Protein AF-A0A6A9V072-F1 (afdb_monomer)

InterPro domains:
  IPR047900 Choice-of-anchor G domain [NF033766] (38-317)
  IPR059438 Domain of unknown function DUF8394 [PF28433] (42-535)

Mean predicted aligned error: 19.21 Å

Nearest PDB structures (foldseek):
  4fma-assembly18_J  TM=1.550E-01  e=1.310E+00  Escherichia coli
  4fma-assembly8_H  TM=1.557E-01  e=1.449E+00  Escherichia coli
  4fma-assembly7_G  TM=1.491E-01  e=3.086E+00  Escherichia coli
  3jty-assembly1_A  TM=8.946E-02  e=8.038E+00  Pseudomonas protegens Pf-5

Structure (mmCIF, N/CA/C/O backbone):
data_AF-A0A6A9V072-F1
#
_entry.id   AF-A0A6A9V072-F1
#
loop_
_atom_site.group_PDB
_atom_site.id
_atom_site.type_symbol
_atom_site.label_atom_id
_atom_site.label_alt_id
_atom_site.label_comp_id
_atom_site.label_asym_id
_atom_site.label_entity_id
_atom_site.label_seq_id
_atom_site.pdbx_PDB_ins_code
_atom_site.Cartn_x
_atom_site.Cartn_y
_atom_site.Cartn_z
_atom_site.occupancy
_atom_site.B_iso_or_equiv
_atom_site.auth_seq_id
_atom_site.auth_comp_id
_atom_site.auth_asym_id
_atom_site.auth_atom_id
_atom_site.pdbx_PDB_model_num
ATOM 1 N N . MET A 1 1 ? -18.334 -12.644 -72.140 1.00 41.31 1 MET A N 1
ATOM 2 C CA . MET A 1 1 ? -18.336 -13.032 -73.577 1.00 41.31 1 MET A CA 1
ATOM 3 C C . MET A 1 1 ? -19.263 -12.076 -74.326 1.00 41.31 1 MET A C 1
ATOM 5 O O . MET A 1 1 ? -20.226 -11.667 -73.686 1.00 41.31 1 MET A O 1
ATOM 9 N N . PRO A 1 2 ? -19.052 -11.736 -75.616 1.00 47.78 2 PRO A N 1
ATOM 10 C CA . PRO A 1 2 ? -18.057 -12.252 -76.577 1.00 47.78 2 PRO A CA 1
ATOM 11 C C . PRO A 1 2 ? -16.715 -11.478 -76.527 1.00 47.78 2 PRO A C 1
ATOM 13 O O . PRO A 1 2 ? -16.668 -10.457 -75.861 1.00 47.78 2 PRO A O 1
ATOM 16 N N . PHE A 1 3 ? -15.544 -11.891 -77.043 1.00 29.12 3 PHE A N 1
ATOM 17 C CA . PHE A 1 3 ? -15.053 -12.826 -78.091 1.00 29.12 3 PHE A CA 1
ATOM 18 C C . PHE A 1 3 ? -14.744 -12.235 -79.495 1.00 29.12 3 PHE A C 1
ATOM 20 O O . PHE A 1 3 ? -15.650 -12.119 -80.313 1.00 29.12 3 PHE A O 1
ATOM 27 N N . ARG A 1 4 ? -13.427 -12.090 -79.794 1.00 32.44 4 ARG A N 1
ATOM 28 C CA . ARG A 1 4 ? -12.748 -11.892 -81.118 1.00 32.44 4 ARG A CA 1
ATOM 29 C C . ARG A 1 4 ? -13.119 -10.585 -81.862 1.00 32.44 4 ARG A C 1
ATOM 31 O O . ARG A 1 4 ? -14.181 -10.035 -81.638 1.00 32.44 4 ARG A O 1
ATOM 38 N N . ILE A 1 5 ? -12.298 -9.973 -82.726 1.00 33.12 5 ILE A N 1
ATOM 39 C CA . ILE A 1 5 ? -11.253 -10.388 -83.700 1.00 33.12 5 ILE A CA 1
ATOM 40 C C . ILE A 1 5 ? -10.183 -9.251 -83.721 1.00 33.12 5 ILE A C 1
ATOM 42 O O . ILE A 1 5 ? -10.555 -8.108 -83.505 1.00 33.12 5 ILE A O 1
ATOM 46 N N . GLY A 1 6 ? -8.871 -9.393 -83.969 1.00 29.20 6 GLY A N 1
ATOM 47 C CA . GLY A 1 6 ? -8.075 -10.504 -84.502 1.00 29.20 6 GLY A CA 1
ATOM 48 C C . GLY A 1 6 ? -7.498 -10.221 -85.906 1.00 29.20 6 GLY A C 1
ATOM 49 O O . GLY A 1 6 ? -7.951 -10.840 -86.862 1.00 29.20 6 GLY A O 1
ATOM 50 N N . GLY A 1 7 ? -6.506 -9.328 -86.065 1.00 29.22 7 GLY A N 1
ATOM 51 C CA . GLY A 1 7 ? -5.918 -9.056 -87.393 1.00 29.22 7 GLY A CA 1
ATOM 52 C C . GLY A 1 7 ? -4.626 -8.226 -87.407 1.00 29.22 7 GLY A C 1
ATOM 53 O O . GLY A 1 7 ? -4.672 -7.009 -87.277 1.00 29.22 7 GLY A O 1
ATOM 54 N N . LYS A 1 8 ? -3.479 -8.883 -87.631 1.00 31.59 8 LYS A N 1
ATOM 55 C CA . LYS A 1 8 ? -2.197 -8.236 -87.978 1.00 31.59 8 LYS A CA 1
ATOM 56 C C . LYS A 1 8 ? -2.118 -8.003 -89.493 1.00 31.59 8 LYS A C 1
ATOM 58 O O . LYS A 1 8 ? -2.422 -8.930 -90.240 1.00 31.59 8 LYS A O 1
ATOM 63 N N . VAL A 1 9 ? -1.581 -6.864 -89.937 1.00 30.06 9 VAL A N 1
ATOM 64 C CA . VAL A 1 9 ? -0.928 -6.729 -91.257 1.00 30.06 9 VAL A CA 1
ATOM 65 C C . VAL A 1 9 ? 0.355 -5.910 -91.101 1.00 30.06 9 VAL A C 1
ATOM 67 O O . VAL A 1 9 ? 0.393 -4.917 -90.383 1.00 30.06 9 VAL A O 1
ATOM 70 N N . THR A 1 10 ? 1.416 -6.381 -91.746 1.00 27.56 10 THR A N 1
ATOM 71 C CA . THR A 1 10 ? 2.793 -5.874 -91.691 1.00 27.56 10 THR A CA 1
ATOM 72 C C . THR A 1 10 ? 3.149 -4.936 -92.851 1.00 27.56 10 THR A C 1
ATOM 74 O O . THR A 1 10 ? 2.542 -5.021 -93.913 1.00 27.56 10 THR A O 1
ATOM 77 N N . ALA A 1 11 ? 4.277 -4.231 -92.675 1.00 26.03 11 ALA A N 1
ATOM 78 C CA . ALA A 1 11 ? 5.228 -3.768 -93.704 1.00 26.03 11 ALA A CA 1
ATOM 79 C C . ALA A 1 11 ? 5.105 -2.331 -94.274 1.00 26.03 11 ALA A C 1
ATOM 81 O O . ALA A 1 11 ? 4.398 -2.066 -95.237 1.00 26.03 11 ALA A O 1
ATOM 82 N N . ALA A 1 12 ? 5.968 -1.469 -93.721 1.00 25.80 12 ALA A N 1
ATOM 83 C CA . ALA A 1 12 ? 7.038 -0.736 -94.416 1.00 25.80 12 ALA A CA 1
ATOM 84 C C . ALA A 1 12 ? 6.730 0.217 -95.597 1.00 25.80 12 ALA A C 1
ATOM 86 O O . ALA A 1 12 ? 6.484 -0.206 -96.724 1.00 25.80 12 ALA A O 1
ATOM 87 N N . ALA A 1 13 ? 7.025 1.503 -95.372 1.00 27.47 13 ALA A N 1
ATOM 88 C CA . ALA A 1 13 ? 7.654 2.400 -96.348 1.00 27.47 13 ALA A CA 1
ATOM 89 C C . ALA A 1 13 ? 8.524 3.432 -95.595 1.00 27.47 13 ALA A C 1
ATOM 91 O O . ALA A 1 13 ? 8.133 3.891 -94.526 1.00 27.47 13 ALA A O 1
ATOM 92 N N . ALA A 1 14 ? 9.708 3.764 -96.120 1.00 25.14 14 ALA A N 1
ATOM 93 C CA . ALA A 1 14 ? 10.719 4.586 -95.441 1.00 25.14 14 ALA A CA 1
ATOM 94 C C . ALA A 1 14 ? 10.893 5.976 -96.082 1.00 25.14 14 ALA A C 1
ATOM 96 O O . ALA A 1 14 ? 10.756 6.093 -97.299 1.00 25.14 14 ALA A O 1
ATOM 97 N N . ALA A 1 15 ? 11.295 6.985 -95.295 1.00 27.11 15 ALA A N 1
ATOM 98 C CA . ALA A 1 15 ? 11.973 8.201 -95.773 1.00 27.11 15 ALA A CA 1
ATOM 99 C C . ALA A 1 15 ? 12.647 8.988 -94.622 1.00 27.11 15 ALA A C 1
ATOM 101 O O . ALA A 1 15 ? 12.005 9.189 -93.601 1.00 27.11 15 ALA A O 1
ATOM 102 N N . ALA A 1 16 ? 13.890 9.452 -94.851 1.00 27.86 16 ALA A N 1
ATOM 103 C CA . ALA A 1 16 ? 14.658 10.510 -94.149 1.00 27.86 16 ALA A CA 1
ATOM 104 C C . ALA A 1 16 ? 14.643 10.525 -92.593 1.00 27.86 16 ALA A C 1
ATOM 106 O O . ALA A 1 16 ? 13.629 10.834 -91.986 1.00 27.86 16 ALA A O 1
ATOM 107 N N . ALA A 1 17 ? 15.710 10.226 -91.841 1.00 24.56 17 ALA A N 1
ATOM 108 C CA . ALA A 1 17 ? 17.151 10.501 -91.985 1.00 24.56 17 ALA A CA 1
ATOM 109 C C . ALA A 1 17 ? 17.578 11.975 -91.786 1.00 24.56 17 ALA A C 1
ATOM 111 O O . ALA A 1 17 ? 17.861 12.685 -92.749 1.00 24.56 17 ALA A O 1
ATOM 112 N N . THR A 1 18 ? 17.765 12.358 -90.520 1.00 29.56 18 THR A N 1
ATOM 113 C CA . THR A 1 18 ? 18.829 13.277 -90.075 1.00 29.56 18 THR A CA 1
ATOM 114 C C . THR A 1 18 ? 19.371 12.756 -88.746 1.00 29.56 18 THR A C 1
ATOM 116 O O . THR A 1 18 ? 18.593 12.375 -87.876 1.00 29.56 18 THR A O 1
ATOM 119 N N . ALA A 1 19 ? 20.694 12.674 -88.615 1.00 26.41 19 ALA A N 1
ATOM 120 C CA . ALA A 1 19 ? 21.363 12.063 -87.470 1.00 26.41 19 ALA A CA 1
ATOM 121 C C . ALA A 1 19 ? 21.962 13.121 -86.535 1.00 26.41 19 ALA A C 1
ATOM 123 O O . ALA A 1 19 ? 22.502 14.120 -87.007 1.00 26.41 19 ALA A O 1
ATOM 124 N N . ALA A 1 20 ? 21.950 12.834 -85.235 1.00 28.17 20 ALA A N 1
ATOM 125 C CA . ALA A 1 20 ? 22.901 13.374 -84.271 1.00 28.17 20 ALA A CA 1
ATOM 126 C C . ALA A 1 20 ? 23.700 12.183 -83.723 1.00 28.17 20 ALA A C 1
ATOM 128 O O . ALA A 1 20 ? 23.106 11.177 -83.333 1.00 28.17 20 ALA A O 1
ATOM 129 N N . LEU A 1 21 ? 25.033 12.251 -83.780 1.00 25.80 21 LEU A N 1
ATOM 130 C CA . LEU A 1 21 ? 25.888 11.183 -83.265 1.00 25.80 21 LEU A CA 1
ATOM 131 C C . LEU A 1 21 ? 25.971 11.272 -81.739 1.00 25.80 21 LEU A C 1
ATOM 133 O O . LEU A 1 21 ? 26.418 12.288 -81.218 1.00 25.80 21 LEU A O 1
ATOM 137 N N . VAL A 1 22 ? 25.662 10.171 -81.057 1.00 31.03 22 VAL A N 1
ATOM 138 C CA . VAL A 1 22 ? 26.222 9.866 -79.736 1.00 31.03 22 VAL A CA 1
ATOM 139 C C . VAL A 1 22 ? 27.169 8.691 -79.946 1.00 31.03 22 VAL A C 1
ATOM 141 O O . VAL A 1 22 ? 26.757 7.630 -80.418 1.00 31.03 22 VAL A O 1
ATOM 144 N N . GLY A 1 23 ? 28.461 8.913 -79.709 1.00 29.20 23 GLY A N 1
ATOM 145 C CA . GLY A 1 23 ? 29.488 7.901 -79.921 1.00 29.20 23 GLY A CA 1
ATOM 146 C C . GLY A 1 23 ? 29.546 6.930 -78.750 1.00 29.20 23 GLY A C 1
ATOM 147 O O . GLY A 1 23 ? 29.956 7.316 -77.663 1.00 29.20 23 GLY A O 1
ATOM 148 N N . THR A 1 24 ? 29.195 5.665 -78.980 1.00 28.05 24 THR A N 1
ATOM 149 C CA . THR A 1 24 ? 29.498 4.577 -78.043 1.00 28.05 24 THR A CA 1
ATOM 150 C C . THR A 1 24 ? 31.010 4.388 -77.940 1.00 28.05 24 THR A C 1
ATOM 152 O O . THR A 1 24 ? 31.617 3.789 -78.832 1.00 28.05 24 THR A O 1
ATOM 155 N N . TRP A 1 25 ? 31.603 4.861 -76.847 1.00 30.98 25 TRP A N 1
ATOM 156 C CA . TRP A 1 25 ? 32.870 4.326 -76.358 1.00 30.98 25 TRP A CA 1
ATOM 157 C C . TRP A 1 25 ? 32.591 3.040 -75.584 1.00 30.98 25 TRP A C 1
ATOM 159 O O . TRP A 1 25 ? 31.672 2.978 -74.771 1.00 30.98 25 TRP A O 1
ATOM 169 N N . ALA A 1 26 ? 33.368 1.997 -75.868 1.00 29.56 26 ALA A N 1
ATOM 170 C CA . ALA A 1 26 ? 33.352 0.785 -75.068 1.00 29.56 26 ALA A CA 1
ATOM 171 C C . ALA A 1 26 ? 34.210 1.028 -73.823 1.00 29.56 26 ALA A C 1
ATOM 173 O O . ALA A 1 26 ? 35.432 1.126 -73.934 1.00 29.56 26 ALA A O 1
ATOM 174 N N . ILE A 1 27 ? 33.566 1.133 -72.664 1.00 35.44 27 ILE A N 1
ATOM 175 C CA . ILE A 1 27 ? 34.248 1.127 -71.371 1.00 35.44 27 ILE A CA 1
ATOM 176 C C . ILE A 1 27 ? 34.626 -0.330 -71.084 1.00 35.44 27 ILE A C 1
ATOM 178 O O . ILE A 1 27 ? 33.759 -1.184 -70.895 1.00 35.44 27 ILE A O 1
ATOM 182 N N . SER A 1 28 ? 35.925 -0.630 -71.118 1.00 31.70 28 SER A N 1
ATOM 183 C CA . SER A 1 28 ? 36.453 -1.817 -70.439 1.00 31.70 28 SER A CA 1
ATOM 184 C C . SER A 1 28 ? 36.252 -1.625 -68.935 1.00 31.70 28 SER A C 1
ATOM 186 O O . SER A 1 28 ? 36.447 -0.499 -68.480 1.00 31.70 28 SER A O 1
ATOM 188 N N . PRO A 1 29 ? 35.923 -2.667 -68.153 1.00 32.41 29 PRO A N 1
ATOM 189 C CA . PRO A 1 29 ? 35.886 -2.526 -66.705 1.00 32.41 29 PRO A CA 1
ATOM 190 C C . PRO A 1 29 ? 37.287 -2.158 -66.210 1.00 32.41 29 PRO A C 1
ATOM 192 O O . PRO A 1 29 ? 38.214 -2.968 -66.300 1.00 32.41 29 PRO A O 1
ATOM 195 N N . VAL A 1 30 ? 37.433 -0.933 -65.710 1.00 32.31 30 VAL A N 1
ATOM 196 C CA . VAL A 1 30 ? 38.466 -0.638 -64.724 1.00 32.31 30 VAL A CA 1
ATOM 197 C C . VAL A 1 30 ? 38.052 -1.360 -63.449 1.00 32.31 30 VAL A C 1
ATOM 199 O O . VAL A 1 30 ? 36.929 -1.231 -62.972 1.00 32.31 30 VAL A O 1
ATOM 202 N N . THR A 1 31 ? 38.926 -2.229 -62.965 1.00 32.09 31 THR A N 1
ATOM 203 C CA . THR A 1 31 ? 38.829 -2.768 -61.611 1.00 32.09 31 THR A CA 1
ATOM 204 C C . THR A 1 31 ? 39.409 -1.737 -60.652 1.00 32.09 31 THR A C 1
ATOM 206 O O . THR A 1 31 ? 40.442 -1.162 -60.990 1.00 32.09 31 THR A O 1
ATOM 209 N N . SER A 1 32 ? 38.781 -1.586 -59.482 1.00 37.72 32 SER A N 1
ATOM 210 C CA . SER A 1 32 ? 39.182 -0.717 -58.364 1.00 37.72 32 SER A CA 1
ATOM 211 C C . SER A 1 32 ? 39.308 0.780 -58.685 1.00 37.72 32 SER A C 1
ATOM 213 O O . SER A 1 32 ? 40.414 1.303 -58.801 1.00 37.72 32 SER A O 1
ATOM 215 N N . GLU A 1 33 ? 38.170 1.470 -58.719 1.00 30.97 33 GLU A N 1
ATOM 216 C CA . GLU A 1 33 ? 38.008 2.614 -57.809 1.00 30.97 33 GLU A CA 1
ATOM 217 C C . GLU A 1 33 ? 37.580 2.038 -56.446 1.00 30.97 33 GLU A C 1
ATOM 219 O O . GLU A 1 33 ? 36.932 0.984 -56.404 1.00 30.97 33 GLU A O 1
ATOM 224 N N . ALA A 1 34 ? 38.027 2.646 -55.345 1.00 32.34 34 ALA A N 1
ATOM 225 C CA . ALA A 1 34 ? 37.528 2.294 -54.016 1.00 32.34 34 ALA A CA 1
ATOM 226 C C . ALA A 1 34 ? 36.032 2.642 -53.929 1.00 32.34 34 ALA A C 1
ATOM 228 O O . ALA A 1 34 ? 35.559 3.492 -54.684 1.00 32.34 34 ALA A O 1
ATOM 229 N N . ALA A 1 35 ? 35.290 1.986 -53.034 1.00 42.06 35 ALA A N 1
ATOM 230 C CA . ALA A 1 35 ? 33.986 2.520 -52.656 1.00 42.06 35 ALA A CA 1
ATOM 231 C C . ALA A 1 35 ? 34.204 3.923 -52.068 1.00 42.06 35 ALA A C 1
ATOM 233 O O . ALA A 1 35 ? 35.185 4.132 -51.351 1.00 42.06 35 ALA A O 1
ATOM 234 N N . GLU A 1 36 ? 33.334 4.876 -52.401 1.00 54.38 36 GLU A N 1
ATOM 235 C CA . GLU A 1 36 ? 33.284 6.127 -51.647 1.00 54.38 36 GLU A CA 1
ATOM 236 C C . GLU A 1 36 ? 32.828 5.751 -50.234 1.00 54.38 36 GLU A C 1
ATOM 238 O O . GLU A 1 36 ? 31.732 5.224 -50.074 1.00 54.38 36 GLU A O 1
ATOM 243 N N . THR A 1 37 ? 33.700 5.934 -49.241 1.00 70.31 37 THR A N 1
ATOM 244 C CA . THR A 1 37 ? 33.335 5.810 -47.826 1.00 70.31 37 THR A CA 1
ATOM 245 C C . THR A 1 37 ? 32.320 6.897 -47.514 1.00 70.31 37 THR A C 1
ATOM 247 O O . THR A 1 37 ? 32.583 8.075 -47.794 1.00 70.31 37 THR A O 1
ATOM 250 N N . ASP A 1 38 ? 31.169 6.514 -46.973 1.00 80.12 38 ASP A N 1
ATOM 251 C CA . ASP A 1 38 ? 30.091 7.451 -46.690 1.00 80.12 38 ASP A CA 1
ATOM 252 C C . ASP A 1 38 ? 30.537 8.474 -45.635 1.00 80.12 38 ASP A C 1
ATOM 254 O O . ASP A 1 38 ? 31.099 8.136 -44.591 1.00 80.12 38 ASP A O 1
ATOM 258 N N . ARG A 1 39 ? 30.344 9.756 -45.966 1.00 82.12 39 ARG A N 1
ATOM 259 C CA . ARG A 1 39 ? 30.800 10.927 -45.203 1.00 82.12 39 ARG A CA 1
ATOM 260 C C . ARG A 1 39 ? 29.901 11.254 -44.016 1.00 82.12 39 ARG A C 1
ATOM 262 O O . ARG A 1 39 ? 30.328 11.977 -43.122 1.00 82.12 39 ARG A O 1
ATOM 269 N N . ALA A 1 40 ? 28.660 10.790 -44.046 1.00 90.81 40 ALA A N 1
ATOM 270 C CA . ALA A 1 40 ? 27.705 10.930 -42.961 1.00 90.81 40 ALA A CA 1
ATOM 271 C C . ALA A 1 40 ? 26.671 9.806 -43.059 1.00 90.81 40 ALA A C 1
ATOM 273 O O . ALA A 1 40 ? 26.088 9.622 -44.128 1.00 90.81 40 ALA A O 1
ATOM 274 N N . GLU A 1 41 ? 26.407 9.101 -41.967 1.00 94.44 41 GLU A N 1
ATOM 275 C CA . GLU A 1 41 ? 25.415 8.024 -41.867 1.00 94.44 41 GLU A CA 1
ATOM 276 C C . GLU A 1 41 ? 24.490 8.259 -40.675 1.00 94.44 41 GLU A C 1
ATOM 278 O O . GLU A 1 41 ? 24.913 8.802 -39.652 1.00 94.44 41 GLU A O 1
ATOM 283 N N . ALA A 1 42 ? 23.228 7.862 -40.821 1.00 96.44 42 ALA A N 1
ATOM 284 C CA . ALA A 1 42 ? 22.205 7.949 -39.790 1.00 96.44 42 ALA A CA 1
ATOM 285 C C . ALA A 1 42 ? 21.219 6.778 -39.921 1.00 96.44 42 ALA A C 1
ATOM 287 O O . ALA A 1 42 ? 20.657 6.574 -40.999 1.00 96.44 42 ALA A O 1
ATOM 288 N N . GLU A 1 43 ? 20.980 6.056 -38.827 1.00 97.00 43 GLU A N 1
ATOM 289 C CA . GLU A 1 43 ? 19.972 4.999 -38.701 1.00 97.00 43 GLU A CA 1
ATOM 290 C C . GLU A 1 43 ? 19.116 5.261 -37.457 1.00 97.00 43 GLU A C 1
ATOM 292 O O . GLU A 1 43 ? 19.596 5.171 -36.330 1.00 97.00 43 GLU A O 1
ATOM 297 N N . GLY A 1 44 ? 17.841 5.602 -37.653 1.00 96.75 44 GLY A N 1
ATOM 298 C CA . GLY A 1 44 ? 16.850 5.571 -36.575 1.00 96.75 44 GLY A CA 1
ATOM 299 C C . GLY A 1 44 ? 16.187 4.201 -36.537 1.00 96.75 44 GLY A C 1
ATOM 300 O O . GLY A 1 44 ? 15.663 3.764 -37.566 1.00 96.75 44 GLY A O 1
ATOM 301 N N . ARG A 1 45 ? 16.189 3.527 -35.384 1.00 95.19 45 ARG A N 1
ATOM 302 C CA . ARG A 1 45 ? 15.617 2.186 -35.222 1.00 95.19 45 ARG A CA 1
ATOM 303 C C . ARG A 1 45 ? 14.951 2.031 -33.854 1.00 95.19 45 ARG A C 1
ATOM 305 O O . ARG A 1 45 ? 15.577 2.251 -32.832 1.00 95.19 45 ARG A O 1
ATOM 312 N N . LEU A 1 46 ? 13.675 1.657 -33.817 1.00 93.88 46 LEU A N 1
ATOM 313 C CA . LEU A 1 46 ? 12.920 1.571 -32.563 1.00 93.88 46 LEU A CA 1
ATOM 314 C C . LEU A 1 46 ? 13.295 0.350 -31.721 1.00 93.88 46 LEU A C 1
ATOM 316 O O . LEU A 1 46 ? 13.170 0.418 -30.505 1.00 93.88 46 LEU A O 1
ATOM 320 N N . LEU A 1 47 ? 13.663 -0.764 -32.357 1.00 93.12 47 LEU A N 1
ATOM 321 C CA . LEU A 1 47 ? 13.814 -2.049 -31.680 1.00 93.12 47 LEU A CA 1
ATOM 322 C C . LEU A 1 47 ? 15.032 -2.821 -32.200 1.00 93.12 47 LEU A C 1
ATOM 324 O O . LEU A 1 47 ? 15.065 -3.258 -33.361 1.00 93.12 47 LEU A O 1
ATOM 328 N N . THR A 1 48 ? 16.008 -3.012 -31.322 1.00 92.88 48 THR A N 1
ATOM 329 C CA . THR A 1 48 ? 17.233 -3.800 -31.533 1.00 92.88 48 THR A CA 1
ATOM 330 C C . THR A 1 48 ? 17.300 -4.977 -30.556 1.00 92.88 48 THR A C 1
ATOM 332 O O . THR A 1 48 ? 16.486 -5.079 -29.640 1.00 92.88 48 THR A O 1
ATOM 335 N N . GLY A 1 49 ? 18.252 -5.891 -30.765 1.00 92.81 49 GLY A N 1
ATOM 336 C CA . GLY A 1 49 ? 18.586 -6.947 -29.801 1.00 92.81 49 GLY A CA 1
ATOM 337 C C . GLY A 1 49 ? 17.918 -8.304 -30.055 1.00 92.81 49 GLY A C 1
ATOM 338 O O . GLY A 1 49 ? 17.558 -8.652 -31.184 1.00 92.81 49 GLY A O 1
ATOM 339 N N . ASP A 1 50 ? 17.787 -9.102 -28.997 1.00 91.38 50 ASP A N 1
ATOM 340 C CA . ASP A 1 50 ? 17.379 -10.508 -29.026 1.00 91.38 50 ASP A CA 1
ATOM 341 C C . ASP A 1 50 ? 16.026 -10.740 -28.324 1.00 91.38 50 ASP A C 1
ATOM 343 O O . ASP A 1 50 ? 15.797 -10.363 -27.174 1.00 91.38 50 ASP A O 1
ATOM 347 N N . ALA A 1 51 ? 15.130 -11.463 -29.001 1.00 87.12 51 ALA A N 1
ATOM 348 C CA . ALA A 1 51 ? 13.850 -11.923 -28.465 1.00 87.12 51 ALA A CA 1
ATOM 349 C C . ALA A 1 51 ? 13.783 -13.463 -28.483 1.00 87.12 51 ALA A C 1
ATOM 351 O O . ALA A 1 51 ? 13.401 -14.113 -29.465 1.00 87.12 51 ALA A O 1
ATOM 352 N N . GLY A 1 52 ? 14.170 -14.072 -27.367 1.00 83.25 52 GLY A N 1
ATOM 353 C CA . GLY A 1 52 ? 14.207 -15.511 -27.130 1.00 83.25 52 GLY A CA 1
ATOM 354 C C . GLY A 1 52 ? 15.353 -16.185 -27.875 1.00 83.25 52 GLY A C 1
ATOM 355 O O . GLY A 1 52 ? 16.492 -16.212 -27.426 1.00 83.25 52 GLY A O 1
ATOM 356 N N . ALA A 1 53 ? 15.034 -16.785 -29.020 1.00 81.00 53 ALA A N 1
ATOM 357 C CA . ALA A 1 53 ? 16.018 -17.381 -29.928 1.00 81.00 53 ALA A CA 1
ATOM 358 C C . ALA A 1 53 ? 16.064 -16.659 -31.286 1.00 81.00 53 ALA A C 1
ATOM 360 O O . ALA A 1 53 ? 16.541 -17.237 -32.271 1.00 81.00 53 ALA A O 1
ATOM 361 N N . LEU A 1 54 ? 15.490 -15.455 -31.356 1.00 86.31 54 LEU A N 1
ATOM 362 C CA . LEU A 1 54 ? 15.377 -14.654 -32.562 1.00 86.31 54 LEU A CA 1
ATOM 363 C C . LEU A 1 54 ? 16.052 -13.296 -32.374 1.00 86.31 54 LEU A C 1
ATOM 365 O O . LEU A 1 54 ? 15.545 -12.432 -31.668 1.00 86.31 54 LEU A O 1
ATOM 369 N N . ASP A 1 55 ? 17.136 -13.137 -33.113 1.00 89.94 55 ASP A N 1
ATOM 370 C CA . ASP A 1 55 ? 17.829 -11.883 -33.368 1.00 89.94 55 ASP A CA 1
ATOM 371 C C . ASP A 1 55 ? 16.900 -10.948 -34.175 1.00 89.94 55 ASP A C 1
ATOM 373 O O . ASP A 1 55 ? 16.576 -11.222 -35.342 1.00 89.94 55 ASP A O 1
ATOM 377 N N . LEU A 1 56 ? 16.429 -9.871 -33.536 1.00 90.06 56 LEU A N 1
ATOM 378 C CA . LEU A 1 56 ? 15.518 -8.879 -34.119 1.00 90.06 56 LEU A CA 1
ATOM 379 C C . LEU A 1 56 ? 16.214 -8.031 -35.190 1.00 90.06 56 LEU A C 1
ATOM 381 O O . LEU A 1 56 ? 15.569 -7.593 -36.150 1.00 90.06 56 LEU A O 1
ATOM 385 N N . ASN A 1 57 ? 17.533 -7.869 -35.076 1.00 91.00 57 ASN A N 1
ATOM 386 C CA . ASN A 1 57 ? 18.378 -7.158 -36.029 1.00 91.00 57 ASN A CA 1
ATOM 387 C C . ASN A 1 57 ? 18.359 -7.838 -37.416 1.00 91.00 57 ASN A C 1
ATOM 389 O O . ASN A 1 57 ? 18.552 -7.179 -38.434 1.00 91.00 57 ASN A O 1
ATOM 393 N N . THR A 1 58 ? 18.005 -9.129 -37.497 1.00 87.88 58 THR A N 1
ATOM 394 C CA . THR A 1 58 ? 17.855 -9.866 -38.773 1.00 87.88 58 THR A CA 1
ATOM 395 C C . THR A 1 58 ? 16.469 -9.802 -39.438 1.00 87.88 58 THR A C 1
ATOM 397 O O . THR A 1 58 ? 16.279 -10.386 -40.516 1.00 87.88 58 THR A O 1
ATOM 400 N N . ILE A 1 59 ? 15.476 -9.143 -38.829 1.00 87.25 59 ILE A N 1
ATOM 401 C CA . ILE A 1 59 ? 14.092 -9.115 -39.329 1.00 87.25 59 ILE A CA 1
ATOM 402 C C . ILE A 1 59 ? 13.881 -7.910 -40.252 1.00 87.25 59 ILE A C 1
ATOM 404 O O . ILE A 1 59 ? 13.690 -6.799 -39.784 1.00 87.25 59 ILE A O 1
ATOM 408 N N . ALA A 1 60 ? 13.795 -8.156 -41.563 1.00 84.94 60 ALA A N 1
ATOM 409 C CA . ALA A 1 60 ? 13.658 -7.103 -42.582 1.00 84.94 60 ALA A CA 1
ATOM 410 C C . ALA A 1 60 ? 12.396 -6.213 -42.473 1.00 84.94 60 ALA A C 1
ATOM 412 O O . ALA A 1 60 ? 12.346 -5.134 -43.048 1.00 84.94 60 ALA A O 1
ATOM 413 N N . ASP A 1 61 ? 11.351 -6.664 -41.770 1.00 86.12 61 ASP A N 1
ATOM 414 C CA . ASP A 1 61 ? 10.163 -5.837 -41.498 1.00 86.12 61 ASP A CA 1
ATOM 415 C C . ASP A 1 61 ? 10.337 -4.943 -40.237 1.00 86.12 61 ASP A C 1
ATOM 417 O O . ASP A 1 61 ? 9.416 -4.212 -39.872 1.00 86.12 61 ASP A O 1
ATOM 421 N N . LEU A 1 62 ? 11.504 -5.017 -39.577 1.00 88.19 62 LEU A N 1
ATOM 422 C CA . LEU A 1 62 ? 11.987 -4.148 -38.492 1.00 88.19 62 LEU A CA 1
ATOM 423 C C . LEU A 1 62 ? 13.235 -3.339 -38.915 1.00 88.19 62 LEU A C 1
ATOM 425 O O . LEU A 1 62 ? 13.929 -2.806 -38.051 1.00 88.19 62 LEU A O 1
ATOM 429 N N . ASP A 1 63 ? 13.560 -3.282 -40.214 1.00 89.81 63 ASP A N 1
ATOM 430 C CA . ASP A 1 63 ? 14.688 -2.484 -40.717 1.00 89.81 63 ASP A CA 1
ATOM 431 C C . ASP A 1 63 ? 14.525 -1.004 -40.301 1.00 89.81 63 ASP A C 1
ATOM 433 O O . ASP A 1 63 ? 13.413 -0.464 -40.273 1.00 89.81 63 ASP A O 1
ATOM 437 N N . GLY A 1 64 ? 15.637 -0.358 -39.939 1.00 91.50 64 GLY A N 1
ATOM 438 C CA . GLY A 1 64 ? 15.670 1.039 -39.509 1.00 91.50 64 GLY A CA 1
ATOM 439 C C . GLY A 1 64 ? 15.640 2.034 -40.674 1.00 91.50 64 GLY A C 1
ATOM 440 O O . GLY A 1 64 ? 15.882 1.703 -41.837 1.00 91.50 64 GLY A O 1
ATOM 441 N N . ALA A 1 65 ? 15.396 3.304 -40.360 1.00 95.31 65 ALA A N 1
ATOM 442 C CA . ALA A 1 65 ? 15.426 4.398 -41.326 1.00 95.31 65 ALA A CA 1
ATOM 443 C C . ALA A 1 65 ? 16.879 4.812 -41.656 1.00 95.31 65 ALA A C 1
ATOM 445 O O . ALA A 1 65 ? 17.368 5.828 -41.164 1.00 95.31 65 ALA A O 1
ATOM 446 N N . TYR A 1 66 ? 17.575 4.023 -42.484 1.00 95.88 66 TYR A N 1
ATOM 447 C CA . TYR A 1 66 ? 18.990 4.234 -42.836 1.00 95.88 66 TYR A CA 1
ATOM 448 C C . TYR A 1 66 ? 19.213 5.201 -44.019 1.00 95.88 66 TYR A C 1
ATOM 450 O O . TYR A 1 66 ? 18.813 4.935 -45.163 1.00 95.88 66 TYR A O 1
ATOM 458 N N . PHE A 1 67 ? 19.975 6.276 -43.792 1.00 95.00 67 PHE A N 1
ATOM 459 C CA . PHE A 1 67 ? 20.410 7.245 -44.810 1.00 95.00 67 PHE A CA 1
ATOM 460 C C . PHE A 1 67 ? 21.915 7.535 -44.722 1.00 95.00 67 PHE A C 1
ATOM 462 O O . PHE A 1 67 ? 22.478 7.618 -43.635 1.00 95.00 67 PHE A O 1
ATOM 469 N N . ALA A 1 68 ? 22.560 7.749 -45.875 1.00 92.75 68 ALA A N 1
ATOM 470 C CA . ALA A 1 68 ? 24.013 7.932 -45.973 1.00 92.75 68 ALA A CA 1
ATOM 471 C C . ALA A 1 68 ? 24.420 8.911 -47.092 1.00 92.75 68 ALA A C 1
ATOM 473 O O . ALA A 1 68 ? 23.798 8.924 -48.150 1.00 92.75 68 ALA A O 1
ATOM 474 N N . ASP A 1 69 ? 25.477 9.704 -46.928 1.00 90.00 69 ASP A N 1
ATOM 475 C CA . ASP A 1 69 ? 25.956 10.648 -47.950 1.00 90.00 69 ASP A CA 1
ATOM 476 C C . ASP A 1 69 ? 27.391 10.324 -48.402 1.00 90.00 69 ASP A C 1
ATOM 478 O O . ASP A 1 69 ? 28.311 10.525 -47.609 1.00 90.00 69 ASP A O 1
ATOM 482 N N . PRO A 1 70 ? 27.657 9.946 -49.672 1.00 86.25 70 PRO A N 1
ATOM 483 C CA . PRO A 1 70 ? 26.779 10.019 -50.849 1.00 86.25 70 PRO A CA 1
ATOM 484 C C . PRO A 1 70 ? 25.984 8.742 -51.212 1.00 86.25 70 PRO A C 1
ATOM 486 O O . PRO A 1 70 ? 25.321 8.736 -52.254 1.00 86.25 70 PRO A O 1
ATOM 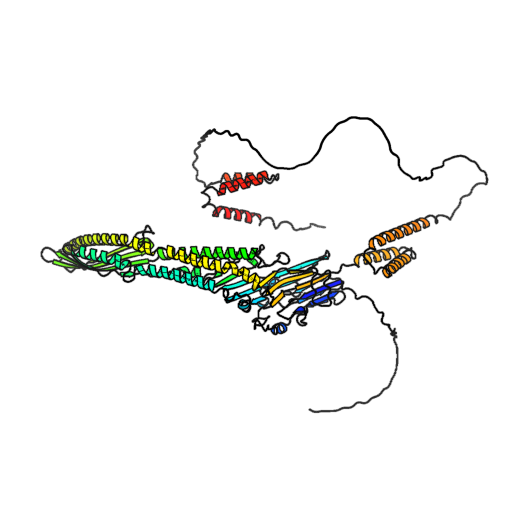489 N N . GLY A 1 71 ? 26.049 7.666 -50.429 1.00 85.81 71 GLY A N 1
ATOM 490 C CA . GLY A 1 71 ? 25.540 6.332 -50.769 1.00 85.81 71 GLY A CA 1
ATOM 491 C C . GLY A 1 71 ? 24.013 6.196 -50.829 1.00 85.81 71 GLY A C 1
ATOM 492 O O . GLY A 1 71 ? 23.490 5.512 -51.715 1.00 85.81 71 GLY A O 1
ATOM 493 N N . ASN A 1 72 ? 23.285 6.865 -49.932 1.00 90.19 72 ASN A N 1
ATOM 494 C CA . ASN A 1 72 ? 21.817 6.913 -49.867 1.00 90.19 72 ASN A CA 1
ATOM 495 C C . ASN A 1 72 ? 21.293 8.260 -49.299 1.00 90.19 72 ASN A C 1
ATOM 497 O O . ASN A 1 72 ? 20.707 8.269 -48.213 1.00 90.19 72 ASN A O 1
ATOM 501 N N . PRO A 1 73 ? 21.526 9.410 -49.967 1.00 91.19 73 PRO A N 1
ATOM 502 C CA . PRO A 1 73 ? 21.302 10.712 -49.347 1.00 91.19 73 PRO A CA 1
ATOM 503 C C . PRO A 1 73 ? 19.818 11.089 -49.335 1.00 91.19 73 PRO A C 1
ATOM 505 O O . PRO A 1 73 ? 19.130 11.014 -50.360 1.00 91.19 73 PRO A O 1
ATOM 508 N N . GLY A 1 74 ? 19.331 11.559 -48.189 1.00 92.94 74 GLY A N 1
ATOM 509 C CA . GLY A 1 74 ? 17.943 11.966 -48.001 1.00 92.94 74 GLY A CA 1
ATOM 510 C C . GLY A 1 74 ? 17.522 12.068 -46.537 1.00 92.94 74 GLY A C 1
ATOM 511 O O . GLY A 1 74 ? 18.352 12.123 -45.632 1.00 92.94 74 GLY A O 1
ATOM 512 N N . ALA A 1 75 ? 16.206 12.105 -46.342 1.00 94.50 75 ALA A N 1
ATOM 513 C CA . ALA A 1 75 ? 15.535 12.058 -45.051 1.00 94.50 75 ALA A CA 1
ATOM 514 C C . ALA A 1 75 ? 14.202 11.316 -45.202 1.00 94.50 75 ALA A C 1
ATOM 516 O O . ALA A 1 75 ? 13.554 11.436 -46.253 1.00 94.50 75 ALA A O 1
ATOM 517 N N . GLY A 1 76 ? 13.755 10.603 -44.171 1.00 93.88 76 GLY A N 1
ATOM 518 C CA . GLY A 1 76 ? 12.460 9.932 -44.200 1.00 93.88 76 GLY A CA 1
ATOM 519 C C . GLY A 1 76 ? 12.168 9.059 -42.986 1.00 93.88 76 GLY A C 1
ATOM 520 O O . GLY A 1 76 ? 13.034 8.822 -42.149 1.00 93.88 76 GLY A O 1
ATOM 521 N N . PHE A 1 77 ? 10.922 8.586 -42.944 1.00 93.12 77 PHE A N 1
ATOM 522 C CA . PHE A 1 77 ? 10.428 7.632 -41.958 1.00 93.12 77 PHE A CA 1
ATOM 523 C C . PHE A 1 77 ? 10.320 6.227 -42.547 1.00 93.12 77 PHE A C 1
ATOM 525 O O . PHE A 1 77 ? 9.824 6.079 -43.670 1.00 93.12 77 PHE A O 1
ATOM 532 N N . GLU A 1 78 ? 10.670 5.215 -41.756 1.00 89.81 78 GLU A N 1
ATOM 533 C CA . GLU A 1 78 ? 10.381 3.801 -42.024 1.00 89.81 78 GLU A CA 1
ATOM 534 C C . GLU A 1 78 ? 9.657 3.194 -40.807 1.00 89.81 78 GLU A C 1
ATOM 536 O O . GLU A 1 78 ? 10.279 2.667 -39.897 1.00 89.81 78 GLU A O 1
ATOM 541 N N . ASN A 1 79 ? 8.327 3.329 -40.738 1.00 82.25 79 ASN A N 1
ATOM 542 C CA . ASN A 1 79 ? 7.538 2.869 -39.583 1.00 82.25 79 ASN A CA 1
ATOM 543 C C . ASN A 1 79 ? 7.384 1.338 -39.555 1.00 82.25 79 ASN A C 1
ATOM 545 O O . ASN A 1 79 ? 7.122 0.718 -40.591 1.00 82.25 79 ASN A O 1
ATOM 549 N N . ILE A 1 80 ? 7.414 0.752 -38.355 1.00 85.50 80 ILE A N 1
ATOM 550 C CA . ILE A 1 80 ? 7.224 -0.691 -38.143 1.00 85.50 80 ILE A CA 1
ATOM 551 C C . ILE A 1 80 ? 5.755 -1.097 -38.360 1.00 85.50 80 ILE A C 1
ATOM 553 O O . ILE A 1 80 ? 4.829 -0.500 -37.806 1.00 85.50 80 ILE A O 1
ATOM 557 N N . ASP A 1 81 ? 5.515 -2.174 -39.118 1.00 81.38 81 ASP A N 1
ATOM 558 C CA . ASP A 1 81 ? 4.195 -2.820 -39.179 1.00 81.38 81 ASP A CA 1
ATOM 559 C C . ASP A 1 81 ? 4.026 -3.762 -37.974 1.00 81.38 81 ASP A C 1
ATOM 561 O O . ASP A 1 81 ? 4.479 -4.906 -37.992 1.00 81.38 81 ASP A O 1
ATOM 565 N N . ALA A 1 82 ? 3.326 -3.311 -36.929 1.00 75.38 82 ALA A N 1
ATOM 566 C CA . ALA A 1 82 ? 3.078 -4.077 -35.696 1.00 75.38 82 ALA A CA 1
ATOM 567 C C . ALA A 1 82 ? 2.506 -5.502 -35.902 1.00 75.38 82 ALA A C 1
ATOM 569 O O . ALA A 1 82 ? 2.580 -6.352 -35.004 1.00 75.38 82 ALA A O 1
ATOM 570 N N . SER A 1 83 ? 1.943 -5.813 -37.077 1.00 80.31 83 SER A N 1
ATOM 571 C CA . SER A 1 83 ? 1.490 -7.171 -37.388 1.00 80.31 83 SER A CA 1
ATOM 572 C C . SER A 1 83 ? 2.628 -8.190 -37.526 1.00 80.31 83 SER A C 1
ATOM 574 O O . SER A 1 83 ? 2.371 -9.386 -37.361 1.00 80.31 83 SER A O 1
ATOM 576 N N . VAL A 1 84 ? 3.873 -7.753 -37.758 1.00 79.44 84 VAL A N 1
ATOM 577 C CA . VAL A 1 84 ? 5.044 -8.649 -37.806 1.00 79.44 84 VAL A CA 1
ATOM 578 C C . VAL A 1 84 ? 5.473 -9.085 -36.408 1.00 79.44 84 VAL A C 1
ATOM 580 O O . VAL A 1 84 ? 5.772 -10.261 -36.200 1.00 79.44 84 VAL A O 1
ATOM 583 N N . LEU A 1 85 ? 5.367 -8.180 -35.429 1.00 79.50 85 LEU A N 1
ATOM 584 C CA . LEU A 1 85 ? 5.657 -8.442 -34.018 1.00 79.50 85 LEU A CA 1
ATOM 585 C C . LEU A 1 85 ? 4.635 -9.394 -33.378 1.00 79.50 85 LEU A C 1
ATOM 587 O O . LEU A 1 85 ? 4.991 -10.294 -32.619 1.00 79.50 85 LEU A O 1
ATOM 591 N N . SER A 1 86 ? 3.369 -9.280 -33.791 1.00 72.50 86 SER A N 1
ATOM 592 C CA . SER A 1 86 ? 2.240 -10.107 -33.324 1.00 72.50 86 SER A CA 1
ATOM 593 C C . SER A 1 86 ? 2.398 -11.623 -33.575 1.00 72.50 86 SER A C 1
ATOM 595 O O . SER A 1 86 ? 1.578 -12.420 -33.114 1.00 72.50 86 SER A O 1
ATOM 597 N N . GLY A 1 87 ? 3.393 -12.037 -34.369 1.00 66.62 87 GLY A N 1
ATOM 598 C CA . GLY A 1 87 ? 3.692 -13.439 -34.675 1.00 66.62 87 GLY A CA 1
ATOM 599 C C . GLY A 1 87 ? 4.765 -14.083 -33.791 1.00 66.62 87 GLY A C 1
ATOM 600 O O . GLY A 1 87 ? 4.910 -15.309 -33.842 1.00 66.62 87 GLY A O 1
ATOM 601 N N . LEU A 1 88 ? 5.513 -13.299 -33.004 1.00 71.62 88 LEU A N 1
ATOM 602 C CA . LEU A 1 88 ? 6.573 -13.801 -32.130 1.00 71.62 88 LEU A CA 1
ATOM 603 C C . LEU A 1 88 ? 5.957 -14.350 -30.839 1.00 71.62 88 LEU A C 1
ATOM 605 O O . LEU A 1 88 ? 5.588 -13.607 -29.934 1.00 71.62 88 LEU A O 1
ATOM 609 N N . VAL A 1 89 ? 5.851 -15.674 -30.762 1.00 68.69 89 VAL A N 1
ATOM 610 C CA . VAL A 1 89 ? 5.444 -16.401 -29.555 1.00 68.69 89 VAL A CA 1
ATOM 611 C C . VAL A 1 89 ? 6.608 -17.276 -29.130 1.00 68.69 89 VAL A C 1
ATOM 613 O O . VAL A 1 89 ? 7.013 -18.159 -29.894 1.00 68.69 89 VAL A O 1
ATOM 616 N N . ASP A 1 90 ? 7.112 -17.066 -27.916 1.00 69.81 90 ASP A N 1
ATOM 617 C CA . ASP A 1 90 ? 8.059 -18.006 -27.337 1.00 69.81 90 ASP A CA 1
ATOM 618 C C . ASP A 1 90 ? 7.339 -19.278 -26.856 1.00 69.81 90 ASP A C 1
ATOM 620 O O . ASP A 1 90 ? 6.253 -19.251 -26.269 1.00 69.81 90 ASP A O 1
ATOM 624 N N . ALA A 1 91 ? 7.944 -20.427 -27.152 1.00 61.44 91 ALA A N 1
ATOM 625 C CA . ALA A 1 91 ? 7.344 -21.729 -26.890 1.00 61.44 91 ALA A CA 1
ATOM 626 C C . ALA A 1 91 ? 7.533 -22.219 -25.443 1.00 61.44 91 ALA A C 1
ATOM 628 O O . ALA A 1 91 ? 6.901 -23.214 -25.074 1.00 61.44 91 ALA A O 1
ATOM 629 N N . GLU A 1 92 ? 8.395 -21.573 -24.651 1.00 64.94 92 GLU A N 1
ATOM 630 C CA . GLU A 1 92 ? 8.631 -21.875 -23.238 1.00 64.94 92 GLU A CA 1
ATOM 631 C C . GLU A 1 92 ? 7.736 -21.035 -22.316 1.00 64.94 92 GLU A C 1
ATOM 633 O O . GLU A 1 92 ? 7.181 -21.604 -21.377 1.00 64.94 92 GLU A O 1
ATOM 638 N N . VAL A 1 93 ? 7.529 -19.741 -22.600 1.00 72.44 93 VAL A N 1
ATOM 639 C CA . VAL A 1 93 ? 6.633 -18.874 -21.795 1.00 72.44 93 VAL A CA 1
ATOM 640 C C . VAL A 1 93 ? 5.158 -19.033 -22.185 1.00 72.44 93 VAL A C 1
ATOM 642 O O . VAL A 1 93 ? 4.270 -18.970 -21.339 1.00 72.44 93 VAL A O 1
ATOM 645 N N . GLY A 1 94 ? 4.859 -19.298 -23.461 1.00 76.06 94 GLY A N 1
ATOM 646 C CA . GLY A 1 94 ? 3.495 -19.597 -23.916 1.00 76.06 94 GLY A CA 1
ATOM 647 C C . GLY A 1 94 ? 2.565 -18.387 -24.088 1.00 76.06 94 GLY A C 1
ATOM 648 O O . GLY A 1 94 ? 1.406 -18.581 -24.464 1.00 76.06 94 GLY A O 1
ATOM 649 N N . VAL A 1 95 ? 3.073 -17.169 -23.886 1.00 84.12 95 VAL A N 1
ATOM 650 C CA . VAL A 1 95 ? 2.460 -15.893 -24.299 1.00 84.12 95 VAL A CA 1
ATOM 651 C C . VAL A 1 95 ? 3.228 -15.300 -25.497 1.00 84.12 95 VAL A C 1
ATOM 653 O O . VAL A 1 95 ? 4.367 -15.707 -25.753 1.00 84.12 95 VAL A O 1
ATOM 656 N N . PRO A 1 96 ? 2.637 -14.377 -26.280 1.00 87.88 96 PRO A N 1
ATOM 657 C CA . PRO A 1 96 ? 3.387 -13.571 -27.243 1.00 87.88 96 PRO A CA 1
ATOM 658 C C . PRO A 1 96 ? 4.520 -12.794 -26.563 1.00 87.88 96 PRO A C 1
ATOM 660 O O . PRO A 1 96 ? 4.387 -12.378 -25.417 1.00 87.88 96 PRO A O 1
ATOM 663 N N . LEU A 1 97 ? 5.623 -12.553 -27.271 1.00 88.25 97 LEU A N 1
ATOM 664 C CA . LEU A 1 97 ? 6.672 -11.661 -26.768 1.00 88.25 97 LEU A CA 1
ATOM 665 C C . LEU A 1 97 ? 6.246 -10.193 -26.886 1.00 88.25 97 LEU A C 1
ATOM 667 O O . LEU A 1 97 ? 6.509 -9.418 -25.976 1.00 88.25 97 LEU A O 1
ATOM 671 N N . PHE A 1 98 ? 5.517 -9.842 -27.951 1.00 89.75 98 PHE A N 1
ATOM 672 C CA . PHE A 1 98 ? 5.104 -8.467 -28.234 1.00 89.75 98 PHE A CA 1
ATOM 673 C C . PHE A 1 98 ? 3.589 -8.305 -28.441 1.00 89.75 98 PHE A C 1
ATOM 675 O O . PHE A 1 98 ? 2.913 -9.206 -28.950 1.00 89.75 98 PHE A O 1
ATOM 682 N N . GLY A 1 99 ? 3.079 -7.112 -28.121 1.00 86.00 99 GLY A N 1
ATOM 683 C CA . GLY A 1 99 ? 1.692 -6.675 -28.322 1.00 86.00 99 GLY A CA 1
ATOM 684 C C . GLY A 1 99 ? 0.844 -6.691 -27.045 1.00 86.00 99 GLY A C 1
ATOM 685 O O . GLY A 1 99 ? 1.305 -7.104 -25.990 1.00 86.00 99 GLY A O 1
ATOM 686 N N . THR A 1 100 ? -0.427 -6.288 -27.155 1.00 79.69 100 THR A N 1
ATOM 687 C CA . THR A 1 100 ? -1.338 -5.999 -26.017 1.00 79.69 100 THR A CA 1
ATOM 688 C C . THR A 1 100 ? -1.665 -7.173 -25.081 1.00 79.69 100 THR A C 1
ATOM 690 O O . THR A 1 100 ? -2.352 -6.996 -24.084 1.00 79.69 100 THR A O 1
ATOM 693 N N . GLU A 1 101 ? -1.276 -8.394 -25.444 1.00 81.50 101 GLU A N 1
ATOM 694 C CA . GLU A 1 101 ? -1.460 -9.622 -24.649 1.00 81.50 101 GLU A CA 1
ATOM 695 C C . GLU A 1 101 ? -0.118 -10.375 -24.503 1.00 81.50 101 GLU A C 1
ATOM 697 O O . GLU A 1 101 ? -0.098 -11.569 -24.198 1.00 81.50 101 GLU A O 1
ATOM 702 N N . GLY A 1 102 ? 0.996 -9.714 -24.834 1.00 87.44 102 GLY A N 1
ATOM 703 C CA . GLY A 1 102 ? 2.351 -10.251 -24.773 1.00 87.44 102 GLY A CA 1
ATOM 704 C C . GLY A 1 102 ? 3.130 -9.759 -23.557 1.00 87.44 102 GLY A C 1
ATOM 705 O O . GLY A 1 102 ? 2.568 -9.135 -22.660 1.00 87.44 102 GLY A O 1
ATOM 706 N N . LEU A 1 103 ? 4.433 -10.046 -23.538 1.00 91.62 103 LEU A N 1
ATOM 707 C CA . LEU A 1 103 ? 5.338 -9.524 -22.511 1.00 91.62 103 LEU A CA 1
ATOM 708 C C . LEU A 1 103 ? 5.581 -8.024 -22.675 1.00 91.62 103 LEU A C 1
ATOM 710 O O . LEU A 1 103 ? 5.605 -7.331 -21.673 1.00 91.62 103 LEU A O 1
ATOM 714 N N . ILE A 1 104 ? 5.757 -7.527 -23.903 1.00 92.44 104 ILE A N 1
ATOM 715 C CA . ILE A 1 104 ? 6.093 -6.122 -24.177 1.00 92.44 104 ILE A CA 1
ATOM 716 C C . ILE A 1 104 ? 5.070 -5.506 -25.135 1.00 92.44 104 ILE A C 1
ATOM 718 O O . ILE A 1 104 ? 4.950 -5.907 -26.298 1.00 92.44 104 ILE A O 1
ATOM 722 N N . GLN A 1 105 ? 4.358 -4.481 -24.686 1.00 92.44 105 GLN A N 1
ATOM 723 C CA . GLN A 1 105 ? 3.634 -3.574 -25.564 1.00 92.44 105 GLN A CA 1
ATOM 724 C C . GLN A 1 105 ? 4.570 -2.430 -25.961 1.00 92.44 105 GLN A C 1
ATOM 726 O O . GLN A 1 105 ? 5.071 -1.705 -25.110 1.00 92.44 105 GLN A O 1
ATOM 731 N N . LEU A 1 106 ? 4.812 -2.275 -27.265 1.00 89.69 106 LEU A N 1
ATOM 732 C CA . LEU A 1 106 ? 5.497 -1.098 -27.795 1.00 89.69 106 LEU A CA 1
ATOM 733 C C . LEU A 1 106 ? 4.493 0.045 -27.958 1.00 89.69 106 LEU A C 1
ATOM 735 O O . LEU A 1 106 ? 3.359 -0.199 -28.381 1.00 89.69 106 LEU A O 1
ATOM 739 N N . GLY A 1 107 ? 4.948 1.259 -27.657 1.00 88.81 107 GLY A N 1
ATOM 740 C CA . GLY A 1 107 ? 4.209 2.500 -27.851 1.00 88.81 107 GLY A CA 1
ATOM 741 C C . GLY A 1 107 ? 4.318 3.034 -29.281 1.00 88.81 107 GLY A C 1
ATOM 742 O O . GLY A 1 107 ? 3.983 2.337 -30.240 1.00 88.81 107 GLY A O 1
ATOM 743 N N . ALA A 1 108 ? 4.796 4.272 -29.428 1.00 89.50 108 ALA A N 1
ATOM 744 C CA . ALA A 1 108 ? 5.072 4.889 -30.729 1.00 89.50 108 ALA A CA 1
ATOM 745 C C . ALA A 1 108 ? 5.996 4.018 -31.612 1.00 89.50 108 ALA A C 1
ATOM 747 O O . ALA A 1 108 ? 6.936 3.399 -31.115 1.00 89.50 108 ALA A O 1
ATOM 748 N N . LEU A 1 109 ? 5.717 3.954 -32.922 1.00 91.44 109 LEU A N 1
ATOM 749 C CA . LEU A 1 109 ? 6.317 3.002 -33.883 1.00 91.44 109 LEU A CA 1
ATOM 750 C C . LEU A 1 109 ? 7.138 3.678 -34.997 1.00 91.44 109 LEU A C 1
ATOM 752 O O . LEU A 1 109 ? 7.471 3.063 -36.020 1.00 91.44 109 LEU A O 1
ATOM 756 N N . GLU A 1 110 ? 7.416 4.963 -34.830 1.00 92.81 110 GLU A N 1
ATOM 757 C CA . GLU A 1 110 ? 8.121 5.807 -35.776 1.00 92.81 110 GLU A CA 1
ATOM 758 C C . GLU A 1 110 ? 9.640 5.573 -35.703 1.00 92.81 110 GLU A C 1
ATOM 760 O O . GLU A 1 110 ? 10.244 5.455 -34.636 1.00 92.81 110 GLU A O 1
ATOM 765 N N . GLN A 1 111 ? 10.272 5.527 -36.875 1.00 95.31 111 GLN A N 1
ATOM 766 C CA . GLN A 1 111 ? 11.724 5.452 -37.033 1.00 95.31 111 GLN A CA 1
ATOM 767 C C . GLN A 1 111 ? 12.118 6.470 -38.101 1.00 95.31 111 GLN A C 1
ATOM 769 O O . GLN A 1 111 ? 11.522 6.466 -39.181 1.00 95.31 111 GLN A O 1
ATOM 774 N N . TYR A 1 112 ? 13.079 7.348 -37.821 1.00 97.00 112 TYR A N 1
ATOM 775 C CA . TYR A 1 112 ? 13.457 8.461 -38.689 1.00 97.00 112 TYR A CA 1
ATOM 776 C C . TYR A 1 112 ? 14.972 8.574 -38.851 1.00 97.00 112 TYR A C 1
ATOM 778 O O . TYR A 1 112 ? 15.737 8.519 -37.891 1.00 97.00 112 TYR A O 1
ATOM 786 N N . GLY A 1 113 ? 15.406 8.819 -40.083 1.00 96.44 113 GLY A N 1
ATOM 787 C CA . GLY A 1 113 ? 16.802 9.097 -40.390 1.00 96.44 113 GLY A CA 1
ATOM 788 C C . GLY A 1 113 ? 16.945 10.220 -41.402 1.00 96.44 113 GLY A C 1
ATOM 789 O O . GLY A 1 113 ? 16.076 10.451 -42.251 1.00 96.44 113 GLY A O 1
ATOM 790 N N . ARG A 1 114 ? 18.070 10.926 -41.316 1.00 95.38 114 ARG A N 1
ATOM 791 C CA . ARG A 1 114 ? 18.486 11.964 -42.253 1.00 95.38 114 ARG A CA 1
ATOM 792 C C . ARG A 1 114 ? 20.003 11.987 -42.394 1.00 95.38 114 ARG A C 1
ATOM 794 O O . ARG A 1 114 ? 20.718 12.286 -41.443 1.00 95.38 114 ARG A O 1
ATOM 801 N N . SER A 1 115 ? 20.462 11.827 -43.629 1.00 93.69 115 SER A N 1
ATOM 802 C CA . SER A 1 115 ? 21.810 12.185 -44.065 1.00 93.69 115 SER A CA 1
ATOM 803 C C . SER A 1 115 ? 21.693 12.849 -45.438 1.00 93.69 115 SER A C 1
ATOM 805 O O . SER A 1 115 ? 21.512 12.192 -46.463 1.00 93.69 115 SER A O 1
ATOM 807 N N . GLU A 1 116 ? 21.673 14.184 -45.460 1.00 90.44 116 GLU A N 1
ATOM 808 C CA . GLU A 1 116 ? 21.595 14.970 -46.699 1.00 90.44 116 GLU A CA 1
ATOM 809 C C . GLU A 1 116 ? 22.994 15.273 -47.250 1.00 90.44 116 GLU A C 1
ATOM 811 O O . GLU A 1 116 ? 23.974 15.286 -46.510 1.00 90.44 116 GLU A O 1
ATOM 816 N N . THR A 1 117 ? 23.104 15.585 -48.547 1.00 87.19 117 THR A N 1
ATOM 817 C CA . THR A 1 117 ? 24.411 15.851 -49.168 1.00 87.19 117 THR A CA 1
ATOM 818 C C . THR A 1 117 ? 25.120 17.072 -48.577 1.00 87.19 117 THR A C 1
ATOM 820 O O . THR A 1 117 ? 24.760 18.214 -48.871 1.00 87.19 117 THR A O 1
ATOM 823 N N . GLY A 1 118 ? 26.168 16.819 -47.788 1.00 80.12 118 GLY A N 1
ATOM 824 C CA . GLY A 1 118 ? 26.894 17.824 -47.007 1.00 80.12 118 GLY A CA 1
ATOM 825 C C . GLY A 1 118 ? 26.124 18.353 -45.791 1.00 80.12 118 GLY A C 1
ATOM 826 O O . GLY A 1 118 ? 26.447 19.438 -45.311 1.00 80.12 118 GLY A O 1
ATOM 827 N N . GLY A 1 119 ? 25.092 17.636 -45.341 1.00 85.50 119 GLY A N 1
ATOM 828 C CA . GLY A 1 119 ? 24.348 17.912 -44.115 1.00 85.50 119 GLY A CA 1
ATOM 829 C C . GLY A 1 119 ? 24.908 17.167 -42.901 1.00 85.50 119 GLY A C 1
ATOM 830 O O . GLY A 1 119 ? 25.793 16.323 -43.020 1.00 85.50 119 GLY A O 1
ATOM 831 N N . VAL A 1 120 ? 24.363 17.488 -41.729 1.00 91.31 120 VAL A N 1
ATOM 832 C CA . VAL A 1 120 ? 24.660 16.803 -40.463 1.00 91.31 120 VAL A CA 1
ATOM 833 C C . VAL A 1 120 ? 23.811 15.522 -40.373 1.00 91.31 120 VAL A C 1
ATOM 835 O O . VAL A 1 120 ? 22.601 15.611 -40.631 1.00 91.31 120 VAL A O 1
ATOM 838 N N . PRO A 1 121 ? 24.396 14.354 -40.029 1.00 94.50 121 PRO A N 1
ATOM 839 C CA . PRO A 1 121 ? 23.631 13.132 -39.802 1.00 94.50 121 PRO A CA 1
ATOM 840 C C . PRO A 1 121 ? 22.734 13.292 -38.574 1.00 94.50 121 PRO A C 1
ATOM 842 O O . PRO A 1 121 ? 23.139 13.861 -37.562 1.00 94.50 121 PRO A O 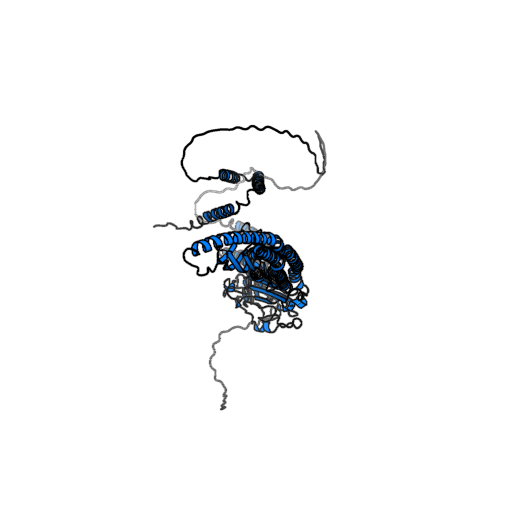1
ATOM 845 N N . PHE A 1 122 ? 21.501 12.811 -38.679 1.00 96.06 122 PHE A N 1
ATOM 846 C CA . PHE A 1 122 ? 20.496 12.906 -37.629 1.00 96.06 122 PHE A CA 1
ATOM 847 C C . PHE A 1 122 ? 19.607 11.663 -37.680 1.00 96.06 122 PHE A C 1
ATOM 849 O O . PHE A 1 122 ? 19.023 11.372 -38.727 1.00 96.06 122 PHE A O 1
ATOM 856 N N . ALA A 1 123 ? 19.485 10.964 -36.561 1.00 97.44 123 ALA A N 1
ATOM 857 C CA . ALA A 1 123 ? 18.656 9.778 -36.392 1.00 97.44 123 ALA A CA 1
ATOM 858 C C . ALA A 1 123 ? 17.752 9.939 -35.167 1.00 97.44 123 ALA A C 1
ATOM 860 O O . ALA A 1 123 ? 18.134 10.589 -34.194 1.00 97.44 123 ALA A O 1
ATOM 861 N N . SER A 1 124 ? 16.564 9.344 -35.213 1.00 97.44 124 SER A N 1
ATOM 862 C CA . SER A 1 124 ? 15.666 9.253 -34.064 1.00 97.44 124 SER A CA 1
ATOM 863 C C . SER A 1 124 ? 14.619 8.155 -34.238 1.00 97.44 124 SER A C 1
ATOM 865 O O . SER A 1 124 ? 14.363 7.675 -35.346 1.00 97.44 124 SER A O 1
ATOM 867 N N . SER A 1 125 ? 14.008 7.732 -33.141 1.00 96.31 125 SER A N 1
ATOM 868 C CA . SER A 1 125 ? 12.968 6.700 -33.132 1.00 96.31 125 SER A CA 1
ATOM 869 C C . SER A 1 125 ? 12.118 6.795 -31.862 1.00 96.31 125 SER A C 1
ATOM 871 O O . SER A 1 125 ? 12.475 7.510 -30.922 1.00 96.31 125 SER A O 1
ATOM 873 N N . GLY A 1 126 ? 10.972 6.111 -31.850 1.00 94.31 126 GLY A N 1
ATOM 874 C CA . GLY A 1 126 ? 9.988 6.209 -30.769 1.00 94.31 126 GLY A CA 1
ATOM 875 C C . GLY A 1 126 ? 8.980 7.323 -31.025 1.00 94.31 126 GLY A C 1
ATOM 876 O O . GLY A 1 126 ? 8.554 7.516 -32.162 1.00 94.31 126 GLY A O 1
ATOM 877 N N . ALA A 1 127 ? 8.574 8.054 -29.991 1.00 93.31 127 ALA A N 1
ATOM 878 C CA . ALA A 1 127 ? 7.565 9.105 -30.110 1.00 93.31 127 ALA A CA 1
ATOM 879 C C . ALA A 1 127 ? 8.140 10.395 -30.725 1.00 93.31 127 ALA A C 1
ATOM 881 O O . ALA A 1 127 ? 8.474 11.360 -30.039 1.00 93.31 127 ALA A O 1
ATOM 882 N N . VAL A 1 128 ? 8.273 10.409 -32.055 1.00 92.44 128 VAL A N 1
ATOM 883 C CA . VAL A 1 128 ? 8.881 11.511 -32.816 1.00 92.44 128 VAL A CA 1
ATOM 884 C C . VAL A 1 128 ? 7.891 12.219 -33.749 1.00 92.44 128 VAL A C 1
ATOM 886 O O . VAL A 1 128 ? 7.111 11.607 -34.479 1.00 92.44 128 VAL A O 1
ATOM 889 N N . ALA A 1 129 ? 7.962 13.550 -33.777 1.00 91.25 129 ALA A N 1
ATOM 890 C CA . ALA A 1 129 ? 7.146 14.414 -34.625 1.00 91.25 129 ALA A CA 1
ATOM 891 C C . ALA A 1 129 ? 7.557 14.326 -36.110 1.00 91.25 129 ALA A C 1
ATOM 893 O O . ALA A 1 129 ? 8.656 13.884 -36.430 1.00 91.25 129 ALA A O 1
ATOM 894 N N . GLU A 1 130 ? 6.746 14.870 -37.036 1.00 87.19 130 GLU A N 1
ATOM 895 C CA . GLU A 1 130 ? 6.997 14.858 -38.502 1.00 87.19 130 GLU A CA 1
ATOM 896 C C . GLU A 1 130 ? 8.387 15.384 -38.953 1.00 87.19 130 GLU A C 1
ATOM 898 O O . GLU A 1 130 ? 8.785 15.168 -40.098 1.00 87.19 130 GLU A O 1
ATOM 903 N N . SER A 1 131 ? 9.123 16.102 -38.096 1.00 86.56 131 SER A N 1
ATOM 904 C CA . SER A 1 131 ? 10.492 16.576 -38.355 1.00 86.56 131 SER A CA 1
ATOM 905 C C . SER A 1 131 ? 11.608 15.630 -37.886 1.00 86.56 131 SER A C 1
ATOM 907 O O . SER A 1 131 ? 12.778 15.970 -38.063 1.00 86.56 131 SER A O 1
ATOM 909 N N . GLY A 1 132 ? 11.267 14.510 -37.243 1.00 88.44 132 GLY A N 1
ATOM 910 C CA . GLY A 1 132 ? 12.195 13.616 -36.546 1.00 88.44 132 GLY A CA 1
ATOM 911 C C . GLY A 1 132 ? 12.645 14.115 -35.167 1.00 88.44 132 GLY A C 1
ATOM 912 O O . GLY A 1 132 ? 13.513 13.507 -34.557 1.00 88.44 132 GLY A O 1
ATOM 913 N N . ALA A 1 133 ? 12.099 15.224 -34.665 1.00 92.62 133 ALA A N 1
ATOM 914 C CA . ALA A 1 133 ? 12.366 15.655 -33.290 1.00 92.62 133 ALA A CA 1
ATOM 915 C C . ALA A 1 133 ? 11.480 14.860 -32.321 1.00 92.62 133 ALA A C 1
ATOM 917 O O . ALA A 1 133 ? 10.385 14.464 -32.716 1.00 92.62 133 ALA A O 1
ATOM 918 N N . ILE A 1 134 ? 11.923 14.675 -31.077 1.00 92.06 134 ILE A N 1
ATOM 919 C CA . ILE A 1 134 ? 11.112 14.067 -30.011 1.00 92.06 134 ILE A CA 1
ATOM 920 C C . ILE A 1 134 ? 9.794 14.851 -29.857 1.00 92.06 134 ILE A C 1
ATOM 922 O O . ILE A 1 134 ? 9.801 16.086 -29.814 1.00 92.06 134 ILE A O 1
ATOM 926 N N . ASP A 1 135 ? 8.659 14.148 -29.830 1.00 90.44 135 ASP A N 1
ATOM 927 C CA . ASP A 1 135 ? 7.337 14.744 -29.641 1.00 90.44 135 ASP A CA 1
ATOM 928 C C . ASP A 1 135 ? 6.961 14.769 -28.159 1.00 90.44 135 ASP A C 1
ATOM 930 O O . ASP A 1 135 ? 6.362 13.845 -27.616 1.00 90.44 135 ASP A O 1
ATOM 934 N N . ILE A 1 136 ? 7.266 15.892 -27.512 1.00 83.69 136 ILE A N 1
ATOM 935 C CA . ILE A 1 136 ? 6.938 16.138 -26.102 1.00 83.69 136 ILE A CA 1
ATOM 936 C C . ILE A 1 136 ? 5.418 16.026 -25.840 1.00 83.69 136 ILE A C 1
ATOM 938 O O . ILE A 1 136 ? 5.014 15.788 -24.707 1.00 83.69 136 ILE A O 1
ATOM 942 N N . ALA A 1 137 ? 4.554 16.165 -26.857 1.00 82.12 137 ALA A N 1
ATOM 943 C CA . ALA A 1 137 ? 3.106 16.001 -26.698 1.00 82.12 137 ALA A CA 1
ATOM 944 C C . ALA A 1 137 ? 2.642 14.530 -26.647 1.00 82.12 137 ALA A C 1
ATOM 946 O O . ALA A 1 137 ? 1.470 14.284 -26.368 1.00 82.12 137 ALA A O 1
ATOM 947 N N . ALA A 1 138 ? 3.526 13.559 -26.898 1.00 78.50 138 ALA A N 1
ATOM 948 C CA . ALA A 1 138 ? 3.196 12.135 -26.869 1.00 78.50 138 ALA A CA 1
ATOM 949 C C . ALA A 1 138 ? 2.898 11.592 -25.461 1.00 78.50 138 ALA A C 1
ATOM 951 O O . ALA A 1 138 ? 2.222 10.574 -25.341 1.00 78.50 138 ALA A O 1
ATOM 952 N N . VAL A 1 139 ? 3.341 12.281 -24.400 1.00 75.56 139 VAL A N 1
ATOM 953 C CA . VAL A 1 139 ? 3.007 11.927 -23.007 1.00 75.56 139 VAL A CA 1
ATOM 954 C C . VAL A 1 139 ? 1.493 11.876 -22.763 1.00 75.56 139 VAL A C 1
ATOM 956 O O . VAL A 1 139 ? 1.024 10.992 -22.056 1.00 75.56 139 VAL A O 1
ATOM 959 N N . ASP A 1 140 ? 0.719 12.753 -23.414 1.00 81.81 140 ASP A N 1
ATOM 960 C CA . ASP A 1 140 ? -0.743 12.843 -23.273 1.00 81.81 140 ASP A CA 1
ATOM 961 C C . ASP A 1 140 ? -1.515 11.748 -24.060 1.00 81.81 140 ASP A C 1
ATOM 963 O O . ASP A 1 140 ? -2.752 11.756 -24.070 1.00 81.81 140 ASP A O 1
ATOM 967 N N . ASP A 1 141 ? -0.831 10.839 -24.771 1.00 85.81 141 ASP A N 1
ATOM 968 C CA . ASP A 1 141 ? -1.440 9.823 -25.643 1.00 85.81 141 ASP A CA 1
ATOM 969 C C . ASP A 1 141 ? -1.082 8.395 -25.198 1.00 85.81 141 ASP A C 1
ATOM 971 O O . ASP A 1 141 ? -0.077 7.833 -25.626 1.00 85.81 141 ASP A O 1
ATOM 975 N N . GLU A 1 142 ? -1.969 7.775 -24.407 1.00 84.56 142 GLU A N 1
ATOM 976 C CA . GLU A 1 142 ? -1.886 6.371 -23.942 1.00 84.56 142 GLU A CA 1
ATOM 977 C C . GLU A 1 142 ? -1.598 5.358 -25.076 1.00 84.56 142 GLU A C 1
ATOM 979 O O . GLU A 1 142 ? -1.090 4.263 -24.840 1.00 84.56 142 GLU A O 1
ATOM 984 N N . ALA A 1 143 ? -1.918 5.684 -26.337 1.00 84.62 143 ALA A N 1
ATOM 985 C CA . ALA A 1 143 ? -1.615 4.820 -27.481 1.00 84.62 143 ALA A CA 1
ATOM 986 C C . ALA A 1 143 ? -0.126 4.813 -27.885 1.00 84.62 143 ALA A C 1
ATOM 988 O O . ALA A 1 143 ? 0.269 3.980 -28.703 1.00 84.62 143 ALA A O 1
ATOM 989 N N . GLN A 1 144 ? 0.675 5.737 -27.348 1.00 87.25 144 GLN A N 1
ATOM 990 C CA . GLN A 1 144 ? 2.115 5.879 -27.576 1.00 87.25 144 GLN A CA 1
ATOM 991 C C . GLN A 1 144 ? 2.959 5.427 -26.376 1.00 87.25 144 GLN A C 1
ATOM 993 O O . GLN A 1 144 ? 4.187 5.443 -26.469 1.00 87.25 144 GLN A O 1
ATOM 998 N N . HIS A 1 145 ? 2.318 4.999 -25.285 1.00 91.50 145 HIS A N 1
ATOM 999 C CA . HIS A 1 145 ? 2.967 4.429 -24.106 1.00 91.50 145 HIS A CA 1
ATOM 1000 C C . HIS A 1 145 ? 3.392 2.974 -24.345 1.00 91.50 145 HIS A C 1
ATOM 1002 O O . HIS A 1 145 ? 2.737 2.222 -25.076 1.00 91.50 145 HIS A O 1
ATOM 1008 N N . ALA A 1 146 ? 4.501 2.579 -23.730 1.00 93.12 146 ALA A N 1
ATOM 1009 C CA . ALA A 1 146 ? 5.010 1.216 -23.723 1.00 93.12 146 ALA A CA 1
ATOM 1010 C C . ALA A 1 146 ? 4.705 0.527 -22.380 1.00 93.12 146 ALA A C 1
ATOM 1012 O O . ALA A 1 146 ? 4.506 1.158 -21.350 1.00 93.12 146 ALA A O 1
ATOM 1013 N N . SER A 1 147 ? 4.677 -0.799 -22.344 1.00 94.75 147 SER A N 1
ATOM 1014 C CA . SER A 1 147 ? 4.575 -1.505 -21.063 1.00 94.75 147 SER A CA 1
ATOM 1015 C C . SER A 1 147 ? 5.153 -2.904 -21.136 1.00 94.75 147 SER A C 1
ATOM 1017 O O . SER A 1 147 ? 5.257 -3.502 -22.211 1.00 94.75 147 SER A O 1
ATOM 1019 N N . VAL A 1 148 ? 5.555 -3.424 -19.980 1.00 95.88 148 VAL A N 1
ATOM 1020 C CA . VAL A 1 148 ? 6.123 -4.757 -19.829 1.00 95.88 148 VAL A CA 1
ATOM 1021 C C . VAL A 1 148 ? 5.350 -5.531 -18.765 1.00 95.88 148 VAL A C 1
ATOM 1023 O O . VAL A 1 148 ? 5.470 -5.278 -17.567 1.00 95.88 148 VAL A O 1
ATOM 1026 N N . ASN A 1 149 ? 4.587 -6.527 -19.205 1.00 95.50 149 ASN A N 1
ATOM 1027 C CA . ASN A 1 149 ? 3.894 -7.458 -18.329 1.00 95.50 149 ASN A CA 1
ATOM 1028 C C . ASN A 1 149 ? 4.847 -8.586 -17.911 1.00 95.50 149 ASN A C 1
ATOM 1030 O O . ASN A 1 149 ? 5.125 -9.519 -18.670 1.00 95.50 149 ASN A O 1
ATOM 1034 N N . LEU A 1 150 ? 5.329 -8.500 -16.674 1.00 95.69 150 LEU A N 1
ATOM 1035 C CA . LEU A 1 150 ? 6.303 -9.416 -16.079 1.00 95.69 150 LEU A CA 1
ATOM 1036 C C . LEU A 1 150 ? 5.630 -10.622 -15.410 1.00 95.69 150 LEU A C 1
ATOM 1038 O O . LEU A 1 150 ? 6.283 -11.635 -15.160 1.00 95.69 150 LEU A O 1
ATOM 1042 N N . THR A 1 151 ? 4.319 -10.552 -15.164 1.00 95.56 151 THR A N 1
ATOM 1043 C CA . THR A 1 151 ? 3.519 -11.605 -14.516 1.00 95.56 151 THR A CA 1
ATOM 1044 C C . THR A 1 151 ? 3.751 -13.015 -15.092 1.00 95.56 151 THR A C 1
ATOM 1046 O O . THR A 1 151 ? 3.929 -13.946 -14.305 1.00 95.56 151 THR A O 1
ATOM 1049 N N . PRO A 1 152 ? 3.830 -13.239 -16.426 1.00 93.75 152 PRO A N 1
ATOM 1050 C CA . PRO A 1 152 ? 4.085 -14.571 -16.990 1.00 93.75 152 PRO A CA 1
ATOM 1051 C C . PRO A 1 152 ? 5.493 -15.129 -16.716 1.00 93.75 152 PRO A C 1
ATOM 1053 O O . PRO A 1 152 ? 5.749 -16.297 -17.012 1.00 93.75 152 PRO A O 1
ATOM 1056 N N . LEU A 1 153 ? 6.413 -14.311 -16.196 1.00 93.88 153 LEU A N 1
ATOM 1057 C CA . LEU A 1 153 ? 7.807 -14.669 -15.925 1.00 93.88 153 LEU A CA 1
ATOM 1058 C C . LEU A 1 153 ? 8.069 -15.014 -14.448 1.00 93.88 153 LEU A C 1
ATOM 1060 O O . LEU A 1 153 ? 9.109 -15.606 -14.157 1.00 93.88 153 LEU A O 1
ATOM 1064 N N . LEU A 1 154 ? 7.135 -14.720 -13.533 1.00 94.75 154 LEU A N 1
ATOM 1065 C CA . LEU A 1 154 ? 7.306 -14.900 -12.081 1.00 94.75 154 LEU A CA 1
ATOM 1066 C C . LEU A 1 154 ? 7.671 -16.346 -11.690 1.00 94.75 154 LEU A C 1
ATOM 1068 O O . LEU A 1 154 ? 8.649 -16.546 -10.970 1.00 94.75 154 LEU A O 1
ATOM 1072 N N . ASP A 1 155 ? 6.986 -17.355 -12.244 1.00 93.25 155 ASP A N 1
ATOM 1073 C CA . ASP A 1 155 ? 7.308 -18.790 -12.075 1.00 93.25 155 ASP A CA 1
ATOM 1074 C C . ASP A 1 155 ? 8.766 -19.134 -12.454 1.00 93.25 155 ASP A C 1
ATOM 1076 O O . ASP A 1 155 ? 9.350 -20.088 -11.932 1.00 93.25 155 ASP A O 1
ATOM 1080 N N . ARG A 1 156 ? 9.350 -18.406 -13.418 1.00 91.19 156 ARG A N 1
ATOM 1081 C CA . ARG A 1 156 ? 10.698 -18.660 -13.952 1.00 91.19 156 ARG A CA 1
ATOM 1082 C C . ARG A 1 156 ? 11.777 -17.865 -13.216 1.00 91.19 156 ARG A C 1
ATOM 1084 O O . ARG A 1 156 ? 12.874 -18.399 -13.066 1.00 91.19 156 ARG A O 1
ATOM 1091 N N . ALA A 1 157 ? 11.448 -16.671 -12.725 1.00 92.75 157 ALA A N 1
ATOM 1092 C CA . ALA A 1 157 ? 12.250 -15.927 -11.753 1.00 92.75 157 ALA A CA 1
ATOM 1093 C C . ALA A 1 157 ? 12.216 -16.568 -10.346 1.00 92.75 157 ALA A C 1
ATOM 1095 O O . ALA A 1 157 ? 13.075 -16.298 -9.518 1.00 92.75 157 ALA A O 1
ATOM 1096 N N . GLY A 1 158 ? 11.248 -17.452 -10.066 1.00 92.56 158 GLY A N 1
ATOM 1097 C CA . GLY A 1 158 ? 11.059 -18.069 -8.745 1.00 92.56 158 GLY A CA 1
ATOM 1098 C C . GLY A 1 158 ? 10.324 -17.172 -7.742 1.00 92.56 158 GLY A C 1
ATOM 1099 O O . GLY A 1 158 ? 10.393 -17.413 -6.537 1.00 92.56 158 GLY A O 1
ATOM 1100 N N . LEU A 1 159 ? 9.624 -16.153 -8.248 1.00 94.31 159 LEU A N 1
ATOM 1101 C CA . LEU A 1 159 ? 8.917 -15.124 -7.485 1.00 94.31 159 LEU A CA 1
ATOM 1102 C C . LEU A 1 159 ? 7.419 -15.421 -7.300 1.00 94.31 159 LEU A C 1
ATOM 1104 O O . LEU A 1 159 ? 6.751 -14.684 -6.581 1.00 94.31 159 LEU A O 1
ATOM 1108 N N . ASP A 1 160 ? 6.888 -16.512 -7.865 1.00 91.69 160 ASP A N 1
ATOM 1109 C CA . ASP A 1 160 ? 5.469 -16.923 -7.777 1.00 91.69 160 ASP A CA 1
ATOM 1110 C C . ASP A 1 160 ? 4.966 -17.177 -6.340 1.00 91.69 160 ASP A C 1
ATOM 1112 O O . ASP A 1 160 ? 3.763 -17.199 -6.073 1.00 91.69 160 ASP A O 1
ATOM 1116 N N . GLY A 1 161 ? 5.891 -17.369 -5.395 1.00 88.38 161 GLY A N 1
ATOM 1117 C CA . GLY A 1 161 ? 5.594 -17.460 -3.966 1.00 88.38 161 GLY A CA 1
ATOM 1118 C C . GLY A 1 161 ? 5.479 -16.114 -3.237 1.00 88.38 161 GLY A C 1
ATOM 1119 O O . GLY A 1 161 ? 4.956 -16.099 -2.124 1.00 88.38 161 GLY A O 1
ATOM 1120 N N . LEU A 1 162 ? 5.978 -15.018 -3.823 1.00 90.62 162 LEU A N 1
ATOM 1121 C CA . LEU A 1 162 ? 6.004 -13.669 -3.233 1.00 90.62 162 LEU A CA 1
ATOM 1122 C C . LEU A 1 162 ? 5.099 -12.688 -3.990 1.00 90.62 162 LEU A C 1
ATOM 1124 O O . LEU A 1 162 ? 4.489 -11.827 -3.358 1.00 90.62 162 LEU A O 1
ATOM 1128 N N . LEU A 1 163 ? 5.003 -12.831 -5.313 1.00 96.19 163 LEU A N 1
ATOM 1129 C CA . LEU A 1 163 ? 4.235 -11.988 -6.223 1.00 96.19 163 LEU A CA 1
ATOM 1130 C C . LEU A 1 163 ? 3.189 -12.815 -6.974 1.00 96.19 163 LEU A C 1
ATOM 1132 O O . LEU A 1 163 ? 3.464 -13.924 -7.427 1.00 96.19 163 LEU A O 1
ATOM 1136 N N . SER A 1 164 ? 1.997 -12.249 -7.146 1.00 96.62 164 SER A N 1
ATOM 1137 C CA . SER A 1 164 ? 0.964 -12.777 -8.043 1.00 96.62 164 SER A CA 1
ATOM 1138 C C . SER A 1 164 ? 0.909 -12.045 -9.379 1.00 96.62 164 SER A C 1
ATOM 1140 O O . SER A 1 164 ? 0.532 -12.659 -10.373 1.00 96.62 164 SER A O 1
ATOM 1142 N N . GLU A 1 165 ? 1.258 -10.757 -9.401 1.00 96.81 165 GLU A N 1
ATOM 1143 C CA . GLU A 1 165 ? 1.252 -9.903 -10.594 1.00 96.81 165 GLU A CA 1
ATOM 1144 C C . GLU A 1 165 ? 2.456 -8.949 -10.537 1.00 96.81 165 GLU A C 1
ATOM 1146 O O . GLU A 1 165 ? 2.902 -8.571 -9.452 1.00 96.81 165 GLU A O 1
ATOM 1151 N N . ALA A 1 166 ? 3.010 -8.608 -11.698 1.00 97.31 166 ALA A N 1
ATOM 1152 C CA . ALA A 1 166 ? 4.089 -7.637 -11.851 1.00 97.31 166 ALA A CA 1
ATOM 1153 C C . ALA A 1 166 ? 3.996 -6.976 -13.234 1.00 97.31 166 ALA A C 1
ATOM 1155 O O . ALA A 1 166 ? 3.900 -7.671 -14.254 1.00 97.31 166 ALA A O 1
ATOM 1156 N N . ASN A 1 167 ? 4.027 -5.647 -13.273 1.00 97.12 167 ASN A N 1
ATOM 1157 C CA . ASN A 1 167 ? 3.917 -4.847 -14.489 1.00 97.12 167 ASN A CA 1
ATOM 1158 C C . ASN A 1 167 ? 4.814 -3.608 -14.396 1.00 97.12 167 ASN A C 1
ATOM 1160 O O . ASN A 1 167 ? 4.859 -2.960 -13.356 1.00 97.12 167 ASN A O 1
ATOM 1164 N N . LEU A 1 168 ? 5.491 -3.276 -15.489 1.00 96.75 168 LEU A N 1
ATOM 1165 C CA . LEU A 1 168 ? 6.212 -2.020 -15.665 1.00 96.75 168 LEU A CA 1
ATOM 1166 C C . LEU A 1 168 ? 5.471 -1.198 -16.723 1.00 96.75 168 LEU A C 1
ATOM 1168 O O . LEU A 1 168 ? 5.347 -1.637 -17.866 1.00 96.75 168 LEU A O 1
ATOM 1172 N N . GLU A 1 169 ? 4.981 -0.025 -16.356 1.00 95.31 169 GLU A N 1
ATOM 1173 C CA . GLU A 1 169 ? 4.418 0.957 -17.282 1.00 95.31 169 GLU A CA 1
ATOM 1174 C C . GLU A 1 169 ? 5.497 1.986 -17.632 1.00 95.31 169 GLU A C 1
ATOM 1176 O O . GLU A 1 169 ? 6.266 2.412 -16.769 1.00 95.31 169 GLU A O 1
ATOM 1181 N N . LEU A 1 170 ? 5.617 2.303 -18.919 1.00 91.00 170 LEU A N 1
ATOM 1182 C CA . LEU A 1 170 ? 6.629 3.190 -19.482 1.00 91.00 170 LEU A CA 1
ATOM 1183 C C . LEU A 1 170 ? 5.912 4.176 -20.400 1.00 91.00 170 LEU A C 1
ATOM 1185 O O . LEU A 1 170 ? 5.158 3.772 -21.280 1.00 91.00 170 LEU A O 1
ATOM 1189 N N . GLY A 1 171 ? 6.169 5.468 -20.250 1.00 91.88 171 GLY A N 1
ATOM 1190 C CA . GLY A 1 171 ? 5.470 6.471 -21.050 1.00 91.88 171 GLY A CA 1
ATOM 1191 C C . GLY A 1 171 ? 5.803 6.421 -22.543 1.00 91.88 171 GLY A C 1
ATOM 1192 O O . GLY A 1 171 ? 6.332 5.453 -23.093 1.00 91.88 171 GLY A O 1
ATOM 1193 N N . ALA A 1 172 ? 5.571 7.535 -23.231 1.00 93.38 172 ALA A N 1
ATOM 1194 C CA . ALA A 1 172 ? 6.187 7.727 -24.537 1.00 93.38 172 ALA A CA 1
ATOM 1195 C C . ALA A 1 172 ? 7.726 7.690 -24.390 1.00 93.38 172 ALA A C 1
ATOM 1197 O O . ALA A 1 172 ? 8.298 8.487 -23.637 1.00 93.38 172 ALA A O 1
ATOM 1198 N N . VAL A 1 173 ? 8.367 6.751 -25.099 1.00 95.00 173 VAL A N 1
ATOM 1199 C CA . VAL A 1 173 ? 9.825 6.536 -25.145 1.00 95.00 173 VAL A CA 1
ATOM 1200 C C . VAL A 1 173 ? 10.360 7.016 -26.495 1.00 95.00 173 VAL A C 1
ATOM 1202 O O . VAL A 1 173 ? 9.786 6.690 -27.536 1.00 95.00 173 VAL A O 1
ATOM 1205 N N . SER A 1 174 ? 11.446 7.789 -26.493 1.00 95.75 174 SER A N 1
ATOM 1206 C CA . SER A 1 174 ? 12.093 8.326 -27.699 1.00 95.75 174 SER A CA 1
ATOM 1207 C C . SER A 1 174 ? 13.597 8.478 -27.525 1.00 95.75 174 SER A C 1
ATOM 1209 O O . SER A 1 174 ? 14.049 8.875 -26.455 1.00 95.75 174 SER A O 1
ATOM 1211 N N . GLY A 1 175 ? 14.362 8.263 -28.593 1.00 96.31 175 GLY A N 1
ATOM 1212 C CA . GLY A 1 175 ? 15.806 8.493 -28.633 1.00 96.31 175 GLY A CA 1
ATOM 1213 C C . GLY A 1 175 ? 16.214 9.252 -29.889 1.00 96.31 175 GLY A C 1
ATOM 1214 O O . GLY A 1 175 ? 15.537 9.195 -30.922 1.00 96.31 175 GLY A O 1
ATOM 1215 N N . LEU A 1 176 ? 17.303 10.010 -29.788 1.00 97.12 176 LEU A N 1
ATOM 1216 C CA . LEU A 1 176 ? 17.798 10.905 -30.826 1.00 97.12 176 LEU A CA 1
ATOM 1217 C C . LEU A 1 176 ? 19.325 10.957 -30.793 1.00 97.12 176 LEU A C 1
ATOM 1219 O O . LEU A 1 176 ? 19.928 11.146 -29.741 1.00 97.12 176 LEU A O 1
ATOM 1223 N N . ALA A 1 177 ? 19.950 10.873 -31.964 1.00 97.44 177 ALA A N 1
ATOM 1224 C CA . ALA A 1 177 ? 21.382 11.077 -32.127 1.00 97.44 177 ALA A CA 1
ATOM 1225 C C . ALA A 1 177 ? 21.666 12.044 -33.279 1.00 97.44 177 ALA A C 1
ATOM 1227 O O . ALA A 1 177 ? 21.067 11.980 -34.356 1.00 97.44 177 ALA A O 1
ATOM 1228 N N . THR A 1 178 ? 22.596 12.962 -33.047 1.00 95.94 178 THR A N 1
ATOM 1229 C CA . THR A 1 178 ? 23.064 13.954 -34.018 1.00 95.94 178 THR A CA 1
ATOM 1230 C C . THR A 1 178 ? 24.516 14.322 -33.713 1.00 95.94 178 THR A C 1
ATOM 1232 O O . THR A 1 178 ? 25.137 13.797 -32.790 1.00 95.94 178 THR A O 1
ATOM 1235 N N . VAL A 1 179 ? 25.071 15.232 -34.503 1.00 93.50 179 VAL A N 1
ATOM 1236 C CA . VAL A 1 179 ? 26.402 15.812 -34.301 1.00 93.50 179 VAL A CA 1
ATOM 1237 C C . VAL A 1 179 ? 26.256 17.331 -34.149 1.00 93.50 179 VAL A C 1
ATOM 1239 O O . VAL A 1 179 ? 25.356 17.920 -34.756 1.00 93.50 179 VAL A O 1
ATOM 1242 N N . ASP A 1 180 ? 27.084 17.960 -33.315 1.00 91.06 180 ASP A N 1
ATOM 1243 C CA . ASP A 1 180 ? 27.107 19.415 -33.113 1.00 91.06 180 ASP A CA 1
ATOM 1244 C C . ASP A 1 180 ? 27.952 20.170 -34.166 1.00 91.06 180 ASP A C 1
ATOM 1246 O O . ASP A 1 180 ? 28.543 19.580 -35.074 1.00 91.06 180 ASP A O 1
ATOM 1250 N N . ASP A 1 181 ? 27.998 21.504 -34.055 1.00 84.94 181 ASP A N 1
ATOM 1251 C CA . ASP A 1 181 ? 28.778 22.378 -34.949 1.00 84.94 181 ASP A CA 1
ATOM 1252 C C . ASP A 1 181 ? 30.307 22.148 -34.856 1.00 84.94 181 ASP A C 1
ATOM 1254 O O . ASP A 1 181 ? 31.033 22.498 -35.792 1.00 84.94 181 ASP A O 1
ATOM 1258 N N . ASP A 1 182 ? 30.803 21.570 -33.753 1.00 82.50 182 ASP A N 1
ATOM 1259 C CA . ASP A 1 182 ? 32.222 21.264 -33.516 1.00 82.50 182 ASP A CA 1
ATOM 1260 C C . ASP A 1 182 ? 32.605 19.838 -33.978 1.00 82.50 182 ASP A C 1
ATOM 1262 O O . ASP A 1 182 ? 33.794 19.509 -34.060 1.00 82.50 182 ASP A O 1
ATOM 1266 N N . GLY A 1 183 ? 31.624 19.005 -34.345 1.00 82.50 183 GLY A N 1
ATOM 1267 C CA . GLY A 1 183 ? 31.812 17.623 -34.793 1.00 82.50 183 GLY A CA 1
ATOM 1268 C C . GLY A 1 183 ? 31.707 16.570 -33.683 1.00 82.50 183 GLY A C 1
ATOM 1269 O O . GLY A 1 183 ? 32.089 15.423 -33.914 1.00 82.50 183 GLY A O 1
ATOM 1270 N N . SER A 1 184 ? 31.214 16.934 -32.498 1.00 90.88 184 SER A N 1
ATOM 1271 C CA . SER A 1 184 ? 30.991 16.021 -31.369 1.00 90.88 184 SER A CA 1
ATOM 1272 C C . SER A 1 184 ? 29.608 15.378 -31.447 1.00 90.88 184 SER A C 1
ATOM 1274 O O . SER A 1 184 ? 28.652 16.000 -31.908 1.00 90.88 184 SER A O 1
ATOM 1276 N N . TYR A 1 185 ? 29.477 14.144 -30.961 1.00 94.44 185 TYR A N 1
ATOM 1277 C CA . TYR A 1 185 ? 28.175 13.484 -30.852 1.00 94.44 185 TYR A CA 1
ATOM 1278 C C . TYR A 1 185 ? 27.295 14.142 -29.793 1.00 94.44 185 TYR A C 1
ATOM 1280 O O . TYR A 1 185 ? 27.767 14.511 -28.717 1.00 94.44 185 TYR A O 1
ATOM 1288 N N . VAL A 1 186 ? 26.004 14.225 -30.096 1.00 94.62 186 VAL A N 1
ATOM 1289 C CA . VAL A 1 186 ? 24.952 14.660 -29.181 1.00 94.62 186 VAL A CA 1
ATOM 1290 C C . VAL A 1 186 ? 23.856 13.601 -29.211 1.00 94.62 186 VAL A C 1
ATOM 1292 O O . VAL A 1 186 ? 23.188 13.426 -30.232 1.00 94.62 186 VAL A O 1
ATOM 1295 N N . GLY A 1 187 ? 23.706 12.892 -28.095 1.00 95.19 187 GLY A N 1
ATOM 1296 C CA . GLY A 1 187 ? 22.559 12.036 -27.811 1.00 95.19 187 GLY A CA 1
ATOM 1297 C C . GLY A 1 187 ? 21.535 12.784 -26.964 1.00 95.19 187 GLY A C 1
ATOM 1298 O O . GLY A 1 187 ? 21.912 13.568 -26.095 1.00 95.19 187 GLY A O 1
ATOM 1299 N N . ASP A 1 188 ? 20.260 12.537 -27.229 1.00 95.75 188 ASP A N 1
ATOM 1300 C CA . ASP A 1 188 ? 19.120 13.033 -26.459 1.00 95.75 188 ASP A CA 1
ATOM 1301 C C . ASP A 1 188 ? 18.062 11.918 -26.371 1.00 95.75 188 ASP A C 1
ATOM 1303 O O . ASP A 1 188 ? 18.023 11.017 -27.216 1.00 95.75 188 ASP A O 1
ATOM 1307 N N . TYR A 1 189 ? 17.234 11.915 -25.335 1.00 95.75 189 TYR A N 1
ATOM 1308 C CA . TYR A 1 189 ? 16.194 10.906 -25.134 1.00 95.75 189 TYR A CA 1
ATOM 1309 C C . TYR A 1 189 ? 15.057 11.450 -24.274 1.00 95.75 189 TYR A C 1
ATOM 1311 O O . TYR A 1 189 ? 15.237 12.386 -23.500 1.00 95.75 189 TYR A O 1
ATOM 1319 N N . GLN A 1 190 ? 13.886 10.833 -24.405 1.00 94.12 190 GLN A N 1
ATOM 1320 C CA . GLN A 1 190 ? 12.759 11.080 -23.522 1.00 94.12 190 GLN A CA 1
ATOM 1321 C C . GLN A 1 190 ? 12.126 9.759 -23.085 1.00 94.12 190 GLN A C 1
ATOM 1323 O O . GLN A 1 190 ? 11.810 8.911 -23.920 1.00 94.12 190 GLN A O 1
ATOM 1328 N N . ILE A 1 191 ? 11.892 9.621 -21.784 1.00 94.06 191 ILE A N 1
ATOM 1329 C CA . ILE A 1 191 ? 10.982 8.650 -21.172 1.00 94.06 191 ILE A CA 1
ATOM 1330 C C . ILE A 1 191 ? 9.991 9.476 -20.353 1.00 94.06 191 ILE A C 1
ATOM 1332 O O . ILE A 1 191 ? 10.400 10.333 -19.571 1.00 94.06 191 ILE A O 1
ATOM 1336 N N . SER A 1 192 ? 8.694 9.294 -20.603 1.00 91.00 192 SER A N 1
ATOM 1337 C CA . SER A 1 192 ? 7.678 10.238 -20.101 1.00 91.00 192 SER A CA 1
ATOM 1338 C C . SER A 1 192 ? 7.066 9.881 -18.743 1.00 91.00 192 SER A C 1
ATOM 1340 O O . SER A 1 192 ? 6.438 10.746 -18.150 1.00 91.00 192 SER A O 1
ATOM 1342 N N . GLU A 1 193 ? 7.211 8.628 -18.315 1.00 90.50 193 GLU A N 1
ATOM 1343 C CA . GLU A 1 193 ? 6.857 8.089 -16.992 1.00 90.50 193 GLU A CA 1
ATOM 1344 C C . GLU A 1 193 ? 7.513 6.703 -16.855 1.00 90.50 193 GLU A C 1
ATOM 1346 O O . GLU A 1 193 ? 7.874 6.084 -17.869 1.00 90.50 193 GLU A O 1
ATOM 1351 N N . GLY A 1 194 ? 7.662 6.203 -15.627 1.00 93.75 194 GLY A N 1
ATOM 1352 C CA . GLY A 1 194 ? 8.157 4.852 -15.366 1.00 93.75 194 GLY A CA 1
ATOM 1353 C C . GLY A 1 194 ? 7.673 4.314 -14.024 1.00 93.75 194 GLY A C 1
ATOM 1354 O O . GLY A 1 194 ? 8.246 4.641 -12.990 1.00 93.75 194 GLY A O 1
ATOM 1355 N N . THR A 1 195 ? 6.663 3.447 -14.047 1.00 95.56 195 THR A N 1
ATOM 1356 C CA . THR A 1 195 ? 6.012 2.925 -12.836 1.00 95.56 195 THR A CA 1
ATOM 1357 C C . THR A 1 195 ? 6.107 1.406 -12.795 1.00 95.56 195 THR A C 1
ATOM 1359 O O . THR A 1 195 ? 5.623 0.718 -13.694 1.00 95.56 195 THR A O 1
ATOM 1362 N N . LEU A 1 196 ? 6.711 0.858 -11.740 1.00 96.75 196 LEU A N 1
ATOM 1363 C CA . LEU A 1 196 ? 6.768 -0.578 -11.478 1.00 96.75 196 LEU A CA 1
ATOM 1364 C C . LEU A 1 196 ? 5.720 -0.952 -10.420 1.00 96.75 196 LEU A C 1
ATOM 1366 O O . LEU A 1 196 ? 5.865 -0.632 -9.242 1.00 96.75 196 LEU A O 1
ATOM 1370 N N . THR A 1 197 ? 4.682 -1.672 -10.839 1.00 97.44 197 THR A N 1
ATOM 1371 C CA . THR A 1 197 ? 3.610 -2.177 -9.973 1.00 97.44 197 THR A CA 1
ATOM 1372 C C . THR A 1 197 ? 3.817 -3.663 -9.698 1.00 97.44 197 THR A C 1
ATOM 1374 O O . THR A 1 197 ? 3.853 -4.485 -10.619 1.00 97.44 197 THR A O 1
ATOM 1377 N N . LEU A 1 198 ? 3.924 -4.027 -8.421 1.00 97.19 198 LEU A N 1
ATOM 1378 C CA . LEU A 1 198 ? 4.099 -5.396 -7.936 1.00 97.19 198 LEU A CA 1
ATOM 1379 C C . LEU A 1 198 ? 2.933 -5.762 -7.009 1.00 97.19 198 LEU A C 1
ATOM 1381 O O . LEU A 1 198 ? 2.686 -5.064 -6.034 1.00 97.19 198 LEU A O 1
ATOM 1385 N N . THR A 1 199 ? 2.253 -6.884 -7.236 1.00 97.44 199 THR A N 1
ATOM 1386 C CA . THR A 1 199 ? 1.173 -7.347 -6.344 1.00 97.44 199 THR A CA 1
ATOM 1387 C C . THR A 1 199 ? 1.638 -8.553 -5.544 1.00 97.44 199 THR A C 1
ATOM 1389 O O . THR A 1 199 ? 1.864 -9.627 -6.108 1.00 97.44 199 THR A O 1
ATOM 1392 N N . SER A 1 200 ? 1.744 -8.405 -4.223 1.00 96.00 200 SER A N 1
ATOM 1393 C CA . SER A 1 200 ? 2.154 -9.454 -3.292 1.00 96.00 200 SER A CA 1
ATOM 1394 C C . SER A 1 200 ? 0.983 -10.005 -2.462 1.00 96.00 200 SER A C 1
ATOM 1396 O O . SER A 1 200 ? 0.407 -9.297 -1.629 1.00 96.00 200 SER A O 1
ATOM 1398 N N . PRO A 1 201 ? 0.682 -11.314 -2.565 1.00 95.06 201 PRO A N 1
ATOM 1399 C CA . PRO A 1 201 ? -0.261 -11.979 -1.666 1.00 95.06 201 PRO A CA 1
ATOM 1400 C C . PRO A 1 201 ? 0.143 -11.927 -0.184 1.00 95.06 201 PRO A C 1
ATOM 1402 O O . PRO A 1 201 ? -0.722 -12.061 0.679 1.00 95.06 201 PRO A O 1
ATOM 1405 N N . THR A 1 202 ? 1.433 -11.741 0.123 1.00 93.50 202 THR A N 1
ATOM 1406 C CA . THR A 1 202 ? 1.946 -11.620 1.499 1.00 93.50 202 THR A CA 1
ATOM 1407 C C . THR A 1 202 ? 1.571 -10.272 2.116 1.00 93.50 202 THR A C 1
ATOM 1409 O O . THR A 1 202 ? 1.135 -10.235 3.264 1.00 93.50 202 THR A O 1
ATOM 1412 N N . VAL A 1 203 ? 1.648 -9.186 1.337 1.00 95.06 203 VAL A N 1
ATOM 1413 C CA . VAL A 1 203 ? 1.192 -7.842 1.740 1.00 95.06 203 VAL A CA 1
ATOM 1414 C C . VAL A 1 203 ? -0.314 -7.859 2.039 1.00 95.06 203 VAL A C 1
ATOM 1416 O O . VAL A 1 203 ? -0.739 -7.444 3.116 1.00 95.06 203 VAL A O 1
ATOM 1419 N N . ALA A 1 204 ? -1.119 -8.437 1.139 1.00 95.25 204 ALA A N 1
ATOM 1420 C CA . ALA A 1 204 ? -2.565 -8.580 1.344 1.00 95.25 204 ALA A CA 1
ATOM 1421 C C . ALA A 1 204 ? -2.924 -9.475 2.551 1.00 95.25 204 ALA A C 1
ATOM 1423 O O . ALA A 1 204 ? -3.932 -9.254 3.226 1.00 95.25 204 ALA A O 1
ATOM 1424 N N . ALA A 1 205 ? -2.110 -10.498 2.840 1.00 95.25 205 ALA A N 1
ATOM 1425 C CA . ALA A 1 205 ? -2.286 -11.337 4.024 1.00 95.25 205 ALA A CA 1
ATOM 1426 C C . ALA A 1 205 ? -2.003 -10.564 5.322 1.00 95.25 205 ALA A C 1
ATOM 1428 O O . ALA A 1 205 ? -2.786 -10.675 6.261 1.00 95.25 205 ALA A O 1
ATOM 1429 N N . ALA A 1 206 ? -0.963 -9.724 5.355 1.00 95.19 206 ALA A N 1
ATOM 1430 C CA . ALA A 1 206 ? -0.662 -8.872 6.505 1.00 95.19 206 ALA A CA 1
ATOM 1431 C C . ALA A 1 206 ? -1.818 -7.905 6.827 1.00 95.19 206 ALA A C 1
ATOM 1433 O O . ALA A 1 206 ? -2.242 -7.818 7.979 1.00 95.19 206 ALA A O 1
ATOM 1434 N N . GLY A 1 207 ? -2.413 -7.251 5.821 1.00 95.38 207 GLY A N 1
ATOM 1435 C CA . GLY A 1 207 ? -3.604 -6.410 6.017 1.00 95.38 207 GLY A CA 1
ATOM 1436 C C . GLY A 1 207 ? -4.812 -7.178 6.576 1.00 95.38 207 GLY A C 1
ATOM 1437 O O . GLY A 1 207 ? -5.546 -6.670 7.433 1.00 95.38 207 GLY A O 1
ATOM 1438 N N . ALA A 1 208 ? -5.000 -8.432 6.155 1.00 95.88 208 ALA A N 1
ATOM 1439 C CA . ALA A 1 208 ? -6.034 -9.311 6.699 1.00 95.88 208 ALA A CA 1
ATOM 1440 C C . ALA A 1 208 ? -5.751 -9.733 8.155 1.00 95.88 208 ALA A C 1
ATOM 1442 O O . ALA A 1 208 ? -6.670 -9.706 8.978 1.00 95.88 208 ALA A O 1
ATOM 1443 N N . ASP A 1 209 ? -4.501 -10.058 8.492 1.00 96.06 209 ASP A N 1
ATOM 1444 C CA . ASP A 1 209 ? -4.079 -10.435 9.847 1.00 96.06 209 ASP A CA 1
ATOM 1445 C C . ASP A 1 209 ? -4.220 -9.252 10.830 1.00 96.06 209 ASP A C 1
ATOM 1447 O O . ASP A 1 209 ? -4.767 -9.421 11.924 1.00 96.06 209 ASP A O 1
ATOM 1451 N N . LEU A 1 210 ? -3.849 -8.029 10.420 1.00 96.12 210 LEU A N 1
ATOM 1452 C CA . LEU A 1 210 ? -4.106 -6.797 11.186 1.00 96.12 210 LEU A CA 1
ATOM 1453 C C . LEU A 1 210 ? -5.611 -6.565 11.399 1.00 96.12 210 LEU A C 1
ATOM 1455 O O . LEU A 1 210 ? -6.046 -6.211 12.497 1.00 96.12 210 LEU A O 1
ATOM 1459 N N . THR A 1 211 ? -6.435 -6.828 10.380 1.00 96.12 211 THR A N 1
ATOM 1460 C CA . THR A 1 211 ? -7.901 -6.730 10.494 1.00 96.12 211 THR A CA 1
ATOM 1461 C C . THR A 1 211 ? -8.468 -7.751 11.495 1.00 96.12 211 THR A C 1
ATOM 1463 O O . THR A 1 211 ? -9.360 -7.414 12.280 1.00 96.12 211 THR A O 1
ATOM 1466 N N . GLU A 1 212 ? -7.949 -8.986 11.536 1.00 95.50 212 GLU A N 1
ATOM 1467 C CA . GLU A 1 212 ? -8.341 -9.999 12.534 1.00 95.50 212 GLU A CA 1
ATOM 1468 C C . GLU A 1 212 ? -7.878 -9.622 13.957 1.00 95.50 212 GLU A C 1
ATOM 1470 O O . GLU A 1 212 ? -8.626 -9.812 14.927 1.00 95.50 212 GLU A O 1
ATOM 1475 N N . ALA A 1 213 ? -6.697 -9.010 14.095 1.00 95.19 213 ALA A N 1
ATOM 1476 C CA . ALA A 1 213 ? -6.200 -8.482 15.365 1.00 95.19 213 ALA A CA 1
ATOM 1477 C C . ALA A 1 213 ? -7.124 -7.380 15.923 1.00 95.19 213 ALA A C 1
ATOM 1479 O O . ALA A 1 213 ? -7.599 -7.481 17.059 1.00 95.19 213 ALA A O 1
ATOM 1480 N N . VAL A 1 214 ? -7.485 -6.387 15.103 1.00 96.44 214 VAL A N 1
ATOM 1481 C CA . VAL A 1 214 ? -8.445 -5.325 15.463 1.00 96.44 214 VAL A CA 1
ATOM 1482 C C . VAL A 1 214 ? -9.831 -5.901 15.786 1.00 96.44 214 VAL A C 1
ATOM 1484 O O . VAL A 1 214 ? -10.456 -5.520 16.781 1.00 96.44 214 VAL A O 1
ATOM 1487 N N . GLY A 1 215 ? -10.305 -6.879 15.006 1.00 94.50 215 GLY A N 1
ATOM 1488 C CA . GLY A 1 215 ? -11.563 -7.588 15.267 1.00 94.50 215 GLY A CA 1
ATOM 1489 C C . GLY A 1 215 ? -11.578 -8.329 16.613 1.00 94.50 215 GLY A C 1
ATOM 1490 O O . GLY A 1 215 ? -12.618 -8.404 17.279 1.00 94.50 215 GLY A O 1
ATOM 1491 N N . THR A 1 216 ? -10.421 -8.815 17.067 1.00 93.44 216 THR A N 1
ATOM 1492 C CA . THR A 1 216 ? -10.256 -9.431 18.392 1.00 93.44 216 THR A CA 1
ATOM 1493 C C . THR A 1 216 ? -10.401 -8.399 19.514 1.00 93.44 216 THR A C 1
ATOM 1495 O O . THR A 1 216 ? -11.102 -8.669 20.493 1.00 93.44 216 THR A O 1
ATOM 1498 N N . VAL A 1 217 ? -9.835 -7.195 19.357 1.00 94.88 217 VAL A N 1
ATOM 1499 C CA . VAL A 1 217 ? -10.010 -6.082 20.314 1.00 94.88 217 VAL A CA 1
ATOM 1500 C C . VAL A 1 217 ? -11.471 -5.617 20.361 1.00 94.88 217 VAL A C 1
ATOM 1502 O O . VAL A 1 217 ? -12.038 -5.498 21.446 1.00 94.88 217 VAL A O 1
ATOM 1505 N N . SER A 1 218 ? -12.130 -5.456 19.207 1.00 95.00 218 SER A N 1
ATOM 1506 C CA . SER A 1 218 ? -13.562 -5.105 19.134 1.00 95.00 218 SER A CA 1
ATOM 1507 C C . SER A 1 218 ? -14.430 -6.156 19.833 1.00 95.00 218 SER A C 1
ATOM 1509 O O . SER A 1 218 ? -15.337 -5.819 20.597 1.00 95.00 218 SER A O 1
ATOM 1511 N N . THR A 1 219 ? -14.120 -7.443 19.651 1.00 92.94 219 THR A N 1
ATOM 1512 C CA . THR A 1 219 ? -14.827 -8.538 20.333 1.00 92.94 219 THR A CA 1
ATOM 1513 C C . THR A 1 219 ? -14.624 -8.496 21.851 1.00 92.94 219 THR A C 1
ATOM 1515 O O . THR A 1 219 ? -15.569 -8.754 22.597 1.00 92.94 219 THR A O 1
ATOM 1518 N N . ALA A 1 220 ? -13.423 -8.150 22.328 1.00 92.44 220 ALA A N 1
ATOM 1519 C CA . ALA A 1 220 ? -13.147 -7.994 23.755 1.00 92.44 220 ALA A CA 1
ATOM 1520 C C . ALA A 1 220 ? -13.902 -6.798 24.362 1.00 92.44 220 ALA A C 1
ATOM 1522 O O . ALA A 1 220 ? -14.525 -6.950 25.414 1.00 92.44 220 ALA A O 1
ATOM 1523 N N . ALA A 1 221 ? -13.920 -5.653 23.673 1.00 94.25 221 ALA A N 1
ATOM 1524 C CA . ALA A 1 221 ? -14.642 -4.448 24.082 1.00 94.25 221 ALA A CA 1
ATOM 1525 C C . ALA A 1 221 ? -16.160 -4.673 24.159 1.00 94.25 221 ALA A C 1
ATOM 1527 O O . ALA A 1 221 ? -16.763 -4.460 25.209 1.00 94.25 221 ALA A O 1
ATOM 1528 N N . ASN A 1 222 ? -16.771 -5.226 23.107 1.00 94.31 222 ASN A N 1
ATOM 1529 C CA . ASN A 1 222 ? -18.192 -5.602 23.112 1.00 94.31 222 ASN A CA 1
ATOM 1530 C C . ASN A 1 222 ? -18.519 -6.711 24.145 1.00 94.31 222 ASN A C 1
ATOM 1532 O O . ASN A 1 222 ? -19.677 -6.914 24.508 1.00 94.31 222 ASN A O 1
ATOM 1536 N N . GLY A 1 223 ? -17.504 -7.402 24.679 1.00 93.12 223 GLY A N 1
ATOM 1537 C CA . GLY A 1 223 ? -17.626 -8.324 25.810 1.00 93.12 223 GLY A CA 1
ATOM 1538 C C . GLY A 1 223 ? -17.981 -7.661 27.151 1.00 93.12 223 GLY A C 1
ATOM 1539 O O . GLY A 1 223 ? -18.373 -8.367 28.080 1.00 93.12 223 GLY A O 1
ATOM 1540 N N . ILE A 1 224 ? -17.898 -6.328 27.267 1.00 94.31 224 ILE A N 1
ATOM 1541 C CA . ILE A 1 224 ? -18.321 -5.571 28.461 1.00 94.31 224 ILE A CA 1
ATOM 1542 C C . ILE A 1 224 ? -19.815 -5.786 28.744 1.00 94.31 224 ILE A C 1
ATOM 1544 O O . ILE A 1 224 ? -20.177 -6.066 29.888 1.00 94.31 224 ILE A O 1
ATOM 1548 N N . THR A 1 225 ? -20.655 -5.704 27.706 1.00 95.12 225 THR A N 1
ATOM 1549 C CA . THR A 1 225 ? -22.130 -5.767 27.772 1.00 95.12 225 THR A CA 1
ATOM 1550 C C . THR A 1 225 ? -22.711 -7.128 27.358 1.00 95.12 225 THR A C 1
ATOM 1552 O O . THR A 1 225 ? -23.923 -7.265 27.201 1.00 95.12 225 THR A O 1
ATOM 1555 N N . ALA A 1 226 ? -21.865 -8.133 27.120 1.00 92.75 226 ALA A N 1
ATOM 1556 C CA . ALA A 1 226 ? -22.293 -9.491 26.781 1.00 92.75 226 ALA A CA 1
ATOM 1557 C C . ALA A 1 226 ? -22.741 -10.285 28.027 1.00 92.75 226 ALA A C 1
ATOM 1559 O O . ALA A 1 226 ? -22.307 -9.991 29.135 1.00 92.75 226 ALA A O 1
ATOM 1560 N N . GLU A 1 227 ? -23.547 -11.342 27.840 1.00 90.38 227 GLU A N 1
ATOM 1561 C CA . GLU A 1 227 ? -24.009 -12.225 28.931 1.00 90.38 227 GLU A CA 1
ATOM 1562 C C . GLU A 1 227 ? -22.820 -12.820 29.717 1.00 90.38 227 GLU A C 1
ATOM 1564 O O . GLU A 1 227 ? -21.965 -13.519 29.161 1.00 90.38 227 GLU A O 1
ATOM 1569 N N . GLY A 1 228 ? -22.779 -12.565 31.026 1.00 88.19 228 GLY A N 1
ATOM 1570 C CA . GLY A 1 228 ? -21.671 -12.901 31.924 1.00 88.19 228 GLY A CA 1
ATOM 1571 C C . GLY A 1 228 ? -20.468 -11.950 31.851 1.00 88.19 228 GLY A C 1
ATOM 1572 O O . GLY A 1 228 ? -19.396 -12.308 32.346 1.00 88.19 228 GLY A O 1
ATOM 1573 N N . GLY A 1 229 ? -20.629 -10.786 31.218 1.00 91.88 229 GLY A N 1
ATOM 1574 C CA . GLY A 1 229 ? -19.612 -9.759 31.005 1.00 91.88 229 GLY A CA 1
ATOM 1575 C C . GLY A 1 229 ? -19.330 -8.884 32.229 1.00 91.88 229 GLY A C 1
ATOM 1576 O O . GLY A 1 229 ? -19.587 -9.251 33.380 1.00 91.88 229 GLY A O 1
ATOM 1577 N N . VAL A 1 230 ? -18.760 -7.704 31.984 1.00 92.31 230 VAL A N 1
ATOM 1578 C CA . VAL A 1 230 ? -18.401 -6.748 33.046 1.00 92.31 230 VAL A CA 1
ATOM 1579 C C . VAL A 1 230 ? -19.652 -6.183 33.720 1.00 92.31 230 VAL A C 1
ATOM 1581 O O . VAL A 1 230 ? -19.668 -6.071 34.944 1.00 92.31 230 VAL A O 1
ATOM 1584 N N . ILE A 1 231 ? -20.706 -5.884 32.954 1.00 93.25 231 ILE A N 1
ATOM 1585 C CA . ILE A 1 231 ? -21.961 -5.353 33.502 1.00 93.25 231 ILE A CA 1
ATOM 1586 C C . ILE A 1 231 ? -22.604 -6.368 34.457 1.00 93.25 231 ILE A C 1
ATOM 1588 O O . ILE A 1 231 ? -22.682 -6.082 35.650 1.00 93.25 231 ILE A O 1
ATOM 1592 N N . ASP A 1 232 ? -22.910 -7.585 34.001 1.00 92.88 232 ASP A N 1
ATOM 1593 C CA . ASP A 1 232 ? -23.512 -8.652 34.820 1.00 92.88 232 ASP A CA 1
ATOM 1594 C C . ASP A 1 232 ? -22.709 -8.964 36.103 1.00 92.88 232 ASP A C 1
ATOM 1596 O O . ASP A 1 232 ? -23.247 -9.315 37.156 1.00 92.88 232 ASP A O 1
ATOM 1600 N N . THR A 1 233 ? -21.374 -8.877 36.035 1.00 91.88 233 THR A N 1
ATOM 1601 C CA . THR A 1 233 ? -20.500 -9.247 37.162 1.00 91.88 233 THR A CA 1
ATOM 1602 C C . THR A 1 233 ? -20.252 -8.123 38.168 1.00 91.88 233 THR A C 1
ATOM 1604 O O . THR A 1 233 ? -19.867 -8.422 39.304 1.00 91.88 233 THR A O 1
ATOM 1607 N N . VAL A 1 234 ? -20.482 -6.861 37.792 1.00 92.56 234 VAL A N 1
ATOM 1608 C CA . VAL A 1 234 ? -20.221 -5.674 38.629 1.00 92.56 234 VAL A CA 1
ATOM 1609 C C . VAL A 1 234 ? -21.506 -4.933 39.000 1.00 92.56 234 VAL A C 1
ATOM 1611 O O . VAL A 1 234 ? -21.666 -4.553 40.156 1.00 92.56 234 VAL A O 1
ATOM 1614 N N . VAL A 1 235 ? -22.429 -4.744 38.058 1.00 93.94 235 VAL A N 1
ATOM 1615 C CA . VAL A 1 235 ? -23.615 -3.887 38.202 1.00 93.94 235 VAL A CA 1
ATOM 1616 C C . VAL A 1 235 ? -24.764 -4.635 38.884 1.00 93.94 235 VAL A C 1
ATOM 1618 O O . VAL A 1 235 ? -25.281 -4.145 39.892 1.00 93.94 235 VAL A O 1
ATOM 1621 N N . ASP A 1 236 ? -25.107 -5.850 38.443 1.00 92.50 236 ASP A N 1
ATOM 1622 C CA . ASP A 1 236 ? -26.209 -6.644 39.022 1.00 92.50 236 ASP A CA 1
ATOM 1623 C C . ASP A 1 236 ? -26.074 -6.850 40.542 1.00 92.50 236 ASP A C 1
ATOM 1625 O O . ASP A 1 236 ? -27.059 -6.654 41.266 1.00 92.50 236 ASP A O 1
ATOM 1629 N N . PRO A 1 237 ? -24.886 -7.187 41.101 1.00 93.62 237 PRO A N 1
ATOM 1630 C CA . PRO A 1 237 ? -24.732 -7.350 42.546 1.00 93.62 237 PRO A CA 1
ATOM 1631 C C . PRO A 1 237 ? -24.940 -6.044 43.324 1.00 93.62 237 PRO A C 1
ATOM 1633 O O . PRO A 1 237 ? -25.354 -6.089 44.488 1.00 93.62 237 PRO A O 1
ATOM 1636 N N . LEU A 1 238 ? -24.662 -4.890 42.709 1.00 93.69 238 LEU A N 1
ATOM 1637 C CA . LEU A 1 238 ? -24.845 -3.573 43.319 1.00 93.69 238 LEU A CA 1
ATOM 1638 C C . LEU A 1 238 ? -26.320 -3.174 43.320 1.00 93.69 238 LEU A C 1
ATOM 1640 O O . LEU A 1 238 ? -26.824 -2.790 44.376 1.00 93.69 238 LEU A O 1
ATOM 1644 N N . PHE A 1 239 ? -27.043 -3.367 42.215 1.00 93.00 239 PHE A N 1
ATOM 1645 C CA . PHE A 1 239 ? -28.487 -3.109 42.172 1.00 93.00 239 PHE A CA 1
ATOM 1646 C C . PHE A 1 239 ? -29.294 -4.107 43.017 1.00 93.00 239 PHE A C 1
ATOM 1648 O O . PHE A 1 239 ? -30.159 -3.678 43.777 1.00 93.00 239 PHE A O 1
ATOM 1655 N N . THR A 1 240 ? -28.908 -5.389 43.061 1.00 93.50 240 THR A N 1
ATOM 1656 C CA . THR A 1 240 ? -29.453 -6.368 44.031 1.00 93.50 240 THR A CA 1
ATOM 1657 C C . THR A 1 240 ? -29.232 -5.910 45.485 1.00 93.50 240 THR A C 1
ATOM 1659 O O . THR A 1 240 ? -30.070 -6.108 46.370 1.00 93.50 240 THR A O 1
ATOM 1662 N N . THR A 1 241 ? -28.080 -5.290 45.771 1.00 94.75 241 THR A N 1
ATOM 1663 C CA . THR A 1 241 ? -27.774 -4.750 47.106 1.00 94.75 241 THR A CA 1
ATOM 1664 C C . THR A 1 241 ? -28.570 -3.475 47.397 1.00 94.75 241 THR A C 1
ATOM 1666 O O . THR A 1 241 ? -28.996 -3.276 48.540 1.00 94.75 241 THR A O 1
ATOM 1669 N N . LEU A 1 242 ? -28.807 -2.628 46.391 1.00 95.19 242 LEU A N 1
ATOM 1670 C CA . LEU A 1 242 ? -29.657 -1.442 46.481 1.00 95.19 242 LEU A CA 1
ATOM 1671 C C . LEU A 1 242 ? -31.112 -1.829 46.764 1.00 95.19 242 LEU A C 1
ATOM 1673 O O . LEU A 1 242 ? -31.656 -1.337 47.749 1.00 95.19 242 LEU A O 1
ATOM 1677 N N . GLU A 1 243 ? -31.702 -2.748 45.993 1.00 94.94 243 GLU A N 1
ATOM 1678 C CA . GLU A 1 243 ? -33.054 -3.296 46.196 1.00 94.94 243 GLU A CA 1
ATOM 1679 C C . GLU A 1 243 ? -33.237 -3.748 47.652 1.00 94.94 243 GLU A C 1
ATOM 1681 O O . GLU A 1 243 ? -34.045 -3.183 48.388 1.00 94.94 243 GLU A O 1
ATOM 1686 N N . GLY A 1 244 ? -32.377 -4.653 48.137 1.00 95.12 244 GLY A N 1
ATOM 1687 C CA . GLY A 1 244 ? -32.415 -5.134 49.522 1.00 95.12 244 GLY A CA 1
ATOM 1688 C C . GLY A 1 244 ? -32.139 -4.064 50.593 1.00 95.12 244 GLY A C 1
ATOM 1689 O O . GLY A 1 244 ? -32.457 -4.271 51.768 1.00 95.12 244 GLY A O 1
ATOM 1690 N N . THR A 1 245 ? -31.557 -2.919 50.221 1.00 94.88 245 THR A N 1
ATOM 1691 C CA . THR A 1 245 ? -31.367 -1.760 51.109 1.00 94.88 245 THR A CA 1
ATOM 1692 C C . THR A 1 245 ? -32.595 -0.844 51.108 1.00 94.88 245 THR A C 1
ATOM 1694 O O . THR A 1 245 ? -32.957 -0.325 52.167 1.00 94.88 245 THR A O 1
ATOM 1697 N N . LEU A 1 246 ? -33.269 -0.686 49.966 1.00 94.38 246 LEU A N 1
ATOM 1698 C CA . LEU A 1 246 ? -34.545 0.019 49.835 1.00 94.38 246 LEU A CA 1
ATOM 1699 C C . LEU A 1 246 ? -35.652 -0.734 50.584 1.00 94.38 246 LEU A C 1
ATOM 1701 O O . LEU A 1 246 ? -36.316 -0.134 51.424 1.00 94.38 246 LEU A O 1
ATOM 1705 N N . ASP A 1 247 ? -35.747 -2.054 50.416 1.00 93.75 247 ASP A N 1
ATOM 1706 C CA . ASP A 1 247 ? -36.661 -2.953 51.144 1.00 93.75 247 ASP A CA 1
ATOM 1707 C C . ASP A 1 247 ? -36.438 -2.964 52.672 1.00 93.75 247 ASP A C 1
ATOM 1709 O O . ASP A 1 247 ? -37.322 -3.301 53.467 1.00 93.75 247 ASP A O 1
ATOM 1713 N N . ALA A 1 248 ? -35.237 -2.589 53.124 1.00 93.62 248 ALA A N 1
ATOM 1714 C CA . ALA A 1 248 ? -34.939 -2.429 54.545 1.00 93.62 248 ALA A CA 1
ATOM 1715 C C . ALA A 1 248 ? -35.470 -1.102 55.127 1.00 93.62 248 ALA A C 1
ATOM 1717 O O . ALA A 1 248 ? -35.521 -0.953 56.359 1.00 93.62 248 ALA A O 1
ATOM 1718 N N . LEU A 1 249 ? -35.868 -0.138 54.288 1.00 91.19 249 LEU A N 1
ATOM 1719 C CA . LEU A 1 249 ? -36.504 1.100 54.730 1.00 91.19 249 LEU A CA 1
ATOM 1720 C C . LEU A 1 249 ? -37.962 0.830 55.137 1.00 91.19 249 LEU A C 1
ATOM 1722 O O . LEU A 1 249 ? -38.728 0.203 54.408 1.00 91.19 249 LEU A O 1
ATOM 1726 N N . PRO A 1 250 ? -38.417 1.337 56.295 1.00 84.88 250 PRO A N 1
ATOM 1727 C CA . PRO A 1 250 ? -39.819 1.222 56.656 1.00 84.88 250 PRO A CA 1
ATOM 1728 C C . PRO A 1 250 ? -40.677 2.020 55.666 1.00 84.88 250 PRO A C 1
ATOM 1730 O O . PRO A 1 250 ? -40.461 3.220 55.502 1.00 84.88 250 PRO A O 1
ATOM 1733 N N . ALA A 1 251 ? -41.699 1.361 55.113 1.00 88.31 251 ALA A N 1
ATOM 1734 C CA . ALA A 1 251 ? -42.637 1.905 54.127 1.00 88.31 251 ALA A CA 1
ATOM 1735 C C . ALA A 1 251 ? -42.083 2.119 52.703 1.00 88.31 251 ALA A C 1
ATOM 1737 O O . ALA A 1 251 ? -42.650 2.922 51.964 1.00 88.31 251 ALA A O 1
ATOM 1738 N N . VAL A 1 252 ? -41.047 1.373 52.315 1.00 92.56 252 VAL A N 1
ATOM 1739 C CA . VAL A 1 252 ? -40.652 1.161 50.914 1.00 92.56 252 VAL A CA 1
ATOM 1740 C C . VAL A 1 252 ? -40.718 -0.344 50.624 1.00 92.56 252 VAL A C 1
ATOM 1742 O O . VAL A 1 252 ? -40.410 -1.147 51.503 1.00 92.56 252 VAL A O 1
ATOM 1745 N N . GLU A 1 253 ? -41.165 -0.704 49.427 1.00 92.94 253 GLU A N 1
ATOM 1746 C CA . GLU A 1 253 ? -41.063 -2.032 48.806 1.00 92.94 253 GLU A CA 1
ATOM 1747 C C . GLU A 1 253 ? -40.474 -1.790 47.406 1.00 92.94 253 GLU A C 1
ATOM 1749 O O . GLU A 1 253 ? -40.910 -0.848 46.734 1.00 92.94 253 GLU A O 1
ATOM 1754 N N . ALA A 1 254 ? -39.446 -2.543 47.014 1.00 94.50 254 ALA A N 1
ATOM 1755 C CA . ALA A 1 254 ? -38.697 -2.337 45.773 1.00 94.50 254 ALA A CA 1
ATOM 1756 C C . ALA A 1 254 ? -38.667 -3.606 44.908 1.00 94.50 254 ALA A C 1
ATOM 1758 O O . ALA A 1 254 ? -38.437 -4.696 45.420 1.00 94.50 254 ALA A O 1
ATOM 1759 N N . ASP A 1 255 ? -38.868 -3.446 43.600 1.00 94.62 255 ASP A N 1
ATOM 1760 C CA . ASP A 1 255 ? -38.731 -4.490 42.577 1.00 94.62 255 ASP A CA 1
ATOM 1761 C C . ASP A 1 255 ? -37.895 -3.878 41.440 1.00 94.62 255 ASP A C 1
ATOM 1763 O O . ASP A 1 255 ? -38.417 -3.183 40.564 1.00 94.62 255 ASP A O 1
ATOM 1767 N N . LEU A 1 256 ? -36.566 -4.003 41.538 1.00 93.69 256 LEU A N 1
ATOM 1768 C CA . LEU A 1 256 ? -35.638 -3.457 40.544 1.00 93.69 256 LEU A CA 1
ATOM 1769 C C . LEU A 1 256 ? -35.398 -4.506 39.454 1.00 93.69 256 LEU A C 1
ATOM 1771 O O . LEU A 1 256 ? -35.118 -5.664 39.758 1.00 93.69 256 LEU A O 1
ATOM 1775 N N . GLY A 1 257 ? -35.507 -4.106 38.189 1.00 90.00 257 GLY A N 1
ATOM 1776 C CA . GLY A 1 257 ? -35.201 -4.974 37.059 1.00 90.00 257 GLY A CA 1
ATOM 1777 C C . GLY A 1 257 ? -33.707 -5.272 36.933 1.00 90.00 257 GLY A C 1
ATOM 1778 O O . GLY A 1 257 ? -32.858 -4.558 37.473 1.00 90.00 257 GLY A O 1
ATOM 1779 N N . ASP A 1 258 ? -33.393 -6.326 36.179 1.00 90.38 258 ASP A N 1
ATOM 1780 C CA . ASP A 1 258 ? -32.016 -6.637 35.797 1.00 90.38 258 ASP A CA 1
ATOM 1781 C C . ASP A 1 258 ? -31.433 -5.462 34.974 1.00 90.38 258 ASP A C 1
ATOM 1783 O O . ASP A 1 258 ? -32.104 -4.988 34.046 1.00 90.38 258 ASP A O 1
ATOM 1787 N N . PRO A 1 259 ? -30.210 -4.982 35.272 1.00 93.00 259 PRO A N 1
ATOM 1788 C CA . PRO A 1 259 ? -29.541 -3.972 34.465 1.00 93.00 259 PRO A CA 1
ATOM 1789 C C . PRO A 1 259 ? -29.426 -4.384 32.997 1.00 93.00 259 PRO A C 1
ATOM 1791 O O . PRO A 1 259 ? -29.110 -5.524 32.663 1.00 93.00 259 PRO A O 1
ATOM 1794 N N . THR A 1 260 ? -29.636 -3.426 32.101 1.00 93.44 260 THR A N 1
ATOM 1795 C CA . THR A 1 260 ? -29.384 -3.594 30.669 1.00 93.44 260 THR A CA 1
ATOM 1796 C C . THR A 1 260 ? -28.324 -2.602 30.229 1.00 93.44 260 THR A C 1
ATOM 1798 O O . THR A 1 260 ? -28.277 -1.483 30.733 1.00 93.44 260 THR A O 1
ATOM 1801 N N . ALA A 1 261 ? -27.457 -3.000 29.304 1.00 94.94 261 ALA A N 1
ATOM 1802 C CA . ALA A 1 261 ? -26.426 -2.116 28.785 1.00 94.94 261 ALA A CA 1
ATOM 1803 C C . ALA A 1 261 ? -26.262 -2.271 27.276 1.00 94.94 261 ALA A C 1
ATOM 1805 O O . ALA A 1 261 ? -26.434 -3.363 26.727 1.00 94.94 261 ALA A O 1
ATOM 1806 N N . THR A 1 262 ? -25.908 -1.175 26.613 1.00 94.56 262 THR A N 1
ATOM 1807 C CA . THR A 1 262 ? -25.622 -1.146 25.179 1.00 94.56 262 THR A CA 1
ATOM 1808 C C . THR A 1 262 ? -24.262 -0.526 24.917 1.00 94.56 262 THR A C 1
ATOM 1810 O O . THR A 1 262 ? -23.977 0.572 25.391 1.00 94.56 262 THR A O 1
ATOM 1813 N N . LEU A 1 263 ? -23.476 -1.237 24.117 1.00 94.94 263 LEU A N 1
ATOM 1814 C CA . LEU A 1 263 ? -22.219 -0.828 23.509 1.00 94.94 263 LEU A CA 1
ATOM 1815 C C . LEU A 1 263 ? -22.226 -1.444 22.103 1.00 94.94 263 LEU A C 1
ATOM 1817 O O . LEU A 1 263 ? -22.526 -2.631 21.965 1.00 94.94 263 LEU A O 1
ATOM 1821 N N . ASP A 1 264 ? -21.969 -0.641 21.072 1.00 88.38 264 ASP A N 1
ATOM 1822 C CA . ASP A 1 264 ? -21.921 -1.087 19.673 1.00 88.38 264 ASP A CA 1
ATOM 1823 C C . ASP A 1 264 ? -20.645 -0.536 19.032 1.00 88.38 264 ASP A C 1
ATOM 1825 O O . ASP A 1 264 ? -20.617 0.589 18.532 1.00 88.38 264 ASP A O 1
ATOM 1829 N N . LEU A 1 265 ? -19.552 -1.296 19.151 1.00 93.44 265 LEU A N 1
ATOM 1830 C CA . LEU A 1 265 ? -18.220 -0.866 18.730 1.00 93.44 265 LEU A CA 1
ATOM 1831 C C . LEU A 1 265 ? -17.669 -1.723 17.585 1.00 93.44 265 LEU A C 1
ATOM 1833 O O . LEU A 1 265 ? -17.177 -2.835 17.801 1.00 93.44 265 LEU A O 1
ATOM 1837 N N . ASP A 1 266 ? -17.660 -1.157 16.381 1.00 92.94 266 ASP A N 1
ATOM 1838 C CA . ASP A 1 266 ? -16.954 -1.698 15.219 1.00 92.94 266 ASP A CA 1
ATOM 1839 C C . ASP A 1 266 ? -15.620 -0.963 15.016 1.00 92.94 266 ASP A C 1
ATOM 1841 O O . ASP A 1 266 ? -15.560 0.097 14.393 1.00 92.94 266 ASP A O 1
ATOM 1845 N N . LEU A 1 267 ? -14.533 -1.534 15.546 1.00 95.00 267 LEU A N 1
ATOM 1846 C CA . LEU A 1 267 ? -13.187 -0.992 15.328 1.00 95.00 267 LEU A CA 1
ATOM 1847 C C . LEU A 1 267 ? -12.709 -1.183 13.884 1.00 95.00 267 LEU A C 1
ATOM 1849 O O . LEU A 1 267 ? -11.914 -0.380 13.407 1.00 95.00 267 LEU A O 1
ATOM 1853 N N . THR A 1 268 ? -13.212 -2.189 13.158 1.00 92.50 268 THR A N 1
ATOM 1854 C CA . THR A 1 268 ? -12.805 -2.415 11.761 1.00 92.50 268 THR A CA 1
ATOM 1855 C C . THR A 1 268 ? -13.310 -1.296 10.849 1.00 92.50 268 THR A C 1
ATOM 1857 O O . THR A 1 268 ? -12.620 -0.893 9.917 1.00 92.50 268 THR A O 1
ATOM 1860 N N . ALA A 1 269 ? -14.459 -0.693 11.171 1.00 92.62 269 ALA A N 1
ATOM 1861 C CA . ALA A 1 269 ? -14.931 0.518 10.507 1.00 92.62 269 ALA A CA 1
ATOM 1862 C C . ALA A 1 269 ? -14.023 1.743 10.750 1.00 92.62 269 ALA A C 1
ATOM 1864 O O . ALA A 1 269 ? -13.965 2.620 9.887 1.00 92.62 269 ALA A O 1
ATOM 1865 N N . ALA A 1 270 ? -13.320 1.803 11.887 1.00 92.88 270 ALA A N 1
ATOM 1866 C CA . ALA A 1 270 ? -12.380 2.878 12.210 1.00 92.88 270 ALA A CA 1
ATOM 1867 C C . ALA A 1 270 ? -10.998 2.676 11.562 1.00 92.88 270 ALA A C 1
ATOM 1869 O O . ALA A 1 270 ? -10.378 3.657 11.161 1.00 92.88 270 ALA A O 1
ATOM 1870 N N . THR A 1 271 ? -10.534 1.429 11.417 1.00 95.69 271 THR A N 1
ATOM 1871 C CA . THR A 1 271 ? -9.195 1.110 10.883 1.00 95.69 271 THR A CA 1
ATOM 1872 C C . THR A 1 271 ? -9.160 0.822 9.382 1.00 95.69 271 THR A C 1
ATOM 1874 O O . THR A 1 271 ? -8.119 1.006 8.755 1.00 95.69 271 THR A O 1
ATOM 1877 N N . ASN A 1 272 ? -10.277 0.416 8.766 1.00 93.94 272 ASN A N 1
ATOM 1878 C CA . ASN A 1 272 ? -10.357 0.185 7.316 1.00 93.94 272 ASN A CA 1
ATOM 1879 C C . ASN A 1 272 ? -9.861 1.361 6.446 1.00 93.94 272 ASN A C 1
ATOM 1881 O O . ASN A 1 272 ? -9.243 1.081 5.423 1.00 93.94 272 ASN A O 1
ATOM 1885 N N . PRO A 1 273 ? -10.100 2.648 6.785 1.00 94.06 273 PRO A N 1
ATOM 1886 C CA . PRO A 1 273 ? -9.563 3.769 6.012 1.00 94.06 273 PRO A CA 1
ATOM 1887 C C . PRO A 1 273 ? -8.032 3.838 5.972 1.00 94.06 273 PRO A C 1
ATOM 1889 O O . PRO A 1 273 ? -7.511 4.440 5.045 1.00 94.06 273 PRO A O 1
ATOM 1892 N N . ILE A 1 274 ? -7.339 3.236 6.945 1.00 93.56 274 ILE A N 1
ATOM 1893 C CA . ILE A 1 274 ? -5.874 3.121 6.979 1.00 93.56 274 ILE A CA 1
ATOM 1894 C C . ILE A 1 274 ? -5.462 1.887 6.167 1.00 93.56 274 ILE A C 1
ATOM 1896 O O . ILE A 1 274 ? -4.734 1.990 5.189 1.00 93.56 274 ILE A O 1
ATOM 1900 N N . LEU A 1 275 ? -6.006 0.714 6.511 1.00 93.50 275 LEU A N 1
ATOM 1901 C CA . LEU A 1 275 ? -5.597 -0.574 5.928 1.00 93.50 275 LEU A CA 1
ATOM 1902 C C . LEU A 1 275 ? -5.961 -0.762 4.442 1.00 93.50 275 LEU A C 1
ATOM 1904 O O . LEU A 1 275 ? -5.424 -1.661 3.802 1.00 93.50 275 LEU A O 1
ATOM 1908 N N . ALA A 1 276 ? -6.886 0.035 3.901 1.00 93.50 276 ALA A N 1
ATOM 1909 C CA . ALA A 1 276 ? -7.292 -0.012 2.492 1.00 93.50 276 ALA A CA 1
ATOM 1910 C C . ALA A 1 276 ? -6.811 1.194 1.664 1.00 93.50 276 ALA A C 1
ATOM 1912 O O . ALA A 1 276 ? -7.168 1.289 0.487 1.00 93.50 276 ALA A O 1
ATOM 1913 N N . ALA A 1 277 ? -6.069 2.125 2.271 1.00 94.31 277 ALA A N 1
ATOM 1914 C CA . ALA A 1 277 ? -5.451 3.238 1.564 1.00 94.31 277 ALA A CA 1
ATOM 1915 C C . ALA A 1 277 ? -4.161 2.804 0.857 1.00 94.31 277 ALA A C 1
ATOM 1917 O O . ALA A 1 277 ? -3.551 1.793 1.206 1.00 94.31 277 ALA A O 1
ATOM 1918 N N . ASP A 1 278 ? -3.749 3.619 -0.108 1.00 94.56 278 ASP A N 1
ATOM 1919 C CA . ASP A 1 278 ? -2.397 3.600 -0.648 1.00 94.56 278 ASP A CA 1
ATOM 1920 C C . ASP A 1 278 ? -1.521 4.378 0.346 1.00 94.56 278 ASP A C 1
ATOM 1922 O O . ASP A 1 278 ? -1.743 5.566 0.594 1.00 94.56 278 ASP A O 1
ATOM 1926 N N . LEU A 1 279 ? -0.613 3.669 1.011 1.00 94.06 279 LEU A N 1
ATOM 1927 C CA . LEU A 1 279 ? 0.209 4.158 2.116 1.00 94.06 279 LEU A CA 1
ATOM 1928 C C . LEU A 1 279 ? 1.575 4.592 1.587 1.00 94.06 279 LEU A C 1
ATOM 1930 O O . LEU A 1 279 ? 2.149 3.899 0.753 1.00 94.06 279 LEU A O 1
ATOM 1934 N N . GLY A 1 280 ? 2.112 5.691 2.112 1.00 90.81 280 GLY A N 1
ATOM 1935 C CA . GLY A 1 280 ? 3.341 6.317 1.618 1.00 90.81 280 GLY A CA 1
ATOM 1936 C C . GLY A 1 280 ? 3.083 7.664 0.956 1.00 90.81 280 GLY A C 1
ATOM 1937 O O . GLY A 1 280 ? 1.936 8.068 0.753 1.00 90.81 280 GLY A O 1
ATOM 1938 N N . ASP A 1 281 ? 4.163 8.381 0.666 1.00 87.88 281 ASP A N 1
ATOM 1939 C CA . ASP A 1 281 ? 4.105 9.658 -0.040 1.00 87.88 281 ASP A CA 1
ATOM 1940 C C . ASP A 1 281 ? 4.351 9.408 -1.537 1.00 87.88 281 ASP A C 1
ATOM 1942 O O . ASP A 1 281 ? 5.436 8.936 -1.893 1.00 87.88 281 ASP A O 1
ATOM 1946 N N . PRO A 1 282 ? 3.395 9.712 -2.437 1.00 80.25 282 PRO A N 1
ATOM 1947 C CA . PRO A 1 282 ? 3.631 9.587 -3.872 1.00 80.25 282 PRO A CA 1
ATOM 1948 C C . PRO A 1 282 ? 4.782 10.480 -4.362 1.00 80.25 282 PRO A C 1
ATOM 1950 O O . PRO A 1 282 ? 5.402 10.139 -5.360 1.00 80.25 282 PRO A O 1
ATOM 1953 N N . GLU A 1 283 ? 5.120 11.577 -3.668 1.00 84.19 283 GLU A N 1
ATOM 1954 C CA . GLU A 1 283 ? 6.288 12.408 -4.005 1.00 84.19 283 GLU A CA 1
ATOM 1955 C C . GLU A 1 283 ? 7.626 11.773 -3.563 1.00 84.19 283 GLU A C 1
ATOM 1957 O O . GLU A 1 283 ? 8.680 12.187 -4.045 1.00 84.19 283 GLU A O 1
ATOM 1962 N N . ALA A 1 284 ? 7.612 10.761 -2.682 1.00 85.00 284 ALA A N 1
ATOM 1963 C CA . ALA A 1 284 ? 8.806 10.001 -2.288 1.00 85.00 284 ALA A CA 1
ATOM 1964 C C . ALA A 1 284 ? 9.105 8.818 -3.231 1.00 85.00 284 ALA A C 1
ATOM 1966 O O . ALA A 1 284 ? 10.257 8.391 -3.336 1.00 85.00 284 ALA A O 1
ATOM 1967 N N . GLY A 1 285 ? 8.088 8.322 -3.941 1.00 88.94 285 GLY A N 1
ATOM 1968 C CA . GLY A 1 285 ? 8.233 7.343 -5.020 1.00 88.94 285 GLY A CA 1
ATOM 1969 C C . GLY A 1 285 ? 7.886 5.895 -4.680 1.00 88.94 285 GLY A C 1
ATOM 1970 O O . GLY A 1 285 ? 7.977 5.035 -5.553 1.00 88.94 285 GLY A O 1
ATOM 1971 N N . VAL A 1 286 ? 7.456 5.593 -3.452 1.00 94.81 286 VAL A N 1
ATOM 1972 C CA . VAL A 1 286 ? 6.951 4.261 -3.087 1.00 94.81 286 VAL A CA 1
ATOM 1973 C C . VAL A 1 286 ? 5.599 4.378 -2.395 1.00 94.81 286 VAL A C 1
ATOM 1975 O O . VAL A 1 286 ? 5.449 5.123 -1.427 1.00 94.81 286 VAL A O 1
ATOM 1978 N N . THR A 1 287 ? 4.620 3.597 -2.856 1.00 95.88 287 THR A N 1
ATOM 1979 C CA . THR A 1 287 ? 3.357 3.396 -2.133 1.00 95.88 287 THR A CA 1
ATOM 1980 C C . THR A 1 287 ? 3.013 1.914 -1.968 1.00 95.88 287 THR A C 1
ATOM 1982 O O . THR A 1 287 ? 3.440 1.057 -2.743 1.00 95.88 287 THR A O 1
ATOM 1985 N N . LEU A 1 288 ? 2.262 1.602 -0.912 1.00 95.81 288 LEU A N 1
ATOM 1986 C CA . LEU A 1 288 ? 1.923 0.249 -0.474 1.00 95.81 288 LEU A CA 1
ATOM 1987 C C . LEU A 1 288 ? 0.443 0.176 -0.088 1.00 95.81 288 LEU A C 1
ATOM 1989 O O . LEU A 1 288 ? -0.005 0.937 0.762 1.00 95.81 288 LEU A O 1
ATOM 1993 N N . ASN A 1 289 ? -0.316 -0.780 -0.617 1.00 96.19 289 ASN A N 1
ATOM 1994 C CA . ASN A 1 289 ? -1.711 -0.992 -0.228 1.00 96.19 289 ASN A CA 1
ATOM 1995 C C . ASN A 1 289 ? -1.892 -2.370 0.428 1.00 96.19 289 ASN A C 1
ATOM 1997 O O . ASN A 1 289 ? -1.844 -3.414 -0.226 1.00 96.19 289 ASN A O 1
ATOM 2001 N N . LEU A 1 290 ? -2.147 -2.381 1.742 1.00 95.50 290 LEU A N 1
ATOM 2002 C CA . LEU A 1 290 ? -2.339 -3.610 2.529 1.00 95.50 290 LEU A CA 1
ATOM 2003 C C . LEU A 1 290 ? -3.662 -4.339 2.222 1.00 95.50 290 LEU A C 1
ATOM 2005 O O . LEU A 1 290 ? -3.814 -5.510 2.569 1.00 95.50 290 LEU A O 1
ATOM 2009 N N . GLY A 1 291 ? -4.621 -3.674 1.573 1.00 93.69 291 GLY A N 1
ATOM 2010 C CA . GLY A 1 291 ? -5.912 -4.242 1.187 1.00 93.69 291 GLY A CA 1
ATOM 2011 C C . GLY A 1 291 ? -5.893 -4.960 -0.166 1.00 93.69 291 GLY A C 1
ATOM 2012 O O . GLY A 1 291 ? -6.595 -5.961 -0.333 1.00 93.69 291 GLY A O 1
ATOM 2013 N N . THR A 1 292 ? -5.104 -4.475 -1.130 1.00 94.94 292 THR A N 1
ATOM 2014 C CA . THR A 1 292 ? -4.921 -5.110 -2.452 1.00 94.94 292 THR A CA 1
ATOM 2015 C C . THR A 1 292 ? -3.680 -6.001 -2.514 1.00 94.94 292 THR A C 1
ATOM 2017 O O . THR A 1 292 ? -3.676 -6.981 -3.259 1.00 94.94 292 THR A O 1
ATOM 2020 N N . GLY A 1 293 ? -2.659 -5.702 -1.708 1.00 95.38 293 GLY A N 1
ATOM 2021 C CA . GLY A 1 293 ? -1.332 -6.309 -1.786 1.00 95.38 293 GLY A CA 1
ATOM 2022 C C . GLY A 1 293 ? -0.375 -5.587 -2.738 1.00 95.38 293 GLY A C 1
ATOM 2023 O O . GLY A 1 293 ? 0.685 -6.129 -3.039 1.00 95.38 293 GLY A O 1
ATOM 2024 N N . GLU A 1 294 ? -0.754 -4.421 -3.255 1.00 96.06 294 GLU A N 1
ATOM 2025 C CA . GLU A 1 294 ? -0.001 -3.688 -4.274 1.00 96.06 294 GLU A CA 1
ATOM 2026 C C . GLU A 1 294 ? 1.166 -2.896 -3.664 1.00 96.06 294 GLU A C 1
ATOM 2028 O O . GLU A 1 294 ? 1.025 -2.273 -2.613 1.00 96.06 294 GLU A O 1
ATOM 2033 N N . VAL A 1 295 ? 2.314 -2.933 -4.336 1.00 96.00 295 VAL A N 1
ATOM 2034 C CA . VAL A 1 295 ? 3.503 -2.111 -4.100 1.00 96.00 295 VAL A CA 1
ATOM 2035 C C . VAL A 1 295 ? 3.759 -1.363 -5.403 1.00 96.00 295 VAL A C 1
ATOM 2037 O O . VAL A 1 295 ? 4.027 -1.995 -6.428 1.00 96.00 295 VAL A O 1
ATOM 2040 N N . VAL A 1 296 ? 3.651 -0.040 -5.384 1.00 96.62 296 VAL A N 1
ATOM 2041 C CA . VAL A 1 296 ? 3.892 0.813 -6.553 1.00 96.62 296 VAL A CA 1
ATOM 2042 C C . VAL A 1 296 ? 5.188 1.573 -6.333 1.00 96.62 296 VAL A C 1
ATOM 2044 O O . VAL A 1 296 ? 5.362 2.225 -5.305 1.00 96.62 296 VAL A O 1
ATOM 2047 N N . VAL A 1 297 ? 6.090 1.474 -7.303 1.00 95.88 297 VAL A N 1
ATOM 2048 C CA . VAL A 1 297 ? 7.405 2.111 -7.300 1.00 95.88 297 VAL A CA 1
ATOM 2049 C C . VAL A 1 297 ? 7.469 3.055 -8.500 1.00 95.88 297 VAL A C 1
ATOM 2051 O O . VAL A 1 297 ? 7.523 2.604 -9.645 1.00 95.88 297 VAL A O 1
ATOM 2054 N N . ASP A 1 298 ? 7.438 4.356 -8.237 1.00 95.06 298 ASP A N 1
ATOM 2055 C CA . ASP A 1 298 ? 7.652 5.416 -9.222 1.00 95.06 298 ASP A CA 1
ATOM 2056 C C . ASP A 1 298 ? 9.163 5.631 -9.396 1.00 95.06 298 ASP A C 1
ATOM 2058 O O . ASP A 1 298 ? 9.870 6.095 -8.498 1.00 95.06 298 ASP A O 1
ATOM 2062 N N . LEU A 1 299 ? 9.668 5.259 -10.571 1.00 92.38 299 LEU A N 1
ATOM 2063 C CA . LEU A 1 299 ? 11.087 5.325 -10.904 1.00 92.38 299 LEU A CA 1
ATOM 2064 C C . LEU A 1 299 ? 11.554 6.762 -11.199 1.00 92.38 299 LEU A C 1
ATOM 2066 O O . LEU A 1 299 ? 12.757 7.010 -11.144 1.00 92.38 299 LEU A O 1
ATOM 2070 N N . GLU A 1 300 ? 10.654 7.712 -11.486 1.00 90.81 300 GLU A N 1
ATOM 2071 C CA . GLU A 1 300 ? 10.997 9.132 -11.656 1.00 90.81 300 GLU A CA 1
ATOM 2072 C C . GLU A 1 300 ? 11.266 9.816 -10.315 1.00 90.81 300 GLU A C 1
ATOM 2074 O O . GLU A 1 300 ? 12.242 10.559 -10.190 1.00 90.81 300 GLU A O 1
ATOM 2079 N N . ALA A 1 301 ? 10.441 9.541 -9.305 1.00 89.69 301 ALA A N 1
ATOM 2080 C CA . ALA A 1 301 ? 10.595 10.101 -7.962 1.00 89.69 301 ALA A CA 1
ATOM 2081 C C . ALA A 1 301 ? 11.866 9.601 -7.242 1.00 89.69 301 ALA A C 1
ATOM 2083 O O . ALA A 1 301 ? 12.441 10.310 -6.415 1.00 89.69 301 ALA A O 1
ATOM 2084 N N . LEU A 1 302 ? 12.339 8.397 -7.582 1.00 85.75 302 LEU A N 1
ATOM 2085 C CA . LEU A 1 302 ? 13.495 7.757 -6.942 1.00 85.75 302 LEU A CA 1
ATOM 2086 C C . LEU A 1 302 ? 14.856 8.172 -7.518 1.00 85.75 302 LEU A C 1
ATOM 2088 O O . LEU A 1 302 ? 15.883 7.990 -6.859 1.00 85.75 302 LEU A O 1
ATOM 2092 N N . VAL A 1 303 ? 14.897 8.748 -8.722 1.00 84.56 303 VAL A N 1
ATOM 2093 C CA . VAL A 1 303 ? 16.140 9.259 -9.317 1.00 84.56 303 VAL A CA 1
ATOM 2094 C C . VAL A 1 303 ? 16.387 10.715 -8.918 1.00 84.56 303 VAL A C 1
ATOM 2096 O O . VAL A 1 303 ? 15.476 11.531 -8.833 1.00 84.56 303 VAL A O 1
ATOM 2099 N N . ALA A 1 304 ? 17.656 11.081 -8.710 1.00 73.19 304 ALA A N 1
ATOM 2100 C CA . ALA A 1 304 ? 18.054 12.341 -8.059 1.00 73.19 304 ALA A CA 1
ATOM 2101 C C . ALA A 1 304 ? 17.574 13.652 -8.729 1.00 73.19 304 ALA A C 1
ATOM 2103 O O . ALA A 1 304 ? 17.689 14.719 -8.122 1.00 73.19 304 ALA A O 1
ATOM 2104 N N . ASN A 1 305 ? 17.068 13.585 -9.964 1.00 75.56 305 ASN A N 1
ATOM 2105 C CA . ASN A 1 305 ? 16.541 14.722 -10.721 1.00 75.56 305 ASN A CA 1
ATOM 2106 C C . ASN A 1 305 ? 15.000 14.834 -10.682 1.00 75.56 305 ASN A C 1
ATOM 2108 O O . ASN A 1 305 ? 14.475 15.824 -11.190 1.00 75.56 305 ASN A O 1
ATOM 2112 N N . GLY A 1 306 ? 14.279 13.854 -10.120 1.00 83.12 306 GLY A N 1
ATOM 2113 C CA . GLY A 1 306 ? 12.810 13.798 -10.151 1.00 83.12 306 GLY A CA 1
ATOM 2114 C C . GLY A 1 306 ? 12.226 13.547 -11.548 1.00 83.12 306 GLY A C 1
ATOM 2115 O O . GLY A 1 306 ? 11.115 13.984 -11.833 1.00 83.12 306 GLY A O 1
ATOM 2116 N N . THR A 1 307 ? 13.010 12.948 -12.449 1.00 89.44 307 THR A N 1
ATOM 2117 C CA . THR A 1 307 ? 12.589 12.528 -13.791 1.00 89.44 307 THR A CA 1
ATOM 2118 C C . THR A 1 307 ? 13.584 11.521 -14.366 1.00 89.44 307 THR A C 1
ATOM 2120 O O . THR A 1 307 ? 14.782 11.594 -14.077 1.00 89.44 307 THR A O 1
ATOM 2123 N N . LEU A 1 308 ? 13.109 10.615 -15.223 1.00 92.00 308 LEU A N 1
ATOM 2124 C CA . LEU A 1 308 ? 13.937 9.623 -15.927 1.00 92.00 308 LEU A CA 1
ATOM 2125 C C . LEU A 1 308 ? 14.803 10.214 -17.055 1.00 92.00 308 LEU A C 1
ATOM 2127 O O . LEU A 1 308 ? 15.549 9.484 -17.703 1.00 92.00 308 LEU A O 1
ATOM 2131 N N . ASN A 1 309 ? 14.716 11.523 -17.284 1.00 92.31 309 ASN A N 1
ATOM 2132 C CA . ASN A 1 309 ? 15.437 12.256 -18.321 1.00 92.31 309 ASN A CA 1
ATOM 2133 C C . ASN A 1 309 ? 16.714 12.917 -17.756 1.00 92.31 309 ASN A C 1
ATOM 2135 O O . ASN A 1 309 ? 16.865 13.078 -16.544 1.00 92.31 309 ASN A O 1
ATOM 2139 N N . ASP A 1 310 ? 17.665 13.292 -18.621 1.00 91.12 310 ASP A N 1
ATOM 2140 C CA . ASP A 1 310 ? 18.961 13.902 -18.241 1.00 91.12 310 ASP A CA 1
ATOM 2141 C C . ASP A 1 310 ? 19.837 13.084 -17.252 1.00 91.12 310 ASP A C 1
ATOM 2143 O O . ASP A 1 310 ? 20.843 13.579 -16.730 1.00 91.12 310 ASP A O 1
ATOM 2147 N N . LEU A 1 311 ? 19.506 11.812 -16.999 1.00 94.12 311 LEU A N 1
ATOM 2148 C CA . LEU A 1 311 ? 20.317 10.902 -16.184 1.00 94.12 311 LEU A CA 1
ATOM 2149 C C . LEU A 1 311 ? 21.666 10.579 -16.857 1.00 94.12 311 LEU A C 1
ATOM 2151 O O . LEU A 1 311 ? 21.768 10.652 -18.086 1.00 94.12 311 LEU A O 1
ATOM 2155 N N . PRO A 1 312 ? 22.719 10.210 -16.098 1.00 94.69 312 PRO A N 1
ATOM 2156 C CA . PRO A 1 312 ? 24.016 9.839 -16.665 1.00 94.69 312 PRO A CA 1
ATOM 2157 C C . PRO A 1 312 ? 23.923 8.718 -17.714 1.00 94.69 312 PRO A C 1
ATOM 2159 O O . PRO A 1 312 ? 23.016 7.889 -17.685 1.00 94.69 312 PRO A O 1
ATOM 2162 N N . ALA A 1 313 ? 24.883 8.674 -18.638 1.00 95.06 313 ALA A N 1
ATOM 2163 C CA . ALA A 1 313 ? 24.954 7.625 -19.653 1.00 95.06 313 ALA A CA 1
ATOM 2164 C C . ALA A 1 313 ? 25.064 6.219 -19.030 1.00 95.06 313 ALA A C 1
ATOM 2166 O O . ALA A 1 313 ? 25.962 5.976 -18.219 1.00 95.06 313 ALA A O 1
ATOM 2167 N N . ASN A 1 314 ? 24.217 5.293 -19.487 1.00 95.94 314 ASN A N 1
ATOM 2168 C CA . ASN A 1 314 ? 24.104 3.906 -19.028 1.00 95.94 314 ASN A CA 1
ATOM 2169 C C . ASN A 1 314 ? 23.742 3.798 -17.528 1.00 95.94 314 ASN A C 1
ATOM 2171 O O . ASN A 1 314 ? 24.437 3.130 -16.761 1.00 95.94 314 ASN A O 1
ATOM 2175 N N . THR A 1 315 ? 22.674 4.484 -17.101 1.00 95.62 315 THR A N 1
ATOM 2176 C CA . THR A 1 315 ? 22.185 4.456 -15.706 1.00 95.62 315 THR A CA 1
ATOM 2177 C C . THR A 1 315 ? 21.225 3.283 -15.495 1.00 95.62 315 THR A C 1
ATOM 2179 O O . THR A 1 315 ? 20.205 3.199 -16.172 1.00 95.62 315 THR A O 1
ATOM 2182 N N . GLU A 1 316 ? 21.520 2.386 -14.553 1.00 94.56 316 GLU A N 1
ATOM 2183 C CA . GLU A 1 316 ? 20.627 1.286 -14.149 1.00 94.56 316 GLU A CA 1
ATOM 2184 C C . GLU A 1 316 ? 19.583 1.797 -13.140 1.00 94.56 316 GLU A C 1
ATOM 2186 O O . GLU A 1 316 ? 19.944 2.399 -12.131 1.00 94.56 316 GLU A O 1
ATOM 2191 N N . LEU A 1 317 ? 18.285 1.590 -13.400 1.00 93.31 317 LEU A N 1
ATOM 2192 C CA . LEU A 1 317 ? 17.219 2.144 -12.543 1.00 93.31 317 LEU A CA 1
ATOM 2193 C C . LEU A 1 317 ? 16.998 1.354 -11.249 1.00 93.31 317 LEU A C 1
ATOM 2195 O O . LEU A 1 317 ? 16.582 1.923 -10.247 1.00 93.31 317 LEU A O 1
ATOM 2199 N N . LEU A 1 318 ? 17.274 0.049 -11.262 1.00 93.06 318 LEU A N 1
ATOM 2200 C CA . LEU A 1 318 ? 17.151 -0.835 -10.097 1.00 93.06 318 LEU A CA 1
ATOM 2201 C C . LEU A 1 318 ? 18.538 -1.224 -9.567 1.00 93.06 318 LEU A C 1
ATOM 2203 O O . LEU A 1 318 ? 18.824 -2.398 -9.334 1.00 93.06 318 LEU A O 1
ATOM 2207 N N . ASP A 1 319 ? 19.417 -0.231 -9.408 1.00 92.44 319 ASP A N 1
ATOM 2208 C CA . ASP A 1 319 ? 20.729 -0.439 -8.798 1.00 92.44 319 ASP A CA 1
ATOM 2209 C C . ASP A 1 319 ? 20.641 -0.661 -7.271 1.00 92.44 319 ASP A C 1
ATOM 2211 O O . ASP A 1 319 ? 19.592 -0.518 -6.637 1.00 92.44 319 ASP A O 1
ATOM 2215 N N . GLY A 1 320 ? 21.764 -1.043 -6.657 1.00 91.62 320 GLY A N 1
ATOM 2216 C CA . GLY A 1 320 ? 21.804 -1.367 -5.228 1.00 91.62 320 GLY A CA 1
ATOM 2217 C C . GLY A 1 320 ? 21.548 -0.185 -4.283 1.00 91.62 320 GLY A C 1
ATOM 2218 O O . GLY A 1 320 ? 21.088 -0.412 -3.162 1.00 91.62 320 GLY A O 1
ATOM 2219 N N . ASP A 1 321 ? 21.822 1.053 -4.704 1.00 90.94 321 ASP A N 1
ATOM 2220 C CA . ASP A 1 321 ? 21.571 2.247 -3.892 1.00 90.94 321 ASP A CA 1
ATOM 2221 C C . ASP A 1 321 ? 20.079 2.631 -3.987 1.00 90.94 321 ASP A C 1
ATOM 2223 O O . ASP A 1 321 ? 19.449 2.869 -2.953 1.00 90.94 321 ASP A O 1
ATOM 2227 N N . THR A 1 322 ? 19.476 2.562 -5.181 1.00 92.25 322 THR A N 1
ATOM 2228 C CA . THR A 1 322 ? 18.029 2.757 -5.396 1.00 92.25 322 THR A CA 1
ATOM 2229 C C . THR A 1 322 ? 17.194 1.690 -4.687 1.00 92.25 322 THR A C 1
ATOM 2231 O O . THR A 1 322 ? 16.244 2.025 -3.983 1.00 92.25 322 THR A O 1
ATOM 2234 N N . ILE A 1 323 ? 17.568 0.407 -4.771 1.00 93.38 323 ILE A N 1
ATOM 2235 C CA . ILE A 1 323 ? 16.889 -0.677 -4.034 1.00 93.38 323 ILE A CA 1
ATOM 2236 C C . ILE A 1 323 ? 16.962 -0.445 -2.518 1.00 93.38 323 ILE A C 1
ATOM 2238 O O . ILE A 1 323 ? 15.973 -0.643 -1.814 1.00 93.38 323 ILE A O 1
ATOM 2242 N N . THR A 1 324 ? 18.106 0.025 -2.009 1.00 92.31 324 THR A N 1
ATOM 2243 C CA . THR A 1 324 ? 18.251 0.360 -0.582 1.00 92.31 324 THR A CA 1
ATOM 2244 C C . THR A 1 324 ? 17.330 1.518 -0.180 1.00 92.31 324 THR A C 1
ATOM 2246 O O . THR A 1 324 ? 16.759 1.487 0.910 1.00 92.31 324 THR A O 1
ATOM 2249 N N . ALA A 1 325 ? 17.149 2.519 -1.049 1.00 91.75 325 ALA A N 1
ATOM 2250 C CA . ALA A 1 325 ? 16.212 3.617 -0.817 1.00 91.75 325 ALA A CA 1
ATOM 2251 C C . ALA A 1 325 ? 14.746 3.144 -0.821 1.00 91.75 325 ALA A C 1
ATOM 2253 O O . ALA A 1 325 ? 14.001 3.505 0.089 1.00 91.75 325 ALA A O 1
ATOM 2254 N N . ILE A 1 326 ? 14.353 2.288 -1.775 1.00 93.12 326 ILE A N 1
ATOM 2255 C CA . ILE A 1 326 ? 13.003 1.697 -1.844 1.00 93.12 326 ILE A CA 1
ATOM 2256 C C . ILE A 1 326 ? 12.693 0.903 -0.570 1.00 93.12 326 ILE A C 1
ATOM 2258 O O . ILE A 1 326 ? 11.666 1.143 0.062 1.00 93.12 326 ILE A O 1
ATOM 2262 N N . ASN A 1 327 ? 13.587 -0.001 -0.152 1.00 92.94 327 ASN A N 1
ATOM 2263 C CA . ASN A 1 327 ? 13.391 -0.791 1.068 1.00 92.94 327 ASN A CA 1
ATOM 2264 C C . ASN A 1 327 ? 13.271 0.108 2.312 1.00 92.94 327 ASN A C 1
ATOM 2266 O O . ASN A 1 327 ? 12.416 -0.138 3.158 1.00 92.94 327 ASN A O 1
ATOM 2270 N N . GLY A 1 328 ? 14.067 1.181 2.396 1.00 92.12 328 GLY A N 1
ATOM 2271 C CA . GLY A 1 328 ? 13.967 2.165 3.477 1.00 92.12 328 GLY A CA 1
ATOM 2272 C C . GLY A 1 328 ? 12.605 2.866 3.535 1.00 92.12 328 GLY A C 1
ATOM 2273 O O . GLY A 1 328 ? 12.042 3.001 4.619 1.00 92.12 328 GLY A O 1
ATOM 2274 N N . GLN A 1 329 ? 12.037 3.250 2.386 1.00 93.38 329 GLN A N 1
ATOM 2275 C CA . GLN A 1 329 ? 10.685 3.822 2.337 1.00 93.38 329 GLN A CA 1
ATOM 2276 C C . GLN A 1 329 ? 9.612 2.802 2.735 1.00 93.38 329 GLN A C 1
ATOM 2278 O O . GLN A 1 329 ? 8.691 3.148 3.469 1.00 93.38 329 GLN A O 1
ATOM 2283 N N . ILE A 1 330 ? 9.735 1.539 2.310 1.00 93.81 330 ILE A N 1
ATOM 2284 C CA . ILE A 1 330 ? 8.817 0.465 2.724 1.00 93.81 330 ILE A CA 1
ATOM 2285 C C . ILE A 1 330 ? 8.847 0.288 4.250 1.00 93.81 330 ILE A C 1
ATOM 2287 O O . ILE A 1 330 ? 7.784 0.229 4.868 1.00 93.81 330 ILE A O 1
ATOM 2291 N N . ASP A 1 331 ? 10.030 0.258 4.869 1.00 92.31 331 ASP A N 1
ATOM 2292 C CA . ASP A 1 331 ? 10.175 0.163 6.328 1.00 92.31 331 ASP A CA 1
ATOM 2293 C C . ASP A 1 331 ? 9.534 1.366 7.054 1.00 92.31 331 ASP A C 1
ATOM 2295 O O . ASP A 1 331 ? 8.836 1.182 8.055 1.00 92.31 331 ASP A O 1
ATOM 2299 N N . GLU A 1 332 ? 9.713 2.592 6.545 1.00 93.12 332 GLU A N 1
ATOM 2300 C CA . GLU A 1 332 ? 9.089 3.806 7.102 1.00 93.12 332 GLU A CA 1
ATOM 2301 C C . GLU A 1 332 ? 7.553 3.782 6.981 1.00 93.12 332 GLU A C 1
ATOM 2303 O O . GLU A 1 332 ? 6.852 4.080 7.952 1.00 93.12 332 GLU A O 1
ATOM 2308 N N . ILE A 1 333 ? 7.020 3.355 5.830 1.00 94.44 333 ILE A N 1
ATOM 2309 C CA . ILE A 1 333 ? 5.577 3.184 5.599 1.00 94.44 333 ILE A CA 1
ATOM 2310 C C . ILE A 1 333 ? 4.991 2.160 6.577 1.00 94.44 333 ILE A C 1
ATOM 2312 O O . ILE A 1 333 ? 3.969 2.417 7.218 1.00 94.44 333 ILE A O 1
ATOM 2316 N N . LEU A 1 334 ? 5.635 0.998 6.711 1.00 93.19 334 LEU A N 1
ATOM 2317 C CA . LEU A 1 334 ? 5.167 -0.082 7.578 1.00 93.19 334 LEU A CA 1
ATOM 2318 C C . LEU A 1 334 ? 5.204 0.300 9.064 1.00 93.19 334 LEU A C 1
ATOM 2320 O O . LEU A 1 334 ? 4.284 -0.059 9.803 1.00 93.19 334 LEU A O 1
ATOM 2324 N N . ALA A 1 335 ? 6.213 1.062 9.497 1.00 90.25 335 ALA A N 1
ATOM 2325 C CA . ALA A 1 335 ? 6.266 1.614 10.848 1.00 90.25 335 ALA A CA 1
ATOM 2326 C C . ALA A 1 335 ? 5.097 2.583 11.113 1.00 90.25 335 ALA A C 1
ATOM 2328 O O . ALA A 1 335 ? 4.420 2.454 12.135 1.00 90.25 335 ALA A O 1
ATOM 2329 N N . GLY A 1 336 ? 4.806 3.490 10.170 1.00 92.94 336 GLY A N 1
ATOM 2330 C CA . GLY A 1 336 ? 3.693 4.441 10.271 1.00 92.94 336 GLY A CA 1
ATOM 2331 C C . GLY A 1 336 ? 2.326 3.763 10.417 1.00 92.94 336 GLY A C 1
ATOM 2332 O O . GLY A 1 336 ? 1.556 4.120 11.307 1.00 92.94 336 GLY A O 1
ATOM 2333 N N . VAL A 1 337 ? 2.059 2.708 9.632 1.00 93.06 337 VAL A N 1
ATOM 2334 C CA . VAL A 1 337 ? 0.827 1.898 9.763 1.00 93.06 337 VAL A CA 1
ATOM 2335 C C . VAL A 1 337 ? 0.647 1.371 11.183 1.00 93.06 337 VAL A C 1
ATOM 2337 O O . VAL A 1 337 ? -0.478 1.329 11.685 1.00 93.06 337 VAL A O 1
ATOM 2340 N N . GLY A 1 338 ? 1.733 0.933 11.824 1.00 89.62 338 GLY A N 1
ATOM 2341 C CA . GLY A 1 338 ? 1.677 0.363 13.163 1.00 89.62 338 GLY A CA 1
ATOM 2342 C C . GLY A 1 338 ? 1.202 1.369 14.211 1.00 89.62 338 GLY A C 1
ATOM 2343 O O . GLY A 1 338 ? 0.341 1.042 15.032 1.00 89.62 338 GLY A O 1
ATOM 2344 N N . GLU A 1 339 ? 1.716 2.597 14.140 1.00 91.75 339 GLU A N 1
ATOM 2345 C CA . GLU A 1 339 ? 1.339 3.702 15.026 1.00 91.75 339 GLU A CA 1
ATOM 2346 C C . GLU A 1 339 ? -0.101 4.175 14.747 1.00 91.75 339 GLU A C 1
ATOM 2348 O O . GLU A 1 339 ? -0.934 4.174 15.661 1.00 91.75 339 GLU A O 1
ATOM 2353 N N . ASP A 1 340 ? -0.433 4.456 13.481 1.00 94.50 340 ASP A N 1
ATOM 2354 C CA . ASP A 1 340 ? -1.760 4.917 13.043 1.00 94.50 340 ASP A CA 1
ATOM 2355 C C . ASP A 1 340 ? -2.879 3.934 13.426 1.00 94.50 340 ASP A C 1
ATOM 2357 O O . ASP A 1 340 ? -3.959 4.331 13.879 1.00 94.50 340 ASP A O 1
ATOM 2361 N N . LEU A 1 341 ? -2.637 2.627 13.266 1.00 94.81 341 LEU A N 1
ATOM 2362 C CA . LEU A 1 341 ? -3.615 1.584 13.579 1.00 94.81 341 LEU A CA 1
ATOM 2363 C C . LEU A 1 341 ? -3.941 1.542 15.077 1.00 94.81 341 LEU A C 1
ATOM 2365 O O . LEU A 1 341 ? -5.103 1.365 15.460 1.00 94.81 341 LEU A O 1
ATOM 2369 N N . VAL A 1 342 ? -2.922 1.699 15.923 1.00 93.81 342 VAL A N 1
ATOM 2370 C CA . VAL A 1 342 ? -3.071 1.693 17.381 1.00 93.81 342 VAL A CA 1
ATOM 2371 C C . VAL A 1 342 ? -3.760 2.976 17.842 1.00 93.81 342 VAL A C 1
ATOM 2373 O O . VAL A 1 342 ? -4.733 2.882 18.592 1.00 93.81 342 VAL A O 1
ATOM 2376 N N . GLU A 1 343 ? -3.364 4.151 17.340 1.00 95.25 343 GLU A N 1
ATOM 2377 C CA . GLU A 1 343 ? -4.021 5.425 17.672 1.00 95.25 343 GLU A CA 1
ATOM 2378 C C . GLU A 1 343 ? -5.500 5.437 17.246 1.00 95.25 343 GLU A C 1
ATOM 2380 O O . GLU A 1 343 ? -6.369 5.862 18.017 1.00 95.25 343 GLU A O 1
ATOM 2385 N N . ALA A 1 344 ? -5.822 4.918 16.057 1.00 96.38 344 ALA A N 1
ATOM 2386 C CA . ALA A 1 344 ? -7.200 4.805 15.583 1.00 96.38 344 ALA A CA 1
ATOM 2387 C C . ALA A 1 344 ? -8.046 3.885 16.479 1.00 96.38 344 ALA A C 1
ATOM 2389 O O . ALA A 1 344 ? -9.191 4.218 16.807 1.00 96.38 344 ALA A O 1
ATOM 2390 N N . VAL A 1 345 ? -7.485 2.755 16.925 1.00 97.00 345 VAL A N 1
ATOM 2391 C CA . VAL A 1 345 ? -8.150 1.840 17.864 1.00 97.00 345 VAL A CA 1
ATOM 2392 C C . VAL A 1 345 ? -8.336 2.477 19.238 1.00 97.00 345 VAL A C 1
ATOM 2394 O O . VAL A 1 345 ? -9.444 2.414 19.770 1.00 97.00 345 VAL A O 1
ATOM 2397 N N . GLU A 1 346 ? -7.317 3.123 19.807 1.00 95.19 346 GLU A N 1
ATOM 2398 C CA . GLU A 1 346 ? -7.429 3.811 21.101 1.00 95.19 346 GLU A CA 1
ATOM 2399 C C . GLU A 1 346 ? -8.446 4.950 21.045 1.00 95.19 346 GLU A C 1
ATOM 2401 O O . GLU A 1 346 ? -9.271 5.096 21.948 1.00 95.19 346 GLU A O 1
ATOM 2406 N N . THR A 1 347 ? -8.454 5.721 19.960 1.00 95.50 347 THR A N 1
ATOM 2407 C CA . THR A 1 347 ? -9.417 6.802 19.736 1.00 95.50 347 THR A CA 1
ATOM 2408 C C . THR A 1 347 ? -10.843 6.265 19.628 1.00 95.50 347 THR A C 1
ATOM 2410 O O . THR A 1 347 ? -11.752 6.803 20.264 1.00 95.50 347 THR A O 1
ATOM 2413 N N . ALA A 1 348 ? -11.073 5.193 18.868 1.00 96.38 348 ALA A N 1
ATOM 2414 C CA . ALA A 1 348 ? -12.395 4.583 18.733 1.00 96.38 348 ALA A CA 1
ATOM 2415 C C . ALA A 1 348 ? -12.871 3.923 20.042 1.00 96.38 348 ALA A C 1
ATOM 2417 O O . ALA A 1 348 ? -14.030 4.091 20.418 1.00 96.38 348 ALA A O 1
ATOM 2418 N N . LEU A 1 349 ? -11.980 3.245 20.772 1.00 96.00 349 LEU A N 1
ATOM 2419 C CA . LEU A 1 349 ? -12.240 2.683 22.102 1.00 96.00 349 LEU A CA 1
ATOM 2420 C C . LEU A 1 349 ? -12.622 3.767 23.120 1.00 96.00 349 LEU A C 1
ATOM 2422 O O . LEU A 1 349 ? -13.646 3.649 23.791 1.00 96.00 349 LEU A O 1
ATOM 2426 N N . ASN A 1 350 ? -11.827 4.835 23.225 1.00 94.88 350 ASN A N 1
ATOM 2427 C CA . ASN A 1 350 ? -12.038 5.908 24.199 1.00 94.88 350 ASN A CA 1
ATOM 2428 C C . ASN A 1 350 ? -13.332 6.696 23.949 1.00 94.88 350 ASN A C 1
ATOM 2430 O O . ASN A 1 350 ? -13.953 7.164 24.905 1.00 94.88 350 ASN A O 1
ATOM 2434 N N . ASN A 1 351 ? -13.751 6.822 22.686 1.00 95.00 351 ASN A N 1
ATOM 2435 C CA . ASN A 1 351 ? -14.983 7.507 22.287 1.00 95.00 351 ASN A CA 1
ATOM 2436 C C . ASN A 1 351 ? -16.223 6.594 22.241 1.00 95.00 351 ASN A C 1
ATOM 2438 O O . ASN A 1 351 ? -17.321 7.096 22.011 1.00 95.00 351 ASN A O 1
ATOM 2442 N N . ALA A 1 352 ? -16.082 5.280 22.439 1.00 96.56 352 ALA A N 1
ATOM 2443 C CA . ALA A 1 352 ? -17.206 4.353 22.368 1.00 96.56 352 ALA A CA 1
ATOM 2444 C C . ALA A 1 352 ? -18.220 4.624 23.494 1.00 96.56 352 ALA A C 1
ATOM 2446 O O . ALA A 1 352 ? -17.857 4.646 24.672 1.00 96.56 352 ALA A O 1
ATOM 2447 N N . GLU A 1 353 ? -19.487 4.829 23.132 1.00 95.94 353 GLU A N 1
ATOM 2448 C CA . GLU A 1 353 ? -20.569 5.126 24.076 1.00 95.94 353 GLU A CA 1
ATOM 2449 C C . GLU A 1 353 ? -21.077 3.844 24.757 1.00 95.94 353 GLU A C 1
ATOM 2451 O O . GLU A 1 353 ? -21.444 2.867 24.100 1.00 95.94 353 GLU A O 1
ATOM 2456 N N . LEU A 1 354 ? -21.119 3.867 26.090 1.00 96.75 354 LEU A N 1
ATOM 2457 C CA . LEU A 1 354 ? -21.726 2.858 26.948 1.00 96.75 354 LEU A CA 1
ATOM 2458 C C . LEU A 1 354 ? -22.922 3.490 27.667 1.00 96.75 354 LEU A C 1
ATOM 2460 O O . LEU A 1 354 ? -22.767 4.428 28.448 1.00 96.75 354 LEU A O 1
ATOM 2464 N N . SER A 1 355 ? -24.108 2.939 27.421 1.00 96.19 355 SER A N 1
ATOM 2465 C CA . SER A 1 355 ? -25.336 3.284 28.143 1.00 96.19 355 SER A CA 1
ATOM 2466 C C . SER A 1 355 ? -25.735 2.117 29.038 1.00 96.19 355 SER A C 1
ATOM 2468 O O . SER A 1 355 ? -25.744 0.970 28.580 1.00 96.19 355 SER A O 1
ATOM 2470 N N . ILE A 1 356 ? -26.047 2.390 30.305 1.00 96.56 356 ILE A N 1
ATOM 2471 C CA . ILE A 1 356 ? -26.540 1.415 31.286 1.00 96.56 356 ILE A CA 1
ATOM 2472 C C . ILE A 1 356 ? -27.897 1.901 31.799 1.00 96.56 356 ILE A C 1
ATOM 2474 O O . ILE A 1 356 ? -27.982 2.963 32.411 1.00 96.56 356 ILE A O 1
ATOM 2478 N N . VAL A 1 357 ? -28.943 1.102 31.599 1.00 96.25 357 VAL A N 1
ATOM 2479 C CA . VAL A 1 357 ? -30.321 1.398 32.007 1.00 96.25 357 VAL A CA 1
ATOM 2480 C C . VAL A 1 357 ? -30.807 0.351 33.005 1.00 96.25 357 VAL A C 1
ATOM 2482 O O . VAL A 1 357 ? -30.746 -0.853 32.738 1.00 96.25 357 VAL A O 1
ATOM 2485 N N . VAL A 1 358 ? -31.333 0.816 34.138 1.00 95.88 358 VAL A N 1
ATOM 2486 C CA . VAL A 1 358 ? -32.014 -0.006 35.146 1.00 95.88 358 VAL A CA 1
ATOM 2487 C C . VAL A 1 358 ? -33.414 0.554 35.385 1.00 95.88 358 VAL A C 1
ATOM 2489 O O . VAL A 1 358 ? -33.573 1.595 36.022 1.00 95.88 358 VAL A O 1
ATOM 2492 N N . ASP A 1 359 ? -34.420 -0.158 34.885 1.00 95.50 359 ASP A N 1
ATOM 2493 C CA . ASP A 1 359 ? -35.839 0.129 35.116 1.00 95.50 359 ASP A CA 1
ATOM 2494 C C . ASP A 1 359 ? -36.383 -0.710 36.285 1.00 95.50 359 ASP A C 1
ATOM 2496 O O . ASP A 1 359 ? -35.906 -1.814 36.554 1.00 95.50 359 ASP A O 1
ATOM 2500 N N . GLY A 1 360 ? -37.423 -0.232 36.968 1.00 94.44 360 GLY A N 1
ATOM 2501 C CA . GLY A 1 360 ? -38.091 -0.978 38.035 1.00 94.44 360 GLY A CA 1
ATOM 2502 C C . GLY A 1 360 ? -39.336 -0.290 38.590 1.00 94.44 360 GLY A C 1
ATOM 2503 O O . GLY A 1 360 ? -39.752 0.773 38.127 1.00 94.44 360 GLY A O 1
ATOM 2504 N N . ASP A 1 361 ? -39.904 -0.888 39.632 1.00 94.25 361 ASP A N 1
ATOM 2505 C CA . ASP A 1 361 ? -41.060 -0.381 40.367 1.00 94.25 361 ASP A CA 1
ATOM 2506 C C . ASP A 1 361 ? -40.698 -0.187 41.853 1.00 94.25 361 ASP A C 1
ATOM 2508 O O . ASP A 1 361 ? -40.109 -1.062 42.494 1.00 94.25 361 ASP A O 1
ATOM 2512 N N . LEU A 1 362 ? -41.107 0.935 42.454 1.00 94.25 362 LEU A N 1
ATOM 2513 C CA . LEU A 1 362 ? -41.106 1.116 43.913 1.00 94.25 362 LEU A CA 1
ATOM 2514 C C . LEU A 1 362 ? -42.528 1.376 44.423 1.00 94.25 362 LEU A C 1
ATOM 2516 O O . LEU A 1 362 ? -43.332 2.043 43.773 1.00 94.25 362 LEU A O 1
ATOM 2520 N N . ALA A 1 363 ? -42.833 0.942 45.645 1.00 93.50 363 ALA A N 1
ATOM 2521 C CA . ALA A 1 363 ? -44.081 1.267 46.332 1.00 93.50 363 ALA A CA 1
ATOM 2522 C C . ALA A 1 363 ? -43.823 1.913 47.702 1.00 93.50 363 ALA A C 1
ATOM 2524 O O . ALA A 1 363 ? -43.167 1.347 48.575 1.00 93.50 363 ALA A O 1
ATOM 2525 N N . LEU A 1 364 ? -44.380 3.111 47.917 1.00 92.38 364 LEU A N 1
ATOM 2526 C CA . LEU A 1 364 ? -44.248 3.868 49.165 1.00 92.38 364 LEU A CA 1
ATOM 2527 C C . LEU A 1 364 ? -45.527 3.752 50.011 1.00 92.38 364 LEU A C 1
ATOM 2529 O O . LEU A 1 364 ? -46.575 4.291 49.650 1.00 92.38 364 LEU A O 1
ATOM 2533 N N . ALA A 1 365 ? -45.450 3.093 51.169 1.00 90.31 365 ALA A N 1
ATOM 2534 C CA . ALA A 1 365 ? -46.600 2.806 52.038 1.00 90.31 365 ALA A CA 1
ATOM 2535 C C . ALA A 1 365 ? -46.861 3.927 53.071 1.00 90.31 365 ALA A C 1
ATOM 2537 O O . ALA A 1 365 ? -46.566 3.810 54.265 1.00 90.31 365 ALA A O 1
ATOM 2538 N N . VAL A 1 366 ? -47.426 5.052 52.630 1.00 86.94 366 VAL A N 1
ATOM 2539 C CA . VAL A 1 366 ? -47.562 6.274 53.441 1.00 86.94 366 VAL A CA 1
ATOM 2540 C C . VAL A 1 366 ? -48.651 6.146 54.519 1.00 86.94 366 VAL A C 1
ATOM 2542 O O . VAL A 1 366 ? -49.845 6.127 54.217 1.00 86.94 366 VAL A O 1
ATOM 2545 N N . ASP A 1 367 ? -48.267 6.136 55.803 1.00 84.31 367 ASP A N 1
ATOM 2546 C CA . ASP A 1 367 ? -49.215 6.218 56.928 1.00 84.31 367 ASP A CA 1
ATOM 2547 C C . ASP A 1 367 ? -49.638 7.668 57.217 1.00 84.31 367 ASP A C 1
ATOM 2549 O O . ASP A 1 367 ? -48.873 8.484 57.734 1.00 84.31 367 ASP A O 1
ATOM 2553 N N . LEU A 1 368 ? -50.908 7.974 56.944 1.00 80.25 368 LEU A N 1
ATOM 2554 C CA . LEU A 1 368 ? -51.526 9.276 57.216 1.00 80.25 368 LEU A CA 1
ATOM 2555 C C . LEU A 1 368 ? -52.208 9.329 58.604 1.00 80.25 368 LEU A C 1
ATOM 2557 O O . LEU A 1 368 ? -53.038 10.199 58.879 1.00 80.25 368 LEU A O 1
ATOM 2561 N N . GLY A 1 369 ? -51.904 8.373 59.489 1.00 74.25 369 GLY A N 1
ATOM 2562 C CA . GLY A 1 369 ? -52.359 8.282 60.882 1.00 74.25 369 GLY A CA 1
ATOM 2563 C C . GLY A 1 369 ? -53.780 7.736 61.074 1.00 74.25 369 GLY A C 1
ATOM 2564 O O . GLY A 1 369 ? -54.236 7.582 62.211 1.00 74.25 369 GLY A O 1
ATOM 2565 N N . LEU A 1 370 ? -54.496 7.458 59.981 1.00 66.25 370 LEU A N 1
ATOM 2566 C CA . LEU A 1 370 ? -55.842 6.861 59.961 1.00 66.25 370 LEU A CA 1
ATOM 2567 C C . LEU A 1 370 ? -55.998 5.760 58.899 1.00 66.25 370 LEU A C 1
ATOM 2569 O O . LEU A 1 370 ? -56.842 4.877 59.066 1.00 66.25 370 LEU A O 1
ATOM 2573 N N . THR A 1 371 ? -55.209 5.824 57.826 1.00 72.12 371 THR A N 1
ATOM 2574 C CA . THR A 1 371 ? -55.164 4.887 56.697 1.00 72.12 371 THR A CA 1
ATOM 2575 C C . THR A 1 371 ? -53.759 4.917 56.102 1.00 72.12 371 THR A C 1
ATOM 2577 O O . THR A 1 371 ? -53.219 6.011 55.925 1.00 72.12 371 THR A O 1
ATOM 2580 N N . SER A 1 372 ? -53.213 3.753 55.749 1.00 79.06 372 SER A N 1
ATOM 2581 C CA . SER A 1 372 ? -52.086 3.664 54.820 1.00 79.06 372 SER A CA 1
ATOM 2582 C C . SER A 1 372 ? -52.561 3.962 53.396 1.00 79.06 372 SER A C 1
ATOM 2584 O O . SER A 1 372 ? -53.706 3.658 53.043 1.00 79.06 372 SER A O 1
ATOM 2586 N N . VAL A 1 373 ? -51.696 4.587 52.605 1.00 86.94 373 VAL A N 1
ATOM 2587 C CA . VAL A 1 373 ? -51.882 4.848 51.177 1.00 86.94 373 VAL A CA 1
ATOM 2588 C C . VAL A 1 373 ? -50.616 4.396 50.473 1.00 86.94 373 VAL A C 1
ATOM 2590 O O . VAL A 1 373 ? -49.555 4.959 50.721 1.00 86.94 373 VAL A O 1
ATOM 2593 N N . ASP A 1 374 ? -50.752 3.399 49.611 1.00 89.12 374 ASP A N 1
ATOM 2594 C CA . ASP A 1 374 ? -49.652 2.904 48.794 1.00 89.12 374 ASP A CA 1
ATOM 2595 C C . ASP A 1 374 ? -49.531 3.813 47.560 1.00 89.12 374 ASP A C 1
ATOM 2597 O O . ASP A 1 374 ? -50.528 4.085 46.881 1.00 89.12 374 ASP A O 1
ATOM 2601 N N . VAL A 1 375 ? -48.331 4.343 47.325 1.00 92.31 375 VAL A N 1
ATOM 2602 C CA . VAL A 1 375 ? -47.996 5.228 46.202 1.00 92.31 375 VAL A CA 1
ATOM 2603 C C . VAL A 1 375 ? -46.965 4.501 45.340 1.00 92.31 375 VAL A C 1
ATOM 2605 O O . VAL A 1 375 ? -45.830 4.365 45.801 1.00 92.31 375 VAL A O 1
ATOM 2608 N N . PRO A 1 376 ? -47.332 4.001 44.148 1.00 93.00 376 PRO A N 1
ATOM 2609 C CA . PRO A 1 376 ? -46.356 3.461 43.215 1.00 93.00 376 PRO A CA 1
ATOM 2610 C C . PRO A 1 376 ? -45.496 4.594 42.642 1.00 93.00 376 PRO A C 1
ATOM 2612 O O . PRO A 1 376 ? -45.949 5.739 42.519 1.00 93.00 376 PRO A O 1
ATOM 2615 N N . VAL A 1 377 ? -44.248 4.268 42.340 1.00 94.50 377 VAL A N 1
ATOM 2616 C CA . VAL A 1 377 ? -43.236 5.164 41.788 1.00 94.50 377 VAL A CA 1
ATOM 2617 C C . VAL A 1 377 ? -42.503 4.392 40.701 1.00 94.50 377 VAL A C 1
ATOM 2619 O O . VAL A 1 377 ? -41.888 3.370 41.005 1.00 94.50 377 VAL A O 1
ATOM 2622 N N . ASP A 1 378 ? -42.563 4.891 39.470 1.00 94.00 378 ASP A N 1
ATOM 2623 C CA . ASP A 1 378 ? -41.760 4.354 38.372 1.00 94.00 378 ASP A CA 1
ATOM 2624 C C . ASP A 1 378 ? -40.280 4.658 38.691 1.00 94.00 378 ASP A C 1
ATOM 2626 O O . ASP A 1 378 ? -39.953 5.801 39.036 1.00 94.00 378 ASP A O 1
ATOM 2630 N N . PHE A 1 379 ? -39.405 3.649 38.636 1.00 95.31 379 PHE A N 1
ATOM 2631 C CA . PHE A 1 379 ? -37.962 3.781 38.861 1.00 95.31 379 PHE A CA 1
ATOM 2632 C C . PHE A 1 379 ? -37.223 3.646 37.534 1.00 95.31 379 PHE A C 1
ATOM 2634 O O . PHE A 1 379 ? -37.370 2.636 36.850 1.00 95.31 379 PHE A O 1
ATOM 2641 N N . GLY A 1 380 ? -36.392 4.634 37.212 1.00 95.75 380 GLY A N 1
ATOM 2642 C CA . GLY A 1 380 ? -35.444 4.569 36.108 1.00 95.75 380 GLY A CA 1
ATOM 2643 C C . GLY A 1 380 ? -34.103 5.159 36.525 1.00 95.75 380 GLY A C 1
ATOM 2644 O O . GLY A 1 380 ? -34.036 6.252 37.088 1.00 95.75 380 GLY A O 1
ATOM 2645 N N . VAL A 1 381 ? -33.022 4.445 36.239 1.00 96.69 381 VAL A N 1
ATOM 2646 C CA . VAL A 1 381 ? -31.653 4.963 36.317 1.00 96.69 381 VAL A CA 1
ATOM 2647 C C . VAL A 1 381 ? -31.004 4.761 34.962 1.00 96.69 381 VAL A C 1
ATOM 2649 O O . VAL A 1 381 ? -30.967 3.637 34.468 1.00 96.69 381 VAL A O 1
ATOM 2652 N N . THR A 1 382 ? -30.477 5.837 34.387 1.00 96.81 382 THR A N 1
ATOM 2653 C CA . THR A 1 382 ? -29.652 5.791 33.175 1.00 96.81 382 THR A CA 1
ATOM 2654 C C . THR A 1 382 ? -28.267 6.336 33.506 1.00 96.81 382 THR A C 1
ATOM 2656 O O . THR A 1 382 ? -28.147 7.374 34.159 1.00 96.81 382 THR A O 1
ATOM 2659 N N . ILE A 1 383 ? -27.227 5.614 33.097 1.00 96.75 383 ILE A N 1
ATOM 2660 C CA . ILE A 1 383 ? -25.827 6.026 33.207 1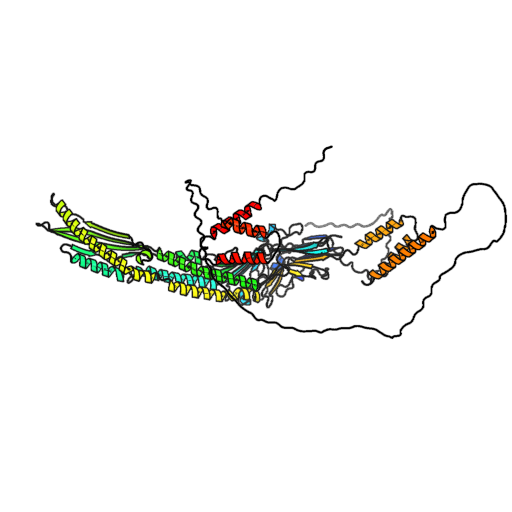.00 96.75 383 ILE A CA 1
ATOM 2661 C C . ILE A 1 383 ? -25.248 5.998 31.793 1.00 96.75 383 ILE A C 1
ATOM 2663 O O . ILE A 1 383 ? -25.035 4.917 31.244 1.00 96.75 383 ILE A O 1
ATOM 2667 N N . ASP A 1 384 ? -25.008 7.174 31.224 1.00 96.88 384 ASP A N 1
ATOM 2668 C CA . ASP A 1 384 ? -24.507 7.359 29.862 1.00 96.88 384 ASP A CA 1
ATOM 2669 C C . ASP A 1 384 ? -23.102 7.967 29.899 1.00 96.88 384 ASP A C 1
ATOM 2671 O O . ASP A 1 384 ? -22.852 8.955 30.589 1.00 96.88 384 ASP A O 1
ATOM 2675 N N . GLY A 1 385 ? -22.166 7.411 29.138 1.00 96.12 385 GLY A N 1
ATOM 2676 C CA . GLY A 1 385 ? -20.827 7.983 29.011 1.00 96.12 385 GLY A CA 1
ATOM 2677 C C . GLY A 1 385 ? -19.947 7.203 28.050 1.00 96.12 385 GLY A C 1
ATOM 2678 O O . GLY A 1 385 ? -20.336 6.151 27.545 1.00 96.12 385 GLY A O 1
ATOM 2679 N N . THR A 1 386 ? -18.741 7.697 27.792 1.00 96.44 386 THR A N 1
ATOM 2680 C CA . THR A 1 386 ? -17.775 6.956 26.970 1.00 96.44 386 THR A CA 1
ATOM 2681 C C . THR A 1 386 ? -16.998 5.938 27.802 1.00 96.44 386 THR A C 1
ATOM 2683 O O . THR A 1 386 ? -16.849 6.093 29.019 1.00 96.44 386 THR A O 1
ATOM 2686 N N . LEU A 1 387 ? -16.432 4.904 27.171 1.00 95.69 387 LEU A N 1
ATOM 2687 C CA . LEU A 1 387 ? -15.571 3.953 27.883 1.00 95.69 387 LEU A CA 1
ATOM 2688 C C . LEU A 1 387 ? -14.376 4.644 28.565 1.00 95.69 387 LEU A C 1
ATOM 2690 O O . LEU A 1 387 ? -13.981 4.206 29.644 1.00 95.69 387 LEU A O 1
ATOM 2694 N N . ALA A 1 388 ? -13.854 5.748 28.012 1.00 95.62 388 ALA A N 1
ATOM 2695 C CA . ALA A 1 388 ? -12.818 6.553 28.665 1.00 95.62 388 ALA A CA 1
ATOM 2696 C C . ALA A 1 388 ? -13.292 7.195 29.982 1.00 95.62 388 ALA A C 1
ATOM 2698 O O . ALA A 1 388 ? -12.516 7.251 30.937 1.00 95.62 388 ALA A O 1
ATOM 2699 N N . GLN A 1 389 ? -14.550 7.640 30.061 1.00 96.06 389 GLN A N 1
ATOM 2700 C CA . GLN A 1 389 ? -15.154 8.201 31.279 1.00 96.06 389 GLN A CA 1
ATOM 2701 C C . GLN A 1 389 ? -15.367 7.115 32.332 1.00 96.06 389 GLN A C 1
ATOM 2703 O O . GLN A 1 389 ? -14.927 7.256 33.471 1.00 96.06 389 GLN A O 1
ATOM 2708 N N . PHE A 1 390 ? -15.942 5.971 31.942 1.00 94.81 390 PHE A N 1
ATOM 2709 C CA . PHE A 1 390 ? -16.082 4.829 32.850 1.00 94.81 390 PHE A CA 1
ATOM 2710 C C . PHE A 1 390 ? -14.724 4.316 33.351 1.00 94.81 390 PHE A C 1
ATOM 2712 O O . PHE A 1 390 ? -14.600 4.007 34.532 1.00 94.81 390 PHE A O 1
ATOM 2719 N N . ALA A 1 391 ? -13.697 4.262 32.497 1.00 94.31 391 ALA A N 1
ATOM 2720 C CA . ALA A 1 391 ? -12.337 3.850 32.857 1.00 94.31 391 ALA A CA 1
ATOM 2721 C C . ALA A 1 391 ? -11.557 4.878 33.704 1.00 94.31 391 ALA A C 1
ATOM 2723 O O . ALA A 1 391 ? -10.511 4.532 34.260 1.00 94.31 391 ALA A O 1
ATOM 2724 N N . GLY A 1 392 ? -12.031 6.126 33.808 1.00 92.38 392 GLY A N 1
ATOM 2725 C CA . GLY A 1 392 ? -11.319 7.226 34.467 1.00 92.38 392 GLY A CA 1
ATOM 2726 C C . GLY A 1 392 ? -10.095 7.739 33.694 1.00 92.38 392 GLY A C 1
ATOM 2727 O O . GLY A 1 392 ? -9.160 8.259 34.307 1.00 92.38 392 GLY A O 1
ATOM 2728 N N . ILE A 1 393 ? -10.082 7.554 32.369 1.00 92.81 393 ILE A N 1
ATOM 2729 C CA . ILE A 1 393 ? -9.112 8.151 31.435 1.00 92.81 393 ILE A CA 1
ATOM 2730 C C . ILE A 1 393 ? -9.528 9.598 31.134 1.00 92.81 393 ILE A C 1
ATOM 2732 O O . ILE A 1 393 ? -8.709 10.513 31.237 1.00 92.81 393 ILE A O 1
ATOM 2736 N N . ASP A 1 394 ? -10.810 9.813 30.822 1.00 93.75 394 ASP A N 1
ATOM 2737 C CA . ASP A 1 394 ? -11.417 11.146 30.783 1.00 93.75 394 ASP A CA 1
ATOM 2738 C C . ASP A 1 394 ? -11.675 11.612 32.235 1.00 93.75 394 ASP A C 1
ATOM 2740 O O . ASP A 1 394 ? -12.244 10.855 33.025 1.00 93.75 394 ASP A O 1
ATOM 2744 N N . PRO A 1 395 ? -11.250 12.826 32.641 1.00 89.69 395 PRO A N 1
ATOM 2745 C CA . PRO A 1 395 ? -11.580 13.390 33.951 1.00 89.69 395 PRO A CA 1
ATOM 2746 C C . PRO A 1 395 ? -13.060 13.783 34.127 1.00 89.69 395 PRO A C 1
ATOM 2748 O O . PRO A 1 395 ? -13.420 14.240 35.216 1.00 89.69 395 PRO A O 1
ATOM 2751 N N . ALA A 1 396 ? -13.897 13.688 33.091 1.00 94.06 396 ALA A N 1
ATOM 2752 C CA . ALA A 1 396 ? -15.345 13.808 33.208 1.00 94.06 396 ALA A CA 1
ATOM 2753 C C . ALA A 1 396 ? -15.973 12.498 33.721 1.00 94.06 396 ALA A C 1
ATOM 2755 O O . ALA A 1 396 ? -15.728 11.425 33.178 1.00 94.06 396 ALA A O 1
ATOM 2756 N N . ASP A 1 397 ? -16.819 12.598 34.748 1.00 90.75 397 ASP A N 1
ATOM 2757 C CA . ASP A 1 397 ? -17.680 11.487 35.166 1.00 90.75 397 ASP A CA 1
ATOM 2758 C C . ASP A 1 397 ? -18.796 11.255 34.116 1.00 90.75 397 ASP A C 1
ATOM 2760 O O . ASP A 1 397 ? -19.248 12.233 33.505 1.00 90.75 397 ASP A O 1
ATOM 2764 N N . PRO A 1 398 ? -19.288 10.012 33.923 1.00 95.06 398 PRO A N 1
ATOM 2765 C CA . PRO A 1 398 ? -20.449 9.740 33.071 1.00 95.06 398 PRO A CA 1
ATOM 2766 C C . PRO A 1 398 ? -21.708 10.477 33.564 1.00 95.06 398 PRO A C 1
ATOM 2768 O O . PRO A 1 398 ? -21.880 10.729 34.763 1.00 95.06 398 PRO A O 1
ATOM 2771 N N . GLU A 1 399 ? -22.612 10.810 32.642 1.00 95.62 399 GLU A N 1
ATOM 2772 C CA . GLU A 1 399 ? -23.894 11.441 32.954 1.00 95.62 399 GLU A CA 1
ATOM 2773 C C . GLU A 1 399 ? -24.829 10.430 33.634 1.00 95.62 399 GLU A C 1
ATOM 2775 O O . GLU A 1 399 ? -24.957 9.280 33.220 1.00 95.62 399 GLU A O 1
ATOM 2780 N N . VAL A 1 400 ? -25.469 10.865 34.721 1.00 95.75 400 VAL A N 1
ATOM 2781 C CA . VAL A 1 400 ? -26.364 10.043 35.541 1.00 95.75 400 VAL A CA 1
ATOM 2782 C C . VAL A 1 400 ? -27.721 10.726 35.605 1.00 95.75 400 VAL A C 1
ATOM 2784 O O . VAL A 1 400 ? -27.845 11.788 36.223 1.00 95.75 400 VAL A O 1
ATOM 2787 N N . ASP A 1 401 ? -28.738 10.089 35.027 1.00 95.88 401 ASP A N 1
ATOM 2788 C CA . ASP A 1 401 ? -30.139 10.468 35.207 1.00 95.88 401 ASP A CA 1
ATOM 2789 C C . ASP A 1 401 ? -30.844 9.476 36.143 1.00 95.88 401 ASP A C 1
ATOM 2791 O O . ASP A 1 401 ? -30.658 8.258 36.065 1.00 95.88 401 ASP A O 1
ATOM 2795 N N . ILE A 1 402 ? -31.640 10.012 37.067 1.00 95.25 402 ILE A N 1
ATOM 2796 C CA . ILE A 1 402 ? -32.383 9.251 38.077 1.00 95.25 402 ILE A CA 1
ATOM 2797 C C . ILE A 1 402 ? -33.825 9.750 38.035 1.00 95.25 402 ILE A C 1
ATOM 2799 O O . ILE A 1 402 ? -34.159 10.760 38.667 1.00 95.25 402 ILE A O 1
ATOM 2803 N N . ASP A 1 403 ? -34.681 9.026 37.317 1.00 94.81 403 ASP A N 1
ATOM 2804 C CA . ASP A 1 403 ? -36.110 9.310 37.264 1.00 94.81 403 ASP A CA 1
ATOM 2805 C C . ASP A 1 403 ? -36.863 8.491 38.319 1.00 94.81 403 ASP A C 1
ATOM 2807 O O . ASP A 1 403 ? -36.688 7.281 38.479 1.00 94.81 403 ASP A O 1
ATOM 2811 N N . LEU A 1 404 ? -37.690 9.188 39.093 1.00 93.62 404 LEU A N 1
ATOM 2812 C CA . LEU A 1 404 ? -38.457 8.634 40.205 1.00 93.62 404 LEU A CA 1
ATOM 2813 C C . LEU A 1 404 ? -39.832 9.305 40.211 1.00 93.62 404 LEU A C 1
ATOM 2815 O O . LEU A 1 404 ? -40.033 10.336 40.867 1.00 93.62 404 LEU A O 1
ATOM 2819 N N . VAL A 1 405 ? -40.787 8.737 39.470 1.00 91.88 405 VAL A N 1
ATOM 2820 C CA . VAL A 1 405 ? -42.081 9.377 39.170 1.00 91.88 405 VAL A CA 1
ATOM 2821 C C . VAL A 1 405 ? -43.211 8.800 40.035 1.00 91.88 405 VAL A C 1
ATOM 2823 O O . VAL A 1 405 ? -43.730 7.731 39.728 1.00 91.88 405 VAL A O 1
ATOM 2826 N N . PRO A 1 406 ? -43.665 9.483 41.107 1.00 92.50 406 PRO A N 1
ATOM 2827 C CA . PRO A 1 406 ? -44.761 8.986 41.941 1.00 92.50 406 PRO A CA 1
ATOM 2828 C C . PRO A 1 406 ? -46.150 9.215 41.313 1.00 92.50 406 PRO A C 1
ATOM 2830 O O . PRO A 1 406 ? -46.573 10.365 41.141 1.00 92.50 406 PRO A O 1
ATOM 2833 N N . ASP A 1 407 ? -46.933 8.150 41.098 1.00 92.62 407 ASP A N 1
ATOM 2834 C CA . ASP A 1 407 ? -48.363 8.263 40.756 1.00 92.62 407 ASP A CA 1
ATOM 2835 C C . ASP A 1 407 ? -49.200 8.490 42.025 1.00 92.62 407 ASP A C 1
ATOM 2837 O O . ASP A 1 407 ? -49.524 7.580 42.794 1.00 92.62 407 ASP A O 1
ATOM 2841 N N . LEU A 1 408 ? -49.538 9.756 42.278 1.00 89.38 408 LEU A N 1
ATOM 2842 C CA . LEU A 1 408 ? -50.244 10.173 43.487 1.00 89.38 408 LEU A CA 1
ATOM 2843 C C . LEU A 1 408 ? -51.756 9.863 43.418 1.00 89.38 408 LEU A C 1
ATOM 2845 O O . LEU A 1 408 ? -52.494 10.515 42.668 1.00 89.38 408 LEU A O 1
ATOM 2849 N N . PRO A 1 409 ? -52.289 8.971 44.279 1.00 84.94 409 PRO A N 1
ATOM 2850 C CA . PRO A 1 409 ? -53.709 8.645 44.276 1.00 84.94 409 PRO A CA 1
ATOM 2851 C C . PRO A 1 409 ? -54.583 9.822 44.740 1.00 84.94 409 PRO A C 1
ATOM 2853 O O . PRO A 1 409 ? -54.235 10.607 45.625 1.00 84.94 409 PRO A O 1
ATOM 2856 N N . ASN A 1 410 ? -55.795 9.909 44.183 1.00 82.88 410 ASN A N 1
ATOM 2857 C CA . ASN A 1 410 ? -56.764 10.960 44.511 1.00 82.88 410 ASN A CA 1
ATOM 2858 C C . ASN A 1 410 ? -57.284 10.847 45.962 1.00 82.88 410 ASN A C 1
ATOM 2860 O O . ASN A 1 410 ? -58.228 10.101 46.243 1.00 82.88 410 ASN A O 1
ATOM 2864 N N . VAL A 1 411 ? -56.711 11.640 46.871 1.00 81.62 411 VAL A N 1
ATOM 2865 C CA . VAL A 1 411 ? -57.115 11.747 48.285 1.00 81.62 411 VAL A CA 1
ATOM 2866 C C . VAL A 1 411 ? -58.056 12.936 48.561 1.00 81.62 411 VAL A C 1
ATOM 2868 O O . VAL A 1 411 ? -58.428 13.705 47.675 1.00 81.62 411 VAL A O 1
ATOM 2871 N N . LEU A 1 412 ? -58.512 13.067 49.812 1.00 81.25 412 LEU A N 1
ATOM 2872 C CA . LEU A 1 412 ? -59.382 14.167 50.244 1.00 81.25 412 LEU A CA 1
ATOM 2873 C C . LEU A 1 412 ? -58.619 15.511 50.306 1.00 81.25 412 LEU A C 1
ATOM 2875 O O . LEU A 1 412 ? -57.481 15.526 50.772 1.00 81.25 412 LEU A O 1
ATOM 2879 N N . PRO A 1 413 ? -59.253 16.650 49.955 1.00 75.31 413 PRO A N 1
ATOM 2880 C CA . PRO A 1 413 ? -58.624 17.969 50.065 1.00 75.31 413 PRO A CA 1
ATOM 2881 C C . PRO A 1 413 ? -58.170 18.290 51.497 1.00 75.31 413 PRO A C 1
ATOM 2883 O O . PRO A 1 413 ? -58.960 18.179 52.441 1.00 75.31 413 PRO A O 1
ATOM 2886 N N . GLY A 1 414 ? -56.917 18.717 51.649 1.00 75.00 414 GLY A N 1
ATOM 2887 C CA . GLY A 1 414 ? -56.221 18.922 52.923 1.00 75.00 414 GLY A CA 1
ATOM 2888 C C . GLY A 1 414 ? -55.452 17.694 53.433 1.00 75.00 414 GLY A C 1
ATOM 2889 O O . GLY A 1 414 ? -54.801 17.781 54.472 1.00 75.00 414 GLY A O 1
ATOM 2890 N N . VAL A 1 415 ? -55.528 16.559 52.731 1.00 80.31 415 VAL A N 1
ATOM 2891 C CA . VAL A 1 415 ? -54.694 15.359 52.951 1.00 80.31 415 VAL A CA 1
ATOM 2892 C C . VAL A 1 415 ? -53.665 15.202 51.822 1.00 80.31 415 VAL A C 1
ATOM 2894 O O . VAL A 1 415 ? -52.602 14.629 52.030 1.00 80.31 415 VAL A O 1
ATOM 2897 N N . ASP A 1 416 ? -53.950 15.778 50.656 1.00 83.69 416 ASP A N 1
ATOM 2898 C CA . ASP A 1 416 ? -53.085 15.888 49.481 1.00 83.69 416 ASP A CA 1
ATOM 2899 C C . ASP A 1 416 ? -51.761 16.612 49.766 1.00 83.69 416 ASP A C 1
ATOM 2901 O O . ASP A 1 416 ? -50.711 16.097 49.394 1.00 83.69 416 ASP A O 1
ATOM 2905 N N . GLU A 1 417 ? -51.779 17.740 50.485 1.00 84.81 417 GLU A N 1
ATOM 2906 C CA . GLU A 1 417 ? -50.547 18.441 50.902 1.00 84.81 417 GLU A CA 1
ATOM 2907 C C . GLU A 1 417 ? -49.682 17.583 51.847 1.00 84.81 417 GLU A C 1
ATOM 2909 O O . GLU A 1 417 ? -48.454 17.600 51.763 1.00 84.81 417 GLU A O 1
ATOM 2914 N N . LEU A 1 418 ? -50.315 16.806 52.738 1.00 85.31 418 LEU A N 1
ATOM 2915 C CA . LEU A 1 418 ? -49.611 15.924 53.675 1.00 85.31 418 LEU A CA 1
ATOM 2916 C C . LEU A 1 418 ? -49.028 14.698 52.960 1.00 85.31 418 LEU A C 1
ATOM 2918 O O . LEU A 1 418 ? -47.895 14.314 53.247 1.00 85.31 418 LEU A O 1
ATOM 2922 N N . LEU A 1 419 ? -49.773 14.119 52.014 1.00 86.44 419 LEU A N 1
ATOM 2923 C CA . LEU A 1 419 ? -49.306 13.022 51.171 1.00 86.44 419 LEU A CA 1
ATOM 2924 C C . LEU A 1 419 ? -48.097 13.470 50.340 1.00 86.44 419 LEU A C 1
ATOM 2926 O O . LEU A 1 419 ? -47.037 12.868 50.469 1.00 86.44 419 LEU A O 1
ATOM 2930 N N . GLN A 1 420 ? -48.213 14.575 49.595 1.00 88.06 420 GLN A N 1
ATOM 2931 C CA . GLN A 1 420 ? -47.118 15.145 48.795 1.00 88.06 420 GLN A CA 1
ATOM 2932 C C . GLN A 1 420 ? -45.866 15.426 49.638 1.00 88.06 420 GLN A C 1
ATOM 2934 O O . GLN A 1 420 ? -44.770 15.016 49.269 1.00 88.06 420 GLN A O 1
ATOM 2939 N N . SER A 1 421 ? -46.018 16.068 50.803 1.00 89.38 421 SER A N 1
ATOM 2940 C CA . SER A 1 421 ? -44.890 16.349 51.702 1.00 89.38 421 SER A CA 1
ATOM 2941 C C . SER A 1 421 ? -44.224 15.082 52.249 1.00 89.38 421 SER A C 1
ATOM 2943 O O . SER A 1 421 ? -43.014 15.087 52.480 1.00 89.38 421 SER A O 1
ATOM 2945 N N . THR A 1 422 ? -44.995 14.019 52.498 1.00 88.31 422 THR A N 1
ATOM 2946 C CA . THR A 1 422 ? -44.460 12.766 53.053 1.00 88.31 422 THR A CA 1
ATOM 2947 C C . THR A 1 422 ? -43.774 11.942 51.968 1.00 88.31 422 THR A C 1
ATOM 2949 O O . THR A 1 422 ? -42.642 11.511 52.176 1.00 88.31 422 THR A O 1
ATOM 2952 N N . VAL A 1 423 ? -44.403 11.820 50.792 1.00 91.25 423 VAL A N 1
ATOM 2953 C CA . VAL A 1 423 ? -43.819 11.200 49.592 1.00 91.25 423 VAL A CA 1
ATOM 2954 C C . VAL A 1 423 ? -42.507 11.887 49.233 1.00 91.25 423 VAL A C 1
ATOM 2956 O O . VAL A 1 423 ? -41.497 11.208 49.166 1.00 91.25 423 VAL A O 1
ATOM 2959 N N . ALA A 1 424 ? -42.463 13.220 49.136 1.00 90.75 424 ALA A N 1
ATOM 2960 C CA . ALA A 1 424 ? -41.229 13.950 48.826 1.00 90.75 424 ALA A CA 1
ATOM 2961 C C . ALA A 1 424 ? -40.095 13.724 49.850 1.00 90.75 424 ALA A C 1
ATOM 2963 O O . ALA A 1 424 ? -38.921 13.774 49.493 1.00 90.75 424 ALA A O 1
ATOM 2964 N N . THR A 1 425 ? -40.428 13.457 51.121 1.00 90.94 425 THR A N 1
ATOM 2965 C CA . THR A 1 425 ? -39.426 13.156 52.162 1.00 90.94 425 THR A CA 1
ATOM 2966 C C . THR A 1 425 ? -38.885 11.727 52.037 1.00 90.94 425 THR A C 1
ATOM 2968 O O . THR A 1 425 ? -37.685 11.514 52.209 1.00 90.94 425 THR A O 1
ATOM 2971 N N . LEU A 1 426 ? -39.751 10.751 51.732 1.00 90.19 426 LEU A N 1
ATOM 2972 C CA . LEU A 1 426 ? -39.331 9.377 51.434 1.00 90.19 426 LEU A CA 1
ATOM 2973 C C . LEU A 1 426 ? -38.511 9.337 50.141 1.00 90.19 426 LEU A C 1
ATOM 2975 O O . LEU A 1 426 ? -37.412 8.796 50.148 1.00 90.19 426 LEU A O 1
ATOM 2979 N N . LEU A 1 427 ? -38.996 9.991 49.084 1.00 92.25 427 LEU A N 1
ATOM 2980 C CA . LEU A 1 427 ? -38.350 10.048 47.778 1.00 92.25 427 LEU A CA 1
ATOM 2981 C C . LEU A 1 427 ? -36.941 10.631 47.887 1.00 92.25 427 LEU A C 1
ATOM 2983 O O . LEU A 1 427 ? -36.002 9.962 47.501 1.00 92.25 427 LEU A O 1
ATOM 2987 N N . GLY A 1 428 ? -36.752 11.775 48.557 1.00 92.88 428 GLY A N 1
ATOM 2988 C CA . GLY A 1 428 ? -35.408 12.326 48.785 1.00 92.88 428 GLY A CA 1
ATOM 2989 C C . GLY A 1 428 ? -34.482 11.450 49.649 1.00 92.88 428 GLY A C 1
ATOM 2990 O O . GLY A 1 428 ? -33.271 11.652 49.636 1.00 92.88 428 GLY A O 1
ATOM 2991 N N . THR A 1 429 ? -35.019 10.475 50.393 1.00 92.00 429 THR A N 1
ATOM 2992 C CA . THR A 1 429 ? -34.211 9.449 51.082 1.00 92.00 429 THR A CA 1
ATOM 2993 C C . THR A 1 429 ? -33.833 8.312 50.128 1.00 92.00 429 THR A C 1
ATOM 2995 O O . THR A 1 429 ? -32.708 7.827 50.193 1.00 92.00 429 THR A O 1
ATOM 2998 N N . VAL A 1 430 ? -34.750 7.914 49.239 1.00 93.56 430 VAL A N 1
ATOM 2999 C CA . VAL A 1 430 ? -34.507 6.945 48.158 1.00 93.56 430 VAL A CA 1
ATOM 3000 C C . VAL A 1 430 ? -33.483 7.503 47.170 1.00 93.56 430 VAL A C 1
ATOM 3002 O O . VAL A 1 430 ? -32.461 6.860 46.970 1.00 93.56 430 VAL A O 1
ATOM 3005 N N . THR A 1 431 ? -33.674 8.719 46.646 1.00 94.25 431 THR A N 1
ATOM 3006 C CA . THR A 1 431 ? -32.742 9.387 45.721 1.00 94.25 431 THR A CA 1
ATOM 3007 C C . THR A 1 431 ? -31.317 9.386 46.272 1.00 94.25 431 THR A C 1
ATOM 3009 O O . THR A 1 431 ? -30.418 8.924 45.590 1.00 94.25 431 THR A O 1
ATOM 3012 N N . GLY A 1 432 ? -31.107 9.769 47.539 1.00 94.31 432 GLY A N 1
ATOM 3013 C CA . GLY A 1 432 ? -29.770 9.753 48.151 1.00 94.31 432 GLY A CA 1
ATOM 3014 C C . GLY A 1 432 ? -29.159 8.357 48.372 1.00 94.31 432 GLY A C 1
ATOM 3015 O O . GLY A 1 432 ? -27.954 8.249 48.588 1.00 94.31 432 GLY A O 1
ATOM 3016 N N . LEU A 1 433 ? -29.961 7.285 48.337 1.00 93.69 433 LEU A N 1
ATOM 3017 C CA . LEU A 1 433 ? -29.478 5.897 48.298 1.00 93.69 433 LEU A CA 1
ATOM 3018 C C . LEU A 1 433 ? -29.110 5.476 46.870 1.00 93.69 433 LEU A C 1
ATOM 3020 O O . LEU A 1 433 ? -28.076 4.840 46.684 1.00 93.69 433 LEU A O 1
ATOM 3024 N N . VAL A 1 434 ? -29.926 5.854 45.883 1.00 94.38 434 VAL A N 1
ATOM 3025 C CA . VAL A 1 434 ? -29.679 5.588 44.458 1.00 94.38 434 VAL A CA 1
ATOM 3026 C C . VAL A 1 434 ? -28.432 6.339 43.985 1.00 94.38 434 VAL A C 1
ATOM 3028 O O . VAL A 1 434 ? -27.520 5.712 43.462 1.00 94.38 434 VAL A O 1
ATOM 3031 N N . GLU A 1 435 ? -28.314 7.637 44.282 1.00 94.56 435 GLU A N 1
ATOM 3032 C CA . GLU A 1 435 ? -27.119 8.461 44.029 1.00 94.56 435 GLU A CA 1
ATOM 3033 C C . GLU A 1 435 ? -25.842 7.816 44.591 1.00 94.56 435 GLU A C 1
ATOM 3035 O O . GLU A 1 435 ? -24.790 7.860 43.956 1.00 94.56 435 GLU A O 1
ATOM 3040 N N . ALA A 1 436 ? -25.916 7.218 45.786 1.00 93.62 436 ALA A N 1
ATOM 3041 C CA . ALA A 1 436 ? -24.780 6.548 46.412 1.00 93.62 436 ALA A CA 1
ATOM 3042 C C . ALA A 1 436 ? -24.448 5.206 45.739 1.00 93.62 436 ALA A C 1
ATOM 3044 O O . ALA A 1 436 ? -23.274 4.895 45.566 1.00 93.62 436 ALA A O 1
ATOM 3045 N N . ALA A 1 437 ? -25.460 4.428 45.342 1.00 92.38 437 ALA A N 1
ATOM 3046 C CA . ALA A 1 437 ? -25.267 3.169 44.625 1.00 92.38 437 ALA A CA 1
ATOM 3047 C C . ALA A 1 437 ? -24.703 3.389 43.213 1.00 92.38 437 ALA A C 1
ATOM 3049 O O . ALA A 1 437 ? -23.787 2.676 42.817 1.00 92.38 437 ALA A O 1
ATOM 3050 N N . VAL A 1 438 ? -25.176 4.406 42.487 1.00 93.31 438 VAL A N 1
ATOM 3051 C CA . VAL A 1 438 ? -24.668 4.753 41.150 1.00 93.31 438 VAL A CA 1
ATOM 3052 C C . VAL A 1 438 ? -23.217 5.244 41.208 1.00 93.31 438 VAL A C 1
ATOM 3054 O O . VAL A 1 438 ? -22.401 4.818 40.395 1.00 93.31 438 VAL A O 1
ATOM 3057 N N . GLN A 1 439 ? -22.843 6.046 42.212 1.00 92.19 439 GLN A N 1
ATOM 3058 C CA . GLN A 1 439 ? -21.430 6.390 42.448 1.00 92.19 439 GLN A CA 1
ATOM 3059 C C . GLN A 1 439 ? -20.561 5.146 42.705 1.00 92.19 439 GLN A C 1
ATOM 3061 O O . GLN A 1 439 ? -19.428 5.077 42.223 1.00 92.19 439 GLN A O 1
ATOM 3066 N N . ASP A 1 440 ? -21.082 4.153 43.431 1.00 92.94 440 ASP A N 1
ATOM 3067 C CA . ASP A 1 440 ? -20.390 2.880 43.664 1.00 92.94 440 ASP A CA 1
ATOM 3068 C C . ASP A 1 440 ? -20.266 2.055 42.365 1.00 92.94 440 ASP A C 1
ATOM 3070 O O . ASP A 1 440 ? -19.212 1.471 42.129 1.00 92.94 440 ASP A O 1
ATOM 3074 N N . VAL A 1 441 ? -21.282 2.067 41.489 1.00 92.81 441 VAL A N 1
ATOM 3075 C CA . VAL A 1 441 ? -21.252 1.441 40.150 1.00 92.81 441 VAL A CA 1
ATOM 3076 C C . VAL A 1 441 ? -20.153 2.051 39.282 1.00 92.81 441 VAL A C 1
ATOM 3078 O O . VAL A 1 441 ? -19.274 1.318 38.832 1.00 92.81 441 VAL A O 1
ATOM 3081 N N . VAL A 1 442 ? -20.139 3.378 39.103 1.00 91.44 442 VAL A N 1
ATOM 3082 C CA . VAL A 1 442 ? -19.105 4.078 38.315 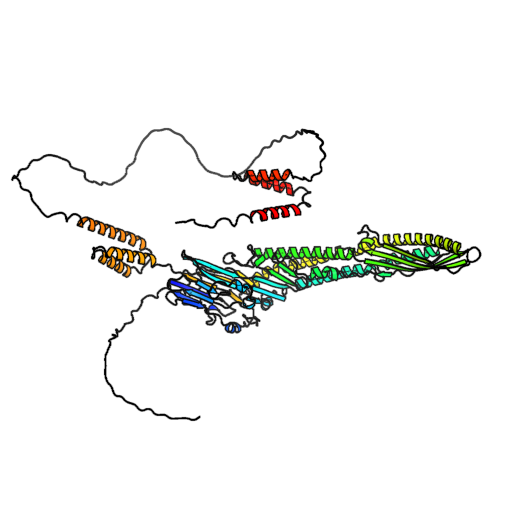1.00 91.44 442 VAL A CA 1
ATOM 3083 C C . VAL A 1 442 ? -17.708 3.779 38.876 1.00 91.44 442 VAL A C 1
ATOM 3085 O O . VAL A 1 442 ? -16.805 3.391 38.138 1.00 91.44 442 VAL A O 1
ATOM 3088 N N . THR A 1 443 ? -17.546 3.838 40.203 1.00 92.19 443 THR A N 1
ATOM 3089 C CA . THR A 1 443 ? -16.266 3.544 40.872 1.00 92.19 443 THR A CA 1
ATOM 3090 C C . THR A 1 443 ? -15.804 2.093 40.675 1.00 92.19 443 THR A C 1
ATOM 3092 O O . THR A 1 443 ? -14.603 1.842 40.550 1.00 92.19 443 THR A O 1
ATOM 3095 N N . GLN A 1 444 ? -16.720 1.119 40.681 1.00 94.19 444 GLN A N 1
ATOM 3096 C CA . GLN A 1 444 ? -16.378 -0.303 40.561 1.00 94.19 444 GLN A CA 1
ATOM 3097 C C . GLN A 1 444 ? -16.213 -0.771 39.108 1.00 94.19 444 GLN A C 1
ATOM 3099 O O . GLN A 1 444 ? -15.474 -1.730 38.883 1.00 94.19 444 GLN A O 1
ATOM 3104 N N . LEU A 1 445 ? -16.822 -0.089 38.131 1.00 94.00 445 LEU A N 1
ATOM 3105 C CA . LEU A 1 445 ? -16.655 -0.380 36.703 1.00 94.00 445 LEU A CA 1
ATOM 3106 C C . LEU A 1 445 ? -15.286 0.033 36.150 1.00 94.00 445 LEU A C 1
ATOM 3108 O O . LEU A 1 445 ? -14.781 -0.642 35.253 1.00 94.00 445 LEU A O 1
ATOM 3112 N N . GLY A 1 446 ? -14.651 1.080 36.686 1.00 93.00 446 GLY A N 1
ATOM 3113 C CA . GLY A 1 446 ? -13.477 1.668 36.033 1.00 93.00 446 GLY A CA 1
ATOM 3114 C C . GLY A 1 446 ? -12.271 0.747 35.872 1.00 93.00 446 GLY A C 1
ATOM 3115 O O . GLY A 1 446 ? -11.704 0.677 34.787 1.00 93.00 446 GLY A O 1
ATOM 3116 N N . ALA A 1 447 ? -11.900 -0.034 36.891 1.00 93.88 447 ALA A N 1
ATOM 3117 C CA . ALA A 1 447 ? -10.776 -0.970 36.755 1.00 93.88 447 ALA A CA 1
ATOM 3118 C C . ALA A 1 447 ? -11.068 -2.153 35.795 1.00 93.88 447 ALA A C 1
ATOM 3120 O O . ALA A 1 447 ? -10.187 -2.483 34.999 1.00 93.88 447 ALA A O 1
ATOM 3121 N N . PRO A 1 448 ? -12.259 -2.790 35.822 1.00 93.75 448 PRO A N 1
ATOM 3122 C CA . PRO A 1 448 ? -12.685 -3.737 34.790 1.00 93.75 448 PRO A CA 1
ATOM 3123 C C . PRO A 1 448 ? -12.711 -3.167 33.366 1.00 93.75 448 PRO A C 1
ATOM 3125 O O . PRO A 1 448 ? -12.183 -3.818 32.470 1.00 93.75 448 PRO A O 1
ATOM 3128 N N . VAL A 1 449 ? -13.278 -1.973 33.150 1.00 93.56 449 VAL A N 1
ATOM 3129 C CA . VAL A 1 449 ? -13.348 -1.350 31.815 1.00 93.56 449 VAL A CA 1
ATOM 3130 C C . VAL A 1 449 ? -11.945 -0.992 31.320 1.00 93.56 449 VAL A C 1
ATOM 3132 O O . VAL A 1 449 ? -11.572 -1.407 30.228 1.00 93.56 449 VAL A O 1
ATOM 3135 N N . LEU A 1 450 ? -11.115 -0.345 32.146 1.00 92.94 450 LEU A N 1
ATOM 3136 C CA . LEU A 1 450 ? -9.727 -0.006 31.805 1.00 92.94 450 LEU A CA 1
ATOM 3137 C C . LEU A 1 450 ? -8.890 -1.233 31.399 1.00 92.94 450 LEU A C 1
ATOM 3139 O O . LEU A 1 450 ? -8.041 -1.134 30.521 1.00 92.94 450 LEU A O 1
ATOM 3143 N N . ALA A 1 451 ? -9.134 -2.400 32.005 1.00 91.50 451 ALA A N 1
ATOM 3144 C CA . ALA A 1 451 ? -8.448 -3.637 31.630 1.00 91.50 451 ALA A CA 1
ATOM 3145 C C . ALA A 1 451 ? -8.849 -4.164 30.237 1.00 91.50 451 ALA A C 1
ATOM 3147 O O . ALA A 1 451 ? -8.066 -4.887 29.622 1.00 91.50 451 ALA A O 1
ATOM 3148 N N . VAL A 1 452 ? -10.044 -3.818 29.748 1.00 88.19 452 VAL A N 1
ATOM 3149 C CA . VAL A 1 452 ? -10.533 -4.158 28.401 1.00 88.19 452 VAL A CA 1
ATOM 3150 C C . VAL A 1 452 ? -10.043 -3.152 27.352 1.00 88.19 452 VAL A C 1
ATOM 3152 O O . VAL A 1 452 ? -9.824 -3.541 26.211 1.00 88.19 452 VAL A O 1
ATOM 3155 N N . LEU A 1 453 ? -9.796 -1.895 27.739 1.00 89.81 453 LEU A N 1
ATOM 3156 C CA . LEU A 1 453 ? -9.231 -0.854 26.865 1.00 89.81 453 LEU A CA 1
ATOM 3157 C C . LEU A 1 453 ? -7.727 -1.021 26.566 1.00 89.81 453 LEU A C 1
ATOM 3159 O O . LEU A 1 453 ? -7.146 -0.174 25.897 1.00 89.81 453 LEU A O 1
ATOM 3163 N N . SER A 1 454 ? -7.077 -2.079 27.064 1.00 88.94 454 SER A N 1
ATOM 3164 C CA . SER A 1 454 ? -5.643 -2.299 26.848 1.00 88.94 454 SER A CA 1
ATOM 3165 C C . SER A 1 454 ? -5.329 -2.724 25.410 1.00 88.94 454 SER A C 1
ATOM 3167 O O . SER A 1 454 ? -5.764 -3.781 24.948 1.00 88.94 454 SER A O 1
ATOM 3169 N N . THR A 1 455 ? -4.494 -1.934 24.744 1.00 89.19 455 THR A N 1
ATOM 3170 C CA . THR A 1 455 ? -3.971 -2.154 23.389 1.00 89.19 455 THR A CA 1
ATOM 3171 C C . THR A 1 455 ? -2.646 -2.921 23.350 1.00 89.19 455 THR A C 1
ATOM 3173 O O . THR A 1 455 ? -2.205 -3.278 22.264 1.00 89.19 455 THR A O 1
ATOM 3176 N N . GLU A 1 456 ? -2.048 -3.288 24.495 1.00 90.44 456 GLU A N 1
ATOM 3177 C CA . GLU A 1 456 ? -0.754 -4.010 24.568 1.00 90.44 456 GLU A CA 1
ATOM 3178 C C . GLU A 1 456 ? -0.726 -5.320 23.750 1.00 90.44 456 GLU A C 1
ATOM 3180 O O . GLU A 1 456 ? 0.318 -5.752 23.257 1.00 90.44 456 GLU A O 1
ATOM 3185 N N . ALA A 1 457 ? -1.877 -5.990 23.628 1.00 87.50 457 ALA A N 1
ATOM 3186 C CA . ALA A 1 457 ? -2.010 -7.199 22.821 1.00 87.50 457 ALA A CA 1
ATOM 3187 C C . ALA A 1 457 ? -2.118 -6.899 21.317 1.00 87.50 457 ALA A C 1
ATOM 3189 O O . ALA A 1 457 ? -1.682 -7.721 20.518 1.00 87.50 457 ALA A O 1
ATOM 3190 N N . LEU A 1 458 ? -2.684 -5.744 20.946 1.00 92.88 458 LEU A N 1
ATOM 3191 C CA . LEU A 1 458 ? -2.745 -5.287 19.561 1.00 92.88 458 LEU A CA 1
ATOM 3192 C C . LEU A 1 458 ? -1.359 -4.855 19.094 1.00 92.88 458 LEU A C 1
ATOM 3194 O O . LEU A 1 458 ? -0.902 -5.401 18.102 1.00 92.88 458 LEU A O 1
ATOM 3198 N N . THR A 1 459 ? -0.668 -3.982 19.840 1.00 93.88 459 THR A N 1
ATOM 3199 C CA . THR A 1 459 ? 0.692 -3.526 19.491 1.00 93.88 459 THR A CA 1
ATOM 3200 C C . THR A 1 459 ? 1.622 -4.712 19.240 1.00 93.88 459 THR A C 1
ATOM 3202 O O . THR A 1 459 ? 2.222 -4.801 18.183 1.00 93.88 459 THR A O 1
ATOM 3205 N N . THR A 1 460 ? 1.629 -5.705 20.138 1.00 94.00 460 THR A N 1
ATOM 3206 C CA . THR A 1 460 ? 2.449 -6.921 19.984 1.00 94.00 460 THR A CA 1
ATOM 3207 C C . THR A 1 460 ? 2.167 -7.685 18.680 1.00 94.00 460 THR A C 1
ATOM 3209 O O . THR A 1 460 ? 3.092 -8.237 18.090 1.00 94.00 460 THR A O 1
ATOM 3212 N N . VAL A 1 461 ? 0.903 -7.768 18.246 1.00 93.06 461 VAL A N 1
ATOM 3213 C CA . VAL A 1 461 ? 0.526 -8.467 17.002 1.00 93.06 461 VAL A CA 1
ATOM 3214 C C . VAL A 1 461 ? 0.821 -7.603 15.779 1.00 93.06 461 VAL A C 1
ATOM 3216 O O . VAL A 1 461 ? 1.305 -8.127 14.782 1.00 93.06 461 VAL A O 1
ATOM 3219 N N . THR A 1 462 ? 0.572 -6.297 15.864 1.00 94.19 462 THR A N 1
ATOM 3220 C CA . THR A 1 462 ? 0.913 -5.327 14.822 1.00 94.19 462 THR A CA 1
ATOM 3221 C C . THR A 1 462 ? 2.413 -5.343 14.541 1.00 94.19 462 THR A C 1
ATOM 3223 O O . THR A 1 462 ? 2.790 -5.542 13.391 1.00 94.19 462 THR A O 1
ATOM 3226 N N . ASP A 1 463 ? 3.252 -5.259 15.579 1.00 94.25 463 ASP A N 1
ATOM 3227 C CA . ASP A 1 463 ? 4.713 -5.355 15.484 1.00 94.25 463 ASP A CA 1
ATOM 3228 C C . ASP A 1 463 ? 5.142 -6.687 14.832 1.00 94.25 463 ASP A C 1
ATOM 3230 O O . ASP A 1 463 ? 5.946 -6.688 13.906 1.00 94.25 463 ASP A O 1
ATOM 3234 N N . GLU A 1 464 ? 4.581 -7.833 15.256 1.00 95.31 464 GLU A N 1
ATOM 3235 C CA . GLU A 1 464 ? 4.930 -9.156 14.698 1.00 95.31 464 GLU A CA 1
ATOM 3236 C C . GLU A 1 464 ? 4.546 -9.295 13.210 1.00 95.31 464 GLU A C 1
ATOM 3238 O O . GLU A 1 464 ? 5.275 -9.935 12.445 1.00 95.31 464 GLU A O 1
ATOM 3243 N N . VAL A 1 465 ? 3.433 -8.688 12.783 1.00 95.00 465 VAL A N 1
ATOM 3244 C CA . VAL A 1 465 ? 2.991 -8.676 11.377 1.00 95.00 465 VAL A CA 1
ATOM 3245 C C . VAL A 1 465 ? 3.823 -7.703 10.536 1.00 95.00 465 VAL A C 1
ATOM 3247 O O . VAL A 1 465 ? 4.237 -8.067 9.436 1.00 95.00 465 VAL A O 1
ATOM 3250 N N . VAL A 1 466 ? 4.107 -6.503 11.051 1.00 93.56 466 VAL A N 1
ATOM 3251 C CA . VAL A 1 466 ? 4.917 -5.467 10.386 1.00 93.56 466 VAL A CA 1
ATOM 3252 C C . VAL A 1 466 ? 6.368 -5.924 10.208 1.00 93.56 466 VAL A C 1
ATOM 3254 O O . VAL A 1 466 ? 6.841 -5.972 9.071 1.00 93.56 466 VAL A O 1
ATOM 3257 N N . ASP A 1 467 ? 7.038 -6.371 11.277 1.00 92.94 467 ASP A N 1
ATOM 3258 C CA . ASP A 1 467 ? 8.397 -6.938 11.213 1.00 92.94 467 ASP A CA 1
ATOM 3259 C C . ASP A 1 467 ? 8.441 -8.148 10.261 1.00 92.94 467 ASP A C 1
ATOM 3261 O O . ASP A 1 467 ? 9.388 -8.335 9.492 1.00 92.94 467 ASP A O 1
ATOM 3265 N N . GLY A 1 468 ? 7.405 -8.994 10.313 1.00 93.19 468 GLY A N 1
ATOM 3266 C CA . GLY A 1 468 ? 7.272 -10.167 9.453 1.00 93.19 468 GLY A CA 1
ATOM 3267 C C . GLY A 1 468 ? 7.138 -9.816 7.970 1.00 93.19 468 GLY A C 1
ATOM 3268 O O . GLY A 1 468 ? 7.672 -10.543 7.129 1.00 93.19 468 GLY A O 1
ATOM 3269 N N . LEU A 1 469 ? 6.461 -8.709 7.652 1.00 93.62 469 LEU A N 1
ATOM 3270 C CA . LEU A 1 469 ? 6.291 -8.216 6.289 1.00 93.62 469 LEU A CA 1
ATOM 3271 C C . LEU A 1 469 ? 7.559 -7.528 5.769 1.00 93.62 469 LEU A C 1
ATOM 3273 O O . LEU A 1 469 ? 7.989 -7.859 4.667 1.00 93.62 469 LEU A O 1
ATOM 3277 N N . GLY A 1 470 ? 8.210 -6.669 6.561 1.00 91.69 470 GLY A N 1
ATOM 3278 C CA . GLY A 1 470 ? 9.490 -6.047 6.186 1.00 91.69 470 GLY A CA 1
ATOM 3279 C C . GLY A 1 470 ? 10.551 -7.098 5.835 1.00 91.69 470 GLY A C 1
ATOM 3280 O O . GLY A 1 470 ? 11.141 -7.067 4.757 1.00 91.69 470 GLY A O 1
ATOM 3281 N N . LEU A 1 471 ? 10.685 -8.147 6.658 1.00 90.81 471 LEU A N 1
ATOM 3282 C CA . LEU A 1 471 ? 11.576 -9.287 6.384 1.00 90.81 471 LEU A CA 1
ATOM 3283 C C . LEU A 1 471 ? 11.209 -10.111 5.133 1.00 90.81 471 LEU A C 1
ATOM 3285 O O . LEU A 1 471 ? 12.047 -10.876 4.648 1.00 90.81 471 LEU A O 1
ATOM 3289 N N . ALA A 1 472 ? 9.971 -10.019 4.643 1.00 90.75 472 ALA A N 1
ATOM 3290 C CA . ALA A 1 472 ? 9.526 -10.675 3.415 1.00 90.75 472 ALA A CA 1
ATOM 3291 C C . ALA A 1 472 ? 9.707 -9.790 2.170 1.00 90.75 472 ALA A C 1
ATOM 3293 O O . ALA A 1 472 ? 9.878 -10.331 1.077 1.00 90.75 472 ALA A O 1
ATOM 3294 N N . LEU A 1 473 ? 9.677 -8.462 2.333 1.00 91.00 473 LEU A N 1
ATOM 3295 C CA . LEU A 1 473 ? 9.839 -7.480 1.259 1.00 91.00 473 LEU A CA 1
ATOM 3296 C C . LEU A 1 473 ? 11.299 -7.060 1.029 1.00 91.00 473 LEU A C 1
ATOM 3298 O O . LEU A 1 473 ? 11.648 -6.790 -0.113 1.00 91.00 473 LEU A O 1
ATOM 3302 N N . ASP A 1 474 ? 12.169 -7.089 2.043 1.00 89.75 474 ASP A N 1
ATOM 3303 C CA . ASP A 1 474 ? 13.599 -6.746 1.913 1.00 89.75 474 ASP A CA 1
ATOM 3304 C C . ASP A 1 474 ? 14.319 -7.424 0.714 1.00 89.75 474 ASP A C 1
ATOM 3306 O O . ASP A 1 474 ? 14.952 -6.726 -0.083 1.00 89.75 474 ASP A O 1
ATOM 3310 N N . PRO A 1 475 ? 14.198 -8.749 0.472 1.00 90.38 475 PRO A N 1
ATOM 3311 C CA . PRO A 1 475 ? 14.811 -9.362 -0.708 1.00 90.38 475 PRO A CA 1
ATOM 3312 C C . PRO A 1 475 ? 14.064 -9.078 -2.023 1.00 90.38 475 PRO A C 1
ATOM 3314 O O . PRO A 1 475 ? 14.642 -9.284 -3.086 1.00 90.38 475 PRO A O 1
ATOM 3317 N N . LEU A 1 476 ? 12.807 -8.617 -1.991 1.00 91.62 476 LEU A N 1
ATOM 3318 C CA . LEU A 1 476 ? 11.908 -8.602 -3.152 1.00 91.62 476 LEU A CA 1
ATOM 3319 C C . LEU A 1 476 ? 12.482 -7.814 -4.332 1.00 91.62 476 LEU A C 1
ATOM 3321 O O . LEU A 1 476 ? 12.566 -8.338 -5.439 1.00 91.62 476 LEU A O 1
ATOM 3325 N N . LEU A 1 477 ? 12.897 -6.570 -4.095 1.00 92.75 477 LEU A N 1
ATOM 3326 C CA . LEU A 1 477 ? 13.438 -5.689 -5.135 1.00 92.75 477 LEU A CA 1
ATOM 3327 C C . LEU A 1 477 ? 14.810 -6.177 -5.634 1.00 92.75 477 LEU A C 1
ATOM 3329 O O . LEU A 1 477 ? 15.118 -6.059 -6.818 1.00 92.75 477 LEU A O 1
ATOM 3333 N N . THR A 1 478 ? 15.597 -6.809 -4.756 1.00 93.62 478 THR A N 1
ATOM 3334 C CA . THR A 1 478 ? 16.887 -7.435 -5.099 1.00 93.62 478 THR A CA 1
ATOM 3335 C C . THR A 1 478 ? 16.716 -8.665 -5.997 1.00 93.62 478 THR A C 1
ATOM 3337 O O . THR A 1 478 ? 17.503 -8.861 -6.929 1.00 93.62 478 THR A O 1
ATOM 3340 N N . ASP A 1 479 ? 15.700 -9.488 -5.733 1.00 93.56 479 ASP A N 1
ATOM 3341 C CA . ASP A 1 479 ? 15.373 -10.673 -6.529 1.00 93.56 479 ASP A CA 1
ATOM 3342 C C . ASP A 1 479 ? 14.688 -10.270 -7.853 1.00 93.56 479 ASP A C 1
ATOM 3344 O O . ASP A 1 479 ? 14.972 -10.855 -8.898 1.00 93.56 479 ASP A O 1
ATOM 3348 N N . VAL A 1 480 ? 13.859 -9.214 -7.861 1.00 94.75 480 VAL A N 1
ATOM 3349 C CA . VAL A 1 480 ? 13.309 -8.619 -9.096 1.00 94.75 480 VAL A CA 1
ATOM 3350 C C . VAL A 1 480 ? 14.435 -8.136 -10.017 1.00 94.75 480 VAL A C 1
ATOM 3352 O O . VAL A 1 480 ? 14.460 -8.534 -11.181 1.00 94.75 480 VAL A O 1
ATOM 3355 N N . ALA A 1 481 ? 15.394 -7.359 -9.506 1.00 94.19 481 ALA A N 1
ATOM 3356 C CA . ALA A 1 481 ? 16.501 -6.834 -10.310 1.00 94.19 481 ALA A CA 1
ATOM 3357 C C . ALA A 1 481 ? 17.418 -7.935 -10.886 1.00 94.19 481 ALA A C 1
ATOM 3359 O O . ALA A 1 481 ? 17.873 -7.848 -12.026 1.00 94.19 481 ALA A O 1
ATOM 3360 N N . GLN A 1 482 ? 17.685 -9.004 -10.123 1.00 92.75 482 GLN A N 1
ATOM 3361 C CA . GLN A 1 482 ? 18.608 -10.069 -10.547 1.00 92.75 482 GLN A CA 1
ATOM 3362 C C . GLN A 1 482 ? 17.969 -11.187 -11.378 1.00 92.75 482 GLN A C 1
ATOM 3364 O O . GLN A 1 482 ? 18.624 -11.718 -12.280 1.00 92.75 482 GLN A O 1
ATOM 3369 N N . ASP A 1 483 ? 16.729 -11.577 -11.074 1.00 94.50 483 ASP A N 1
ATOM 3370 C CA . ASP A 1 483 ? 16.099 -12.764 -11.660 1.00 94.50 483 ASP A CA 1
ATOM 3371 C C . ASP A 1 483 ? 14.889 -12.443 -12.556 1.00 94.50 483 ASP A C 1
ATOM 3373 O O . ASP A 1 483 ? 14.512 -13.304 -13.354 1.00 94.50 483 ASP A O 1
ATOM 3377 N N . LEU A 1 484 ? 14.308 -11.232 -12.505 1.00 95.56 484 LEU A N 1
ATOM 3378 C CA . LEU A 1 484 ? 13.126 -10.852 -13.301 1.00 95.56 484 LEU A CA 1
ATOM 3379 C C . LEU A 1 484 ? 13.403 -9.795 -14.383 1.00 95.56 484 LEU A C 1
ATOM 3381 O O . LEU A 1 484 ? 13.036 -10.016 -15.539 1.00 95.56 484 LEU A O 1
ATOM 3385 N N . LEU A 1 485 ? 14.012 -8.664 -14.022 1.00 96.50 485 LEU A N 1
ATOM 3386 C CA . LEU A 1 485 ? 14.013 -7.435 -14.820 1.00 96.50 485 LEU A CA 1
ATOM 3387 C C . LEU A 1 485 ? 15.238 -6.561 -14.515 1.00 96.50 485 LEU A C 1
ATOM 3389 O O . LEU A 1 485 ? 15.368 -6.077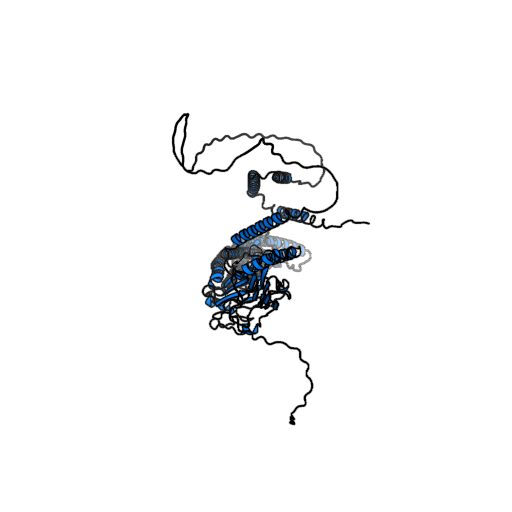 -13.397 1.00 96.50 485 LEU A O 1
ATOM 3393 N N . ALA A 1 486 ? 16.047 -6.258 -15.530 1.00 96.44 486 ALA A N 1
ATOM 3394 C CA . ALA A 1 486 ? 17.010 -5.157 -15.485 1.00 96.44 486 ALA A CA 1
ATOM 3395 C C . ALA A 1 486 ? 16.607 -4.058 -16.482 1.00 96.44 486 ALA A C 1
ATOM 3397 O O . ALA A 1 486 ? 16.148 -4.354 -17.590 1.00 96.44 486 ALA A O 1
ATOM 3398 N N . ILE A 1 487 ? 16.769 -2.797 -16.070 1.00 95.94 487 ILE A N 1
ATOM 3399 C CA . ILE A 1 487 ? 16.378 -1.603 -16.829 1.00 95.94 487 ILE A CA 1
ATOM 3400 C C . ILE A 1 487 ? 17.545 -0.614 -16.818 1.00 95.94 487 ILE A C 1
ATOM 3402 O O . ILE A 1 487 ? 17.940 -0.153 -15.746 1.00 95.94 487 ILE A O 1
ATOM 3406 N N . THR A 1 488 ? 18.061 -0.256 -17.995 1.00 96.25 488 THR A N 1
ATOM 3407 C CA . THR A 1 488 ? 19.113 0.765 -18.148 1.00 96.25 488 THR A CA 1
ATOM 3408 C C . THR A 1 488 ? 18.620 1.898 -19.042 1.00 96.25 488 THR A C 1
ATOM 3410 O O . THR A 1 488 ? 18.151 1.642 -20.145 1.00 96.25 488 THR A O 1
ATOM 3413 N N . VAL A 1 489 ? 18.741 3.148 -18.600 1.00 96.50 489 VAL A N 1
ATOM 3414 C CA . VAL A 1 489 ? 18.365 4.352 -19.363 1.00 96.50 489 VAL A CA 1
ATOM 3415 C C . VAL A 1 489 ? 19.590 5.093 -19.902 1.00 96.50 489 VAL A C 1
ATOM 3417 O O . VAL A 1 489 ? 20.706 4.932 -19.396 1.00 96.50 489 VAL A O 1
ATOM 3420 N N . ASN A 1 490 ? 19.368 5.942 -20.912 1.00 96.12 490 ASN A N 1
ATOM 3421 C CA . ASN A 1 490 ? 20.404 6.742 -21.576 1.00 96.12 490 ASN A CA 1
ATOM 3422 C C . ASN A 1 490 ? 21.581 5.883 -22.066 1.00 96.12 490 ASN A C 1
ATOM 3424 O O . ASN A 1 490 ? 22.743 6.138 -21.733 1.00 96.12 490 ASN A O 1
ATOM 3428 N N . VAL A 1 491 ? 21.276 4.802 -22.780 1.00 97.69 491 VAL A N 1
ATOM 3429 C CA . VAL A 1 491 ? 22.280 3.830 -23.208 1.00 97.69 491 VAL A CA 1
ATOM 3430 C C . VAL A 1 491 ? 23.086 4.429 -24.355 1.00 97.69 491 VAL A C 1
ATOM 3432 O O . VAL A 1 491 ? 22.545 4.746 -25.414 1.00 97.69 491 VAL A O 1
ATOM 3435 N N . GLN A 1 492 ? 24.382 4.622 -24.107 1.00 96.62 492 GLN A N 1
ATOM 3436 C CA . GLN A 1 492 ? 25.302 5.318 -25.005 1.00 96.62 492 GLN A CA 1
ATOM 3437 C C . GLN A 1 492 ? 26.490 4.443 -25.353 1.00 96.62 492 GLN A C 1
ATOM 3439 O O . GLN A 1 492 ? 27.268 4.054 -24.473 1.00 96.62 492 GLN A O 1
ATOM 3444 N N . GLU A 1 493 ? 26.676 4.229 -26.651 1.00 96.06 493 GLU A N 1
ATOM 3445 C CA . GLU A 1 493 ? 27.736 3.389 -27.193 1.00 96.06 493 GLU A CA 1
ATOM 3446 C C . GLU A 1 493 ? 28.698 4.190 -28.074 1.00 96.06 493 GLU A C 1
ATOM 3448 O O . GLU A 1 493 ? 28.319 5.091 -28.828 1.00 96.06 493 GLU A O 1
ATOM 3453 N N . THR A 1 494 ? 29.994 3.896 -27.952 1.00 93.44 494 THR A N 1
ATOM 3454 C CA . THR A 1 494 ? 31.052 4.484 -28.785 1.00 93.44 494 THR A CA 1
ATOM 3455 C C . THR A 1 494 ? 32.231 3.501 -28.881 1.00 93.44 494 THR A C 1
ATOM 3457 O O . THR A 1 494 ? 32.949 3.313 -27.891 1.00 93.44 494 THR A O 1
ATOM 3460 N N . PRO A 1 495 ? 32.484 2.879 -30.048 1.00 93.56 495 PRO A N 1
ATOM 3461 C CA . PRO A 1 495 ? 31.711 3.012 -31.285 1.00 93.56 495 PRO A CA 1
ATOM 3462 C C . PRO A 1 495 ? 30.270 2.505 -31.102 1.00 93.56 495 PRO A C 1
ATOM 3464 O O . PRO A 1 495 ? 30.060 1.602 -30.297 1.00 93.56 495 PRO A O 1
ATOM 3467 N N . GLY A 1 496 ? 29.312 3.123 -31.793 1.00 92.06 496 GLY A N 1
ATOM 3468 C CA . GLY A 1 496 ? 27.925 2.653 -31.858 1.00 92.06 496 GLY A CA 1
ATOM 3469 C C . GLY A 1 496 ? 27.753 1.430 -32.766 1.00 92.06 496 GLY A C 1
ATOM 3470 O O . GLY A 1 496 ? 28.707 1.006 -33.420 1.00 92.06 496 GLY A O 1
ATOM 3471 N N . ASP A 1 497 ? 26.536 0.890 -32.810 1.00 92.69 497 ASP A N 1
ATOM 3472 C CA . ASP A 1 497 ? 26.154 -0.282 -33.610 1.00 92.69 497 ASP A CA 1
ATOM 3473 C C . ASP A 1 497 ? 25.211 0.144 -34.752 1.00 92.69 497 ASP A C 1
ATOM 3475 O O . ASP A 1 497 ? 24.127 0.696 -34.520 1.00 92.69 497 ASP A O 1
ATOM 3479 N N . PHE A 1 498 ? 25.628 -0.069 -36.006 1.00 93.75 498 PHE A N 1
ATOM 3480 C CA . PHE A 1 498 ? 24.744 0.049 -37.169 1.00 93.75 498 PHE A CA 1
ATOM 3481 C C . PHE A 1 498 ? 24.174 -1.325 -37.516 1.00 93.75 498 PHE A C 1
ATOM 3483 O O . PHE A 1 498 ? 24.906 -2.259 -37.849 1.00 93.75 498 PHE A O 1
ATOM 3490 N N . VAL A 1 499 ? 22.846 -1.444 -37.515 1.00 93.69 499 VAL A N 1
ATOM 3491 C CA . VAL A 1 499 ? 22.189 -2.715 -37.836 1.00 93.69 499 VAL A CA 1
ATOM 3492 C C . VAL A 1 499 ? 22.046 -2.895 -39.347 1.00 93.69 499 VAL A C 1
ATOM 3494 O O . VAL A 1 499 ? 22.144 -4.017 -39.863 1.00 93.69 499 VAL A O 1
ATOM 3497 N N . ASP A 1 500 ? 21.868 -1.806 -40.098 1.00 90.88 500 ASP A N 1
ATOM 3498 C CA . ASP A 1 500 ? 21.964 -1.870 -41.550 1.00 90.88 500 ASP A CA 1
ATOM 3499 C C . ASP A 1 500 ? 23.401 -2.208 -41.968 1.00 90.88 500 ASP A C 1
ATOM 3501 O O . ASP A 1 500 ? 24.314 -1.397 -41.846 1.00 90.88 500 ASP A O 1
ATOM 3505 N N . GLY A 1 501 ? 23.601 -3.390 -42.558 1.00 86.69 501 GLY A N 1
ATOM 3506 C CA . GLY A 1 501 ? 24.915 -3.864 -43.015 1.00 86.69 501 GLY A CA 1
ATOM 3507 C C . GLY A 1 501 ? 25.565 -3.071 -44.167 1.00 86.69 501 GLY A C 1
ATOM 3508 O O . GLY A 1 501 ? 26.483 -3.589 -44.814 1.00 86.69 501 GLY A O 1
ATOM 3509 N N . ARG A 1 502 ? 25.060 -1.874 -44.490 1.00 89.00 502 ARG A N 1
ATOM 3510 C CA . ARG A 1 502 ? 25.734 -0.829 -45.276 1.00 89.00 502 ARG A CA 1
ATOM 3511 C C . ARG A 1 502 ? 26.521 0.154 -44.408 1.00 89.00 502 ARG A C 1
ATOM 3513 O O . ARG A 1 502 ? 27.443 0.749 -44.958 1.00 89.00 502 ARG A O 1
ATOM 3520 N N . GLY A 1 503 ? 26.140 0.334 -43.144 1.00 87.75 503 GLY A N 1
ATOM 3521 C CA . GLY A 1 503 ? 26.798 1.252 -42.225 1.00 87.75 503 GLY A CA 1
ATOM 3522 C C . GLY A 1 503 ? 28.178 0.767 -41.784 1.00 87.75 503 GLY A C 1
ATOM 3523 O O . GLY A 1 503 ? 28.549 -0.393 -41.998 1.00 87.75 503 GLY A O 1
ATOM 3524 N N . GLU A 1 504 ? 28.949 1.663 -41.171 1.00 89.62 504 GLU A N 1
ATOM 3525 C CA . GLU A 1 504 ? 30.227 1.320 -40.531 1.00 89.62 504 GLU A CA 1
ATOM 3526 C C . GLU A 1 504 ? 30.268 1.834 -39.082 1.00 89.62 504 GLU A C 1
ATOM 3528 O O . GLU A 1 504 ? 30.246 3.041 -38.833 1.00 89.62 504 GLU A O 1
ATOM 3533 N N . ASP A 1 505 ? 30.397 0.904 -38.136 1.00 90.44 505 ASP A N 1
ATOM 3534 C CA . ASP A 1 505 ? 30.419 1.151 -36.684 1.00 90.44 505 ASP A CA 1
ATOM 3535 C C . ASP A 1 505 ? 31.588 2.042 -36.244 1.00 90.44 505 ASP A C 1
ATOM 3537 O O . ASP A 1 505 ? 31.506 2.764 -35.252 1.00 90.44 505 ASP A O 1
ATOM 3541 N N . ALA A 1 506 ? 32.712 1.983 -36.966 1.00 88.56 506 ALA A N 1
ATOM 3542 C CA . ALA A 1 506 ? 33.920 2.729 -36.637 1.00 88.56 506 ALA A CA 1
ATOM 3543 C C . ALA A 1 506 ? 33.661 4.241 -36.685 1.00 88.56 506 ALA A C 1
ATOM 3545 O O . ALA A 1 506 ? 33.157 4.751 -37.679 1.00 88.56 506 ALA A O 1
ATOM 3546 N N . ASP A 1 507 ? 34.050 4.946 -35.620 1.00 88.31 507 ASP A N 1
ATOM 3547 C CA . ASP A 1 507 ? 33.762 6.372 -35.442 1.00 88.31 507 ASP A CA 1
ATOM 3548 C C . ASP A 1 507 ? 32.254 6.690 -35.580 1.00 88.31 507 ASP A C 1
ATOM 3550 O O . ASP A 1 507 ? 31.873 7.676 -36.201 1.00 88.31 507 ASP A O 1
ATOM 3554 N N . SER A 1 508 ? 31.391 5.846 -35.003 1.00 94.06 508 SER A N 1
ATOM 3555 C CA . SER A 1 508 ? 29.955 6.102 -34.829 1.00 94.06 508 SER A CA 1
ATOM 3556 C C . SER A 1 508 ? 29.569 6.248 -33.350 1.00 94.06 508 SER A C 1
ATOM 3558 O O . SER A 1 508 ? 30.363 5.949 -32.450 1.00 94.06 508 SER A O 1
ATOM 3560 N N . PHE A 1 509 ? 28.337 6.686 -33.105 1.00 96.88 509 PHE A N 1
ATOM 3561 C CA . PHE A 1 509 ? 27.714 6.812 -31.789 1.00 96.88 509 PHE A CA 1
ATOM 3562 C C . PHE A 1 509 ? 26.260 6.349 -31.858 1.00 96.88 509 PHE A C 1
ATOM 3564 O O . PHE A 1 509 ? 25.539 6.749 -32.778 1.00 96.88 509 PHE A O 1
ATOM 3571 N N . THR A 1 510 ? 25.833 5.573 -30.863 1.00 97.62 510 THR A N 1
ATOM 3572 C CA . THR A 1 510 ? 24.435 5.163 -30.679 1.00 97.62 510 THR A CA 1
ATOM 3573 C C . THR A 1 510 ? 23.899 5.743 -29.378 1.00 97.62 510 THR A C 1
ATOM 3575 O O . THR A 1 510 ? 24.545 5.632 -28.337 1.00 97.62 510 THR A O 1
ATOM 3578 N N . GLN A 1 511 ? 22.709 6.338 -29.459 1.00 97.69 511 GLN A N 1
ATOM 3579 C CA . GLN A 1 511 ? 21.867 6.713 -28.327 1.00 97.69 511 GLN A CA 1
ATOM 3580 C C . GLN A 1 511 ? 20.618 5.832 -28.353 1.00 97.69 511 GLN A C 1
ATOM 3582 O O . GLN A 1 511 ? 19.819 5.945 -29.283 1.00 97.69 511 GLN A O 1
ATOM 3587 N N . SER A 1 512 ? 20.423 5.008 -27.330 1.00 97.44 512 SER A N 1
ATOM 3588 C CA . SER A 1 512 ? 19.164 4.303 -27.072 1.00 97.44 512 SER A CA 1
ATOM 3589 C C . SER A 1 512 ? 18.531 4.871 -25.806 1.00 97.44 512 SER A C 1
ATOM 3591 O O . SER A 1 512 ? 19.209 5.069 -24.796 1.00 97.44 512 SER A O 1
ATOM 3593 N N . ALA A 1 513 ? 17.229 5.150 -25.842 1.00 96.75 513 ALA A N 1
ATOM 3594 C CA . ALA A 1 513 ? 16.537 5.723 -24.688 1.00 96.75 513 ALA A CA 1
ATOM 3595 C C . ALA A 1 513 ? 16.550 4.767 -23.486 1.00 96.75 513 ALA A C 1
ATOM 3597 O O . ALA A 1 513 ? 16.786 5.186 -22.351 1.00 96.75 513 ALA A O 1
ATOM 3598 N N . LEU A 1 514 ? 16.315 3.481 -23.761 1.00 96.06 514 LEU A N 1
ATOM 3599 C CA . LEU A 1 514 ? 16.098 2.450 -22.759 1.00 96.06 514 LEU A CA 1
ATOM 3600 C C . LEU A 1 514 ? 16.571 1.081 -23.256 1.00 96.06 514 LEU A C 1
ATOM 3602 O O . LEU A 1 514 ? 16.280 0.716 -24.387 1.00 96.06 514 LEU A O 1
ATOM 3606 N N . SER A 1 515 ? 17.213 0.303 -22.391 1.00 96.50 515 SER A N 1
ATOM 3607 C CA . SER A 1 515 ? 17.507 -1.118 -22.585 1.00 96.50 515 SER A CA 1
ATOM 3608 C C . SER A 1 515 ? 16.798 -1.947 -21.515 1.00 96.50 515 SER A C 1
ATOM 3610 O O . SER A 1 515 ? 16.793 -1.573 -20.335 1.00 96.50 515 SER A O 1
ATOM 3612 N N . ILE A 1 516 ? 16.159 -3.044 -21.926 1.00 96.56 516 ILE A N 1
ATOM 3613 C CA . ILE A 1 516 ? 15.348 -3.920 -21.072 1.00 96.56 516 ILE A CA 1
ATOM 3614 C C . ILE A 1 516 ? 15.813 -5.367 -21.240 1.00 96.56 516 ILE A C 1
ATOM 3616 O O . ILE A 1 516 ? 15.623 -5.972 -22.298 1.00 96.56 516 ILE A O 1
ATOM 3620 N N . ALA A 1 517 ? 16.311 -5.951 -20.149 1.00 95.94 517 ALA A N 1
ATOM 3621 C CA . ALA A 1 517 ? 16.639 -7.370 -20.074 1.00 95.94 517 ALA A CA 1
ATOM 3622 C C . ALA A 1 517 ? 15.650 -8.109 -19.158 1.00 95.94 517 ALA A C 1
ATOM 3624 O O . ALA A 1 517 ? 15.567 -7.857 -17.953 1.00 95.94 517 ALA A O 1
ATOM 3625 N N . LEU A 1 518 ? 14.904 -9.057 -19.730 1.00 95.38 518 LEU A N 1
ATOM 3626 C CA . LEU A 1 518 ? 13.946 -9.906 -19.020 1.00 95.38 518 LEU A CA 1
ATOM 3627 C C . LEU A 1 518 ? 14.592 -11.247 -18.668 1.00 95.38 518 LEU A C 1
ATOM 3629 O O . LEU A 1 518 ? 15.035 -11.981 -19.556 1.00 95.38 518 LEU A O 1
ATOM 3633 N N . LEU A 1 519 ? 14.581 -11.591 -17.377 1.00 94.19 519 LEU A N 1
ATOM 3634 C CA . LEU A 1 519 ? 15.327 -12.703 -16.770 1.00 94.19 519 LEU A CA 1
ATOM 3635 C C . LEU A 1 519 ? 16.857 -12.578 -16.973 1.00 94.19 519 LEU A C 1
ATOM 3637 O O . LEU A 1 519 ? 17.460 -13.486 -17.554 1.00 94.19 519 LEU A O 1
ATOM 3641 N N . PRO A 1 520 ? 17.519 -11.492 -16.521 1.00 90.75 520 PRO A N 1
ATOM 3642 C CA . PRO A 1 520 ? 18.882 -11.136 -16.943 1.00 90.75 520 PRO A CA 1
ATOM 3643 C C . PRO A 1 520 ? 19.962 -12.200 -16.649 1.00 90.75 520 PRO A C 1
ATOM 3645 O O . PRO A 1 520 ? 20.962 -12.281 -17.362 1.00 90.75 520 PRO A O 1
ATOM 3648 N N . GLY A 1 521 ? 19.758 -13.100 -15.677 1.00 87.00 521 GLY A N 1
ATOM 3649 C CA . GLY A 1 521 ? 20.637 -14.260 -15.458 1.00 87.00 521 GLY A CA 1
ATOM 3650 C C . GLY A 1 521 ? 20.674 -15.279 -16.617 1.00 87.00 521 GLY A C 1
ATOM 3651 O O . GLY A 1 521 ? 21.688 -15.954 -16.824 1.00 87.00 521 GLY A O 1
ATOM 3652 N N . THR A 1 522 ? 19.590 -15.392 -17.393 1.00 86.19 522 THR A N 1
ATOM 3653 C CA . THR A 1 522 ? 19.522 -16.093 -18.688 1.00 86.19 522 THR A CA 1
ATOM 3654 C C . THR A 1 522 ? 18.503 -15.371 -19.583 1.00 86.19 522 THR A C 1
ATOM 3656 O O . THR A 1 522 ? 17.348 -15.819 -19.615 1.00 86.19 522 THR A O 1
ATOM 3659 N N . PRO A 1 523 ? 18.895 -14.278 -20.269 1.00 86.69 523 PRO A N 1
ATOM 3660 C CA . PRO A 1 523 ? 17.944 -13.369 -20.896 1.00 86.69 523 PRO A CA 1
ATOM 3661 C C . PRO A 1 523 ? 16.983 -14.100 -21.831 1.00 86.69 523 PRO A C 1
ATOM 3663 O O . PRO A 1 523 ? 17.392 -14.869 -22.705 1.00 86.69 523 PRO A O 1
ATOM 3666 N N . LEU A 1 524 ? 15.688 -13.896 -21.600 1.00 90.75 524 LEU A N 1
ATOM 3667 C CA . LEU A 1 524 ? 14.639 -14.279 -22.538 1.00 90.75 524 LEU A CA 1
ATOM 3668 C C . LEU A 1 524 ? 14.442 -13.181 -23.577 1.00 90.75 524 LEU A C 1
ATOM 3670 O O . LEU A 1 524 ? 14.192 -13.485 -24.735 1.00 90.75 524 LEU A O 1
ATOM 3674 N N . VAL A 1 525 ? 14.506 -11.926 -23.155 1.00 92.44 525 VAL A N 1
ATOM 3675 C CA . VAL A 1 525 ? 14.465 -10.754 -24.025 1.00 92.44 525 VAL A CA 1
ATOM 3676 C C . VAL A 1 525 ? 15.581 -9.837 -23.551 1.00 92.44 525 VAL A C 1
ATOM 3678 O O . VAL A 1 525 ? 15.748 -9.685 -22.343 1.00 92.44 525 VAL A O 1
ATOM 3681 N N . ASP A 1 526 ? 16.345 -9.296 -24.486 1.00 94.75 526 ASP A N 1
ATOM 3682 C CA . ASP A 1 526 ? 17.448 -8.366 -24.252 1.00 94.75 526 ASP A CA 1
ATOM 3683 C C . ASP A 1 526 ? 17.413 -7.377 -25.421 1.00 94.75 526 ASP A C 1
ATOM 3685 O O . ASP A 1 526 ? 17.803 -7.724 -26.538 1.00 94.75 526 ASP A O 1
ATOM 3689 N N . ILE A 1 527 ? 16.757 -6.233 -25.217 1.00 95.12 527 ILE A N 1
ATOM 3690 C CA . ILE A 1 527 ? 16.398 -5.295 -26.291 1.00 95.12 527 ILE A CA 1
ATOM 3691 C C . ILE A 1 527 ? 16.684 -3.855 -25.895 1.00 95.12 527 ILE A C 1
ATOM 3693 O O . ILE A 1 527 ? 16.449 -3.471 -24.749 1.00 95.12 527 ILE A O 1
ATOM 3697 N N . ASP A 1 528 ? 17.045 -3.039 -26.881 1.00 96.19 528 ASP A N 1
ATOM 3698 C CA . ASP A 1 528 ? 17.005 -1.589 -26.738 1.00 96.19 528 ASP A CA 1
ATOM 3699 C C . ASP A 1 528 ? 15.782 -1.021 -27.457 1.00 96.19 528 ASP A C 1
ATOM 3701 O O . ASP A 1 528 ? 15.359 -1.488 -28.523 1.00 96.19 528 ASP A O 1
ATOM 3705 N N . LEU A 1 529 ? 15.193 -0.014 -26.821 1.00 95.25 529 LEU A N 1
ATOM 3706 C CA . LEU A 1 529 ? 14.073 0.758 -27.311 1.00 95.25 529 LEU A CA 1
ATOM 3707 C C . LEU A 1 529 ? 14.538 2.165 -27.676 1.00 95.25 529 LEU A C 1
ATOM 3709 O O . LEU A 1 529 ? 15.236 2.847 -26.921 1.00 95.25 529 LEU A O 1
ATOM 3713 N N . ALA A 1 530 ? 14.044 2.603 -28.827 1.00 95.94 530 ALA A N 1
ATOM 3714 C CA . ALA A 1 530 ? 14.272 3.917 -29.400 1.00 95.94 530 ALA A CA 1
ATOM 3715 C C . ALA A 1 530 ? 15.769 4.242 -29.585 1.00 95.94 530 ALA A C 1
ATOM 3717 O O . ALA A 1 530 ? 16.299 5.195 -29.013 1.00 95.94 530 ALA A O 1
ATOM 3718 N N . SER A 1 531 ? 16.447 3.425 -30.393 1.00 96.56 531 SER A N 1
ATOM 3719 C CA . SER A 1 531 ? 17.843 3.597 -30.799 1.00 96.56 531 SER A CA 1
ATOM 3720 C C . SER A 1 531 ? 18.002 4.579 -31.963 1.00 96.56 531 SER A C 1
ATOM 3722 O O . SER A 1 531 ? 17.207 4.628 -32.912 1.00 96.56 531 SER A O 1
ATOM 3724 N N . ALA A 1 532 ? 19.085 5.343 -31.920 1.00 97.62 532 ALA A N 1
ATOM 3725 C CA . ALA A 1 532 ? 19.509 6.261 -32.961 1.00 97.62 532 ALA A CA 1
ATOM 3726 C C . ALA A 1 532 ? 21.034 6.187 -33.112 1.00 97.62 532 ALA A C 1
ATOM 3728 O O . ALA A 1 532 ? 21.765 6.596 -32.210 1.00 97.62 532 ALA A O 1
ATOM 3729 N N . THR A 1 533 ? 21.514 5.692 -34.254 1.00 97.25 533 THR A N 1
ATOM 3730 C CA . THR A 1 533 ? 22.948 5.583 -34.570 1.00 97.25 533 THR A CA 1
ATOM 3731 C C . THR A 1 533 ? 23.340 6.630 -35.612 1.00 97.25 533 THR A C 1
ATOM 3733 O O . THR A 1 533 ? 22.661 6.795 -36.630 1.00 97.25 533 THR A O 1
ATOM 3736 N N . VAL A 1 534 ? 24.446 7.347 -35.388 1.00 96.50 534 VAL A N 1
ATOM 3737 C CA . VAL A 1 534 ? 25.022 8.305 -36.348 1.00 96.50 534 VAL A CA 1
ATOM 3738 C C . VAL A 1 534 ? 26.539 8.162 -36.473 1.00 96.50 534 VAL A C 1
ATOM 3740 O O . VAL A 1 534 ? 27.244 7.946 -35.489 1.00 96.50 534 VAL A O 1
ATOM 3743 N N . ARG A 1 535 ? 27.060 8.385 -37.684 1.00 93.00 535 ARG A N 1
ATOM 3744 C CA . ARG A 1 535 ? 28.490 8.617 -37.942 1.00 93.00 535 ARG A CA 1
ATOM 3745 C C . ARG A 1 535 ? 28.680 9.888 -38.770 1.00 93.00 535 ARG A C 1
ATOM 3747 O O . ARG A 1 535 ? 28.214 9.926 -39.908 1.00 93.00 535 ARG A O 1
ATOM 3754 N N . PRO A 1 536 ? 29.409 10.906 -38.285 1.00 87.44 536 PRO A N 1
ATOM 3755 C CA . PRO A 1 536 ? 30.087 11.873 -39.131 1.00 87.44 536 PRO A CA 1
ATOM 3756 C C . PRO A 1 536 ? 31.459 11.328 -39.554 1.00 87.44 536 PRO A C 1
ATOM 3758 O O . PRO A 1 536 ? 32.208 10.795 -38.743 1.00 87.44 536 PRO A O 1
ATOM 3761 N N . VAL A 1 537 ? 31.865 11.555 -40.799 1.00 68.12 537 VAL A N 1
ATOM 3762 C CA . VAL A 1 537 ? 33.282 11.497 -41.178 1.00 68.12 537 VAL A CA 1
ATOM 3763 C C . VAL A 1 537 ? 33.782 12.924 -41.339 1.00 68.12 537 VAL A C 1
ATOM 3765 O O . VAL A 1 537 ? 33.159 13.746 -42.016 1.00 68.12 537 VAL A O 1
ATOM 3768 N N . ALA A 1 538 ? 34.921 13.225 -40.712 1.00 56.56 538 ALA A N 1
ATOM 3769 C CA . ALA A 1 538 ? 35.524 14.551 -40.744 1.00 56.56 538 ALA A CA 1
ATOM 3770 C C . ALA A 1 538 ? 35.670 15.082 -42.183 1.00 56.56 538 ALA A C 1
ATOM 3772 O O . ALA A 1 538 ? 36.069 14.371 -43.109 1.00 56.56 538 ALA A O 1
ATOM 3773 N N . ALA A 1 539 ? 35.354 16.365 -42.376 1.00 49.19 539 ALA A N 1
ATOM 3774 C CA . ALA A 1 539 ? 35.328 16.996 -43.690 1.00 49.19 539 ALA A CA 1
ATOM 3775 C C . ALA A 1 539 ? 36.740 17.294 -44.244 1.00 49.19 539 ALA A C 1
ATOM 3777 O O . ALA A 1 539 ? 37.142 18.455 -44.374 1.00 49.19 539 ALA A O 1
ATOM 3778 N N . GLU A 1 540 ? 37.448 16.253 -44.693 1.00 47.06 540 GLU A N 1
ATOM 3779 C CA . GLU A 1 540 ? 38.775 16.282 -45.349 1.00 47.06 540 GLU A CA 1
ATOM 3780 C C . GLU A 1 540 ? 38.843 17.143 -46.645 1.00 47.06 540 GLU A C 1
ATOM 3782 O O . GLU A 1 540 ? 39.870 17.229 -47.315 1.00 47.06 540 GLU A O 1
ATOM 3787 N N . GLY A 1 541 ? 37.758 17.831 -47.026 1.00 44.88 541 GLY A N 1
ATOM 3788 C CA . GLY A 1 541 ? 37.688 18.723 -48.191 1.00 44.88 541 GLY A CA 1
ATOM 3789 C C . GLY A 1 541 ? 37.916 20.219 -47.914 1.00 44.88 541 GLY A C 1
ATOM 3790 O O . GLY A 1 541 ? 38.220 20.971 -48.847 1.00 44.88 541 GLY A O 1
ATOM 3791 N N . GLY A 1 542 ? 37.780 20.685 -46.664 1.00 41.50 542 GLY A N 1
ATOM 3792 C CA . GLY A 1 542 ? 37.731 22.125 -46.345 1.00 41.50 542 GLY A CA 1
ATOM 3793 C C . GLY A 1 542 ? 39.028 22.888 -46.652 1.00 41.50 542 GLY A C 1
ATOM 3794 O O . GLY A 1 542 ? 39.007 23.958 -47.270 1.00 41.50 542 GLY A O 1
ATOM 3795 N N . ALA A 1 543 ? 40.174 22.309 -46.287 1.00 44.72 543 ALA A N 1
ATOM 3796 C CA . ALA A 1 543 ? 41.488 22.888 -46.567 1.00 44.72 543 ALA A CA 1
ATOM 3797 C C . ALA A 1 543 ? 41.790 22.941 -48.077 1.00 44.72 543 ALA A C 1
ATOM 3799 O O . ALA A 1 543 ? 42.313 23.943 -48.573 1.00 44.72 543 ALA A O 1
ATOM 3800 N N . ASN A 1 544 ? 41.400 21.904 -48.826 1.00 49.84 544 ASN A N 1
ATOM 3801 C CA . ASN A 1 544 ? 41.693 21.778 -50.254 1.00 49.84 544 ASN A CA 1
ATOM 3802 C C . ASN A 1 544 ? 40.858 22.754 -51.111 1.00 49.84 544 ASN A C 1
ATOM 3804 O O . ASN A 1 544 ? 41.379 23.377 -52.038 1.00 49.84 544 ASN A O 1
ATOM 3808 N N . ALA A 1 545 ? 39.591 23.005 -50.763 1.00 41.81 545 ALA A N 1
ATOM 3809 C CA . ALA A 1 545 ? 38.775 24.024 -51.436 1.00 41.81 545 ALA A CA 1
ATOM 3810 C C . ALA A 1 545 ? 39.350 25.449 -51.266 1.00 41.81 545 ALA A C 1
ATOM 3812 O O . ALA A 1 545 ? 39.371 26.236 -52.214 1.00 41.81 545 ALA A O 1
ATOM 3813 N N . SER A 1 546 ? 39.882 25.767 -50.080 1.00 48.81 546 SER A N 1
ATOM 3814 C CA . SER A 1 546 ? 40.553 27.047 -49.813 1.00 48.81 546 SER A CA 1
ATOM 3815 C C . SER A 1 546 ? 41.899 27.151 -50.546 1.00 48.81 546 SER A C 1
ATOM 3817 O O . SER A 1 546 ? 42.178 28.158 -51.203 1.00 48.81 546 SER A O 1
ATOM 3819 N N . ALA A 1 547 ? 42.708 26.085 -50.524 1.00 49.69 547 ALA A N 1
ATOM 3820 C CA . ALA A 1 547 ? 43.997 26.025 -51.213 1.00 49.69 547 ALA A CA 1
ATOM 3821 C C . ALA A 1 547 ? 43.859 26.120 -52.744 1.00 49.69 547 ALA A C 1
ATOM 3823 O O . ALA A 1 547 ? 44.567 26.900 -53.383 1.00 49.69 547 ALA A O 1
ATOM 3824 N N . SER A 1 548 ? 42.912 25.393 -53.340 1.00 52.56 548 SER A N 1
ATOM 3825 C CA . SER A 1 548 ? 42.655 25.407 -54.788 1.00 52.56 548 SER A CA 1
ATOM 3826 C C . SER A 1 548 ? 42.060 26.738 -55.273 1.00 52.56 548 SER A C 1
ATOM 3828 O O . SER A 1 548 ? 42.423 27.222 -56.354 1.00 52.56 548 SER A O 1
ATOM 3830 N N . ALA A 1 549 ? 41.230 27.398 -54.456 1.00 46.53 549 ALA A N 1
ATOM 3831 C CA . ALA A 1 549 ? 40.775 28.765 -54.707 1.00 46.53 549 ALA A CA 1
ATOM 3832 C C . ALA A 1 549 ? 41.920 29.791 -54.603 1.00 46.53 549 ALA A C 1
ATOM 3834 O O . ALA A 1 549 ? 42.044 30.653 -55.475 1.00 46.53 549 ALA A O 1
ATOM 3835 N N . ALA A 1 550 ? 42.797 29.683 -53.598 1.00 51.88 550 ALA A N 1
ATOM 3836 C CA . ALA A 1 550 ? 43.967 30.553 -53.448 1.00 51.88 550 ALA A CA 1
ATOM 3837 C C . ALA A 1 550 ? 44.990 30.365 -54.587 1.00 51.88 550 ALA A C 1
ATOM 3839 O O . ALA A 1 550 ? 45.528 31.345 -55.109 1.00 51.88 550 ALA A O 1
ATOM 3840 N N . ALA A 1 551 ? 45.214 29.125 -55.028 1.00 52.38 551 ALA A N 1
ATOM 3841 C CA . ALA A 1 551 ? 46.049 28.808 -56.184 1.00 52.38 551 ALA A CA 1
ATOM 3842 C C . ALA A 1 551 ? 45.464 29.388 -57.484 1.00 52.38 551 ALA A C 1
ATOM 3844 O O . ALA A 1 551 ? 46.181 30.036 -58.248 1.00 52.38 551 ALA A O 1
ATOM 3845 N N . SER A 1 552 ? 44.151 29.245 -57.698 1.00 50.72 552 SER A N 1
ATOM 3846 C CA . SER A 1 552 ? 43.455 29.836 -58.851 1.00 50.72 552 SER A CA 1
ATOM 3847 C C . SER A 1 552 ? 43.486 31.368 -58.836 1.00 50.72 552 SER A C 1
ATOM 3849 O O . SER A 1 552 ? 43.672 31.985 -59.882 1.00 50.72 552 SER A O 1
ATOM 3851 N N . ALA A 1 553 ? 43.365 31.999 -57.664 1.00 45.94 553 ALA A N 1
ATOM 3852 C CA . ALA A 1 553 ? 43.450 33.454 -57.524 1.00 45.94 553 ALA A CA 1
ATOM 3853 C C . ALA A 1 553 ? 44.853 34.005 -57.845 1.00 45.94 553 ALA A C 1
ATOM 3855 O O . ALA A 1 553 ? 44.966 35.077 -58.437 1.00 45.94 553 ALA A O 1
ATOM 3856 N N . ASN A 1 554 ? 45.918 33.263 -57.519 1.00 52.28 554 ASN A N 1
ATOM 3857 C CA . ASN A 1 554 ? 47.293 33.620 -57.891 1.00 52.28 554 ASN A CA 1
ATOM 3858 C C . ASN A 1 554 ? 47.612 33.359 -59.379 1.00 52.28 554 ASN A C 1
ATOM 3860 O O . ASN A 1 554 ? 48.537 33.964 -59.925 1.00 52.28 554 ASN A O 1
ATOM 3864 N N . ALA A 1 555 ? 46.862 32.488 -60.061 1.00 50.16 555 ALA A N 1
ATOM 3865 C CA . ALA A 1 555 ? 47.067 32.201 -61.483 1.00 50.16 555 ALA A CA 1
ATOM 3866 C C . ALA A 1 555 ? 46.631 33.355 -62.414 1.00 50.16 555 ALA A C 1
ATOM 3868 O O . ALA A 1 555 ? 47.168 33.478 -63.514 1.00 50.16 555 ALA A O 1
ATOM 3869 N N . ASP A 1 556 ? 45.725 34.237 -61.971 1.00 49.19 556 ASP A N 1
ATOM 3870 C CA . ASP A 1 556 ? 45.229 35.389 -62.751 1.00 49.19 556 ASP A CA 1
ATOM 3871 C C . ASP A 1 556 ? 46.209 36.593 -62.755 1.00 49.19 556 ASP A C 1
ATOM 3873 O O . ASP A 1 556 ? 45.938 37.638 -63.347 1.00 49.19 556 ASP A O 1
ATOM 3877 N N . SER A 1 557 ? 47.384 36.471 -62.114 1.00 49.03 557 SER A N 1
ATOM 3878 C CA . SER A 1 557 ? 48.428 37.510 -62.089 1.00 49.03 557 SER A CA 1
ATOM 3879 C C . SER A 1 557 ? 49.653 37.175 -62.957 1.00 49.03 557 SER A C 1
ATOM 3881 O O . SER A 1 557 ? 50.716 36.851 -62.434 1.00 49.03 557 SER A O 1
ATOM 3883 N N . ASP A 1 558 ? 49.503 37.274 -64.285 1.00 50.66 558 ASP A N 1
ATOM 3884 C CA . ASP A 1 558 ? 50.548 37.380 -65.339 1.00 50.66 558 ASP A CA 1
ATOM 3885 C C . ASP A 1 558 ? 51.744 36.376 -65.338 1.00 50.66 558 ASP A C 1
ATOM 3887 O O . ASP A 1 558 ? 52.644 36.480 -66.176 1.00 50.66 558 ASP A O 1
ATOM 3891 N N . ALA A 1 559 ? 51.760 35.356 -64.472 1.00 54.22 559 ALA A N 1
ATOM 3892 C CA . ALA A 1 559 ? 52.864 34.403 -64.279 1.00 54.22 559 ALA A CA 1
ATOM 3893 C C . ALA A 1 559 ? 52.507 32.960 -64.707 1.00 54.22 559 ALA A C 1
ATOM 3895 O O . ALA A 1 559 ? 52.792 31.985 -64.000 1.00 54.22 559 ALA A O 1
ATOM 3896 N N . ASN A 1 560 ? 51.901 32.826 -65.895 1.00 55.19 560 ASN A N 1
ATOM 3897 C CA . ASN A 1 560 ? 51.357 31.591 -66.490 1.00 55.19 560 ASN A CA 1
ATOM 3898 C C . ASN A 1 560 ? 52.439 30.565 -66.926 1.00 55.19 560 ASN A C 1
ATOM 3900 O O . ASN A 1 560 ? 52.547 30.203 -68.096 1.00 55.19 560 ASN A O 1
ATOM 3904 N N . ALA A 1 561 ? 53.301 30.152 -65.999 1.00 52.91 561 ALA A N 1
ATOM 3905 C CA . ALA A 1 561 ? 54.247 29.044 -66.166 1.00 52.91 561 ALA A CA 1
ATOM 3906 C C . ALA A 1 561 ? 54.685 28.471 -64.810 1.00 52.91 561 ALA A C 1
ATOM 3908 O O . ALA A 1 561 ? 54.806 27.261 -64.666 1.00 52.91 561 ALA A O 1
ATOM 3909 N N . ALA A 1 562 ? 54.888 29.333 -63.805 1.00 53.09 562 ALA A N 1
ATOM 3910 C CA . ALA A 1 562 ? 55.168 28.897 -62.437 1.00 53.09 562 ALA A CA 1
ATOM 3911 C C . ALA A 1 562 ? 53.890 28.429 -61.724 1.00 53.09 562 ALA A C 1
ATOM 3913 O O . ALA A 1 562 ? 53.912 27.398 -61.063 1.00 53.09 562 ALA A O 1
ATOM 3914 N N . ALA A 1 563 ? 52.770 29.140 -61.910 1.00 50.22 563 ALA A N 1
ATOM 3915 C CA . ALA A 1 563 ? 51.474 28.748 -61.350 1.00 50.22 563 ALA A CA 1
ATOM 3916 C C . ALA A 1 563 ? 50.939 27.442 -61.968 1.00 50.22 563 ALA A C 1
ATOM 3918 O O . ALA A 1 563 ? 50.439 26.581 -61.254 1.00 50.22 563 ALA A O 1
ATOM 3919 N N . GLU A 1 564 ? 51.103 27.270 -63.284 1.00 52.91 564 GLU A N 1
ATOM 3920 C CA . GLU A 1 564 ? 50.669 26.070 -64.014 1.00 52.91 564 GLU A CA 1
ATOM 3921 C C . GLU A 1 564 ? 51.494 24.840 -63.583 1.00 52.91 564 GLU A C 1
ATOM 3923 O O . GLU A 1 564 ? 50.923 23.811 -63.239 1.00 52.91 564 GLU A O 1
ATOM 3928 N N . ALA A 1 565 ? 52.819 24.986 -63.439 1.00 53.66 565 ALA A N 1
ATOM 3929 C CA . ALA A 1 565 ? 53.687 23.931 -62.907 1.00 53.66 565 ALA A CA 1
ATOM 3930 C C . ALA A 1 565 ? 53.456 23.624 -61.412 1.00 53.66 565 ALA A C 1
ATOM 3932 O O . ALA A 1 565 ? 53.643 22.485 -60.995 1.00 53.66 565 ALA A O 1
ATOM 3933 N N . ALA A 1 566 ? 53.056 24.608 -60.598 1.00 53.81 566 ALA A N 1
ATOM 3934 C CA . ALA A 1 566 ? 52.699 24.381 -59.195 1.00 53.81 566 ALA A CA 1
ATOM 3935 C C . ALA A 1 566 ? 51.363 23.628 -5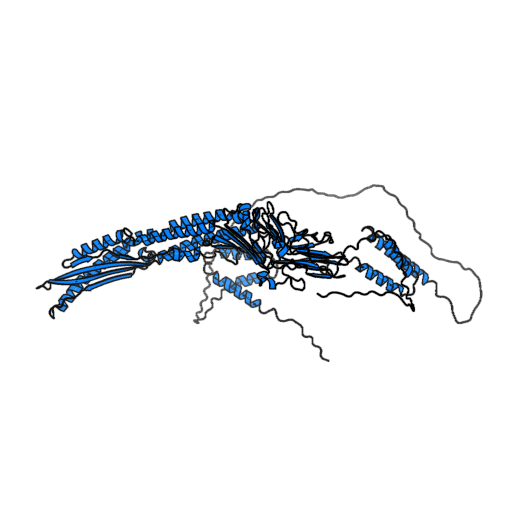9.058 1.00 53.81 566 ALA A C 1
ATOM 3937 O O . ALA A 1 566 ? 51.247 22.742 -58.216 1.00 53.81 566 ALA A O 1
ATOM 3938 N N . ALA A 1 567 ? 50.383 23.937 -59.913 1.00 50.41 567 ALA A N 1
ATOM 3939 C CA . ALA A 1 567 ? 49.115 23.213 -59.976 1.00 50.41 567 ALA A CA 1
ATOM 3940 C C . ALA A 1 567 ? 49.297 21.770 -60.483 1.00 50.41 567 ALA A C 1
ATOM 3942 O O . ALA A 1 567 ? 48.733 20.847 -59.898 1.00 50.41 567 ALA A O 1
ATOM 3943 N N . GLU A 1 568 ? 50.123 21.554 -61.516 1.00 53.09 568 GLU A N 1
ATOM 3944 C CA . GLU A 1 568 ? 50.482 20.205 -61.979 1.00 53.09 568 GLU A CA 1
ATOM 3945 C C . GLU A 1 568 ? 51.251 19.420 -60.901 1.00 53.09 568 GLU A C 1
ATOM 3947 O O . GLU A 1 568 ? 50.917 18.267 -60.645 1.00 53.09 568 GLU A O 1
ATOM 3952 N N . ALA A 1 569 ? 52.214 20.037 -60.204 1.00 52.28 569 ALA A N 1
ATOM 3953 C CA . ALA A 1 569 ? 52.979 19.370 -59.146 1.00 52.28 569 ALA A CA 1
ATOM 3954 C C . ALA A 1 569 ? 52.128 18.980 -57.924 1.00 52.28 569 ALA A C 1
ATOM 3956 O O . ALA A 1 569 ? 52.352 17.915 -57.352 1.00 52.28 569 ALA A O 1
ATOM 3957 N N . ALA A 1 570 ? 51.143 19.800 -57.540 1.00 51.69 570 ALA A N 1
ATOM 3958 C CA . ALA A 1 570 ? 50.185 19.447 -56.492 1.00 51.69 570 ALA A CA 1
ATOM 3959 C C . ALA A 1 570 ? 49.303 18.255 -56.916 1.00 51.69 570 ALA A C 1
ATOM 3961 O O . ALA A 1 570 ? 49.177 17.283 -56.176 1.00 51.69 570 ALA A O 1
ATOM 3962 N N . ALA A 1 571 ? 48.777 18.276 -58.146 1.00 45.88 571 ALA A N 1
ATOM 3963 C CA . ALA A 1 571 ? 47.948 17.192 -58.678 1.00 45.88 571 ALA A CA 1
ATOM 3964 C C . ALA A 1 571 ? 48.723 15.873 -58.905 1.00 45.88 571 ALA A C 1
ATOM 3966 O O . ALA A 1 571 ? 48.161 14.787 -58.757 1.00 45.88 571 ALA A O 1
ATOM 3967 N N . GLU A 1 572 ? 50.013 15.933 -59.256 1.00 46.22 572 GLU A N 1
ATOM 3968 C CA . GLU A 1 572 ? 50.863 14.740 -59.372 1.00 46.22 572 GLU A CA 1
ATOM 3969 C C . GLU A 1 572 ? 51.306 14.191 -58.003 1.00 46.22 572 GLU A C 1
ATOM 3971 O O . GLU A 1 572 ? 51.496 12.979 -57.884 1.00 46.22 572 GLU A O 1
ATOM 3976 N N . ALA A 1 573 ? 51.408 15.030 -56.963 1.00 44.78 573 ALA A N 1
ATOM 3977 C CA . ALA A 1 573 ? 51.644 14.575 -55.591 1.00 44.78 573 ALA A CA 1
ATOM 3978 C C . ALA A 1 573 ? 50.439 13.794 -55.032 1.00 44.78 573 ALA A C 1
ATOM 3980 O O . ALA A 1 573 ? 50.636 12.706 -54.475 1.00 44.78 573 ALA A O 1
ATOM 3981 N N . ASP A 1 574 ? 49.209 14.274 -55.262 1.00 43.50 574 ASP A N 1
ATOM 3982 C CA . ASP A 1 574 ? 47.959 13.570 -54.916 1.00 43.50 574 ASP A CA 1
ATOM 3983 C C . ASP A 1 574 ? 47.905 12.169 -55.544 1.00 43.50 574 ASP A C 1
ATOM 3985 O O . ASP A 1 574 ? 47.629 11.181 -54.862 1.00 43.50 574 ASP A O 1
ATOM 3989 N N . ALA A 1 575 ? 48.279 12.043 -56.823 1.00 37.66 575 ALA A N 1
ATOM 3990 C CA . ALA A 1 575 ? 48.298 10.762 -57.540 1.00 37.66 575 ALA A CA 1
ATOM 3991 C C . ALA A 1 575 ? 49.268 9.711 -56.949 1.00 37.66 575 ALA A C 1
ATOM 3993 O O . ALA A 1 575 ? 49.228 8.542 -57.346 1.00 37.66 575 ALA A O 1
ATOM 3994 N N . THR A 1 576 ? 50.138 10.105 -56.013 1.00 44.22 576 THR A N 1
ATOM 3995 C CA . THR A 1 576 ? 51.056 9.215 -55.282 1.00 44.22 576 THR A CA 1
ATOM 3996 C C . THR A 1 576 ? 50.790 9.103 -53.779 1.00 44.22 576 THR A C 1
ATOM 3998 O O . THR A 1 576 ? 51.386 8.230 -53.150 1.00 44.22 576 THR A O 1
ATOM 4001 N N . SER A 1 577 ? 49.898 9.921 -53.209 1.00 43.81 577 SER A N 1
ATOM 4002 C CA . SER A 1 577 ? 49.758 10.106 -51.751 1.00 43.81 577 SER A CA 1
ATOM 4003 C C . SER A 1 577 ? 48.528 9.432 -51.131 1.00 43.81 577 SER A C 1
ATOM 4005 O O . SER A 1 577 ? 48.119 9.780 -50.031 1.00 43.81 577 SER A O 1
ATOM 4007 N N . ALA A 1 578 ? 47.975 8.400 -51.775 1.00 40.56 578 ALA A N 1
ATOM 4008 C CA . ALA A 1 578 ? 46.937 7.534 -51.195 1.00 40.56 578 ALA A CA 1
ATOM 4009 C C . ALA A 1 578 ? 47.488 6.569 -50.109 1.00 40.56 578 ALA A C 1
ATOM 4011 O O . ALA A 1 578 ? 47.111 5.396 -50.068 1.00 40.56 578 ALA A O 1
ATOM 4012 N N . ALA A 1 579 ? 48.454 7.016 -49.297 1.00 34.81 579 ALA A N 1
ATOM 4013 C CA . ALA A 1 579 ? 49.169 6.184 -48.333 1.00 34.81 579 ALA A CA 1
ATOM 4014 C C . ALA A 1 579 ? 49.733 6.973 -47.131 1.00 34.81 579 ALA A C 1
ATOM 4016 O O . ALA A 1 579 ? 50.844 7.496 -47.190 1.00 34.81 579 ALA A O 1
ATOM 4017 N N . ASP A 1 580 ? 49.002 6.861 -46.019 1.00 33.44 580 ASP A N 1
ATOM 4018 C CA . ASP A 1 580 ? 49.471 6.912 -44.624 1.00 33.44 580 ASP A CA 1
ATOM 4019 C C . ASP A 1 580 ? 49.805 8.280 -43.979 1.00 33.44 580 ASP A C 1
ATOM 4021 O O . ASP A 1 580 ? 50.346 9.203 -44.587 1.00 33.44 580 ASP A O 1
ATOM 4025 N N . ALA A 1 581 ? 49.483 8.391 -42.686 1.00 37.47 581 ALA A N 1
ATOM 4026 C CA . ALA A 1 581 ? 49.306 9.655 -41.954 1.00 37.47 581 ALA A CA 1
ATOM 4027 C C . ALA A 1 581 ? 50.605 10.365 -41.499 1.00 37.47 581 ALA A C 1
ATOM 4029 O O . ALA A 1 581 ? 50.550 11.373 -40.798 1.00 37.47 581 ALA A O 1
ATOM 4030 N N . ASP A 1 582 ? 51.780 9.872 -41.897 1.00 36.56 582 ASP A N 1
ATOM 4031 C CA . ASP A 1 582 ? 53.095 10.413 -41.492 1.00 36.56 582 ASP A CA 1
ATOM 4032 C C . ASP A 1 582 ? 53.633 11.483 -42.482 1.00 36.56 582 ASP A C 1
ATOM 4034 O O . ASP A 1 582 ? 54.737 12.010 -42.334 1.00 36.56 582 ASP A O 1
ATOM 4038 N N . ALA A 1 583 ? 52.860 11.817 -43.527 1.00 36.69 583 ALA A N 1
ATOM 4039 C CA . ALA A 1 583 ? 53.272 12.709 -44.619 1.00 36.69 583 ALA A CA 1
ATOM 4040 C C . ALA A 1 583 ? 53.065 14.217 -44.348 1.00 36.69 583 ALA A C 1
ATOM 4042 O O . ALA A 1 583 ? 53.723 15.050 -44.979 1.00 36.69 583 ALA A O 1
ATOM 4043 N N . SER A 1 584 ? 52.201 14.593 -43.399 1.00 42.16 584 SER A N 1
ATOM 4044 C CA . SER A 1 584 ? 51.766 15.987 -43.191 1.00 42.16 584 SER A CA 1
ATOM 4045 C C . SER A 1 584 ? 52.910 16.943 -42.826 1.00 42.16 584 SER A C 1
ATOM 4047 O O . SER A 1 584 ? 52.944 18.081 -43.288 1.00 42.16 584 SER A O 1
ATOM 4049 N N . ALA A 1 585 ? 53.904 16.474 -42.062 1.00 34.34 585 ALA A N 1
ATOM 4050 C CA . ALA A 1 585 ? 55.078 17.275 -41.698 1.00 34.34 585 ALA A CA 1
ATOM 4051 C C . ALA A 1 585 ? 56.107 17.420 -42.840 1.00 34.34 585 ALA A C 1
ATOM 4053 O O . ALA A 1 585 ? 56.887 18.374 -42.852 1.00 34.34 585 ALA A O 1
ATOM 4054 N N . ALA A 1 586 ? 56.125 16.489 -43.801 1.00 36.81 586 ALA A N 1
ATOM 4055 C CA . ALA A 1 586 ? 56.983 16.584 -44.980 1.00 36.81 586 ALA A CA 1
ATOM 4056 C C . ALA A 1 586 ? 56.403 17.582 -45.995 1.00 36.81 586 ALA A C 1
ATOM 4058 O O . ALA A 1 586 ? 57.131 18.460 -46.466 1.00 36.81 586 ALA A O 1
ATOM 4059 N N . ALA A 1 587 ? 55.091 17.501 -46.245 1.00 39.91 587 ALA A N 1
ATOM 4060 C CA . ALA A 1 587 ? 54.366 18.377 -47.165 1.00 39.91 587 ALA A CA 1
ATOM 4061 C C . ALA A 1 587 ? 54.525 19.868 -46.818 1.00 39.91 587 ALA A C 1
ATOM 4063 O O . ALA A 1 587 ? 54.820 20.672 -47.700 1.00 39.91 587 ALA A O 1
ATOM 4064 N N . ASP A 1 588 ? 54.422 20.229 -45.535 1.00 41.25 588 ASP A N 1
ATOM 4065 C CA . ASP A 1 588 ? 54.588 21.612 -45.064 1.00 41.25 588 ASP A CA 1
ATOM 4066 C C . ASP A 1 588 ? 56.030 22.128 -45.297 1.00 41.25 588 ASP A C 1
ATOM 4068 O O . ASP A 1 588 ? 56.261 23.272 -45.703 1.00 41.25 588 ASP A O 1
ATOM 4072 N N . SER A 1 589 ? 57.030 21.247 -45.147 1.00 38.56 589 SER A N 1
ATOM 4073 C CA . SER A 1 589 ? 58.439 21.583 -45.393 1.00 38.56 589 SER A CA 1
ATOM 4074 C C . SER A 1 589 ? 58.773 21.763 -46.881 1.00 38.56 589 SER A C 1
ATOM 4076 O O . SER A 1 589 ? 59.497 22.698 -47.237 1.00 38.56 589 SER A O 1
ATOM 4078 N N . ASP A 1 590 ? 58.208 20.925 -47.757 1.00 46.41 590 ASP A N 1
ATOM 4079 C CA . ASP A 1 590 ? 58.430 20.989 -49.205 1.00 46.41 590 ASP A CA 1
ATOM 4080 C C . ASP A 1 590 ? 57.622 22.126 -49.857 1.00 46.41 590 ASP A C 1
ATOM 4082 O O . ASP A 1 590 ? 58.131 22.804 -50.754 1.00 46.41 590 ASP A O 1
ATOM 4086 N N . ALA A 1 591 ? 56.416 22.426 -49.358 1.00 43.44 591 ALA A N 1
ATOM 4087 C CA . ALA A 1 591 ? 55.640 23.596 -49.769 1.00 43.44 591 ALA A CA 1
ATOM 4088 C C . ALA A 1 591 ? 56.366 24.909 -49.425 1.00 43.44 591 ALA A C 1
ATOM 4090 O O . ALA A 1 591 ? 56.490 25.793 -50.282 1.00 43.44 591 ALA A O 1
ATOM 4091 N N . ASN A 1 592 ? 56.926 25.025 -48.214 1.00 46.56 592 ASN A N 1
ATOM 4092 C CA . ASN A 1 592 ? 57.729 26.190 -47.836 1.00 46.56 592 ASN A CA 1
ATOM 4093 C C . ASN A 1 592 ? 59.031 26.287 -48.660 1.00 46.56 592 ASN A C 1
ATOM 4095 O O . ASN A 1 592 ? 59.392 27.372 -49.119 1.00 46.56 592 ASN A O 1
ATOM 4099 N N . ALA A 1 593 ? 59.705 25.164 -48.937 1.00 44.88 593 ALA A N 1
ATOM 4100 C CA . ALA A 1 593 ? 60.895 25.142 -49.795 1.00 44.88 593 ALA A CA 1
ATOM 4101 C C . ALA A 1 593 ? 60.593 25.554 -51.252 1.00 44.88 593 ALA A C 1
ATOM 4103 O O . ALA A 1 593 ? 61.381 26.277 -51.872 1.00 44.88 593 ALA A O 1
ATOM 4104 N N . ALA A 1 594 ? 59.443 25.148 -51.800 1.00 49.75 594 ALA A N 1
ATOM 4105 C CA . ALA A 1 594 ? 58.982 25.566 -53.123 1.00 49.75 594 ALA A CA 1
ATOM 4106 C C . ALA A 1 594 ? 58.642 27.069 -53.168 1.00 49.75 594 ALA A C 1
ATOM 4108 O O . ALA A 1 594 ? 59.015 27.758 -54.124 1.00 49.75 594 ALA A O 1
ATOM 4109 N N . ALA A 1 595 ? 58.007 27.601 -52.119 1.00 48.59 595 ALA A N 1
ATOM 4110 C CA . ALA A 1 595 ? 57.711 29.028 -51.987 1.00 48.59 595 ALA A CA 1
ATOM 4111 C C . ALA A 1 595 ? 58.989 29.886 -51.888 1.00 48.59 595 ALA A C 1
ATOM 4113 O O . ALA A 1 595 ? 59.111 30.897 -52.588 1.00 48.59 595 ALA A O 1
ATOM 4114 N N . GLU A 1 596 ? 59.984 29.466 -51.097 1.00 50.88 596 GLU A N 1
ATOM 4115 C CA . GLU A 1 596 ? 61.288 30.142 -51.015 1.00 50.88 596 GLU A CA 1
ATOM 4116 C C . GLU A 1 596 ? 62.044 30.112 -52.357 1.00 50.88 596 GLU A C 1
ATOM 4118 O O . GLU A 1 596 ? 62.616 31.126 -52.776 1.00 50.88 596 GLU A O 1
ATOM 4123 N N . ALA A 1 597 ? 62.000 28.990 -53.085 1.00 51.12 597 ALA A N 1
ATOM 4124 C CA . ALA A 1 597 ? 62.595 28.879 -54.417 1.00 51.12 597 ALA A CA 1
ATOM 4125 C C . ALA A 1 597 ? 61.920 29.808 -55.447 1.00 51.12 597 ALA A C 1
ATOM 4127 O O . ALA A 1 597 ? 62.610 30.452 -56.247 1.00 51.12 597 ALA A O 1
ATOM 4128 N N . ALA A 1 598 ? 60.589 29.936 -55.405 1.00 54.81 598 ALA A N 1
ATOM 4129 C CA . ALA A 1 598 ? 59.840 30.860 -56.256 1.00 54.81 598 ALA A CA 1
ATOM 4130 C C . ALA A 1 598 ? 60.162 32.335 -55.938 1.00 54.81 598 ALA A C 1
ATOM 4132 O O . ALA A 1 598 ? 60.387 33.133 -56.854 1.00 54.81 598 ALA A O 1
ATOM 4133 N N . ALA A 1 599 ? 60.276 32.694 -54.655 1.00 49.12 599 ALA A N 1
ATOM 4134 C CA . ALA A 1 599 ? 60.666 34.038 -54.225 1.00 49.12 599 ALA A CA 1
ATOM 4135 C C . ALA A 1 599 ? 62.093 34.413 -54.681 1.00 49.12 599 ALA A C 1
ATOM 4137 O O . ALA A 1 599 ? 62.328 35.529 -55.158 1.00 49.12 599 ALA A O 1
ATOM 4138 N N . ALA A 1 600 ? 63.042 33.472 -54.615 1.00 50.22 600 ALA A N 1
ATOM 4139 C CA . ALA A 1 600 ? 64.406 33.669 -55.112 1.00 50.22 600 ALA A CA 1
ATOM 4140 C C . ALA A 1 600 ? 64.459 33.861 -56.644 1.00 50.22 600 ALA A C 1
ATOM 4142 O O . ALA A 1 600 ? 65.217 34.702 -57.146 1.00 50.22 600 ALA A O 1
ATOM 4143 N N . ALA A 1 601 ? 63.625 33.134 -57.395 1.00 48.66 601 ALA A N 1
ATOM 4144 C CA . ALA A 1 601 ? 63.499 33.306 -58.841 1.00 48.66 601 ALA A CA 1
ATOM 4145 C C . ALA A 1 601 ? 62.925 34.689 -59.207 1.00 48.66 601 ALA A C 1
ATOM 4147 O O . ALA A 1 601 ? 63.491 35.380 -60.058 1.00 48.66 601 ALA A O 1
ATOM 4148 N N . ALA A 1 602 ? 61.871 35.140 -58.515 1.00 51.78 602 ALA A N 1
ATOM 4149 C CA . ALA A 1 602 ? 61.280 36.466 -58.709 1.00 51.78 602 ALA A CA 1
ATOM 4150 C C . ALA A 1 602 ? 62.275 37.607 -58.413 1.00 51.78 602 ALA A C 1
ATOM 4152 O O . ALA A 1 602 ? 62.408 38.534 -59.213 1.00 51.78 602 ALA A O 1
ATOM 4153 N N . SER A 1 603 ? 63.052 37.509 -57.327 1.00 42.38 603 SER A N 1
ATOM 4154 C CA . SER A 1 603 ? 64.079 38.509 -56.978 1.00 42.38 603 SER A CA 1
ATOM 4155 C C . SER A 1 603 ? 65.192 38.642 -58.033 1.00 42.38 603 SER A C 1
ATOM 4157 O O . SER A 1 603 ? 65.792 39.710 -58.173 1.00 42.38 603 SER A O 1
ATOM 4159 N N . THR A 1 604 ? 65.443 37.586 -58.812 1.00 49.62 604 THR A N 1
ATOM 4160 C CA . THR A 1 604 ? 66.447 37.594 -59.888 1.00 49.62 604 THR A CA 1
ATOM 4161 C C . THR A 1 604 ? 65.921 38.252 -61.175 1.00 49.62 604 THR A C 1
ATOM 4163 O O . THR A 1 604 ? 66.711 38.745 -61.976 1.00 49.62 604 THR A O 1
ATOM 4166 N N . ALA A 1 605 ? 64.599 38.321 -61.376 1.00 45.16 605 ALA A N 1
ATOM 4167 C CA . ALA A 1 605 ? 63.993 38.944 -62.557 1.00 45.16 605 ALA A CA 1
ATOM 4168 C C . ALA A 1 605 ? 63.922 40.485 -62.473 1.00 45.16 605 ALA A C 1
ATOM 4170 O O . ALA A 1 605 ? 64.047 41.164 -63.493 1.00 45.16 605 ALA A O 1
ATOM 4171 N N . ASP A 1 606 ? 63.770 41.045 -61.269 1.00 43.47 606 ASP A N 1
ATOM 4172 C CA . ASP A 1 606 ? 63.579 42.493 -61.054 1.00 43.47 606 ASP A CA 1
ATOM 4173 C C . ASP A 1 606 ? 64.883 43.320 -61.166 1.00 43.47 606 ASP A C 1
ATOM 4175 O O . ASP A 1 606 ? 64.866 44.548 -61.228 1.00 43.47 606 ASP A O 1
ATOM 4179 N N . THR A 1 607 ? 66.052 42.668 -61.241 1.00 39.59 607 THR A N 1
ATOM 4180 C CA . THR A 1 607 ? 67.357 43.359 -61.298 1.00 39.59 607 THR A CA 1
ATOM 4181 C C . THR A 1 607 ? 67.916 43.608 -62.705 1.00 39.59 607 THR A C 1
ATOM 4183 O O . THR A 1 607 ? 68.922 44.310 -62.815 1.00 39.59 607 THR A O 1
ATOM 4186 N N . ASP A 1 608 ? 67.273 43.123 -63.780 1.00 45.31 608 ASP A N 1
ATOM 4187 C CA . ASP A 1 608 ? 67.862 43.133 -65.139 1.00 45.31 608 ASP A CA 1
ATOM 4188 C C . ASP A 1 608 ? 67.096 43.970 -66.198 1.00 45.31 608 ASP A C 1
ATOM 4190 O O . ASP A 1 608 ? 67.432 43.939 -67.382 1.00 45.31 608 ASP A O 1
ATOM 4194 N N . THR A 1 609 ? 66.089 44.776 -65.810 1.00 41.50 609 THR A N 1
ATOM 4195 C CA . THR A 1 609 ? 65.302 45.609 -66.763 1.00 41.50 609 THR A CA 1
ATOM 4196 C C . THR A 1 609 ? 65.235 47.102 -66.399 1.00 41.50 609 THR A C 1
ATOM 4198 O O . THR A 1 609 ? 64.164 47.676 -66.213 1.00 41.50 609 THR A O 1
ATOM 4201 N N . ALA A 1 610 ? 66.388 47.781 -66.365 1.00 40.62 610 ALA A N 1
ATOM 4202 C CA . ALA A 1 610 ? 66.449 49.246 -66.221 1.00 40.62 610 ALA A CA 1
ATOM 4203 C C . ALA A 1 610 ? 67.544 49.921 -67.079 1.00 40.62 610 ALA A C 1
ATOM 4205 O O . ALA A 1 610 ? 68.343 50.716 -66.580 1.00 40.62 610 ALA A O 1
ATOM 4206 N N . ALA A 1 611 ? 67.586 49.646 -68.392 1.00 34.03 611 ALA A N 1
ATOM 4207 C CA . ALA A 1 611 ? 68.471 50.362 -69.320 1.00 34.03 611 ALA A CA 1
ATOM 4208 C C . ALA A 1 611 ? 67.883 50.577 -70.734 1.00 34.03 611 ALA A C 1
ATOM 4210 O O . ALA A 1 611 ? 67.387 49.646 -71.362 1.00 34.03 611 ALA A O 1
ATOM 4211 N N . THR A 1 612 ? 68.091 51.795 -71.269 1.00 34.72 612 THR A N 1
ATOM 4212 C CA . THR A 1 612 ? 67.722 52.315 -72.617 1.00 34.72 612 THR A CA 1
ATOM 4213 C C . THR A 1 612 ? 66.228 52.639 -72.824 1.00 34.72 612 THR A C 1
ATOM 4215 O O . THR A 1 612 ? 65.374 51.837 -72.478 1.00 34.72 612 THR A O 1
ATOM 4218 N N . ALA A 1 613 ? 65.800 53.784 -73.380 1.00 31.80 613 ALA A N 1
ATOM 4219 C CA . ALA A 1 613 ? 66.434 55.053 -73.811 1.00 31.80 613 ALA A CA 1
ATOM 4220 C C . ALA A 1 613 ? 65.381 56.201 -73.619 1.00 31.80 613 ALA A C 1
ATOM 4222 O O . ALA A 1 613 ? 64.253 55.903 -73.245 1.00 31.80 613 ALA A O 1
ATOM 4223 N N . ASP A 1 614 ? 65.584 57.514 -73.808 1.00 30.45 614 ASP A N 1
ATOM 4224 C CA . ASP A 1 614 ? 66.447 58.290 -74.716 1.00 30.45 614 ASP A CA 1
ATOM 4225 C C . ASP A 1 614 ? 66.526 59.787 -74.272 1.00 30.45 614 ASP A C 1
ATOM 4227 O O . ASP A 1 614 ? 65.688 60.264 -73.508 1.00 30.45 614 ASP A O 1
ATOM 4231 N N . THR A 1 615 ? 67.465 60.535 -74.867 1.00 29.81 615 THR A N 1
ATOM 4232 C CA . THR A 1 615 ? 67.561 62.005 -75.069 1.00 29.81 615 THR A CA 1
ATOM 4233 C C . THR A 1 615 ? 68.615 62.835 -74.301 1.00 29.81 615 THR A C 1
ATOM 4235 O O . THR A 1 615 ? 68.389 63.395 -73.237 1.00 29.81 615 THR A O 1
ATOM 4238 N N . ALA A 1 616 ? 69.738 63.041 -75.005 1.00 31.00 616 ALA A N 1
ATOM 4239 C CA . ALA A 1 616 ? 70.464 64.308 -75.205 1.00 31.00 616 ALA A CA 1
ATOM 4240 C C . ALA A 1 616 ? 71.001 65.138 -74.008 1.00 31.00 616 ALA A C 1
ATOM 4242 O O . ALA A 1 616 ? 70.283 65.963 -73.451 1.00 31.00 616 ALA A O 1
ATOM 4243 N N . ALA A 1 617 ? 72.336 65.148 -73.837 1.00 31.89 617 ALA A N 1
ATOM 4244 C CA . ALA A 1 617 ? 73.144 66.371 -74.025 1.00 31.89 617 ALA A CA 1
ATOM 4245 C C . ALA A 1 617 ? 74.671 66.115 -74.096 1.00 31.89 617 ALA A C 1
ATOM 4247 O O . ALA A 1 617 ? 75.259 65.416 -73.282 1.00 31.89 617 ALA A O 1
ATOM 4248 N N . ASP A 1 618 ? 75.276 66.760 -75.090 1.00 31.39 618 ASP A N 1
ATOM 4249 C CA . ASP A 1 618 ? 76.697 66.987 -75.391 1.00 31.39 618 ASP A CA 1
ATOM 4250 C C . ASP A 1 618 ? 77.623 67.340 -74.196 1.00 31.39 618 ASP A C 1
ATOM 4252 O O . ASP A 1 618 ? 77.346 68.304 -73.482 1.00 31.39 618 ASP A O 1
ATOM 4256 N N . ALA A 1 619 ? 78.752 66.619 -74.032 1.00 29.75 619 ALA A N 1
ATOM 4257 C CA . ALA A 1 619 ? 80.124 67.173 -74.147 1.00 29.75 619 ALA A CA 1
ATOM 4258 C C . ALA A 1 619 ? 81.237 66.305 -73.497 1.00 29.75 619 ALA A C 1
ATOM 4260 O O . ALA A 1 619 ? 81.188 66.008 -72.308 1.00 29.75 619 ALA A O 1
ATOM 4261 N N . GLY A 1 620 ? 82.345 66.084 -74.226 1.00 27.64 620 GLY A N 1
ATOM 4262 C CA . GLY A 1 620 ? 83.690 66.181 -73.622 1.00 27.64 620 GLY A CA 1
ATOM 4263 C C . GLY A 1 620 ? 84.534 64.920 -73.344 1.00 27.64 620 GLY A C 1
ATOM 4264 O O . GLY A 1 620 ? 84.647 64.502 -72.201 1.00 27.64 620 GLY A O 1
ATOM 4265 N N . ALA A 1 621 ? 85.320 64.535 -74.358 1.00 30.72 621 ALA A N 1
ATOM 4266 C CA . ALA A 1 621 ? 86.735 64.116 -74.273 1.00 30.72 621 ALA A CA 1
ATOM 4267 C C . ALA A 1 621 ? 87.168 62.731 -73.724 1.00 30.72 621 ALA A C 1
ATOM 4269 O O . ALA A 1 621 ? 86.686 62.202 -72.729 1.00 30.72 621 ALA A O 1
ATOM 4270 N N . ASP A 1 622 ? 88.193 62.216 -74.413 1.00 31.72 622 ASP A N 1
ATOM 4271 C CA . ASP A 1 622 ? 89.013 61.032 -74.142 1.00 31.72 622 ASP A CA 1
ATOM 4272 C C . ASP A 1 622 ? 89.735 61.040 -72.773 1.00 31.72 622 ASP A C 1
ATOM 4274 O O . ASP A 1 622 ? 90.028 62.111 -72.239 1.00 31.72 622 ASP A O 1
ATOM 4278 N N . VAL A 1 623 ? 90.174 59.858 -72.299 1.00 29.03 623 VAL A N 1
ATOM 4279 C CA . VAL A 1 623 ? 91.606 59.472 -72.111 1.00 29.03 623 VAL A CA 1
ATOM 4280 C C . VAL A 1 623 ? 91.756 58.235 -71.192 1.00 29.03 623 VAL A C 1
ATOM 4282 O O . VAL A 1 623 ? 91.101 58.120 -70.160 1.00 29.03 623 VAL A O 1
ATOM 4285 N N . GLU A 1 624 ? 92.664 57.316 -71.550 1.00 31.94 624 GLU A N 1
ATOM 4286 C CA . GLU A 1 624 ? 93.147 56.224 -70.681 1.00 31.94 624 GLU A CA 1
ATOM 4287 C C . GLU A 1 624 ? 93.977 56.730 -69.484 1.00 31.94 624 GLU A C 1
ATOM 4289 O O . GLU A 1 624 ? 94.754 57.673 -69.629 1.00 31.94 624 GLU A O 1
ATOM 4294 N N . GLY A 1 625 ? 94.000 56.009 -68.356 1.00 28.91 625 GLY A N 1
ATOM 4295 C CA . GLY A 1 625 ? 95.142 56.133 -67.437 1.00 28.91 625 GLY A CA 1
ATOM 4296 C C . GLY A 1 625 ? 94.915 55.680 -66.000 1.00 28.91 625 GLY A C 1
ATOM 4297 O O . GLY A 1 625 ? 94.181 56.307 -65.247 1.00 28.91 625 GLY A O 1
ATOM 4298 N N . ALA A 1 626 ? 95.627 54.627 -65.601 1.00 33.00 626 ALA A N 1
ATOM 4299 C CA . ALA A 1 626 ? 95.651 54.091 -64.243 1.00 33.00 626 ALA A CA 1
ATOM 4300 C C . ALA A 1 626 ? 96.084 55.100 -63.154 1.00 33.00 626 ALA A C 1
ATOM 4302 O O . ALA A 1 626 ? 97.052 55.841 -63.332 1.00 33.00 626 ALA A O 1
ATOM 4303 N N . ALA A 1 627 ? 95.470 54.996 -61.969 1.00 29.08 627 ALA A N 1
ATOM 4304 C CA . ALA A 1 627 ? 96.043 55.457 -60.702 1.00 29.08 627 ALA A CA 1
ATOM 4305 C C . ALA A 1 627 ? 95.586 54.559 -59.532 1.00 29.08 627 ALA A C 1
ATOM 4307 O O . ALA A 1 627 ? 94.405 54.260 -59.388 1.00 29.08 627 ALA A O 1
ATOM 4308 N N . THR A 1 628 ? 96.538 54.126 -58.705 1.00 33.34 628 THR A N 1
ATOM 4309 C CA . THR A 1 628 ? 96.360 53.180 -57.586 1.00 33.34 628 THR A CA 1
ATOM 4310 C C . THR A 1 628 ? 96.258 53.907 -56.239 1.00 33.34 628 THR A C 1
ATOM 4312 O O . THR A 1 628 ? 97.099 54.775 -56.016 1.00 33.34 628 THR A O 1
ATOM 4315 N N . ALA A 1 629 ? 95.356 53.497 -55.324 1.00 28.70 629 ALA A N 1
ATOM 4316 C CA . ALA A 1 629 ? 95.614 53.323 -53.867 1.00 28.70 629 ALA A CA 1
ATOM 4317 C C . ALA A 1 629 ? 94.340 53.084 -53.009 1.00 28.70 629 ALA A C 1
ATOM 4319 O O . ALA A 1 629 ? 93.466 53.936 -53.050 1.00 28.70 629 ALA A O 1
ATOM 4320 N N . ALA A 1 630 ? 94.361 52.023 -52.169 1.00 30.20 630 ALA A N 1
ATOM 4321 C CA . ALA A 1 630 ? 93.705 51.826 -50.841 1.00 30.20 630 ALA A CA 1
ATOM 4322 C C . ALA A 1 630 ? 92.177 52.090 -50.671 1.00 30.20 630 ALA A C 1
ATOM 4324 O O . ALA A 1 630 ? 91.650 53.034 -51.237 1.00 30.20 630 ALA A O 1
ATOM 4325 N N . ALA A 1 631 ? 91.380 51.388 -49.850 1.00 29.33 631 ALA A N 1
ATOM 4326 C CA . ALA A 1 631 ? 91.454 50.176 -48.997 1.00 29.33 631 ALA A CA 1
ATOM 4327 C C . ALA A 1 631 ? 89.999 49.586 -48.950 1.00 29.33 631 ALA A C 1
ATOM 4329 O O . ALA A 1 631 ? 89.119 50.187 -49.560 1.00 29.33 631 ALA A O 1
ATOM 4330 N N . ASP A 1 632 ? 89.605 48.463 -48.334 1.00 28.52 632 ASP A N 1
ATOM 4331 C CA . ASP A 1 632 ? 90.162 47.584 -47.287 1.00 28.52 632 ASP A CA 1
ATOM 4332 C C . ASP A 1 632 ? 89.713 46.112 -47.519 1.00 28.52 632 ASP A C 1
ATOM 4334 O O . ASP A 1 632 ? 88.905 45.851 -48.411 1.00 28.52 632 ASP A O 1
ATOM 4338 N N . VAL A 1 633 ? 90.246 45.139 -46.760 1.00 28.86 633 VAL A N 1
ATOM 4339 C CA . VAL A 1 633 ? 90.121 43.678 -47.019 1.00 28.86 633 VAL A CA 1
ATOM 4340 C C . VAL A 1 633 ? 89.866 42.849 -45.739 1.00 28.86 633 VAL A C 1
ATOM 4342 O O . VAL A 1 633 ? 90.380 43.204 -44.683 1.00 28.86 633 VAL A O 1
ATOM 4345 N N . ALA A 1 634 ? 89.205 41.685 -45.902 1.00 29.88 634 ALA A N 1
ATOM 4346 C CA . ALA A 1 634 ? 89.044 40.554 -44.953 1.00 29.88 634 ALA A CA 1
ATOM 4347 C C . ALA A 1 634 ? 88.081 40.772 -43.757 1.00 29.88 634 ALA A C 1
ATOM 4349 O O . ALA A 1 634 ? 87.787 41.903 -43.388 1.00 29.88 634 ALA A O 1
ATOM 4350 N N . ALA A 1 635 ? 87.512 39.731 -43.127 1.00 28.86 635 ALA A N 1
ATOM 4351 C CA . ALA A 1 635 ? 87.749 38.272 -43.197 1.00 28.86 635 ALA A CA 1
ATOM 4352 C C . ALA A 1 635 ? 86.426 37.508 -43.460 1.00 28.86 635 ALA A C 1
ATOM 4354 O O . ALA A 1 635 ? 85.363 38.019 -43.126 1.00 28.86 635 ALA A O 1
ATOM 4355 N N . GLU A 1 636 ? 86.363 36.382 -44.180 1.00 29.73 636 GLU A N 1
ATOM 4356 C CA . GLU A 1 636 ? 87.060 35.078 -44.061 1.00 29.73 636 GLU A CA 1
ATOM 4357 C C . GLU A 1 636 ? 86.635 34.207 -42.861 1.00 29.73 636 GLU A C 1
ATOM 4359 O O . GLU A 1 636 ? 86.725 34.592 -41.699 1.00 29.73 636 GLU A O 1
ATOM 4364 N N . SER A 1 637 ? 86.183 32.995 -43.195 1.00 32.44 637 SER A N 1
ATOM 4365 C CA . SER A 1 637 ? 85.775 31.904 -42.307 1.00 32.44 637 SER A CA 1
ATOM 4366 C C . SER A 1 637 ? 86.940 30.980 -41.947 1.00 32.44 637 SER A C 1
ATOM 4368 O O . SER A 1 637 ? 87.720 30.652 -42.839 1.00 32.44 637 SER A O 1
ATOM 4370 N N . THR A 1 638 ? 86.930 30.375 -40.757 1.00 28.41 638 THR A N 1
ATOM 4371 C CA . THR A 1 638 ? 87.511 29.031 -40.547 1.00 28.41 638 THR A CA 1
ATOM 4372 C C . THR A 1 638 ? 86.787 28.275 -39.439 1.00 28.41 638 THR A C 1
ATOM 4374 O O . THR A 1 638 ? 86.581 28.811 -38.353 1.00 28.41 638 THR A O 1
ATOM 4377 N N . ALA A 1 639 ? 86.470 27.009 -39.703 1.00 31.66 639 ALA A N 1
ATOM 4378 C CA . ALA A 1 639 ? 86.217 26.009 -38.669 1.00 31.66 639 ALA A CA 1
ATOM 4379 C C . ALA A 1 639 ? 87.546 25.528 -38.060 1.00 31.66 639 ALA A C 1
ATOM 4381 O O . ALA A 1 639 ? 88.557 25.578 -38.751 1.00 31.66 639 ALA A O 1
ATOM 4382 N N . GLU A 1 640 ? 87.516 24.977 -36.845 1.00 28.23 640 GLU A N 1
ATOM 4383 C CA . GLU A 1 640 ? 88.311 23.805 -36.435 1.00 28.23 640 GLU A CA 1
ATOM 4384 C C . GLU A 1 640 ? 87.573 23.065 -35.305 1.00 28.23 640 GLU A C 1
ATOM 4386 O O . GLU A 1 640 ? 86.630 23.592 -34.712 1.00 28.23 640 GLU A O 1
ATOM 4391 N N . ALA A 1 641 ? 87.963 21.815 -35.066 1.00 30.11 641 ALA A N 1
ATOM 4392 C CA . ALA A 1 641 ? 87.307 20.887 -34.153 1.00 30.11 641 ALA A CA 1
ATOM 4393 C C . ALA A 1 641 ? 88.211 20.506 -32.963 1.00 30.11 641 ALA A C 1
ATOM 4395 O O . ALA A 1 641 ? 89.353 20.948 -32.855 1.00 30.11 641 ALA A O 1
ATOM 4396 N N . ASP A 1 642 ? 87.698 19.559 -32.176 1.00 28.33 642 ASP A N 1
ATOM 4397 C CA . ASP A 1 642 ? 88.427 18.612 -31.321 1.00 28.33 642 ASP A CA 1
ATOM 4398 C C . ASP A 1 642 ? 88.648 18.968 -29.834 1.00 28.33 642 ASP A C 1
ATOM 4400 O O . ASP A 1 642 ? 88.536 20.112 -29.391 1.00 28.33 642 ASP A O 1
ATOM 4404 N N . ALA A 1 643 ? 88.824 17.917 -29.027 1.00 28.42 643 ALA A N 1
ATOM 4405 C CA . ALA A 1 643 ? 88.329 17.871 -27.650 1.00 28.42 643 ALA A CA 1
ATOM 4406 C C . ALA A 1 643 ? 89.391 17.653 -26.546 1.00 28.42 643 ALA A C 1
ATOM 4408 O O . ALA A 1 643 ? 90.480 17.135 -26.772 1.00 28.42 643 ALA A O 1
ATOM 4409 N N . THR A 1 644 ? 88.970 17.920 -25.299 1.00 30.52 644 THR A N 1
ATOM 4410 C CA . THR A 1 644 ? 89.507 17.409 -24.009 1.00 30.52 644 THR A CA 1
ATOM 4411 C C . THR A 1 644 ? 90.962 17.709 -23.591 1.00 30.52 644 THR A C 1
ATOM 4413 O O . THR A 1 644 ? 91.899 17.208 -24.198 1.00 30.52 644 THR A O 1
ATOM 4416 N N . ALA A 1 645 ? 91.146 18.345 -22.414 1.00 27.67 645 ALA A N 1
ATOM 4417 C CA . ALA A 1 645 ? 91.905 17.772 -21.275 1.00 27.67 645 ALA A CA 1
ATOM 4418 C C . ALA A 1 645 ? 91.980 18.682 -20.014 1.00 27.67 645 ALA A C 1
ATOM 4420 O O . ALA A 1 645 ? 92.521 19.779 -20.043 1.00 27.67 645 ALA A O 1
ATOM 4421 N N . ALA A 1 646 ? 91.468 18.129 -18.909 1.00 27.34 646 ALA A N 1
ATOM 4422 C CA . ALA A 1 646 ? 91.693 18.334 -17.464 1.00 27.34 646 ALA A CA 1
ATOM 4423 C C . ALA A 1 646 ? 92.756 19.306 -16.858 1.00 27.34 646 ALA A C 1
ATOM 4425 O O . ALA A 1 646 ? 93.887 19.395 -17.325 1.00 27.34 646 ALA A O 1
ATOM 4426 N N . ALA A 1 647 ? 92.412 19.747 -15.625 1.00 28.78 647 ALA A N 1
ATOM 4427 C CA . ALA A 1 647 ? 93.269 19.963 -14.431 1.00 28.78 647 ALA A CA 1
ATOM 4428 C C . ALA A 1 647 ? 94.151 21.241 -14.319 1.00 28.78 647 ALA A C 1
ATOM 4430 O O . ALA A 1 647 ? 94.784 21.648 -15.284 1.00 28.78 647 ALA A O 1
ATOM 4431 N N . ASP A 1 648 ? 94.349 21.876 -13.145 1.00 29.94 648 ASP A N 1
ATOM 4432 C CA . ASP A 1 648 ? 93.631 21.883 -11.840 1.00 29.94 648 ASP A CA 1
ATOM 4433 C C . ASP A 1 648 ? 94.179 23.035 -10.933 1.00 29.94 648 ASP A C 1
ATOM 4435 O O . ASP A 1 648 ? 95.250 23.579 -11.215 1.00 29.94 648 ASP A O 1
ATOM 4439 N N . ALA A 1 649 ? 93.505 23.294 -9.801 1.00 28.81 649 ALA A N 1
ATOM 4440 C CA . ALA A 1 649 ? 93.955 23.945 -8.552 1.00 28.81 649 ALA A CA 1
ATOM 4441 C C . ALA A 1 649 ? 94.085 25.490 -8.448 1.00 28.81 649 ALA A C 1
ATOM 4443 O O . ALA A 1 649 ? 94.526 26.157 -9.378 1.00 28.81 649 ALA A O 1
ATOM 4444 N N . THR A 1 650 ? 93.857 26.156 -7.294 1.00 32.69 650 THR A N 1
ATOM 4445 C CA . THR A 1 650 ? 93.112 25.866 -6.028 1.00 32.69 650 THR A CA 1
ATOM 4446 C C . THR A 1 650 ? 93.086 27.149 -5.166 1.00 32.69 650 THR A C 1
ATOM 4448 O O . THR A 1 650 ? 94.132 27.790 -5.067 1.00 32.69 650 THR A O 1
ATOM 4451 N N . ALA A 1 651 ? 91.962 27.463 -4.485 1.00 27.95 651 ALA A N 1
ATOM 4452 C CA . ALA A 1 651 ? 91.850 27.896 -3.060 1.00 27.95 651 ALA A CA 1
ATOM 4453 C C . ALA A 1 651 ? 90.666 28.863 -2.781 1.00 27.95 651 ALA A C 1
ATOM 4455 O O . ALA A 1 651 ? 90.412 29.736 -3.603 1.00 27.95 651 ALA A O 1
ATOM 4456 N N . ALA A 1 652 ? 90.012 28.913 -1.606 1.00 31.52 652 ALA A N 1
ATOM 4457 C CA . ALA A 1 652 ? 89.612 27.907 -0.591 1.00 31.52 652 ALA A CA 1
ATOM 4458 C C . ALA A 1 652 ? 88.909 28.617 0.602 1.00 31.52 652 ALA A C 1
ATOM 4460 O O . ALA A 1 652 ? 89.485 29.567 1.131 1.00 31.52 652 ALA A O 1
ATOM 4461 N N . ALA A 1 653 ? 87.725 28.133 1.022 1.00 27.64 653 ALA A N 1
ATOM 4462 C CA . ALA A 1 653 ? 87.062 28.230 2.353 1.00 27.64 653 ALA A CA 1
ATOM 4463 C C . ALA A 1 653 ? 85.574 27.818 2.161 1.00 27.64 653 ALA A C 1
ATOM 4465 O O . ALA A 1 653 ? 84.870 28.500 1.426 1.00 27.64 653 ALA A O 1
ATOM 4466 N N . GLU A 1 654 ? 85.096 26.621 2.534 1.00 32.62 654 GLU A N 1
ATOM 4467 C CA . GLU A 1 654 ? 84.786 26.102 3.896 1.00 32.62 654 GLU A CA 1
ATOM 4468 C C . GLU A 1 654 ? 83.634 26.870 4.596 1.00 32.62 654 GLU A C 1
ATOM 4470 O O . GLU A 1 654 ? 83.692 28.093 4.663 1.00 32.62 654 GLU A O 1
ATOM 4475 N N . ALA A 1 655 ? 82.569 26.257 5.152 1.00 29.11 655 ALA A N 1
ATOM 4476 C CA . ALA A 1 655 ? 82.226 24.837 5.406 1.00 29.11 655 ALA A CA 1
ATOM 4477 C C . ALA A 1 655 ? 80.671 24.629 5.385 1.00 29.11 655 ALA A C 1
ATOM 4479 O O . ALA A 1 655 ? 79.948 25.597 5.589 1.00 29.11 655 ALA A O 1
ATOM 4480 N N . ALA A 1 656 ? 80.119 23.482 4.940 1.00 28.38 656 ALA A N 1
ATOM 4481 C CA . ALA A 1 656 ? 79.620 22.324 5.738 1.00 28.38 656 ALA A CA 1
ATOM 4482 C C . ALA A 1 656 ? 78.478 22.643 6.748 1.00 28.38 656 ALA A C 1
ATOM 4484 O O . ALA A 1 656 ? 78.611 23.602 7.496 1.00 28.38 656 ALA A O 1
ATOM 4485 N N . ALA A 1 657 ? 77.382 21.883 6.925 1.00 27.50 657 ALA A N 1
ATOM 4486 C CA . ALA A 1 657 ? 76.787 20.680 6.288 1.00 27.50 657 ALA A CA 1
ATOM 4487 C C . ALA A 1 657 ? 75.252 20.653 6.659 1.00 27.50 657 ALA A C 1
ATOM 4489 O O . ALA A 1 657 ? 74.782 21.672 7.155 1.00 27.50 657 ALA A O 1
ATOM 4490 N N . THR A 1 658 ? 74.376 19.639 6.487 1.00 27.81 658 THR A N 1
ATOM 4491 C CA . THR A 1 658 ? 74.481 18.168 6.278 1.00 27.81 658 THR A CA 1
ATOM 4492 C C . THR A 1 658 ? 73.156 17.582 5.697 1.00 27.81 658 THR A C 1
ATOM 4494 O O . THR A 1 658 ? 72.219 18.327 5.447 1.00 27.81 658 THR A O 1
ATOM 4497 N N . ALA A 1 659 ? 73.129 16.253 5.509 1.00 26.97 659 ALA A N 1
ATOM 4498 C CA . ALA A 1 659 ? 72.025 15.268 5.407 1.00 26.97 659 ALA A CA 1
ATOM 4499 C C . ALA A 1 659 ? 70.717 15.518 6.212 1.00 26.97 659 ALA A C 1
ATOM 4501 O O . ALA A 1 659 ? 70.754 16.291 7.165 1.00 26.97 659 ALA A O 1
ATOM 4502 N N . ASP A 1 660 ? 69.592 14.798 6.061 1.00 25.25 660 ASP A N 1
ATOM 4503 C CA . ASP A 1 660 ? 69.000 13.793 5.129 1.00 25.25 660 ASP A CA 1
ATOM 4504 C C . ASP A 1 660 ? 67.885 13.073 5.948 1.00 25.25 660 ASP A C 1
ATOM 4506 O O . ASP A 1 660 ? 68.045 12.941 7.160 1.00 25.25 660 ASP A O 1
ATOM 4510 N N . ALA A 1 661 ? 66.830 12.580 5.290 1.00 25.47 661 ALA A N 1
ATOM 4511 C CA . ALA A 1 661 ? 65.827 11.594 5.750 1.00 25.47 661 ALA A CA 1
ATOM 4512 C C . ALA A 1 661 ? 64.921 11.791 7.012 1.00 25.47 661 ALA A C 1
ATOM 4514 O O . ALA A 1 661 ? 65.283 12.358 8.037 1.00 25.47 661 ALA A O 1
ATOM 4515 N N . ASP A 1 662 ? 63.757 11.130 6.891 1.00 26.81 662 ASP A N 1
ATOM 4516 C CA . ASP A 1 662 ? 62.888 10.490 7.902 1.00 26.81 662 ASP A CA 1
ATOM 4517 C C . ASP A 1 662 ? 61.868 11.268 8.779 1.00 26.81 662 ASP A C 1
ATOM 4519 O O . ASP A 1 662 ? 62.190 11.883 9.789 1.00 26.81 662 ASP A O 1
ATOM 4523 N N . SER A 1 663 ? 60.589 11.077 8.410 1.00 27.22 663 SER A N 1
ATOM 4524 C CA . SER A 1 663 ? 59.597 10.215 9.099 1.00 27.22 663 SER A CA 1
ATOM 4525 C C . SER A 1 663 ? 59.162 10.449 10.565 1.00 27.22 663 SER A C 1
ATOM 4527 O O . SER A 1 663 ? 59.964 10.631 11.470 1.00 27.22 663 SER A O 1
ATOM 4529 N N . ALA A 1 664 ? 57.858 10.191 10.779 1.00 27.14 664 ALA A N 1
ATOM 4530 C CA . ALA A 1 664 ? 57.153 9.882 12.040 1.00 27.14 664 ALA A CA 1
ATOM 4531 C C . ALA A 1 664 ? 56.753 11.034 13.000 1.00 27.14 664 ALA A C 1
ATOM 4533 O O . ALA A 1 664 ? 57.535 11.528 13.802 1.00 27.14 664 ALA A O 1
ATOM 4534 N N . ALA A 1 665 ? 55.461 11.379 12.929 1.00 26.88 665 ALA A N 1
ATOM 4535 C CA . ALA A 1 665 ? 54.434 11.183 13.968 1.00 26.88 665 ALA A CA 1
ATOM 4536 C C . ALA A 1 665 ? 54.712 11.432 15.481 1.00 26.88 665 ALA A C 1
ATOM 4538 O O . ALA A 1 665 ? 55.681 10.961 16.063 1.00 26.88 665 ALA A O 1
ATOM 4539 N N . GLU A 1 666 ? 53.667 11.997 16.110 1.00 28.09 666 GLU A N 1
ATOM 4540 C CA . GLU A 1 666 ? 53.245 11.898 17.526 1.00 28.09 666 GLU A CA 1
ATOM 4541 C C . GLU A 1 666 ? 53.880 12.759 18.656 1.00 28.09 666 GLU A C 1
ATOM 4543 O O . GLU A 1 666 ? 54.928 12.462 19.222 1.00 28.09 666 GLU A O 1
ATOM 4548 N N . ALA A 1 667 ? 53.041 13.703 19.120 1.00 25.09 667 ALA A N 1
ATOM 4549 C CA . ALA A 1 667 ? 52.471 13.770 20.484 1.00 25.09 667 ALA A CA 1
ATOM 4550 C C . ALA A 1 667 ? 53.195 14.469 21.672 1.00 25.09 667 ALA A C 1
ATOM 4552 O O . ALA A 1 667 ? 54.413 14.571 21.768 1.00 25.09 667 ALA A O 1
ATOM 4553 N N . ALA A 1 668 ? 52.334 14.856 22.637 1.00 28.62 668 ALA A N 1
ATOM 4554 C CA . ALA A 1 668 ? 52.533 15.442 23.981 1.00 28.62 668 ALA A CA 1
ATOM 4555 C C . ALA A 1 668 ? 52.762 16.981 24.054 1.00 28.62 668 ALA A C 1
ATOM 4557 O O . ALA A 1 668 ? 53.789 17.476 23.612 1.00 28.62 668 ALA A O 1
ATOM 4558 N N . ALA A 1 669 ? 51.843 17.845 24.523 1.00 26.64 669 ALA A N 1
ATOM 4559 C CA . ALA A 1 669 ? 50.947 17.894 25.707 1.00 26.64 669 ALA A CA 1
ATOM 4560 C C . ALA A 1 669 ? 51.533 18.602 26.959 1.00 26.64 669 ALA A C 1
ATOM 4562 O O . ALA A 1 669 ? 52.461 18.093 27.582 1.00 26.64 669 ALA A O 1
ATOM 4563 N N . ALA A 1 670 ? 50.916 19.732 27.355 1.00 26.16 670 ALA A N 1
ATOM 4564 C CA . ALA A 1 670 ? 50.846 20.336 28.708 1.00 26.16 670 ALA A CA 1
ATOM 4565 C C . ALA A 1 670 ? 49.983 21.626 28.618 1.00 26.16 670 ALA A C 1
ATOM 4567 O O . ALA A 1 670 ? 50.373 22.559 27.928 1.00 26.16 670 ALA A O 1
ATOM 4568 N N . VAL A 1 671 ? 48.734 21.689 29.098 1.00 26.36 671 VAL A N 1
ATOM 4569 C CA . VAL A 1 671 ? 48.277 21.791 30.506 1.00 26.36 671 VAL A CA 1
ATOM 4570 C C . VAL A 1 671 ? 48.751 23.058 31.236 1.00 26.36 671 VAL A C 1
ATOM 4572 O O . VAL A 1 671 ? 49.877 23.097 31.724 1.00 26.36 671 VAL A O 1
ATOM 4575 N N . ALA A 1 672 ? 47.831 24.011 31.439 1.00 26.78 672 ALA A N 1
ATOM 4576 C CA . ALA A 1 672 ? 47.539 24.630 32.743 1.00 26.78 672 ALA A CA 1
ATOM 4577 C C . ALA A 1 672 ? 46.239 25.458 32.667 1.00 26.78 672 ALA A C 1
ATOM 4579 O O . ALA A 1 672 ? 46.040 26.208 31.716 1.00 26.78 672 ALA A O 1
ATOM 4580 N N . ALA A 1 673 ? 45.371 25.318 33.669 1.00 26.45 673 ALA A N 1
ATOM 4581 C CA . ALA A 1 673 ? 44.152 26.112 33.822 1.00 26.45 673 ALA A CA 1
ATOM 4582 C C . ALA A 1 673 ? 44.416 27.407 34.609 1.00 26.45 673 ALA A C 1
ATOM 4584 O O . ALA A 1 673 ? 45.356 27.453 35.402 1.00 26.45 673 ALA A O 1
ATOM 4585 N N . ASP A 1 674 ? 43.510 28.379 34.497 1.00 24.75 674 ASP A N 1
ATOM 4586 C CA . ASP A 1 674 ? 43.020 29.086 35.684 1.00 24.75 674 ASP A CA 1
ATOM 4587 C C . ASP A 1 674 ? 41.548 29.483 35.493 1.00 24.75 674 ASP A C 1
ATOM 4589 O O . ASP A 1 674 ? 41.068 29.575 34.361 1.00 24.75 674 ASP A O 1
ATOM 4593 N N . ALA A 1 675 ? 40.825 29.660 36.595 1.00 28.16 675 ALA A N 1
ATOM 4594 C CA . ALA A 1 675 ? 39.387 29.917 36.615 1.00 28.16 675 ALA A CA 1
ATOM 4595 C C . ALA A 1 675 ? 39.044 31.156 37.462 1.00 28.16 675 ALA A C 1
ATOM 4597 O O . ALA A 1 675 ? 39.890 31.680 38.179 1.00 28.16 675 ALA A O 1
ATOM 4598 N N . ASP A 1 676 ? 37.761 31.529 37.431 1.00 26.45 676 ASP A N 1
ATOM 4599 C CA . ASP A 1 676 ? 37.081 32.421 38.386 1.00 26.45 676 ASP A CA 1
ATOM 4600 C C . ASP A 1 676 ? 37.304 33.946 38.237 1.00 26.45 676 ASP A C 1
ATOM 4602 O O . ASP A 1 676 ? 38.352 34.507 38.557 1.00 26.45 676 ASP A O 1
ATOM 4606 N N . SER A 1 677 ? 36.253 34.666 37.827 1.00 25.52 677 SER A N 1
ATOM 4607 C CA . SER A 1 677 ? 35.571 35.606 38.742 1.00 25.52 677 SER A CA 1
ATOM 4608 C C . SER A 1 677 ? 34.342 36.278 38.117 1.00 25.52 677 SER A C 1
ATOM 4610 O O . SER A 1 677 ? 34.402 36.943 37.086 1.00 25.52 677 SER A O 1
ATOM 4612 N N . SER A 1 678 ? 33.211 36.147 38.807 1.00 35.53 678 SER A N 1
ATOM 4613 C CA . SER A 1 678 ? 31.960 36.868 38.548 1.00 35.53 678 SER A CA 1
ATOM 4614 C C . SER A 1 678 ? 32.042 38.353 38.926 1.00 35.53 678 SER A C 1
ATOM 4616 O O . SER A 1 678 ? 32.492 38.656 40.035 1.00 35.53 678 SER A O 1
ATOM 4618 N N . VAL A 1 679 ? 31.463 39.256 38.124 1.00 26.56 679 VAL A N 1
ATOM 4619 C CA . VAL A 1 679 ? 30.982 40.569 38.608 1.00 26.56 679 VAL A CA 1
ATOM 4620 C C . VAL A 1 679 ? 29.659 40.949 37.931 1.00 26.56 679 VAL A C 1
ATOM 4622 O O . VAL A 1 679 ? 29.609 41.183 36.728 1.00 26.56 679 VAL A O 1
ATOM 4625 N N . ASP A 1 680 ? 28.607 41.049 38.745 1.00 33.41 680 ASP A N 1
ATOM 4626 C CA . ASP A 1 680 ? 27.333 41.716 38.441 1.00 33.41 680 ASP A CA 1
ATOM 4627 C C . ASP A 1 680 ? 27.544 43.230 38.252 1.00 33.41 680 ASP A C 1
ATOM 4629 O O . ASP A 1 680 ? 28.235 43.877 39.044 1.00 33.41 680 ASP A O 1
ATOM 4633 N N . ALA A 1 681 ? 26.938 43.788 37.202 1.00 27.11 681 ALA A N 1
ATOM 4634 C CA . ALA A 1 681 ? 26.896 45.223 36.938 1.00 27.11 681 ALA A CA 1
ATOM 4635 C C . ALA A 1 681 ? 25.476 45.680 36.562 1.00 27.11 681 ALA A C 1
ATOM 4637 O O . ALA A 1 681 ? 25.218 46.157 35.457 1.00 27.11 681 ALA A O 1
ATOM 4638 N N . SER A 1 682 ? 24.563 45.556 37.522 1.00 31.30 682 SER A N 1
ATOM 4639 C CA . SER A 1 682 ? 23.262 46.230 37.547 1.00 31.30 682 SER A CA 1
ATOM 4640 C C . SER A 1 682 ? 23.335 47.696 37.075 1.00 31.30 682 SER A C 1
ATOM 4642 O O . SER A 1 682 ? 24.061 48.508 37.655 1.00 31.30 682 SER A O 1
ATOM 4644 N N . ALA A 1 683 ? 22.528 48.057 36.072 1.00 27.33 683 ALA A N 1
ATOM 4645 C CA . ALA A 1 683 ? 22.358 49.431 35.596 1.00 27.33 683 ALA A CA 1
ATOM 4646 C C . ALA A 1 683 ? 20.865 49.794 35.484 1.00 27.33 683 ALA A C 1
ATOM 4648 O O . ALA A 1 683 ? 20.249 49.678 34.427 1.00 27.33 683 ALA A O 1
ATOM 4649 N N . GLU A 1 684 ? 20.281 50.257 36.591 1.00 31.95 684 GLU A N 1
ATOM 4650 C CA . GLU A 1 684 ? 18.942 50.853 36.597 1.00 31.95 684 GLU A CA 1
ATOM 4651 C C . GLU A 1 684 ? 18.933 52.190 35.833 1.00 31.95 684 GLU A C 1
ATOM 4653 O O . GLU A 1 684 ? 19.683 53.113 36.161 1.00 31.95 684 GLU A O 1
ATOM 4658 N N . ALA A 1 685 ? 18.019 52.340 34.872 1.00 28.30 685 ALA A N 1
ATOM 4659 C CA . ALA A 1 685 ? 17.681 53.625 34.259 1.00 28.30 685 ALA A CA 1
ATOM 4660 C C . ALA A 1 685 ? 16.163 53.727 34.039 1.00 28.30 685 ALA A C 1
ATOM 4662 O O . ALA A 1 685 ? 15.654 53.537 32.939 1.00 28.30 685 ALA A O 1
ATOM 4663 N N . ALA A 1 686 ? 15.425 54.025 35.110 1.00 32.75 686 ALA A N 1
ATOM 4664 C CA . ALA A 1 686 ? 13.976 54.190 35.053 1.00 32.75 686 ALA A CA 1
ATOM 4665 C C . ALA A 1 686 ? 13.560 55.548 34.453 1.00 32.75 686 ALA A C 1
ATOM 4667 O O . ALA A 1 686 ? 13.897 56.596 35.011 1.00 32.75 686 ALA A O 1
ATOM 4668 N N . VAL A 1 687 ? 12.734 55.529 33.400 1.00 25.78 687 VAL A N 1
ATOM 4669 C CA . VAL A 1 687 ? 11.772 56.602 33.088 1.00 25.78 687 VAL A CA 1
ATOM 4670 C C . VAL A 1 687 ? 10.459 55.982 32.603 1.00 25.78 687 VAL A C 1
ATOM 4672 O O . VAL A 1 687 ? 10.406 55.354 31.554 1.00 25.78 687 VAL A O 1
ATOM 4675 N N . GLU A 1 688 ? 9.400 56.207 33.375 1.00 34.72 688 GLU A N 1
ATOM 4676 C CA . GLU A 1 688 ? 8.002 55.902 33.046 1.00 34.72 688 GLU A CA 1
ATOM 4677 C C . GLU A 1 688 ? 7.481 56.731 31.858 1.00 34.72 688 GLU A C 1
ATOM 4679 O O . GLU A 1 688 ? 7.566 57.964 31.893 1.00 34.72 688 GLU A O 1
ATOM 4684 N N . ALA A 1 689 ? 6.851 56.080 30.872 1.00 26.36 689 ALA A N 1
ATOM 4685 C CA . ALA A 1 689 ? 5.883 56.706 29.966 1.00 26.36 689 ALA A CA 1
ATOM 4686 C C . ALA A 1 689 ? 4.926 55.663 29.345 1.00 26.36 689 ALA A C 1
ATOM 4688 O O . ALA A 1 689 ? 5.287 54.939 28.424 1.00 26.36 689 ALA A O 1
ATOM 4689 N N . ASP A 1 690 ? 3.695 55.637 29.852 1.00 35.94 690 ASP A N 1
ATOM 4690 C CA . ASP A 1 690 ? 2.535 54.897 29.334 1.00 35.94 690 ASP A CA 1
ATOM 4691 C C . ASP A 1 690 ? 2.201 55.245 27.865 1.00 35.94 690 ASP A C 1
ATOM 4693 O O . ASP A 1 690 ? 1.857 56.394 27.566 1.00 35.94 690 ASP A O 1
ATOM 4697 N N . ALA A 1 691 ? 2.286 54.254 26.965 1.00 26.09 691 ALA A N 1
ATOM 4698 C CA . ALA A 1 691 ? 1.562 54.207 25.690 1.00 26.09 691 ALA A CA 1
ATOM 4699 C C . ALA A 1 691 ? 1.571 52.784 25.092 1.00 26.09 691 ALA A C 1
ATOM 4701 O O . ALA A 1 691 ? 2.623 52.234 24.779 1.00 26.09 691 ALA A O 1
ATOM 4702 N N . THR A 1 692 ? 0.388 52.211 24.876 1.00 39.38 692 THR A N 1
ATOM 4703 C CA . THR A 1 692 ? 0.183 50.906 24.224 1.00 39.38 692 THR A CA 1
ATOM 4704 C C . THR A 1 692 ? 0.554 50.932 22.733 1.00 39.38 692 THR A C 1
ATOM 4706 O O . THR A 1 692 ? -0.146 51.585 21.952 1.00 39.38 692 THR A O 1
ATOM 4709 N N . ALA A 1 693 ? 1.579 50.183 22.321 1.00 30.33 693 ALA A N 1
ATOM 4710 C CA . ALA A 1 693 ? 1.799 49.775 20.930 1.00 30.33 693 ALA A CA 1
ATOM 4711 C C . ALA A 1 693 ? 2.666 48.506 20.864 1.00 30.33 693 ALA A C 1
ATOM 4713 O O . ALA A 1 693 ? 3.635 48.380 21.606 1.00 30.33 693 ALA A O 1
ATOM 4714 N N . ASP A 1 694 ? 2.276 47.603 19.970 1.00 37.72 694 ASP A N 1
ATOM 4715 C CA . ASP A 1 694 ? 2.879 46.295 19.699 1.00 37.72 694 ASP A CA 1
ATOM 4716 C C . ASP A 1 694 ? 4.296 46.430 19.106 1.00 37.72 694 ASP A C 1
ATOM 4718 O O . ASP A 1 694 ? 4.468 47.194 18.149 1.00 37.72 694 ASP A O 1
ATOM 4722 N N . ALA A 1 695 ? 5.304 45.759 19.682 1.00 29.73 695 ALA A N 1
ATOM 4723 C CA . ALA A 1 695 ? 6.702 45.849 19.231 1.00 29.73 695 ALA A CA 1
ATOM 4724 C C . ALA A 1 695 ? 7.643 44.782 19.845 1.00 29.73 695 ALA A C 1
ATOM 4726 O O . ALA A 1 695 ? 8.664 45.142 20.439 1.00 29.73 695 ALA A O 1
ATOM 4727 N N . ASP A 1 696 ? 7.380 43.487 19.640 1.00 33.91 696 ASP A N 1
ATOM 4728 C CA . ASP A 1 696 ? 8.395 42.432 19.849 1.00 33.91 696 ASP A CA 1
ATOM 4729 C C . ASP A 1 696 ? 9.447 42.441 18.719 1.00 33.91 696 ASP A C 1
ATOM 4731 O O . ASP A 1 696 ? 9.605 41.520 17.919 1.00 33.91 696 ASP A O 1
ATOM 4735 N N . ALA A 1 697 ? 10.189 43.548 18.636 1.00 34.41 697 ALA A N 1
ATOM 4736 C CA . ALA A 1 697 ? 11.316 43.713 17.729 1.00 34.41 697 ALA A CA 1
ATOM 4737 C C . ALA A 1 697 ? 12.525 42.921 18.255 1.00 34.41 697 ALA A C 1
ATOM 4739 O O . ALA A 1 697 ? 13.337 43.426 19.033 1.00 34.41 697 ALA A O 1
ATOM 4740 N N . ASN A 1 698 ? 12.613 41.665 17.817 1.00 36.41 698 ASN A N 1
ATOM 4741 C CA . ASN A 1 698 ? 13.641 40.694 18.179 1.00 36.41 698 ASN A CA 1
ATOM 4742 C C . ASN A 1 698 ? 15.076 41.252 18.030 1.00 36.41 698 ASN A C 1
ATOM 4744 O O . ASN A 1 698 ? 15.598 41.406 16.925 1.00 36.41 698 ASN A O 1
ATOM 4748 N N . VAL A 1 699 ? 15.742 41.503 19.163 1.00 30.97 699 VAL A N 1
ATOM 4749 C CA . VAL A 1 699 ? 17.130 42.003 19.219 1.00 30.97 699 VAL A CA 1
ATOM 4750 C C . VAL A 1 699 ? 18.138 40.979 18.670 1.00 30.97 699 VAL A C 1
ATOM 4752 O O . VAL A 1 699 ? 19.202 41.378 18.196 1.00 30.97 699 VAL A O 1
ATOM 4755 N N . ASN A 1 700 ? 17.803 39.683 18.651 1.00 38.69 700 ASN A N 1
ATOM 4756 C CA . ASN A 1 700 ? 18.693 38.631 18.151 1.00 38.69 700 ASN A CA 1
ATOM 4757 C C . ASN A 1 700 ? 18.750 38.586 16.613 1.00 38.69 700 ASN A C 1
ATOM 4759 O O . ASN A 1 700 ? 19.798 38.260 16.061 1.00 38.69 700 ASN A O 1
ATOM 4763 N N . ALA A 1 701 ? 17.693 39.003 15.904 1.00 35.84 701 ALA A N 1
ATOM 4764 C CA . ALA A 1 701 ? 17.689 39.034 14.435 1.00 35.84 701 ALA A CA 1
ATOM 4765 C C . ALA A 1 701 ? 18.756 39.993 13.862 1.00 35.84 701 ALA A C 1
ATOM 4767 O O . ALA A 1 701 ? 19.369 39.723 12.829 1.00 35.84 701 ALA A O 1
ATOM 4768 N N . ALA A 1 702 ? 19.040 41.092 14.571 1.00 37.47 702 ALA A N 1
ATOM 4769 C CA . ALA A 1 702 ? 20.088 42.040 14.195 1.00 37.47 702 ALA A CA 1
ATOM 4770 C C . ALA A 1 702 ? 21.516 41.486 14.391 1.00 37.47 702 ALA A C 1
ATOM 4772 O O . ALA A 1 702 ? 22.447 41.978 13.754 1.00 37.47 702 ALA A O 1
ATOM 4773 N N . ALA A 1 703 ? 21.701 40.478 15.252 1.00 34.66 703 ALA A N 1
ATOM 4774 C CA . ALA A 1 703 ? 23.001 39.853 15.482 1.00 34.66 703 ALA A CA 1
ATOM 4775 C C . ALA A 1 703 ? 23.369 38.893 14.339 1.00 34.66 703 ALA A C 1
ATOM 4777 O O . ALA A 1 703 ? 24.455 39.024 13.774 1.00 34.66 703 ALA A O 1
ATOM 4778 N N . SER A 1 704 ? 22.449 38.009 13.934 1.00 39.12 704 SER A N 1
ATOM 4779 C CA . SER A 1 704 ? 22.667 37.089 12.806 1.00 39.12 704 SER A CA 1
ATOM 4780 C C . SER A 1 704 ? 22.875 37.840 11.488 1.00 39.12 704 SER A C 1
ATOM 4782 O O . SER A 1 704 ? 23.812 37.541 10.755 1.00 39.12 704 SER A O 1
ATOM 4784 N N . ALA A 1 705 ? 22.095 38.900 11.238 1.00 34.75 705 ALA A N 1
ATOM 4785 C CA . ALA A 1 705 ? 22.279 39.750 10.060 1.00 34.75 705 ALA A CA 1
ATOM 4786 C C . ALA A 1 705 ? 23.658 40.440 10.019 1.00 34.75 705 ALA A C 1
ATOM 4788 O O . ALA A 1 705 ? 24.228 40.605 8.943 1.00 34.75 705 ALA A O 1
ATOM 4789 N N . SER A 1 706 ? 24.221 40.825 11.172 1.00 38.16 706 SER A N 1
ATOM 4790 C CA . SER A 1 706 ? 25.562 41.425 11.223 1.00 38.16 706 SER A CA 1
ATOM 4791 C C . SER A 1 706 ? 26.684 40.399 11.049 1.00 38.16 706 SER A C 1
ATOM 4793 O O . SER A 1 706 ? 27.748 40.774 10.568 1.00 38.16 706 SER A O 1
ATOM 4795 N N . ALA A 1 707 ? 26.471 39.135 11.430 1.00 35.84 707 ALA A N 1
ATOM 4796 C CA . ALA A 1 707 ? 27.450 38.067 11.233 1.00 35.84 707 ALA A CA 1
ATOM 4797 C C . ALA A 1 707 ? 27.523 37.625 9.761 1.00 35.84 707 ALA A C 1
ATOM 4799 O O . ALA A 1 707 ? 28.618 37.476 9.227 1.00 35.84 707 ALA A O 1
ATOM 4800 N N . SER A 1 708 ? 26.377 37.498 9.081 1.00 40.94 708 SER A N 1
ATOM 4801 C CA . SER A 1 708 ? 26.338 37.196 7.643 1.00 40.94 708 SER A CA 1
ATOM 4802 C C . SER A 1 708 ? 26.870 38.349 6.781 1.00 40.94 708 SER A C 1
ATOM 4804 O O . SER A 1 708 ? 27.525 38.102 5.776 1.00 40.94 708 SER A O 1
ATOM 4806 N N . ALA A 1 709 ? 26.649 39.608 7.180 1.00 35.44 709 ALA A N 1
ATOM 4807 C CA . ALA A 1 709 ? 27.102 40.773 6.411 1.00 35.44 709 ALA A CA 1
ATOM 4808 C C . ALA A 1 709 ? 28.627 41.015 6.439 1.00 35.44 709 ALA A C 1
ATOM 4810 O O . ALA A 1 709 ? 29.147 41.633 5.513 1.00 35.44 709 ALA A O 1
ATOM 4811 N N . ASP A 1 710 ? 29.345 40.543 7.467 1.00 36.88 710 ASP A N 1
ATOM 4812 C CA . ASP A 1 710 ? 30.819 40.612 7.518 1.00 36.88 710 ASP A CA 1
ATOM 4813 C C . ASP A 1 710 ? 31.497 39.405 6.825 1.00 36.88 710 ASP A C 1
ATOM 4815 O O . ASP A 1 710 ? 32.687 39.473 6.514 1.00 36.88 710 ASP A O 1
ATOM 4819 N N . ALA A 1 711 ? 30.764 38.318 6.540 1.00 38.03 711 ALA A N 1
ATOM 4820 C CA . ALA A 1 711 ? 31.291 37.135 5.845 1.00 38.03 711 ALA A CA 1
ATOM 4821 C C . ALA A 1 711 ? 31.468 37.342 4.325 1.00 38.03 711 ALA A C 1
ATOM 4823 O O . ALA A 1 711 ? 32.313 36.701 3.705 1.00 38.03 711 ALA A O 1
ATOM 4824 N N . ASP A 1 712 ? 30.723 38.279 3.734 1.00 39.28 712 ASP A N 1
ATOM 4825 C CA . ASP A 1 712 ? 30.665 38.532 2.283 1.00 39.28 712 ASP A CA 1
ATOM 4826 C C . ASP A 1 712 ? 31.846 39.383 1.745 1.00 39.28 712 ASP A C 1
ATOM 4828 O O . ASP A 1 712 ? 31.829 39.857 0.609 1.00 39.28 712 ASP A O 1
ATOM 4832 N N . VAL A 1 713 ? 32.876 39.646 2.570 1.00 41.38 713 VAL A N 1
ATOM 4833 C CA . VAL A 1 713 ? 33.955 40.608 2.242 1.00 41.38 713 VAL A CA 1
ATOM 4834 C C . VAL A 1 713 ? 35.361 39.994 2.186 1.00 41.38 713 VAL A C 1
ATOM 4836 O O . VAL A 1 713 ? 36.186 40.483 1.417 1.00 41.38 713 VAL A O 1
ATOM 4839 N N . ASP A 1 714 ? 35.648 38.920 2.927 1.00 40.38 714 ASP A N 1
ATOM 4840 C CA . ASP A 1 714 ? 36.902 38.152 2.819 1.00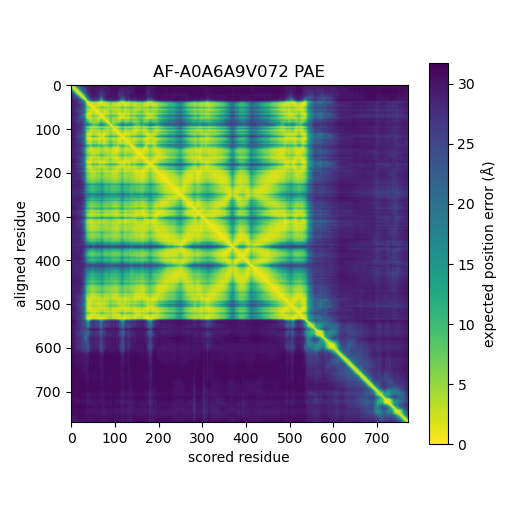 40.38 714 ASP A CA 1
ATOM 4841 C C . ASP A 1 714 ? 36.652 36.690 3.245 1.00 40.38 714 ASP A C 1
ATOM 4843 O O . ASP A 1 714 ? 36.354 36.413 4.407 1.00 40.38 714 ASP A O 1
ATOM 4847 N N . ALA A 1 715 ? 36.794 35.742 2.312 1.00 40.88 715 ALA A N 1
ATOM 4848 C CA . ALA A 1 715 ? 36.508 34.322 2.536 1.00 40.88 715 ALA A CA 1
ATOM 4849 C C . ALA A 1 715 ? 37.536 33.641 3.472 1.00 40.88 715 ALA A C 1
ATOM 4851 O O . ALA A 1 715 ? 38.537 33.078 3.017 1.00 40.88 7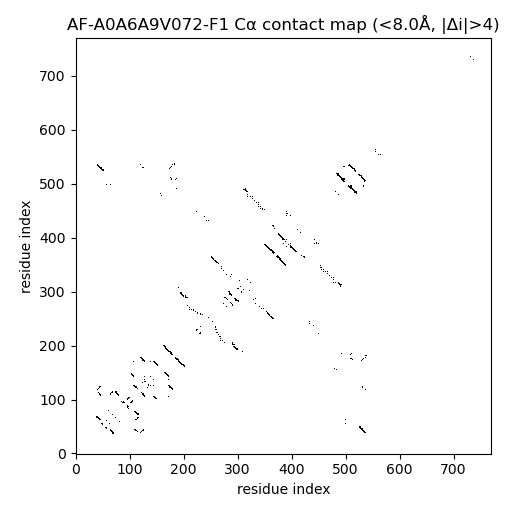15 ALA A O 1
ATOM 4852 N N . ASP A 1 716 ? 37.281 33.676 4.784 1.00 40.25 716 ASP A N 1
ATOM 4853 C CA . ASP A 1 716 ? 38.056 32.971 5.815 1.00 40.25 716 ASP A CA 1
ATOM 4854 C C . ASP A 1 716 ? 37.275 31.748 6.355 1.00 40.25 716 ASP A C 1
ATOM 4856 O O . ASP A 1 716 ? 36.248 31.921 7.020 1.00 40.25 716 ASP A O 1
ATOM 4860 N N . PRO A 1 717 ? 37.753 30.501 6.151 1.00 41.09 717 PRO A N 1
ATOM 4861 C CA . PRO A 1 717 ? 37.075 29.295 6.638 1.00 41.09 717 PRO A CA 1
ATOM 4862 C C . PRO A 1 717 ? 36.980 29.194 8.174 1.00 41.09 717 PRO A C 1
ATOM 4864 O O . PRO A 1 717 ? 36.268 28.330 8.688 1.00 41.09 717 PRO A O 1
ATOM 4867 N N . ALA A 1 718 ? 37.658 30.062 8.935 1.00 42.19 718 ALA A N 1
ATOM 4868 C CA . ALA A 1 718 ? 37.444 30.180 10.376 1.00 42.19 718 ALA A CA 1
ATOM 4869 C C . ALA A 1 718 ? 36.095 30.835 10.744 1.00 42.19 718 ALA A C 1
ATOM 4871 O O . ALA A 1 718 ? 35.587 30.580 11.838 1.00 42.19 718 ALA A O 1
ATOM 4872 N N . ALA A 1 719 ? 35.511 31.656 9.860 1.00 40.00 719 ALA A N 1
ATOM 4873 C CA . ALA A 1 719 ? 34.204 32.283 10.071 1.00 40.00 719 ALA A CA 1
ATOM 4874 C C . ALA A 1 719 ? 33.057 31.283 9.844 1.00 40.00 719 ALA A C 1
ATOM 4876 O O . ALA A 1 719 ? 32.177 31.162 10.696 1.00 40.00 719 ALA A O 1
ATOM 4877 N N . GLU A 1 720 ? 33.140 30.491 8.771 1.00 44.31 720 GLU A N 1
ATOM 4878 C CA . GLU A 1 720 ? 32.221 29.386 8.455 1.00 44.31 720 GLU A CA 1
ATOM 4879 C C . GLU A 1 720 ? 32.082 28.419 9.646 1.00 44.31 720 GLU A C 1
ATOM 4881 O O . GLU A 1 720 ? 30.991 28.147 10.149 1.00 44.31 720 GLU A O 1
ATOM 4886 N N . ALA A 1 721 ? 33.223 27.982 10.193 1.00 41.44 721 ALA A N 1
ATOM 4887 C CA . ALA A 1 721 ? 33.272 27.085 11.343 1.00 41.44 721 ALA A CA 1
ATOM 4888 C C . ALA A 1 721 ? 32.679 27.700 12.628 1.00 41.44 721 ALA A C 1
ATOM 4890 O O . ALA A 1 721 ? 32.182 26.966 13.484 1.00 41.44 721 ALA A O 1
ATOM 4891 N N . ALA A 1 722 ? 32.716 29.028 12.780 1.00 43.50 722 ALA A N 1
ATOM 4892 C CA . ALA A 1 722 ? 32.100 29.724 13.908 1.00 43.50 722 ALA A CA 1
ATOM 4893 C C . ALA A 1 722 ? 30.578 29.883 13.737 1.00 43.50 722 ALA A C 1
ATOM 4895 O O . ALA A 1 722 ? 29.850 29.754 14.722 1.00 43.50 722 ALA A O 1
ATOM 4896 N N . ALA A 1 723 ? 30.094 30.102 12.510 1.00 41.69 723 ALA A N 1
ATOM 4897 C CA . ALA A 1 723 ? 28.667 30.158 12.194 1.00 41.69 723 ALA A CA 1
ATOM 4898 C C . ALA A 1 723 ? 27.992 28.790 12.400 1.00 41.69 723 ALA A C 1
ATOM 4900 O O . ALA A 1 723 ? 27.005 28.693 13.131 1.00 41.69 723 ALA A O 1
ATOM 4901 N N . VAL A 1 724 ? 28.588 27.715 11.871 1.00 51.47 724 VAL A N 1
ATOM 4902 C CA . VAL A 1 724 ? 28.112 26.333 12.074 1.00 51.47 724 VAL A CA 1
ATOM 4903 C C . VAL A 1 724 ? 28.135 25.942 13.559 1.00 51.47 724 VAL A C 1
ATOM 4905 O O . VAL A 1 724 ? 27.202 25.308 14.051 1.00 51.47 724 VAL A O 1
ATOM 4908 N N . ALA A 1 725 ? 29.160 26.357 14.314 1.00 41.03 725 ALA A N 1
ATOM 4909 C CA . ALA A 1 725 ? 29.227 26.105 15.756 1.00 41.03 725 ALA A CA 1
ATOM 4910 C C . ALA A 1 725 ? 28.176 26.886 16.569 1.00 41.03 725 ALA A C 1
ATOM 4912 O O . ALA A 1 725 ? 27.752 26.402 17.619 1.00 41.03 725 ALA A O 1
ATOM 4913 N N . ALA A 1 726 ? 27.751 28.067 16.107 1.00 43.38 726 ALA A N 1
ATOM 4914 C CA . ALA A 1 726 ? 26.670 28.827 16.730 1.00 43.38 726 ALA A CA 1
ATOM 4915 C C . ALA A 1 726 ? 25.295 28.199 16.444 1.00 43.38 726 ALA A C 1
ATOM 4917 O O . ALA A 1 726 ? 24.507 28.042 17.372 1.00 43.38 726 ALA A O 1
ATOM 4918 N N . ALA A 1 727 ? 25.043 27.763 15.204 1.00 43.91 727 ALA A N 1
ATOM 4919 C CA . ALA A 1 727 ? 23.804 27.076 14.827 1.00 43.91 727 ALA A CA 1
ATOM 4920 C C . ALA A 1 727 ? 23.614 25.750 15.594 1.00 43.91 727 ALA A C 1
ATOM 4922 O O . ALA A 1 727 ? 22.567 25.521 16.197 1.00 43.91 727 ALA A O 1
ATOM 4923 N N . ASN A 1 728 ? 24.658 24.914 15.681 1.00 42.88 728 ASN A N 1
ATOM 4924 C CA . ASN A 1 728 ? 24.605 23.655 16.442 1.00 42.88 728 ASN A CA 1
ATOM 4925 C C . ASN A 1 728 ? 24.430 23.845 17.964 1.00 42.88 728 ASN A C 1
ATOM 4927 O O . ASN A 1 728 ? 24.005 22.919 18.656 1.00 42.88 728 ASN A O 1
ATOM 4931 N N . ALA A 1 729 ? 24.767 25.018 18.508 1.00 38.44 729 ALA A N 1
ATOM 4932 C CA . ALA A 1 729 ? 24.561 25.316 19.924 1.00 38.44 729 ALA A CA 1
ATOM 4933 C C . ALA A 1 729 ? 23.097 25.658 20.260 1.00 38.44 729 ALA A C 1
ATOM 4935 O O . ALA A 1 729 ? 22.698 25.498 21.413 1.00 38.44 729 ALA A O 1
ATOM 4936 N N . ASP A 1 730 ? 22.302 26.099 19.279 1.00 44.22 730 ASP A N 1
ATOM 4937 C CA . ASP A 1 730 ? 20.890 26.459 19.473 1.00 44.22 730 ASP A CA 1
ATOM 4938 C C . ASP A 1 730 ? 19.993 25.204 19.472 1.00 44.22 730 ASP A C 1
ATOM 4940 O O . ASP A 1 730 ? 19.156 25.021 20.360 1.00 44.22 730 ASP A O 1
ATOM 4944 N N . ALA A 1 731 ? 20.293 24.252 18.576 1.00 36.66 731 ALA A N 1
ATOM 4945 C CA . ALA A 1 731 ? 19.605 22.962 18.419 1.00 36.66 731 ALA A CA 1
ATOM 4946 C C . ALA A 1 731 ? 19.672 22.013 19.642 1.00 36.66 731 ALA A C 1
ATOM 4948 O O . ALA A 1 731 ? 19.089 20.933 19.624 1.00 36.66 731 ALA A O 1
ATOM 4949 N N . THR A 1 732 ? 20.388 22.379 20.712 1.00 40.69 732 THR A N 1
ATOM 4950 C CA . THR A 1 732 ? 20.521 21.566 21.940 1.00 40.69 732 THR A CA 1
ATOM 4951 C C . THR A 1 732 ? 19.895 22.198 23.189 1.00 40.69 732 THR A C 1
ATOM 4953 O O . THR A 1 732 ? 20.092 21.693 24.299 1.00 40.69 732 THR A O 1
ATOM 4956 N N . SER A 1 733 ? 19.093 23.261 23.043 1.00 41.34 733 SER A N 1
ATOM 4957 C CA . SER A 1 733 ? 18.294 23.820 24.142 1.00 41.34 733 SER A CA 1
ATOM 4958 C C . SER A 1 733 ? 16.806 23.458 24.008 1.00 41.34 733 SER A C 1
ATOM 4960 O O . SER A 1 733 ? 16.201 23.620 22.956 1.00 41.34 733 SER A O 1
ATOM 4962 N N . ALA A 1 734 ? 16.206 22.942 25.087 1.00 38.28 734 ALA A N 1
ATOM 4963 C CA . ALA A 1 734 ? 14.879 22.306 25.086 1.00 38.28 734 ALA A CA 1
ATOM 4964 C C . ALA A 1 734 ? 13.684 23.291 25.022 1.00 38.28 734 ALA A C 1
ATOM 4966 O O . ALA A 1 734 ? 12.708 23.134 25.754 1.00 38.28 734 ALA A O 1
ATOM 4967 N N . ALA A 1 735 ? 13.788 24.336 24.200 1.00 37.16 735 ALA A N 1
ATOM 4968 C CA . ALA A 1 735 ? 12.783 25.386 24.022 1.00 37.16 735 ALA A CA 1
ATOM 4969 C C . ALA A 1 735 ? 12.412 25.638 22.543 1.00 37.16 735 ALA A C 1
ATOM 4971 O O . ALA A 1 735 ? 11.695 26.593 22.263 1.00 37.16 735 ALA A O 1
ATOM 4972 N N . SER A 1 736 ? 12.895 24.811 21.607 1.00 40.44 736 SER A N 1
ATOM 4973 C CA . SER A 1 736 ? 12.693 24.983 20.159 1.00 40.44 736 SER A CA 1
ATOM 4974 C C . SER A 1 736 ? 11.434 24.317 19.585 1.00 40.44 736 SER A C 1
ATOM 4976 O O . SER A 1 736 ? 11.009 24.701 18.502 1.00 40.44 736 SER A O 1
ATOM 4978 N N . ALA A 1 737 ? 10.811 23.367 20.295 1.00 30.59 737 ALA A N 1
ATOM 4979 C CA . ALA A 1 737 ? 9.724 22.540 19.747 1.00 30.59 737 ALA A CA 1
ATOM 4980 C C . ALA A 1 737 ? 8.445 23.312 19.343 1.00 30.59 737 ALA A C 1
ATOM 4982 O O . ALA A 1 737 ? 7.701 22.837 18.494 1.00 30.59 737 ALA A O 1
ATOM 4983 N N . ASP A 1 738 ? 8.210 24.507 19.898 1.00 36.25 738 ASP A N 1
ATOM 4984 C CA . ASP A 1 738 ? 7.057 25.361 19.553 1.00 36.25 738 ASP A CA 1
ATOM 4985 C C . ASP A 1 738 ? 7.379 26.422 18.468 1.00 36.25 738 ASP A C 1
ATOM 4987 O O . ASP A 1 738 ? 6.515 27.229 18.127 1.00 36.25 738 ASP A O 1
ATOM 4991 N N . ALA A 1 739 ? 8.616 26.484 17.947 1.00 37.50 739 ALA A N 1
ATOM 4992 C CA . ALA A 1 739 ? 9.096 27.601 17.115 1.00 37.50 739 ALA A CA 1
ATOM 4993 C C . ALA A 1 739 ? 9.387 27.259 15.635 1.00 37.50 739 ALA A C 1
ATOM 4995 O O . ALA A 1 739 ? 9.635 28.173 14.845 1.00 37.50 739 ALA A O 1
ATOM 4996 N N . ASP A 1 740 ? 9.341 25.982 15.244 1.00 39.12 740 ASP A N 1
ATOM 4997 C CA . ASP A 1 740 ? 9.727 25.526 13.893 1.00 39.12 740 ASP A CA 1
ATOM 4998 C C . ASP A 1 740 ? 8.783 26.021 12.777 1.00 39.12 740 ASP A C 1
ATOM 5000 O O . ASP A 1 740 ? 9.209 26.356 11.667 1.00 39.12 740 ASP A O 1
ATOM 5004 N N . VAL A 1 741 ? 7.485 26.119 13.083 1.00 36.19 741 VAL A N 1
ATOM 5005 C CA . VAL A 1 741 ? 6.432 26.425 12.097 1.00 36.19 741 VAL A CA 1
ATOM 5006 C C . VAL A 1 741 ? 6.519 27.870 11.579 1.00 36.19 741 VAL A C 1
ATOM 5008 O O . VAL A 1 741 ? 6.346 28.110 10.382 1.00 36.19 741 VAL A O 1
ATOM 5011 N N . ASP A 1 742 ? 6.837 28.839 12.444 1.00 43.88 742 ASP A N 1
ATOM 5012 C CA . ASP A 1 742 ? 6.917 30.259 12.058 1.00 43.88 742 ASP A CA 1
ATOM 5013 C C . ASP A 1 742 ? 8.235 30.613 11.339 1.00 43.88 742 ASP A C 1
ATOM 5015 O O . ASP A 1 742 ? 8.259 31.504 10.482 1.00 43.88 742 ASP A O 1
ATOM 5019 N N . ALA A 1 743 ? 9.339 29.920 11.645 1.00 35.81 743 ALA A N 1
ATOM 5020 C CA . ALA A 1 743 ? 10.649 30.201 11.052 1.00 35.81 743 ALA A CA 1
ATOM 5021 C C . ALA A 1 743 ? 10.704 29.820 9.562 1.00 35.81 743 ALA A C 1
ATOM 5023 O O . ALA A 1 743 ? 11.116 30.627 8.722 1.00 35.81 743 ALA A O 1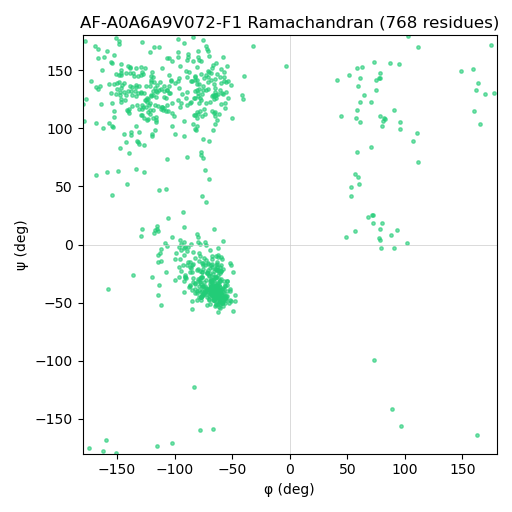
ATOM 5024 N N . THR A 1 744 ? 10.222 28.622 9.225 1.00 44.72 744 THR A N 1
ATOM 5025 C CA . THR A 1 744 ? 10.183 28.107 7.847 1.00 44.72 744 THR A CA 1
ATOM 5026 C C . THR A 1 744 ? 9.236 28.931 6.968 1.00 44.72 744 THR A C 1
ATOM 5028 O O . THR A 1 744 ? 9.591 29.316 5.850 1.00 44.72 744 THR A O 1
ATOM 5031 N N . ALA A 1 745 ? 8.072 29.319 7.502 1.00 37.19 745 ALA A N 1
ATOM 5032 C CA . ALA A 1 745 ? 7.125 30.197 6.813 1.00 37.19 745 ALA A CA 1
ATOM 5033 C C . ALA A 1 745 ? 7.708 31.599 6.526 1.00 37.19 745 ALA A C 1
ATOM 5035 O O . ALA A 1 745 ? 7.490 32.158 5.446 1.00 37.19 745 ALA A O 1
ATOM 5036 N N . ALA A 1 746 ? 8.487 32.164 7.456 1.00 38.66 746 ALA A N 1
ATOM 5037 C CA . ALA A 1 746 ? 9.153 33.452 7.263 1.00 38.66 746 ALA A CA 1
ATOM 5038 C C . ALA A 1 746 ? 10.289 33.390 6.223 1.00 38.66 746 ALA A C 1
ATOM 5040 O O . ALA A 1 746 ? 10.439 34.322 5.427 1.00 38.66 746 ALA A O 1
ATOM 5041 N N . ALA A 1 747 ? 11.059 32.296 6.187 1.00 37.50 747 ALA A N 1
ATOM 5042 C CA . ALA A 1 747 ? 12.117 32.084 5.198 1.00 37.50 747 ALA A CA 1
ATOM 5043 C C . ALA A 1 747 ? 11.554 31.965 3.768 1.00 37.50 747 ALA A C 1
ATOM 5045 O O . ALA A 1 747 ? 12.012 32.667 2.860 1.00 37.50 747 ALA A O 1
ATOM 5046 N N . ALA A 1 748 ? 10.498 31.167 3.579 1.00 40.00 748 ALA A N 1
ATOM 5047 C CA . ALA A 1 748 ? 9.817 31.021 2.290 1.00 40.00 748 ALA A CA 1
ATOM 5048 C C . ALA A 1 748 ? 9.209 32.348 1.789 1.00 40.00 748 ALA A C 1
ATOM 5050 O O . ALA A 1 748 ? 9.309 32.684 0.604 1.00 40.00 748 ALA A O 1
ATOM 5051 N N . ALA A 1 749 ? 8.630 33.149 2.692 1.00 36.66 749 ALA A N 1
ATOM 5052 C CA . ALA A 1 749 ? 8.067 34.458 2.358 1.00 36.66 749 ALA A CA 1
ATOM 5053 C C . ALA A 1 749 ? 9.127 35.493 1.931 1.00 36.66 749 ALA A C 1
ATOM 5055 O O . ALA A 1 749 ? 8.829 36.367 1.113 1.00 36.66 749 ALA A O 1
ATOM 5056 N N . ALA A 1 750 ? 10.355 35.404 2.453 1.00 39.25 750 ALA A N 1
ATOM 5057 C CA . ALA A 1 750 ? 11.462 36.273 2.056 1.00 39.25 750 ALA A CA 1
ATOM 5058 C C . ALA A 1 750 ? 12.049 35.881 0.687 1.00 39.25 750 ALA A C 1
ATOM 5060 O O . ALA A 1 750 ? 12.272 36.756 -0.150 1.00 39.25 750 ALA A O 1
ATOM 5061 N N . ALA A 1 751 ? 12.238 34.582 0.431 1.00 40.12 751 ALA A N 1
ATOM 5062 C CA . ALA A 1 751 ? 12.802 34.080 -0.826 1.00 40.12 751 ALA A CA 1
ATOM 5063 C C . ALA A 1 751 ? 11.922 34.407 -2.050 1.00 40.12 751 ALA A C 1
ATOM 5065 O O . ALA A 1 751 ? 12.419 34.855 -3.084 1.00 40.12 751 ALA A O 1
ATOM 5066 N N . ASN A 1 752 ? 10.599 34.256 -1.924 1.00 39.94 752 ASN A N 1
ATOM 5067 C CA . ASN A 1 752 ? 9.667 34.470 -3.037 1.00 39.94 752 ASN A CA 1
ATOM 5068 C C . ASN A 1 752 ? 9.471 35.964 -3.397 1.00 39.94 752 ASN A C 1
ATOM 5070 O O . ASN A 1 752 ? 9.004 36.302 -4.484 1.00 39.94 752 ASN A O 1
ATOM 5074 N N . ALA A 1 753 ? 9.837 36.888 -2.499 1.00 34.50 753 ALA A N 1
ATOM 5075 C CA . ALA A 1 753 ? 9.640 38.321 -2.712 1.00 34.50 753 ALA A CA 1
ATOM 5076 C C . ALA A 1 753 ? 10.676 38.960 -3.659 1.00 34.50 753 ALA A C 1
ATOM 5078 O O . ALA A 1 753 ? 10.322 39.893 -4.379 1.00 34.50 753 ALA A O 1
ATOM 5079 N N . ASP A 1 754 ? 11.925 38.477 -3.677 1.00 39.81 754 ASP A N 1
ATOM 5080 C CA . ASP A 1 754 ? 13.016 39.096 -4.458 1.00 39.81 754 ASP A CA 1
ATOM 5081 C C . ASP A 1 754 ? 13.145 38.500 -5.878 1.00 39.81 754 ASP A C 1
ATOM 5083 O O . ASP A 1 754 ? 13.483 39.196 -6.841 1.00 39.81 754 ASP A O 1
ATOM 5087 N N . ALA A 1 755 ? 12.754 37.230 -6.055 1.00 35.88 755 ALA A N 1
ATOM 5088 C CA . ALA A 1 755 ? 12.754 36.552 -7.356 1.00 35.88 755 ALA A CA 1
ATOM 5089 C C . ALA A 1 755 ? 11.834 37.227 -8.400 1.00 35.88 755 ALA A C 1
ATOM 5091 O O . ALA A 1 755 ? 12.130 37.228 -9.596 1.00 35.88 755 ALA A O 1
ATOM 5092 N N . SER A 1 756 ? 10.733 37.855 -7.966 1.00 41.25 756 SER A N 1
ATOM 5093 C CA . SER A 1 756 ? 9.717 38.413 -8.872 1.00 41.25 756 SER A CA 1
ATOM 5094 C C . SER A 1 756 ? 10.018 39.827 -9.407 1.00 41.25 756 SER A C 1
ATOM 5096 O O . SER A 1 756 ? 9.249 40.313 -10.243 1.00 41.25 756 SER A O 1
ATOM 5098 N N . THR A 1 757 ? 11.073 40.523 -8.958 1.00 38.84 757 THR A N 1
ATOM 5099 C CA . THR A 1 757 ? 11.275 41.956 -9.290 1.00 38.84 757 THR A CA 1
ATOM 5100 C C . THR A 1 757 ? 12.457 42.305 -10.197 1.00 38.84 757 THR A C 1
ATOM 5102 O O . THR A 1 757 ? 12.558 43.464 -10.604 1.00 38.84 757 THR A O 1
ATOM 5105 N N . THR A 1 758 ? 13.293 41.341 -10.596 1.00 41.44 758 THR A N 1
ATOM 5106 C CA . THR A 1 758 ? 14.536 41.628 -11.353 1.00 41.44 758 THR A CA 1
ATOM 5107 C C . THR A 1 758 ? 14.528 41.132 -12.815 1.00 41.44 758 THR A C 1
ATOM 5109 O O . THR A 1 758 ? 15.317 41.602 -13.630 1.00 41.44 758 THR A O 1
ATOM 5112 N N . ALA A 1 759 ? 13.587 40.268 -13.214 1.00 34.56 759 ALA A N 1
ATOM 5113 C CA . ALA A 1 759 ? 13.612 39.567 -14.511 1.00 34.56 759 ALA A CA 1
ATOM 5114 C C . ALA A 1 759 ? 12.847 40.240 -15.685 1.00 34.56 759 ALA A C 1
ATOM 5116 O O . ALA A 1 759 ? 12.352 39.549 -16.575 1.00 34.56 759 ALA A O 1
ATOM 5117 N N . SER A 1 760 ? 12.694 41.573 -15.725 1.00 37.00 760 SER A N 1
ATOM 5118 C CA . SER A 1 760 ? 12.060 42.271 -16.874 1.00 37.00 760 SER A CA 1
ATOM 5119 C C . SER A 1 760 ? 12.428 43.758 -16.990 1.00 37.00 760 SER A C 1
ATOM 5121 O O . SER A 1 760 ? 11.562 44.632 -16.903 1.00 37.00 760 SER A O 1
ATOM 5123 N N . ALA A 1 761 ? 13.714 44.067 -17.203 1.00 36.97 761 ALA A N 1
ATOM 5124 C CA . ALA A 1 761 ? 14.149 45.444 -17.466 1.00 36.97 761 ALA A CA 1
ATOM 5125 C C . ALA A 1 761 ? 15.460 45.604 -18.274 1.00 36.97 761 ALA A C 1
ATOM 5127 O O . ALA A 1 761 ? 16.236 46.491 -17.942 1.00 36.97 761 ALA A O 1
ATOM 5128 N N . ASP A 1 762 ? 15.697 44.826 -19.342 1.00 36.47 762 ASP A N 1
ATOM 5129 C CA . ASP A 1 762 ? 16.586 45.280 -20.437 1.00 36.47 762 ASP A CA 1
ATOM 5130 C C . ASP A 1 762 ? 16.403 44.476 -21.745 1.00 36.47 762 ASP A C 1
ATOM 5132 O O . ASP A 1 762 ? 16.937 43.382 -21.893 1.00 36.47 762 ASP A O 1
ATOM 5136 N N . VAL A 1 763 ? 15.657 45.039 -22.710 1.00 31.03 763 VAL A N 1
ATOM 5137 C CA . VAL A 1 763 ? 15.809 44.769 -24.157 1.00 31.03 763 VAL A CA 1
ATOM 5138 C C . VAL A 1 763 ? 15.546 46.067 -24.932 1.00 31.03 763 VAL A C 1
ATOM 5140 O O . VAL A 1 763 ? 14.549 46.758 -24.719 1.00 31.03 763 VAL A O 1
ATOM 5143 N N . ASP A 1 764 ? 16.472 46.364 -25.836 1.00 35.47 764 ASP A N 1
ATOM 5144 C CA . ASP A 1 764 ? 16.680 47.572 -26.634 1.00 35.47 764 ASP A CA 1
ATOM 5145 C C . ASP A 1 764 ? 15.477 48.332 -27.228 1.00 35.47 764 ASP A C 1
ATOM 5147 O O . ASP A 1 764 ? 14.546 47.778 -27.816 1.00 35.47 764 ASP A O 1
ATOM 5151 N N . ALA A 1 765 ? 15.636 49.662 -27.270 1.00 31.73 765 ALA A N 1
ATOM 5152 C CA . ALA A 1 765 ? 14.984 50.533 -28.249 1.00 31.73 765 ALA A CA 1
ATOM 5153 C C . ALA A 1 765 ? 15.968 51.605 -28.768 1.00 31.73 765 ALA A C 1
ATOM 5155 O O . ALA A 1 765 ? 16.121 52.672 -28.168 1.00 31.73 765 ALA A O 1
ATOM 5156 N N . ASP A 1 766 ? 16.626 51.318 -29.898 1.00 32.81 766 ASP A N 1
ATOM 5157 C CA . ASP A 1 766 ? 17.549 52.241 -30.579 1.00 32.81 766 ASP A CA 1
ATOM 5158 C C . ASP A 1 766 ? 16.852 53.545 -31.022 1.00 32.81 766 ASP A C 1
ATOM 5160 O O . ASP A 1 766 ? 15.689 53.571 -31.439 1.00 32.81 766 ASP A O 1
ATOM 5164 N N . VAL A 1 767 ? 17.590 54.654 -30.949 1.00 39.62 767 VAL A N 1
ATOM 5165 C CA . VAL A 1 767 ? 17.107 56.008 -31.226 1.00 39.62 767 VAL A CA 1
ATOM 5166 C C . VAL A 1 767 ? 17.854 56.585 -32.420 1.00 39.62 767 VAL A C 1
ATOM 5168 O O . VAL A 1 767 ? 18.916 57.191 -32.273 1.00 39.62 767 VAL A O 1
ATOM 5171 N N . ASN A 1 768 ? 17.240 56.526 -33.603 1.00 34.19 768 ASN A N 1
ATOM 5172 C CA . ASN A 1 768 ? 17.688 57.316 -34.748 1.00 34.19 768 ASN A CA 1
ATOM 5173 C C . ASN A 1 768 ? 16.568 58.162 -35.359 1.00 34.19 768 ASN A C 1
ATOM 5175 O O . ASN A 1 768 ? 15.519 57.671 -35.771 1.00 34.19 768 ASN A O 1
ATOM 5179 N N . ALA A 1 769 ? 16.830 59.468 -35.433 1.00 34.28 769 ALA A N 1
ATOM 5180 C CA . ALA A 1 769 ? 15.950 60.464 -36.022 1.00 34.28 769 ALA A CA 1
ATOM 5181 C C . ALA A 1 769 ? 16.742 61.392 -36.957 1.00 34.28 769 ALA A C 1
ATOM 5183 O O . ALA A 1 769 ? 17.398 62.318 -36.477 1.00 34.28 769 ALA A O 1
ATOM 5184 N N . ALA A 1 770 ? 16.638 61.165 -38.273 1.00 34.88 770 ALA A N 1
ATOM 5185 C CA . ALA A 1 770 ? 16.852 62.152 -39.346 1.00 34.88 770 ALA A CA 1
ATOM 5186 C C . ALA A 1 770 ? 16.409 61.595 -40.712 1.00 34.88 770 ALA A C 1
ATOM 5188 O O . ALA A 1 770 ? 17.011 60.595 -41.154 1.00 34.88 770 ALA A O 1
#

Solvent-accessible surface area (backbone atoms only — not comparable to full-atom values): 44936 Å² total; per-residue (Å²): 133,86,82,90,85,91,84,90,85,86,84,90,86,87,80,85,92,87,88,80,92,79,82,86,75,84,80,73,86,76,78,80,75,78,80,82,76,58,41,15,28,7,31,1,28,39,60,44,43,37,56,63,94,41,61,42,66,76,37,78,74,55,52,49,14,70,17,18,18,82,84,45,56,39,70,49,74,38,63,53,59,68,75,66,46,64,68,44,58,47,88,84,74,71,45,33,49,31,38,99,78,23,33,32,29,76,26,40,53,38,10,19,13,21,4,36,84,93,49,70,22,31,10,8,8,9,31,48,38,102,85,51,45,76,33,81,71,35,61,83,34,78,80,23,29,24,34,35,48,45,42,83,45,27,73,78,46,66,38,56,89,54,34,77,40,33,37,37,44,33,28,20,41,14,10,24,15,34,55,50,99,89,70,47,82,44,68,50,57,42,50,63,46,42,37,41,40,37,29,19,66,60,45,26,46,44,34,50,52,52,50,52,49,44,46,50,51,25,54,52,49,47,37,37,61,36,97,84,19,53,44,60,72,55,44,43,63,49,52,56,50,46,34,61,52,44,46,67,38,89,49,38,46,58,49,70,49,80,68,44,56,50,59,87,63,66,46,55,75,61,39,44,73,63,45,60,30,75,39,58,48,78,82,64,13,46,35,39,21,28,60,78,8,37,37,39,37,35,53,23,44,62,34,100,77,62,37,72,45,93,57,61,75,58,37,58,70,68,35,75,68,48,44,51,52,52,47,51,52,52,50,52,42,47,52,49,52,50,53,54,50,51,52,41,47,50,53,51,51,41,64,35,56,39,40,38,42,34,47,34,45,34,37,35,49,46,71,74,88,85,52,74,45,77,32,46,23,49,35,38,37,40,40,41,33,28,45,21,24,45,32,62,72,39,93,53,75,53,50,75,49,78,49,74,50,67,58,78,75,94,65,58,92,86,46,48,66,55,47,53,58,49,50,53,54,52,46,60,53,49,50,59,49,49,57,50,50,51,52,50,42,52,64,64,44,12,66,64,47,43,67,53,70,59,53,70,70,46,54,57,51,42,51,54,45,41,57,53,46,48,72,62,48,63,56,45,60,60,47,37,36,51,34,42,41,39,46,31,32,40,34,67,39,78,58,16,73,56,74,58,90,84,59,66,36,75,69,18,34,22,17,21,27,33,34,45,25,35,26,56,81,66,55,45,29,41,32,36,36,8,24,3,21,27,23,72,46,83,73,87,54,60,68,54,56,53,50,54,49,53,52,55,63,58,47,76,60,93,47,85,55,63,47,55,52,50,54,50,51,52,56,56,48,58,79,69,57,92,68,72,92,82,48,66,71,52,52,57,54,52,53,50,52,51,51,53,52,50,52,56,54,54,62,63,59,76,75,78,80,87,78,89,87,89,85,88,83,92,83,87,84,88,82,89,81,93,85,88,80,91,86,89,84,88,81,88,89,82,88,86,86,89,81,89,83,83,89,80,90,87,89,88,82,89,79,91,86,81,90,79,89,81,86,81,87,85,88,87,92,82,91,84,87,89,82,89,85,91,81,90,78,90,77,91,80,90,76,92,78,95,76,95,72,93,74,93,71,62,72,64,60,60,50,57,55,54,57,58,66,62,52,82,77,61,94,49,75,70,55,57,58,48,52,55,54,52,55,62,58,55,80,73,51,101,76,52,90,88,49,59,74,62,52,56,55,52,52,55,59,56,58,63,62,60,70,77,76,71,88,83,83,87,82,89,81,88,89,83,90,134

Foldseek 3Di:
DDDDDDDDDDDDDDDDDDDDDDDDDDDDDDPDDDPDDFQKKKWWFFKADDFFPDGPLPDPLRGTAIATPPPRADKDKNFHDCVVQVPADDPVLRWRCEDPGHQKDAAAGIWIWHDHHVDWTKTKDWCADPVRHHDPVQQVPPNSKMKGWLQSCCVVLVNVQFFNGKMKTWGGWMKMWIADPVGHIDIFIDINWIKIKTATPLLLVLLVLLLVLLVVLQVLLQQCQDDVHVCQVQPQVLVVVLQVVQCVDPQKHWDKDGKHKDWDADLSVLLVVLQQDFFADVLCAWTAHSNRRMIMGTLLSLDPVSGLGPDDAFAWSLDPVSLVSRLVRLLVRLVVSLVSSLVSSLVRQQATKMKMKMWIKMWGFDDPPPDTDIKIWTWMKIWIDGLCQLQVVDVDHTDIDTGTGTPDDDDDPVVSVVSVVVCVVSVVVSVVSVVVSVVSSSVRRNVSSNVSSDCPSSSVSSCVSSVVVSVSCSCVSVSCCQAAKIKIAQHKDVLDDDSPPVDDSHQKMKTFGMWMFGRVVDGSTTMTGIMMMMHRRPDPCPVVVVVVVVLVVVCVPPPPPLSVVVVVVVVVVVVVPPDDDPCPVVVVVVVVVSVVVVVVVVVVVVPPPDDDDDDDDDDDDDDDDDDDDDDDDDDDDDDDDDDDDDDDDDDDDDDDDDDDDDDDDDDDDDDDDDDDDDDDDDDDDDDDDDDDDDDPPPPVVVVVVVLVVVCVPDPDVVSVVVVVVVVVVVVPDPPCPVPPVVVVVVVVVVVVPPVPPPPDPDDDDDDDDD

Radius of gyration: 51.96 Å; Cα contacts (8 Å, |Δi|>4): 1183; chains: 1; bounding box: 156×89×157 Å

Organism: NCBI:txid2656650

pLDDT: mean 72.39, std 26.87, range [24.56, 97.69]

Sequence (770 aa):
MPFRIGGKVTAAAAAAATAALVGTWAISPVTSEAAETDRAEAEGRLLTGDAGALDLNTIADLDGAYFADPGNPGAGFENIDASVLSGLVDAEVGVPLFGTEGLIQLGALEQYGRSETGGVPFASSGAVAESGAIDIAAVDDEAQHASVNLTPLLDRAGLDGLLSEANLELGAVSGLATVDDDGSYVGDYQISEGTLTLTSPTVAAAGADLTEAVGTVSTAANGITAEGGVIDTVVDPLFTTLEGTLDALPAVEADLGDPTATLDLDLTAATNPILAADLGDPEAGVTLNLGTGEVVVDLEALVANGTLNDLPANTELLDGDTITAINGQIDEILAGVGEDLVEAVETALNNAELSIVVDGDLALAVDLGLTSVDVPVDFGVTIDGTLAQFAGIDPADPEVDIDLVPDLPNVLPGVDELLQSTVATLLGTVTGLVEAAVQDVVTQLGAPVLAVLSTEALTTVTDEVVDGLGLALDPLLTDVAQDLLAITVNVQETPGDFVDGRGEDADSFTQSALSIALLPGTPLVDIDLASATVRPVAAEGGANASASAAASANADSDANAAAEAAAEAAAEADATSAADADASAAADSDANAAAEAAAAAASTADTDTAATADTAADAGADVEGAATAAADVAAESTAEADATAAADATAAAEAAATADADSAAEAAAAVAADADSSVDASAEAAVEADATADADANVNAAASASASADADVDADPAAEAAAVAAANADATSAASADADVDATAAAAAAANADASTTASADVDADVNAA

Secondary structure (DSSP, 8-state):
--------------------------------PPP---SEEEEEEEEEEEETTEEGGG-GGG--EEEEETTB-EEEE----HHHHTT-B-TTT-SBSBSTTSSEE----EEEEEE-TTSPPEEEEESB-TTSSB-GGGGG-GGGEEEEE-GGGHHHHT-TTT-SEEEEEEEEEEEEEEE-TTS-EEEEEEE--EEEEEE-HHHHHHHHHHHHHHHHHHHHHHTTSSTTSHHHHHHHHHHHHHHHHHTTSTTEEEEEPPPEEE----HHHHHHHHHTS-BS-TTTTEEEETTTTEEEEEHHHHSTTSSSSSPPTTEETT-HHHHHHHHHHHHHHHHHHHHHHHHHHHHHHHH-EEEEEEEEEEEEEEE-SS-EEEEEEEEEEEEEEEHHHHHTSSSSPPEEEEEEEE------TTTHHHHHHHHHHHHHHHHHHHHHHHHHHHHHHHHHHHHHS--HHHHHHHHHHHHHHHHHHTTHHHHIIIIIEEEEEEEEESS----STTS--TT-EEEEEEEEEESTTS-SEEEEEEEEEEEE---TTHHHHHHHHHHHHHHTSS-TTHHHHHHHHHHHHHTT--S-TT-HHHHHHHHHHHHHHHHHHHHHHTTS------------------------------------------------------------------------------------------TTHHHHHHHHHHHTSS--HHHHHHHHHHHHHHTTSTT-TTTHHHHHHHHHHHHHHHHTSSSS----------